Protein AF-0000000085118073 (afdb_homodimer)

InterPro domains:
  IPR001962 Asparagine synthase [PF00733] (231-590)
  IPR001962 Asparagine synthase [cd01991] (245-529)
  IPR006426 Asparagine synthase, glutamine-hydrolyzing [PIRSF001589] (1-590)
  IPR006426 Asparagine synthase, glutamine-hydrolyzing [TIGR01536] (14-529)
  IPR014729 Rossmann-like alpha/beta/alpha sandwich fold [G3DSA:3.40.50.620] (214-594)
  IPR017932 Glutamine amidotransferase type 2 domain [PF13537] (41-155)
  IPR017932 Glutamine amidotransferase type 2 domain [PS51278] (2-202)
  IPR029055 Nucleophile aminohydrolases, N-terminal [G3DSA:3.60.20.10] (6-213)
  IPR029055 Nucleophile aminohydrolases, N-terminal [SSF56235] (1-206)
  IPR033738 Asparagine synthase, N-terminal domain [cd00712] (2-214)
  IPR051786 Asparagine Synthetase/Amidase [PTHR43284] (1-593)

Foldseek 3Di:
DKKKKKKPADFPCLVVLLVVLCLLAVLDKDWDDDPGMIIIMHHNDWWQNDPQQDPQHDDPQKGKHKDKDFLCLVVCCVVVVFDDPGRGSRVSVVRVCVVPNLQCLVVTWIFIWMWMQRRVQRKIKIAGAALRLFWWKWAADPLMIMIISAPSSVCSRDPDFADFDQLQLLCCLFFQGGADQDDRGPRMTTDAHQKMWMDRSVPDSDIDMDHNDDFDQAADAEDLVVLLVVLLVLLLVLLVSQCPTPFAEAAEFQLALQSLLSRLSNCVVVVDAGEYEYEAEPPPCLLGRVVSSVQSCVQSVHNYHYHYDYLVQLVVCPVVLLVLLVGRGLDSLLSRLLVRLLVCVVVVAQEYEYRALLCLLLVFDPVLVVVVVLVVVLVPDDPVRLVVCQVCLVVQDDQDLVSLLVNCSSVVHDNDQAPRGQHGPVRSPQWFPDRDDDDGDDADPDSSLRHSVNHSRRVRSPRVSSSNSSSNSSSNHHYHYSSVRVVSSSSSSNHDRCSSVDDDGSVSSLVSSVVRGPPVNSPDDDSPSDDPCLVSCCVVQPCVLVVLLVVQCVVVVTTDPVSLVVLVVLVVVVPSSSSSSSSSSNSVSCVVSPD/DKKKKKKPADFPCLVVLLVVLCLLAVLDKDWDDDPGMIIIMHHNDKWQNDPQQDDQHDDPQKGKHKDKDFLCLVVCCVVVVFDDPGRGSRVSVVRVCVVPNLQCLVVTWIFIWMWMQRRVQRKIKIAGAAQRLFWWKWAADPLMIMIISAPSSVCSRDPDFADFDQLQLLCCLFFQGGADQDDRGPRMTTDAHQKMWMDRSVPDSDIDMDHDDDFDQAADAADLVVLLVVLLVLLLVLLVSQCPTPFAEAAEFQLALQSLLSRLSNCVVVVDAGEYEYEAEPPPCLLGRVVSSVQSCVQSVHNYDYHYDYLVQLVVCPVVLLVLLVGRGLDSLLSRLLVRLLVCVVVVAAEYEYRALLCLLLVADPVLVVVVVLVVVLVPDDPVRLVVCQVCLVVQDDQDLVSLLVNCSSVVHDNDQEPRGQHGPVRSPQWFPDRDDDDGDDADPDSSLRHSVNHSRRVRSPRVSSSNSSSNSSSNHHYHYSCVRVVSSSSSSNHDRCSSVDDDGSVSSLVSSVVRGDPCNSPDDDSPSDDPCLVSCCVVQPCVLVVLLVVQCVVPVTTDPVSLVVLVVLVVVVPSSSSSSSSSSNSVVCVVSPD

Secondary structure (DSSP, 8-state):
--EEEEESS--TTHHHHHHTTGGG-BTEEEEEEETTEEEEEEE---S--SGGG-SSEEETTEEEEEEEEETTHHHHHHHTT---SSS-HHHHHHHHHHHHTTTTGGG--EEEEEEEEETTTTEEEEEE-TT--S--EEEEETTEEEEES-HHHHHHHSSSPPPB-HHHHHHHHHHSS--TTB-SBTTEEEPPTTEEEEE-TTT-SS-EEEE---------B--HHHHHHHHHHHHHHHHHHHT--SS-EEEE--SSHHHHHHHHHHHHHH-S--EEEEEEESS-GGG--HHHHHHHHHHHT-EEEEEEE-HHHHHHTHHHHHHHHSS----TTHHHHHHHHHHHHHTT--EEE--TTHHHHHT-SHHHHHHHHHHHHHHH--HHHHHHHHHHHHHH--SSHHHHHHHHHHTT--S---TT--S-HHHHHHHBSSPPP-PPPPPPSSHHHHHHHHIIIIIIIIIIHHHHHHHHHHTT-EEE-GGG-HHHHHHHHHB-HHHHHTTSTTHHHHHHHTTTS-HHHHTSPP--S---HHHHHHHHHTTHHHHHHHHHHHHH--B-HHHHHHHHHHHHTTSSHHHHHHHHHHHHHHHHHH-/--EEEEESS--TTHHHHHHTTGGG-BTEEEEEEETTEEEEEEE---S--SGGG-SSEEETTEEEEEEEEETTHHHHHHHTT---SSS-HHHHHHHHHHHHTTTTGGG--EEEEEEEEETTTTEEEEEE-TT--S--EEEEETTEEEEES-HHHHHHHSSSPPPB-HHHHHHHHHHSS--TTB-SBTTEEEPPTTEEEEE-TTT-SS-EEEE---------B--HHHHHHHHHHHHHHHHHHHT--SS-EEEE--SSHHHHHHHHHHHHHH-S--EEEEEEESS-GGG--HHHHHHHHHHHT-EEEEEEE-HHHHHHTHHHHHHHHSS----TTHHHHHHHHHHHHHTT--EEE--TTHHHHHT-SHHHHHHHHHHHHHHH--HHHHHHHHHHHHHH--SSHHHHHHHHHHTT--S---TT--S-HHHHHHHBSSPPP-PPPPPPSSHHHHHHHHIIIIIIIIIIHHHHHHHHHHTT-EEE-GGG-HHHHHHHHHB-HHHHHTTSTTHHHHHHHTTTS-HHHHTSPP--S---HHHHHHHHHTTHHHHHHHHHHHHH--B-HHHHHHHHHHHHTTSSHHHHHHHHHHHHHHHHHH-

Radius of gyration: 42.06 Å; Cα contacts (8 Å, |Δi|>4): 2246; chains: 2; bounding box: 59×130×90 Å

Structure (mmCIF, N/CA/C/O backbone):
data_AF-0000000085118073-model_v1
#
loop_
_entity.id
_entity.type
_entity.pdbx_description
1 polymer 'asparagine synthase (glutamine-hydrolyzing)'
#
loop_
_atom_site.group_PDB
_atom_site.id
_atom_site.type_symbol
_atom_site.label_atom_id
_atom_site.label_alt_id
_atom_site.label_comp_id
_atom_site.label_asym_id
_atom_site.label_entity_id
_atom_site.label_seq_id
_atom_site.pdbx_PDB_ins_code
_atom_site.Cartn_x
_atom_site.Cartn_y
_atom_site.Cartn_z
_atom_site.occupancy
_atom_site.B_iso_or_equiv
_atom_site.auth_seq_id
_atom_site.auth_comp_id
_atom_site.auth_asym_id
_atom_site.auth_atom_id
_atom_site.pdbx_PDB_model_num
ATOM 1 N N . MET A 1 1 ? -1.442 -43.406 -24.469 1 72.75 1 MET A N 1
ATOM 2 C CA . MET A 1 1 ? -0.843 -43.656 -23.156 1 72.75 1 MET A CA 1
ATOM 3 C C . MET A 1 1 ? -1.816 -44.406 -22.25 1 72.75 1 MET A C 1
ATOM 5 O O . MET A 1 1 ? -3.008 -44.5 -22.547 1 72.75 1 MET A O 1
ATOM 9 N N . CYS A 1 2 ? -1.467 -45.062 -21.219 1 89.06 2 CYS A N 1
ATOM 10 C CA . CYS A 1 2 ? -1.937 -46.25 -20.469 1 89.06 2 CYS A CA 1
ATOM 11 C C . CYS A 1 2 ? -2.334 -45.844 -19.047 1 89.06 2 CYS A C 1
ATOM 13 O O . CYS A 1 2 ? -2.227 -44.688 -18.656 1 89.06 2 CYS A O 1
ATOM 15 N N . GLY A 1 3 ? -3.102 -46.656 -18.469 1 96.44 3 GLY A N 1
ATOM 16 C CA . GLY A 1 3 ? -3.4 -46.594 -17.047 1 96.44 3 GLY A CA 1
ATOM 17 C C . GLY A 1 3 ? -2.863 -47.781 -16.266 1 96.44 3 GLY A C 1
ATOM 18 O O . GLY A 1 3 ? -2.852 -48.906 -16.781 1 96.44 3 GLY A O 1
ATOM 19 N N . ILE A 1 4 ? -2.393 -47.5 -15.094 1 98.44 4 ILE A N 1
ATOM 20 C CA . ILE A 1 4 ? -1.861 -48.594 -14.289 1 98.44 4 ILE A CA 1
ATOM 21 C C . ILE A 1 4 ? -2.578 -48.656 -12.945 1 98.44 4 ILE A C 1
ATOM 23 O O . ILE A 1 4 ? -3.01 -47.625 -12.43 1 98.44 4 ILE A O 1
ATOM 27 N N . LEU A 1 5 ? -2.744 -49.781 -12.414 1 98.62 5 LEU A N 1
ATOM 28 C CA . LEU A 1 5 ? -3.354 -50.031 -11.117 1 98.62 5 LEU A CA 1
ATOM 29 C C . LEU A 1 5 ? -2.729 -51.25 -10.461 1 98.62 5 LEU A C 1
ATOM 31 O O . LEU A 1 5 ? -2.447 -52.25 -11.141 1 98.62 5 LEU A O 1
ATOM 35 N N . GLY A 1 6 ? -2.473 -51.156 -9.133 1 98.75 6 GLY A N 1
ATOM 36 C CA . GLY A 1 6 ? -1.942 -52.312 -8.43 1 98.75 6 GLY A CA 1
ATOM 37 C C . GLY A 1 6 ? -2.227 -52.281 -6.938 1 98.75 6 GLY A C 1
ATOM 38 O O . GLY A 1 6 ? -2.389 -51.219 -6.352 1 98.75 6 GLY A O 1
ATOM 39 N N . THR A 1 7 ? -2.357 -53.5 -6.332 1 98.31 7 THR A N 1
ATOM 40 C CA . THR A 1 7 ? -2.537 -53.688 -4.898 1 98.31 7 THR A CA 1
ATOM 41 C C . THR A 1 7 ? -1.714 -54.875 -4.395 1 98.31 7 THR A C 1
ATOM 43 O O . THR A 1 7 ? -1.473 -55.812 -5.141 1 98.31 7 THR A O 1
ATOM 46 N N . ASN A 1 8 ? -1.32 -54.844 -3.15 1 97.31 8 ASN A N 1
ATOM 47 C CA . ASN A 1 8 ? -0.632 -55.969 -2.545 1 97.31 8 ASN A CA 1
ATOM 48 C C . ASN A 1 8 ? -1.587 -56.844 -1.721 1 97.31 8 ASN A C 1
ATOM 50 O O . ASN A 1 8 ? -1.155 -57.562 -0.832 1 97.31 8 ASN A O 1
ATOM 54 N N . PHE A 1 9 ? -2.873 -56.656 -2.004 1 96.88 9 PHE A N 1
ATOM 55 C CA . PHE A 1 9 ? -3.943 -57.438 -1.396 1 96.88 9 PHE A CA 1
ATOM 56 C C . PHE A 1 9 ? -5.09 -57.625 -2.379 1 96.88 9 PHE A C 1
ATOM 58 O O . PHE A 1 9 ? -5.168 -56.969 -3.4 1 96.88 9 PHE A O 1
ATOM 65 N N . LEU A 1 10 ? -5.918 -58.625 -2.066 1 97.25 10 LEU A N 1
ATOM 66 C CA . LEU A 1 10 ? -7.07 -58.875 -2.93 1 97.25 10 LEU A CA 1
ATOM 67 C C . LEU A 1 10 ? -8.219 -57.938 -2.59 1 97.25 10 LEU A C 1
ATOM 69 O O . LEU A 1 10 ? -8.5 -57.688 -1.414 1 97.25 10 LEU A O 1
ATOM 73 N N . ASN A 1 11 ? -8.711 -57.375 -3.607 1 97.12 11 ASN A N 1
ATOM 74 C CA . ASN A 1 11 ? -9.867 -56.469 -3.473 1 97.12 11 ASN A CA 1
ATOM 75 C C . ASN A 1 11 ? -10.945 -56.812 -4.512 1 97.12 11 ASN A C 1
ATOM 77 O O . ASN A 1 11 ? -10.656 -56.875 -5.707 1 97.12 11 ASN A O 1
ATOM 81 N N . GLU A 1 12 ? -12.133 -56.906 -4.102 1 96.25 12 GLU A N 1
ATOM 82 C CA . GLU A 1 12 ? -13.227 -57.281 -4.984 1 96.25 12 GLU A CA 1
ATOM 83 C C . GLU A 1 12 ? -13.57 -56.188 -5.973 1 96.25 12 GLU A C 1
ATOM 85 O O . GLU A 1 12 ? -14.125 -56.438 -7.043 1 96.25 12 GLU A O 1
ATOM 90 N N . ARG A 1 13 ? -13.164 -54.969 -5.648 1 95.19 13 ARG A N 1
ATOM 91 C CA . ARG A 1 13 ? -13.523 -53.812 -6.488 1 95.19 13 ARG A CA 1
ATOM 92 C C . ARG A 1 13 ? -12.414 -53.5 -7.484 1 95.19 13 ARG A C 1
ATOM 94 O O . ARG A 1 13 ? -12.453 -52.469 -8.156 1 95.19 13 ARG A O 1
ATOM 101 N N . PHE A 1 14 ? -11.422 -54.406 -7.57 1 98.12 14 PHE A N 1
ATOM 102 C CA . PHE A 1 14 ? -10.234 -54.125 -8.375 1 98.12 14 PHE A CA 1
ATOM 103 C C . PHE A 1 14 ? -10.609 -53.906 -9.836 1 98.12 14 PHE A C 1
ATOM 105 O O . PHE A 1 14 ? -10.188 -52.906 -10.445 1 98.12 14 PHE A O 1
ATOM 112 N N . ASP A 1 15 ? -11.461 -54.75 -10.375 1 97.31 15 ASP A N 1
ATOM 113 C CA . ASP A 1 15 ? -11.82 -54.688 -11.789 1 97.31 15 ASP A CA 1
ATOM 114 C C . ASP A 1 15 ? -12.609 -53.406 -12.078 1 97.31 15 ASP A C 1
ATOM 116 O O . ASP A 1 15 ? -12.414 -52.781 -13.117 1 97.31 15 ASP A O 1
ATOM 120 N N . LYS A 1 16 ? -13.453 -53.094 -11.195 1 97.25 16 LYS A N 1
ATOM 121 C CA . LYS A 1 16 ? -14.211 -51.875 -11.352 1 97.25 16 LYS A CA 1
ATOM 122 C C . LYS A 1 16 ? -13.289 -50.656 -11.297 1 97.25 16 LYS A C 1
ATOM 124 O O . LYS A 1 16 ? -13.508 -49.656 -12.016 1 97.25 16 LYS A O 1
ATOM 129 N N . SER A 1 17 ? -12.352 -50.719 -10.43 1 97.88 17 SER A N 1
ATOM 130 C CA . SER A 1 17 ? -11.375 -49.625 -10.32 1 97.88 17 SER A CA 1
ATOM 131 C C . SER A 1 17 ? -10.539 -49.5 -11.586 1 97.88 17 SER A C 1
ATOM 133 O O . SER A 1 17 ? -10.18 -48.406 -11.992 1 97.88 17 SER A O 1
ATOM 135 N N . LEU A 1 18 ? -10.195 -50.594 -12.164 1 97.56 18 LEU A N 1
ATOM 136 C CA . LEU A 1 18 ? -9.445 -50.594 -13.414 1 97.56 18 LEU A CA 1
ATOM 137 C C . LEU A 1 18 ? -10.266 -50 -14.547 1 97.56 18 LEU A C 1
ATOM 139 O O . LEU A 1 18 ? -9.727 -49.312 -15.414 1 97.56 18 LEU A O 1
ATOM 143 N N . GLU A 1 19 ? -11.578 -50.219 -14.531 1 96.38 19 GLU A N 1
ATOM 144 C CA . GLU A 1 19 ? -12.484 -49.688 -15.547 1 96.38 19 GLU A CA 1
ATOM 145 C C . GLU A 1 19 ? -12.484 -48.156 -15.539 1 96.38 19 GLU A C 1
ATOM 147 O O . GLU A 1 19 ? -12.695 -47.531 -16.578 1 96.38 19 GLU A O 1
ATOM 152 N N . LEU A 1 20 ? -12.25 -47.594 -14.414 1 95.69 20 LEU A N 1
ATOM 153 C CA . LEU A 1 20 ? -12.211 -46.125 -14.289 1 95.69 20 LEU A CA 1
ATOM 154 C C . LEU A 1 20 ? -11.047 -45.562 -15.078 1 95.69 20 LEU A C 1
ATOM 156 O O . LEU A 1 20 ? -11.023 -44.344 -15.352 1 95.69 20 LEU A O 1
ATOM 160 N N . LEU A 1 21 ? -10.078 -46.406 -15.469 1 96.44 21 LEU A N 1
ATOM 161 C CA . LEU A 1 21 ? -8.906 -45.969 -16.219 1 96.44 21 LEU A CA 1
ATOM 162 C C . LEU A 1 21 ? -9.078 -46.25 -17.703 1 96.44 21 LEU A C 1
ATOM 164 O O . LEU A 1 21 ? -8.172 -45.969 -18.5 1 96.44 21 LEU A O 1
ATOM 168 N N . HIS A 1 22 ? -10.219 -46.656 -18.109 1 94.25 22 HIS A N 1
ATOM 169 C CA . HIS A 1 22 ? -10.438 -47.094 -19.484 1 94.25 22 HIS A CA 1
ATOM 170 C C . HIS A 1 22 ? -10.148 -46 -20.484 1 94.25 22 HIS A C 1
ATOM 172 O O . HIS A 1 22 ? -9.617 -46.25 -21.562 1 94.25 22 HIS A O 1
ATOM 178 N N . HIS A 1 23 ? -10.484 -44.812 -20.156 1 91.56 23 HIS A N 1
ATOM 179 C CA . HIS A 1 23 ? -10.297 -43.656 -21.047 1 91.56 23 HIS A CA 1
ATOM 180 C C . HIS A 1 23 ? -8.812 -43.438 -21.344 1 91.56 23 HIS A C 1
ATOM 182 O O . HIS A 1 23 ? -8.469 -42.906 -22.391 1 91.56 23 HIS A O 1
ATOM 188 N N . ARG A 1 24 ? -7.918 -43.906 -20.469 1 93.06 24 ARG A N 1
ATOM 189 C CA . ARG A 1 24 ? -6.484 -43.719 -20.656 1 93.06 24 ARG A CA 1
ATOM 190 C C . ARG A 1 24 ? -5.934 -44.719 -21.672 1 93.06 24 ARG A C 1
ATOM 192 O O . ARG A 1 24 ? -4.863 -44.5 -22.25 1 93.06 24 ARG A O 1
ATOM 199 N N . GLY A 1 25 ? -6.613 -45.812 -21.844 1 93.12 25 GLY A N 1
ATOM 200 C CA . GLY A 1 25 ? -6.203 -46.844 -22.797 1 93.12 25 GLY A CA 1
ATOM 201 C C . GLY A 1 25 ? -7.344 -47.719 -23.25 1 93.12 25 GLY A C 1
ATOM 202 O O . GLY A 1 25 ? -7.504 -48.844 -22.75 1 93.12 25 GLY A O 1
ATOM 203 N N . PRO A 1 26 ? -7.984 -47.281 -24.25 1 91.06 26 PRO A N 1
ATOM 204 C CA . PRO A 1 26 ? -9.203 -48 -24.641 1 91.06 26 PRO A CA 1
ATOM 205 C C . PRO A 1 26 ? -8.922 -49.188 -25.516 1 91.06 26 PRO A C 1
ATOM 207 O O . PRO A 1 26 ? -9.82 -50.031 -25.766 1 91.06 26 PRO A O 1
ATOM 210 N N . ASP A 1 27 ? -7.727 -49.438 -25.891 1 90.94 27 ASP A N 1
ATOM 211 C CA . ASP A 1 27 ? -7.422 -50.438 -26.906 1 90.94 27 ASP A CA 1
ATOM 212 C C . ASP A 1 27 ? -7.34 -51.812 -26.297 1 90.94 27 ASP A C 1
ATOM 214 O O . ASP A 1 27 ? -7.57 -52.844 -26.969 1 90.94 27 ASP A O 1
ATOM 218 N N . PHE A 1 28 ? -6.852 -51.875 -25.047 1 92.81 28 PHE A N 1
ATOM 219 C CA . PHE A 1 28 ? -6.742 -53.156 -24.359 1 92.81 28 PHE A CA 1
ATOM 220 C C . PHE A 1 28 ? -6.762 -52.969 -22.859 1 92.81 28 PHE A C 1
ATOM 222 O O . PHE A 1 28 ? -6.215 -52 -22.344 1 92.81 28 PHE A O 1
ATOM 229 N N . GLN A 1 29 ? -7.418 -53.875 -22.188 1 95.06 29 GLN A N 1
ATOM 230 C CA . GLN A 1 29 ? -7.488 -53.875 -20.734 1 95.06 29 GLN A CA 1
ATOM 231 C C . GLN A 1 29 ? -7.324 -55.281 -20.172 1 95.06 29 GLN A C 1
ATOM 233 O O . GLN A 1 29 ? -7.926 -56.219 -20.672 1 95.06 29 GLN A O 1
ATOM 238 N N . ASN A 1 30 ? -6.445 -55.406 -19.172 1 95.94 30 ASN A N 1
ATOM 239 C CA . ASN A 1 30 ? -6.25 -56.688 -18.547 1 95.94 30 ASN A CA 1
ATOM 240 C C . ASN A 1 30 ? -5.738 -56.562 -17.109 1 95.94 30 ASN A C 1
ATOM 242 O O . ASN A 1 30 ? -5.262 -55.5 -16.719 1 95.94 30 ASN A O 1
ATOM 246 N N . SER A 1 31 ? -6.004 -57.594 -16.312 1 97.06 31 SER A N 1
ATOM 247 C CA . SER A 1 31 ? -5.492 -57.688 -14.945 1 97.06 31 SER A CA 1
ATOM 248 C C . SER A 1 31 ? -4.91 -59.062 -14.656 1 97.06 31 SER A C 1
ATOM 250 O O . SER A 1 31 ? -5.32 -60.062 -15.25 1 97.06 31 SER A O 1
ATOM 252 N N . ILE A 1 32 ? -3.941 -59.094 -13.82 1 97.31 32 ILE A N 1
ATOM 253 C CA . ILE A 1 32 ? -3.285 -60.344 -13.406 1 97.31 32 ILE A CA 1
ATOM 254 C C . ILE A 1 32 ? -3.279 -60.438 -11.883 1 97.31 32 ILE A C 1
ATOM 256 O O . ILE A 1 32 ? -3.07 -59.438 -11.188 1 97.31 32 ILE A O 1
ATOM 260 N N . LYS A 1 33 ? -3.586 -61.625 -11.406 1 96.81 33 LYS A N 1
ATOM 261 C CA . LYS A 1 33 ? -3.479 -61.938 -9.984 1 96.81 33 LYS A CA 1
ATOM 262 C C . LYS A 1 33 ? -2.254 -62.812 -9.703 1 96.81 33 LYS A C 1
ATOM 264 O O . LYS A 1 33 ? -2.043 -63.812 -10.367 1 96.81 33 LYS A O 1
ATOM 269 N N . ILE A 1 34 ? -1.427 -62.375 -8.836 1 96.5 34 ILE A N 1
ATOM 270 C CA . ILE A 1 34 ? -0.28 -63.125 -8.352 1 96.5 34 ILE A CA 1
ATOM 271 C C . ILE A 1 34 ? -0.385 -63.312 -6.84 1 96.5 34 ILE A C 1
ATOM 273 O O . ILE A 1 34 ? 0.034 -62.469 -6.07 1 96.5 34 ILE A O 1
ATOM 277 N N . GLY A 1 35 ? -0.827 -64.562 -6.5 1 95.12 35 GLY A N 1
ATOM 278 C CA . GLY A 1 35 ? -1.141 -64.688 -5.09 1 95.12 35 GLY A CA 1
ATOM 279 C C . GLY A 1 35 ? -2.223 -63.75 -4.609 1 95.12 35 GLY A C 1
ATOM 280 O O . GLY A 1 35 ? -3.33 -63.75 -5.152 1 95.12 35 GLY A O 1
ATOM 281 N N . ASN A 1 36 ? -1.827 -62.938 -3.695 1 95.5 36 ASN A N 1
ATOM 282 C CA . ASN A 1 36 ? -2.785 -61.969 -3.154 1 95.5 36 ASN A CA 1
ATOM 283 C C . ASN A 1 36 ? -2.576 -60.594 -3.738 1 95.5 36 ASN A C 1
ATOM 285 O O . ASN A 1 36 ? -3.078 -59.594 -3.197 1 95.5 36 ASN A O 1
ATOM 289 N N . LYS A 1 37 ? -1.846 -60.531 -4.762 1 97.31 37 LYS A N 1
ATOM 290 C CA . LYS A 1 37 ? -1.551 -59.25 -5.395 1 97.31 37 LYS A CA 1
ATOM 291 C C . LYS A 1 37 ? -2.301 -59.094 -6.715 1 97.31 37 LYS A C 1
ATOM 293 O O . LYS A 1 37 ? -2.564 -60.094 -7.398 1 97.31 37 LYS A O 1
ATOM 298 N N . GLN A 1 38 ? -2.664 -57.906 -6.98 1 98.38 38 GLN A N 1
ATOM 299 C CA . GLN A 1 38 ? -3.373 -57.656 -8.227 1 98.38 38 GLN A CA 1
ATOM 300 C C . GLN A 1 38 ? -2.715 -56.5 -9 1 98.38 38 GLN A C 1
ATOM 302 O O . GLN A 1 38 ? -2.26 -55.531 -8.406 1 98.38 38 GLN A O 1
ATOM 307 N N . PHE A 1 39 ? -2.566 -56.719 -10.297 1 98.56 39 PHE A N 1
ATOM 308 C CA . PHE A 1 39 ? -2.01 -55.719 -11.195 1 98.56 39 PHE A CA 1
ATOM 309 C C . PHE A 1 39 ? -2.902 -55.531 -12.414 1 98.56 39 PHE A C 1
ATOM 311 O O . PHE A 1 39 ? -3.387 -56.5 -12.992 1 98.56 39 PHE A O 1
ATOM 318 N N . GLY A 1 40 ? -3.193 -54.281 -12.758 1 98.25 40 GLY A N 1
ATOM 319 C CA . GLY A 1 40 ? -4.031 -53.938 -13.906 1 98.25 40 GLY A CA 1
ATOM 320 C C . GLY A 1 40 ? -3.418 -52.906 -14.812 1 98.25 40 GLY A C 1
ATOM 321 O O . GLY A 1 40 ? -2.607 -52.094 -14.375 1 98.25 40 GLY A O 1
ATOM 322 N N . HIS A 1 41 ? -3.807 -52.969 -16.094 1 97.56 41 HIS A N 1
ATOM 323 C CA . HIS A 1 41 ? -3.287 -52.062 -17.109 1 97.56 41 HIS A CA 1
ATOM 324 C C . HIS A 1 41 ? -4.332 -51.781 -18.188 1 97.56 41 HIS A C 1
ATOM 326 O O . HIS A 1 41 ? -5.086 -52.688 -18.562 1 97.56 41 HIS A O 1
ATOM 332 N N . THR A 1 42 ? -4.469 -50.562 -18.578 1 95.88 42 THR A N 1
ATOM 333 C CA . THR A 1 42 ? -5.227 -50.156 -19.766 1 95.88 42 THR A CA 1
ATOM 334 C C . THR A 1 42 ? -4.301 -49.594 -20.828 1 95.88 42 THR A C 1
ATOM 336 O O . THR A 1 42 ? -3.482 -48.719 -20.547 1 95.88 42 THR A O 1
ATOM 339 N N . ARG A 1 43 ? -4.434 -50.031 -22.031 1 93.06 43 ARG A N 1
ATOM 340 C CA . ARG A 1 43 ? -3.422 -49.719 -23.047 1 93.06 43 ARG A CA 1
ATOM 341 C C . ARG A 1 43 ? -3.982 -48.844 -24.141 1 93.06 43 ARG A C 1
ATOM 343 O O . ARG A 1 43 ? -5.051 -49.094 -24.688 1 93.06 43 ARG A O 1
ATOM 350 N N . LEU A 1 44 ? -3.35 -47.781 -24.406 1 88.75 44 LEU A N 1
ATOM 351 C CA . LEU A 1 44 ? -3.451 -47.062 -25.656 1 88.75 44 LEU A CA 1
ATOM 352 C C . LEU A 1 44 ? -2.334 -47.438 -26.625 1 88.75 44 LEU A C 1
ATOM 354 O O . LEU A 1 44 ? -1.179 -47.062 -26.438 1 88.75 44 LEU A O 1
ATOM 358 N N . ALA A 1 45 ? -2.629 -48.062 -27.609 1 84.5 45 ALA A N 1
ATOM 359 C CA . ALA A 1 45 ? -1.623 -48.688 -28.469 1 84.5 45 ALA A CA 1
ATOM 360 C C . ALA A 1 45 ? -1.021 -47.656 -29.438 1 84.5 45 ALA A C 1
ATOM 362 O O . ALA A 1 45 ? -1.722 -47.125 -30.297 1 84.5 45 ALA A O 1
ATOM 363 N N . ILE A 1 46 ? 0.213 -47.469 -29.219 1 81.75 46 ILE A N 1
ATOM 364 C CA . ILE A 1 46 ? 0.925 -46.531 -30.078 1 81.75 46 ILE A CA 1
ATOM 365 C C . ILE A 1 46 ? 2.16 -47.219 -30.672 1 81.75 46 ILE A C 1
ATOM 367 O O . ILE A 1 46 ? 2.402 -47.156 -31.875 1 81.75 46 ILE A O 1
ATOM 371 N N . ILE A 1 47 ? 2.943 -47.844 -29.812 1 79.94 47 ILE A N 1
ATOM 372 C CA . ILE A 1 47 ? 4.113 -48.594 -30.219 1 79.94 47 ILE A CA 1
ATOM 373 C C . ILE A 1 47 ? 3.799 -50.094 -30.156 1 79.94 47 ILE A C 1
ATOM 375 O O . ILE A 1 47 ? 3.248 -50.562 -29.156 1 79.94 47 ILE A O 1
ATOM 379 N N . ASP A 1 48 ? 4.234 -50.875 -31.141 1 80.06 48 ASP A N 1
ATOM 380 C CA . ASP A 1 48 ? 3.973 -52.312 -31.234 1 80.06 48 ASP A CA 1
ATOM 381 C C . ASP A 1 48 ? 2.486 -52.594 -31.062 1 80.06 48 ASP A C 1
ATOM 383 O O . ASP A 1 48 ? 2.039 -52.906 -29.953 1 80.06 48 ASP A O 1
ATOM 387 N N . LEU A 1 49 ? 1.791 -52.75 -32.031 1 82.25 49 LEU A N 1
ATOM 388 C CA . LEU A 1 49 ? 0.337 -52.875 -32 1 82.25 49 LEU A CA 1
ATOM 389 C C . LEU A 1 49 ? -0.094 -54.312 -31.781 1 82.25 49 LEU A C 1
ATOM 391 O O . LEU A 1 49 ? -1.283 -54.594 -31.609 1 82.25 49 LEU A O 1
ATOM 395 N N . ASP A 1 50 ? 0.97 -55.125 -31.578 1 83.69 50 ASP A N 1
ATOM 396 C CA . ASP A 1 50 ? 0.688 -56.562 -31.422 1 83.69 50 ASP A CA 1
ATOM 397 C C . ASP A 1 50 ? 0.304 -56.875 -29.969 1 83.69 50 ASP A C 1
ATOM 399 O O . ASP A 1 50 ? 0.655 -56.156 -29.047 1 83.69 50 ASP A O 1
ATOM 403 N N . GLU A 1 51 ? -0.26 -58 -29.781 1 84.5 51 GLU A N 1
ATOM 404 C CA . GLU A 1 51 ? -0.774 -58.438 -28.484 1 84.5 51 GLU A CA 1
ATOM 405 C C . GLU A 1 51 ? 0.363 -58.75 -27.516 1 84.5 51 GLU A C 1
ATOM 407 O O . GLU A 1 51 ? 0.184 -58.688 -26.297 1 84.5 51 GLU A O 1
ATOM 412 N N . GLU A 1 52 ? 1.427 -59.062 -28.078 1 83 52 GLU A N 1
ATOM 413 C CA . GLU A 1 52 ? 2.557 -59.438 -27.234 1 83 52 GLU A CA 1
ATOM 414 C C . GLU A 1 52 ? 3.037 -58.25 -26.391 1 83 52 GLU A C 1
ATOM 416 O O . GLU A 1 52 ? 3.734 -58.438 -25.391 1 83 52 GLU A O 1
ATOM 421 N N . ALA A 1 53 ? 2.586 -57.125 -26.844 1 84.5 53 ALA A N 1
ATOM 422 C CA . ALA A 1 53 ? 3.006 -55.938 -26.125 1 84.5 53 ALA A CA 1
ATOM 423 C C . ALA A 1 53 ? 1.975 -55.531 -25.078 1 84.5 53 ALA A C 1
ATOM 425 O O . ALA A 1 53 ? 2.156 -54.531 -24.375 1 84.5 53 ALA A O 1
ATOM 426 N N . ASN A 1 54 ? 0.956 -56.312 -24.953 1 88.75 54 ASN A N 1
ATOM 427 C CA . ASN A 1 54 ? -0.072 -56.031 -23.953 1 88.75 54 ASN A CA 1
ATOM 428 C C . ASN A 1 54 ? 0.469 -56.188 -22.547 1 88.75 54 ASN A C 1
ATOM 430 O O . ASN A 1 54 ? 1.453 -56.906 -22.312 1 88.75 54 ASN A O 1
ATOM 434 N N . GLN A 1 55 ? -0.091 -55.406 -21.703 1 92.69 55 GLN A N 1
ATOM 435 C CA . GLN A 1 55 ? 0.3 -55.406 -20.297 1 92.69 55 GLN A CA 1
ATOM 436 C C . GLN A 1 55 ? -0.873 -55.812 -19.406 1 92.69 55 GLN A C 1
ATOM 438 O O . GLN A 1 55 ? -2.033 -55.688 -19.797 1 92.69 55 GLN A O 1
ATOM 443 N N . PRO A 1 56 ? -0.689 -56.312 -18.156 1 96.69 56 PRO A N 1
ATOM 444 C CA . PRO A 1 56 ? 0.605 -56.5 -17.5 1 96.69 56 PRO A CA 1
ATOM 445 C C . PRO A 1 56 ? 1.519 -57.469 -18.234 1 96.69 56 PRO A C 1
ATOM 447 O O . PRO A 1 56 ? 1.059 -58.5 -18.719 1 96.69 56 PRO A O 1
ATOM 450 N N . MET A 1 57 ? 2.691 -57.031 -18.344 1 96.06 57 MET A N 1
ATOM 451 C CA . MET A 1 57 ? 3.68 -57.844 -19.047 1 96.06 57 MET A CA 1
ATOM 452 C C . MET A 1 57 ? 4.496 -58.688 -18.047 1 96.06 57 MET A C 1
ATOM 454 O O . MET A 1 57 ? 4.941 -58.156 -17.031 1 96.06 57 MET A O 1
ATOM 458 N N . VAL A 1 58 ? 4.652 -59.969 -18.375 1 96.06 58 VAL A N 1
ATOM 459 C CA . VAL A 1 58 ? 5.41 -60.844 -17.484 1 96.06 58 VAL A CA 1
ATOM 460 C C . VAL A 1 58 ? 6.512 -61.531 -18.281 1 96.06 58 VAL A C 1
ATOM 462 O O . VAL A 1 58 ? 6.238 -62.25 -19.25 1 96.06 58 VAL A O 1
ATOM 465 N N . PHE A 1 59 ? 7.676 -61.281 -17.891 1 95.38 59 PHE A N 1
ATOM 466 C CA . PHE A 1 59 ? 8.844 -62 -18.406 1 95.38 59 PHE A CA 1
ATOM 467 C C . PHE A 1 59 ? 9.773 -62.406 -17.266 1 95.38 59 PHE A C 1
ATOM 469 O O . PHE A 1 59 ? 10.156 -61.562 -16.453 1 95.38 59 PHE A O 1
ATOM 476 N N . ASP A 1 60 ? 10.195 -63.75 -17.156 1 95.56 60 ASP A N 1
ATOM 477 C CA . ASP A 1 60 ? 11.219 -64.25 -16.234 1 95.56 60 ASP A CA 1
ATOM 478 C C . ASP A 1 60 ? 10.859 -63.875 -14.789 1 95.56 60 ASP A C 1
ATOM 480 O O . ASP A 1 60 ? 11.688 -63.312 -14.062 1 95.56 60 ASP A O 1
ATOM 484 N N . ASP A 1 61 ? 9.648 -63.969 -14.43 1 96.25 61 ASP A N 1
ATOM 485 C CA . ASP A 1 61 ? 9.125 -63.781 -13.086 1 96.25 61 ASP A CA 1
ATOM 486 C C . ASP A 1 61 ? 9.148 -62.281 -12.711 1 96.25 61 ASP A C 1
ATOM 488 O O . ASP A 1 61 ? 9.242 -61.938 -11.531 1 96.25 61 ASP A O 1
ATOM 492 N N . ILE A 1 62 ? 9.211 -61.438 -13.703 1 97.81 62 ILE A N 1
ATOM 493 C CA . ILE A 1 62 ? 9.094 -60 -13.516 1 97.81 62 ILE A CA 1
ATOM 494 C C . ILE A 1 62 ? 7.809 -59.5 -14.164 1 97.81 62 ILE A C 1
ATOM 496 O O . ILE A 1 62 ? 7.57 -59.75 -15.352 1 97.81 62 ILE A O 1
ATOM 500 N N . LEU A 1 63 ? 7.031 -58.812 -13.383 1 98.19 63 LEU A N 1
ATOM 501 C CA . LEU A 1 63 ? 5.805 -58.219 -13.898 1 98.19 63 LEU A CA 1
ATOM 502 C C . LEU A 1 63 ? 5.961 -56.688 -14.047 1 98.19 63 LEU A C 1
ATOM 504 O O . LEU A 1 63 ? 6.535 -56.031 -13.18 1 98.19 63 LEU A O 1
ATOM 508 N N . LEU A 1 64 ? 5.473 -56.188 -15.195 1 98.25 64 LEU A N 1
ATOM 509 C CA . LEU A 1 64 ? 5.531 -54.75 -15.453 1 98.25 64 LEU A CA 1
ATOM 510 C C . LEU A 1 64 ? 4.152 -54.188 -15.797 1 98.25 64 LEU A C 1
ATOM 512 O O . LEU A 1 64 ? 3.438 -54.75 -16.609 1 98.25 64 LEU A O 1
ATOM 516 N N . VAL A 1 65 ? 3.797 -53.156 -15.102 1 98.19 65 VAL A N 1
ATOM 517 C CA . VAL A 1 65 ? 2.768 -52.25 -15.586 1 98.19 65 VAL A CA 1
ATOM 518 C C . VAL A 1 65 ? 3.371 -50.875 -15.82 1 98.19 65 VAL A C 1
ATOM 520 O O . VAL A 1 65 ? 4.039 -50.312 -14.938 1 98.19 65 VAL A O 1
ATOM 523 N N . PHE A 1 66 ? 3.178 -50.406 -17.031 1 97 66 PHE A N 1
ATOM 524 C CA . PHE A 1 66 ? 3.918 -49.25 -17.5 1 97 66 PHE A CA 1
ATOM 525 C C . PHE A 1 66 ? 2.998 -48.281 -18.234 1 97 66 PHE A C 1
ATOM 527 O O . PHE A 1 66 ? 2.283 -48.688 -19.156 1 97 66 PHE A O 1
ATOM 534 N N . ASN A 1 67 ? 2.873 -47 -17.734 1 96.56 67 ASN A N 1
ATOM 535 C CA . ASN A 1 67 ? 2.23 -45.906 -18.422 1 96.56 67 ASN A CA 1
ATOM 536 C C . ASN A 1 67 ? 3.258 -44.906 -18.953 1 96.56 67 ASN A C 1
ATOM 538 O O . ASN A 1 67 ? 3.836 -44.125 -18.172 1 96.56 67 ASN A O 1
ATOM 542 N N . GLY A 1 68 ? 3.5 -44.938 -20.219 1 95.31 68 GLY A N 1
ATOM 543 C CA . GLY A 1 68 ? 4.484 -44 -20.766 1 95.31 68 GLY A CA 1
ATOM 544 C C . GLY A 1 68 ? 5.062 -44.5 -22.094 1 95.31 68 GLY A C 1
ATOM 545 O O . GLY A 1 68 ? 4.473 -45.344 -22.766 1 95.31 68 GLY A O 1
ATOM 546 N N . GLU A 1 69 ? 6.141 -43.875 -22.484 1 95.62 69 GLU A N 1
ATOM 547 C CA . GLU A 1 69 ? 6.891 -44.156 -23.703 1 95.62 69 GLU A CA 1
ATOM 548 C C . GLU A 1 69 ? 8.375 -43.875 -23.516 1 95.62 69 GLU A C 1
ATOM 550 O O . GLU A 1 69 ? 8.758 -42.812 -23.016 1 95.62 69 GLU A O 1
ATOM 555 N N . ILE A 1 70 ? 9.086 -44.906 -23.812 1 96.94 70 ILE A N 1
ATOM 556 C CA . ILE A 1 70 ? 10.539 -44.719 -23.844 1 96.94 70 ILE A CA 1
ATOM 557 C C . ILE A 1 70 ? 10.992 -44.438 -25.266 1 96.94 70 ILE A C 1
ATOM 559 O O . ILE A 1 70 ? 11.133 -45.375 -26.078 1 96.94 70 ILE A O 1
ATOM 563 N N . TYR A 1 71 ? 11.359 -43.25 -25.469 1 96.44 71 TYR A N 1
ATOM 564 C CA . TYR A 1 71 ? 11.602 -42.781 -26.828 1 96.44 71 TYR A CA 1
ATOM 565 C C . TYR A 1 71 ? 12.891 -43.375 -27.391 1 96.44 71 TYR A C 1
ATOM 567 O O . TYR A 1 71 ? 13.008 -43.625 -28.594 1 96.44 71 TYR A O 1
ATOM 575 N N . ASN A 1 72 ? 13.859 -43.656 -26.531 1 96.19 72 ASN A N 1
ATOM 576 C CA . ASN A 1 72 ? 15.156 -44.125 -27 1 96.19 72 ASN A CA 1
ATOM 577 C C . ASN A 1 72 ? 15.289 -45.656 -26.812 1 96.19 72 ASN A C 1
ATOM 579 O O . ASN A 1 72 ? 16.391 -46.156 -26.625 1 96.19 72 ASN A O 1
ATOM 583 N N . TYR A 1 73 ? 14.203 -46.375 -26.781 1 95.56 73 TYR A N 1
ATOM 584 C CA . TYR A 1 73 ? 14.227 -47.812 -26.453 1 95.56 73 TYR A CA 1
ATOM 585 C C . TYR A 1 73 ? 15.047 -48.562 -27.484 1 95.56 73 TYR A C 1
ATOM 587 O O . TYR A 1 73 ? 15.773 -49.5 -27.125 1 95.56 73 TYR A O 1
ATOM 595 N N . LYS A 1 74 ? 14.984 -48.156 -28.812 1 95.38 74 LYS A N 1
ATOM 596 C CA . LYS A 1 74 ? 15.758 -48.844 -29.844 1 95.38 74 LYS A CA 1
ATOM 597 C C . LYS A 1 74 ? 17.25 -48.688 -29.609 1 95.38 74 LYS A C 1
ATOM 599 O O . LYS A 1 74 ? 18.016 -49.656 -29.75 1 95.38 74 LYS A O 1
ATOM 604 N N . GLU A 1 75 ? 17.531 -47.531 -29.344 1 96.06 75 GLU A N 1
ATOM 605 C CA . GLU A 1 75 ? 18.938 -47.25 -29.016 1 96.06 75 GLU A CA 1
ATOM 606 C C . GLU A 1 75 ? 19.391 -48.062 -27.797 1 96.06 75 GLU A C 1
ATOM 608 O O . GLU A 1 75 ? 20.5 -48.594 -27.797 1 96.06 75 GLU A O 1
ATOM 613 N N . LEU A 1 76 ? 18.609 -48.125 -26.766 1 97.25 76 LEU A N 1
ATOM 614 C CA . LEU A 1 76 ? 18.938 -48.844 -25.531 1 97.25 76 LEU A CA 1
ATOM 615 C C . LEU A 1 76 ? 19.125 -50.312 -25.797 1 97.25 76 LEU A C 1
ATOM 617 O O . LEU A 1 76 ? 20.016 -50.938 -25.203 1 97.25 76 LEU A O 1
ATOM 621 N N . ILE A 1 77 ? 18.312 -50.875 -26.672 1 97.12 77 ILE A N 1
ATOM 622 C CA . ILE A 1 77 ? 18.422 -52.312 -27 1 97.12 77 ILE A CA 1
ATOM 623 C C . ILE A 1 77 ? 19.812 -52.594 -27.578 1 97.12 77 ILE A C 1
ATOM 625 O O . ILE A 1 77 ? 20.453 -53.562 -27.219 1 97.12 77 ILE A O 1
ATOM 629 N N . HIS A 1 78 ? 20.25 -51.688 -28.422 1 97.19 78 HIS A N 1
ATOM 630 C CA . HIS A 1 78 ? 21.516 -51.844 -29.109 1 97.19 78 HIS A CA 1
ATOM 631 C C . HIS A 1 78 ? 22.688 -51.594 -28.172 1 97.19 78 HIS A C 1
ATOM 633 O O . HIS A 1 78 ? 23.562 -52.438 -28 1 97.19 78 HIS A O 1
ATOM 639 N N . VAL A 1 79 ? 22.703 -50.469 -27.5 1 97.19 79 VAL A N 1
ATOM 640 C CA . VAL A 1 79 ? 23.859 -50 -26.734 1 97.19 79 VAL A CA 1
ATOM 641 C C . VAL A 1 79 ? 24.016 -50.844 -25.484 1 97.19 79 VAL A C 1
ATOM 643 O O . VAL A 1 79 ? 25.141 -51.094 -25.016 1 97.19 79 VAL A O 1
ATOM 646 N N . GLU A 1 80 ? 22.906 -51.312 -24.969 1 96.94 80 GLU A N 1
ATOM 647 C CA . GLU A 1 80 ? 22.969 -52.094 -23.734 1 96.94 80 GLU A CA 1
ATOM 648 C C . GLU A 1 80 ? 22.938 -53.594 -24.047 1 96.94 80 GLU A C 1
ATOM 650 O O . GLU A 1 80 ? 22.969 -54.438 -23.125 1 96.94 80 GLU A O 1
ATOM 655 N N . HIS A 1 81 ? 22.875 -54.031 -25.25 1 97.12 81 HIS A N 1
ATOM 656 C CA . HIS A 1 81 ? 22.891 -55.406 -25.703 1 97.12 81 HIS A CA 1
ATOM 657 C C . HIS A 1 81 ? 21.766 -56.219 -25.047 1 97.12 81 HIS A C 1
ATOM 659 O O . HIS A 1 81 ? 22.016 -57.281 -24.484 1 97.12 81 HIS A O 1
ATOM 665 N N . LEU A 1 82 ? 20.625 -55.688 -25.172 1 97.06 82 LEU A N 1
ATOM 666 C CA . LEU A 1 82 ? 19.469 -56.344 -24.578 1 97.06 82 LEU A CA 1
ATOM 667 C C . LEU A 1 82 ? 18.891 -57.406 -25.531 1 97.06 82 LEU A C 1
ATOM 669 O O . LEU A 1 82 ? 18.859 -57.188 -26.75 1 97.06 82 LEU A O 1
ATOM 673 N N . GLU A 1 83 ? 18.469 -58.5 -25.031 1 95.69 83 GLU A N 1
ATOM 674 C CA . GLU A 1 83 ? 17.75 -59.5 -25.797 1 95.69 83 GLU A CA 1
ATOM 675 C C . GLU A 1 83 ? 16.25 -59.438 -25.547 1 95.69 83 GLU A C 1
ATOM 677 O O . GLU A 1 83 ? 15.742 -59.938 -24.562 1 95.69 83 GLU A O 1
ATOM 682 N N . CYS A 1 84 ? 15.578 -58.812 -26.5 1 94.44 84 CYS A N 1
ATOM 683 C CA . CYS A 1 84 ? 14.141 -58.625 -26.375 1 94.44 84 CYS A CA 1
ATOM 684 C C . CYS A 1 84 ? 13.375 -59.562 -27.297 1 94.44 84 CYS A C 1
ATOM 686 O O . CYS A 1 84 ? 13.812 -59.844 -28.422 1 94.44 84 CYS A O 1
ATOM 688 N N . LYS A 1 85 ? 12.297 -60.031 -26.844 1 93.19 85 LYS A N 1
ATOM 689 C CA . LYS A 1 85 ? 11.43 -60.906 -27.609 1 93.19 85 LYS A CA 1
ATOM 690 C C . LYS A 1 85 ? 10.375 -60.125 -28.391 1 93.19 85 LYS A C 1
ATOM 692 O O . LYS A 1 85 ? 9.859 -60.594 -29.406 1 93.19 85 LYS A O 1
ATOM 697 N N . THR A 1 86 ? 10.078 -58.969 -27.891 1 91.38 86 THR A N 1
ATOM 698 C CA . THR A 1 86 ? 9.078 -58.094 -28.516 1 91.38 86 THR A CA 1
ATOM 699 C C . THR A 1 86 ? 9.727 -56.844 -29.094 1 91.38 86 THR A C 1
ATOM 701 O O . THR A 1 86 ? 10.938 -56.656 -28.984 1 91.38 86 THR A O 1
ATOM 704 N N . LYS A 1 87 ? 8.93 -56.062 -29.703 1 90.19 87 LYS A N 1
ATOM 705 C CA . LYS A 1 87 ? 9.406 -54.781 -30.25 1 90.19 87 LYS A CA 1
ATOM 706 C C . LYS A 1 87 ? 8.906 -53.625 -29.406 1 90.19 87 LYS A C 1
ATOM 708 O O . LYS A 1 87 ? 8.938 -52.469 -29.844 1 90.19 87 LYS A O 1
ATOM 713 N N . SER A 1 88 ? 8.461 -54 -28.234 1 90.56 88 SER A N 1
ATOM 714 C CA . SER A 1 88 ? 7.848 -53 -27.359 1 90.56 88 SER A CA 1
ATOM 715 C C . SER A 1 88 ? 8.883 -52.344 -26.453 1 90.56 88 SER A C 1
ATOM 717 O O . SER A 1 88 ? 9.828 -53 -26.016 1 90.56 88 SER A O 1
ATOM 719 N N . ASP A 1 89 ? 8.68 -51.094 -26.188 1 92.62 89 ASP A N 1
ATOM 720 C CA . ASP A 1 89 ? 9.539 -50.406 -25.219 1 92.62 89 ASP A CA 1
ATOM 721 C C . ASP A 1 89 ? 9.305 -50.906 -23.812 1 92.62 89 ASP A C 1
ATOM 723 O O . ASP A 1 89 ? 10.172 -50.781 -22.938 1 92.62 89 ASP A O 1
ATOM 727 N N . SER A 1 90 ? 8.195 -51.562 -23.531 1 94.75 90 SER A N 1
ATOM 728 C CA . SER A 1 90 ? 7.867 -52.094 -22.219 1 94.75 90 SER A CA 1
ATOM 729 C C . SER A 1 90 ? 8.859 -53.188 -21.797 1 94.75 90 SER A C 1
ATOM 731 O O . SER A 1 90 ? 9.336 -53.188 -20.672 1 94.75 90 SER A O 1
ATOM 733 N N . GLU A 1 91 ? 9.148 -54.062 -22.781 1 96.31 91 GLU A N 1
ATOM 734 C CA . GLU A 1 91 ? 10.07 -55.156 -22.453 1 96.31 91 GLU A CA 1
ATOM 735 C C . GLU A 1 91 ? 11.461 -54.625 -22.109 1 96.31 91 GLU A C 1
ATOM 737 O O . GLU A 1 91 ? 12.172 -55.219 -21.297 1 96.31 91 GLU A O 1
ATOM 742 N N . VAL A 1 92 ? 11.805 -53.531 -22.688 1 97.38 92 VAL A N 1
ATOM 743 C CA . VAL A 1 92 ? 13.102 -52.906 -22.469 1 97.38 92 VAL A CA 1
ATOM 744 C C . VAL A 1 92 ? 13.25 -52.562 -20.984 1 97.38 92 VAL A C 1
ATOM 746 O O . VAL A 1 92 ? 14.336 -52.719 -20.406 1 97.38 92 VAL A O 1
ATOM 749 N N . LEU A 1 93 ? 12.18 -52.094 -20.328 1 97.88 93 LEU A N 1
ATOM 750 C CA . LEU A 1 93 ? 12.203 -51.75 -18.906 1 97.88 93 LEU A CA 1
ATOM 751 C C . LEU A 1 93 ? 12.508 -53 -18.062 1 97.88 93 LEU A C 1
ATOM 753 O O . LEU A 1 93 ? 13.289 -52.938 -17.109 1 97.88 93 LEU A O 1
ATOM 757 N N . ILE A 1 94 ? 11.898 -54.094 -18.438 1 98 94 ILE A N 1
ATOM 758 C CA . ILE A 1 94 ? 12.117 -55.344 -17.719 1 98 94 ILE A CA 1
ATOM 759 C C . ILE A 1 94 ? 13.578 -55.781 -17.859 1 98 94 ILE A C 1
ATOM 761 O O . ILE A 1 94 ? 14.227 -56.125 -16.875 1 98 94 ILE A O 1
ATOM 765 N N . ARG A 1 95 ? 14.078 -55.75 -19.109 1 98.31 95 ARG A N 1
ATOM 766 C CA . ARG A 1 95 ? 15.445 -56.156 -19.375 1 98.31 95 ARG A CA 1
ATOM 767 C C . ARG A 1 95 ? 16.453 -55.25 -18.672 1 98.31 95 ARG A C 1
ATOM 769 O O . ARG A 1 95 ? 17.453 -55.75 -18.156 1 98.31 95 ARG A O 1
ATOM 776 N N . LEU A 1 96 ? 16.203 -54.031 -18.672 1 98.44 96 LEU A N 1
ATOM 777 C CA . LEU A 1 96 ? 17.094 -53.094 -17.984 1 98.44 96 LEU A CA 1
ATOM 778 C C . LEU A 1 96 ? 17.094 -53.344 -16.484 1 98.44 96 LEU A C 1
ATOM 780 O O . LEU A 1 96 ? 18.125 -53.25 -15.828 1 98.44 96 LEU A O 1
ATOM 784 N N . TYR A 1 97 ? 15.93 -53.562 -15.859 1 98.06 97 TYR A N 1
ATOM 785 C CA . TYR A 1 97 ? 15.844 -53.906 -14.445 1 98.06 97 TYR A CA 1
ATOM 786 C C . TYR A 1 97 ? 16.641 -55.156 -14.133 1 98.06 97 TYR A C 1
ATOM 788 O O . TYR A 1 97 ? 17.344 -55.219 -13.117 1 98.06 97 TYR A O 1
ATOM 796 N N . GLN A 1 98 ? 16.547 -56.125 -15.008 1 97.62 98 GLN A N 1
ATOM 797 C CA . GLN A 1 98 ? 17.281 -57.375 -14.805 1 97.62 98 GLN A CA 1
ATOM 798 C C . GLN A 1 98 ? 18.781 -57.156 -14.852 1 97.62 98 GLN A C 1
ATOM 800 O O . GLN A 1 98 ? 19.531 -57.781 -14.109 1 97.62 98 GLN A O 1
ATOM 805 N N . LYS A 1 99 ? 19.141 -56.25 -15.688 1 97.44 99 LYS A N 1
ATOM 806 C CA . LYS A 1 99 ? 20.562 -56 -15.906 1 97.44 99 LYS A CA 1
ATOM 807 C C . LYS A 1 99 ? 21.141 -55.094 -14.844 1 97.44 99 LYS A C 1
ATOM 809 O O . LYS A 1 99 ? 22.266 -55.281 -14.367 1 97.44 99 LYS A O 1
ATOM 814 N N . TYR A 1 100 ? 20.375 -54.062 -14.359 1 97.56 100 TYR A N 1
ATOM 815 C CA . TYR A 1 100 ? 20.984 -53 -13.57 1 97.56 100 TYR A CA 1
ATOM 816 C C . TYR A 1 100 ? 20.281 -52.844 -12.227 1 97.56 100 TYR A C 1
ATOM 818 O O . TYR A 1 100 ? 20.703 -52.062 -11.375 1 97.56 100 TYR A O 1
ATOM 826 N N . GLY A 1 101 ? 19.25 -53.594 -11.992 1 96.56 101 GLY A N 1
ATOM 827 C CA . GLY A 1 101 ? 18.438 -53.344 -10.812 1 96.56 101 GLY A CA 1
ATOM 828 C C . GLY A 1 101 ? 17.672 -52.031 -10.883 1 96.56 101 GLY A C 1
ATOM 829 O O . GLY A 1 101 ? 16.906 -51.781 -11.828 1 96.56 101 GLY A O 1
ATOM 830 N N . PHE A 1 102 ? 18.016 -51.188 -9.867 1 96.38 102 PHE A N 1
ATOM 831 C CA . PHE A 1 102 ? 17.281 -49.906 -9.797 1 96.38 102 PHE A CA 1
ATOM 832 C C . PHE A 1 102 ? 18.016 -48.812 -10.539 1 96.38 102 PHE A C 1
ATOM 834 O O . PHE A 1 102 ? 17.484 -47.719 -10.75 1 96.38 102 PHE A O 1
ATOM 841 N N . ASP A 1 103 ? 19.234 -49.062 -11.055 1 96.5 103 ASP A N 1
ATOM 842 C CA . ASP A 1 103 ? 20.141 -48 -11.539 1 96.5 103 ASP A CA 1
ATOM 843 C C . ASP A 1 103 ? 20.078 -47.906 -13.062 1 96.5 103 ASP A C 1
ATOM 845 O O . ASP A 1 103 ? 21.094 -48.031 -13.742 1 96.5 103 ASP A O 1
ATOM 849 N N . PHE A 1 104 ? 18.875 -47.656 -13.641 1 97.81 104 PHE A N 1
ATOM 850 C CA . PHE A 1 104 ? 18.797 -47.531 -15.094 1 97.81 104 PHE A CA 1
ATOM 851 C C . PHE A 1 104 ? 17.922 -46.344 -15.492 1 97.81 104 PHE A C 1
ATOM 853 O O . PHE A 1 104 ? 17.812 -46.031 -16.688 1 97.81 104 PHE A O 1
ATOM 860 N N . LEU A 1 105 ? 17.312 -45.719 -14.531 1 98.19 105 LEU A N 1
ATOM 861 C CA . LEU A 1 105 ? 16.328 -44.688 -14.828 1 98.19 105 LEU A CA 1
ATOM 862 C C . LEU A 1 105 ? 16.984 -43.5 -15.539 1 98.19 105 LEU A C 1
ATOM 864 O O . LEU A 1 105 ? 16.344 -42.844 -16.359 1 98.19 105 LEU A O 1
ATOM 868 N N . ASP A 1 106 ? 18.203 -43.188 -15.258 1 95.62 106 ASP A N 1
ATOM 869 C CA . ASP A 1 106 ? 18.922 -42.062 -15.852 1 95.62 106 ASP A CA 1
ATOM 870 C C . ASP A 1 106 ? 19.172 -42.312 -17.344 1 95.62 106 ASP A C 1
ATOM 872 O O . ASP A 1 106 ? 19.484 -41.344 -18.078 1 95.62 106 ASP A O 1
ATOM 876 N N . LYS A 1 107 ? 19.016 -43.562 -17.781 1 96.5 107 LYS A N 1
ATOM 877 C CA . LYS A 1 107 ? 19.266 -43.875 -19.188 1 96.5 107 LYS A CA 1
ATOM 878 C C . LYS A 1 107 ? 18.016 -43.656 -20.031 1 96.5 107 LYS A C 1
ATOM 880 O O . LYS A 1 107 ? 18.109 -43.594 -21.266 1 96.5 107 LYS A O 1
ATOM 885 N N . LEU A 1 108 ? 16.906 -43.531 -19.422 1 97.88 108 LEU A N 1
ATOM 886 C CA . LEU A 1 108 ? 15.641 -43.5 -20.141 1 97.88 108 LEU A CA 1
ATOM 887 C C . LEU A 1 108 ? 15.359 -42.062 -20.641 1 97.88 108 LEU A C 1
ATOM 889 O O . LEU A 1 108 ? 15.461 -41.094 -19.875 1 97.88 108 LEU A O 1
ATOM 893 N N . ASN A 1 109 ? 15.148 -41.875 -21.922 1 97.38 109 ASN A N 1
ATOM 894 C CA . ASN A 1 109 ? 14.539 -40.688 -22.484 1 97.38 109 ASN A CA 1
ATOM 895 C C . ASN A 1 109 ? 13.07 -40.906 -22.828 1 97.38 109 ASN A C 1
ATOM 897 O O . ASN A 1 109 ? 12.75 -41.656 -23.75 1 97.38 109 ASN A O 1
ATOM 901 N N . GLY A 1 110 ? 12.242 -40.375 -22.016 1 96.19 110 GLY A N 1
ATOM 902 C CA . GLY A 1 110 ? 10.828 -40.625 -22.234 1 96.19 110 GLY A CA 1
ATOM 903 C C . GLY A 1 110 ? 9.953 -40.094 -21.125 1 96.19 110 GLY A C 1
ATOM 904 O O . GLY A 1 110 ? 10.414 -39.344 -20.266 1 96.19 110 GLY A O 1
ATOM 905 N N . MET A 1 111 ? 8.742 -40.312 -21.172 1 97.12 111 MET A N 1
ATOM 906 C CA . MET A 1 111 ? 7.75 -40.094 -20.125 1 97.12 111 MET A CA 1
ATOM 907 C C . MET A 1 111 ? 7.25 -41.438 -19.562 1 97.12 111 MET A C 1
ATOM 909 O O . MET A 1 111 ? 7.047 -42.375 -20.312 1 97.12 111 MET A O 1
ATOM 913 N N . PHE A 1 112 ? 7.184 -41.469 -18.156 1 97.56 112 PHE A N 1
ATOM 914 C CA . PHE A 1 112 ? 6.828 -42.781 -17.672 1 97.56 112 PHE A CA 1
ATOM 915 C C . PHE A 1 112 ? 6.379 -42.75 -16.219 1 97.56 112 PHE A C 1
ATOM 917 O O . PHE A 1 112 ? 6.816 -41.875 -15.461 1 97.56 112 PHE A O 1
ATOM 924 N N . SER A 1 113 ? 5.555 -43.562 -15.828 1 98.19 113 SER A N 1
ATOM 925 C CA . SER A 1 113 ? 5.223 -44.094 -14.516 1 98.19 113 SER A CA 1
ATOM 926 C C . SER A 1 113 ? 5.016 -45.594 -14.57 1 98.19 113 SER A C 1
ATOM 928 O O . SER A 1 113 ? 4.293 -46.094 -15.438 1 98.19 113 SER A O 1
ATOM 930 N N . PHE A 1 114 ? 5.746 -46.344 -13.703 1 98.5 114 PHE A N 1
ATOM 931 C CA . PHE A 1 114 ? 5.59 -47.781 -13.812 1 98.5 114 PHE A CA 1
ATOM 932 C C . PHE A 1 114 ? 5.781 -48.438 -12.453 1 98.5 114 PHE A C 1
ATOM 934 O O . PHE A 1 114 ? 6.211 -47.812 -11.492 1 98.5 114 PHE A O 1
ATOM 941 N N . CYS A 1 115 ? 5.387 -49.656 -12.414 1 98.75 115 CYS A N 1
ATOM 942 C CA . CYS A 1 115 ? 5.691 -50.562 -11.312 1 98.75 115 CYS A CA 1
ATOM 943 C C . CYS A 1 115 ? 6.227 -51.875 -11.828 1 98.75 115 CYS A C 1
ATOM 945 O O . CYS A 1 115 ? 5.59 -52.531 -12.656 1 98.75 115 CYS A O 1
ATOM 947 N N . ILE A 1 116 ? 7.371 -52.219 -11.477 1 98.75 116 ILE A N 1
ATOM 948 C CA . ILE A 1 116 ? 7.945 -53.562 -11.672 1 98.75 116 ILE A CA 1
ATOM 949 C C . ILE A 1 116 ? 7.785 -54.375 -10.391 1 98.75 116 ILE A C 1
ATOM 951 O O . ILE A 1 116 ? 8.172 -53.938 -9.312 1 98.75 116 ILE A O 1
ATOM 955 N N . TYR A 1 117 ? 7.184 -55.469 -10.508 1 98.5 117 TYR A N 1
ATOM 956 C CA . TYR A 1 117 ? 7.074 -56.406 -9.391 1 98.5 117 TYR A CA 1
ATOM 957 C C . TYR A 1 117 ? 7.961 -57.625 -9.617 1 98.5 117 TYR A C 1
ATOM 959 O O . TYR A 1 117 ? 7.727 -58.406 -10.531 1 98.5 117 TYR A O 1
ATOM 967 N N . ASP A 1 118 ? 8.977 -57.75 -8.812 1 98.12 118 ASP A N 1
ATOM 968 C CA . ASP A 1 118 ? 9.867 -58.906 -8.82 1 98.12 118 ASP A CA 1
ATOM 969 C C . ASP A 1 118 ? 9.312 -60.062 -7.957 1 98.12 118 ASP A C 1
ATOM 971 O O . ASP A 1 118 ? 9.445 -60.031 -6.734 1 98.12 118 ASP A O 1
ATOM 975 N N . MET A 1 119 ? 8.805 -61.094 -8.656 1 96.75 119 MET A N 1
ATOM 976 C CA . MET A 1 119 ? 8.07 -62.156 -7.98 1 96.75 119 MET A CA 1
ATOM 977 C C . MET A 1 119 ? 8.992 -62.969 -7.078 1 96.75 119 MET A C 1
ATOM 979 O O . MET A 1 119 ? 8.586 -63.406 -6.004 1 96.75 119 MET A O 1
ATOM 983 N N . LYS A 1 120 ? 10.172 -63.125 -7.461 1 95.5 120 LYS A N 1
ATOM 984 C CA . LYS A 1 120 ? 11.133 -63.906 -6.684 1 95.5 120 LYS A CA 1
ATOM 985 C C . LYS A 1 120 ? 11.516 -63.188 -5.398 1 95.5 120 LYS A C 1
ATOM 987 O O . LYS A 1 120 ? 11.672 -63.812 -4.348 1 95.5 120 LYS A O 1
ATOM 992 N N . LYS A 1 121 ? 11.578 -61.938 -5.449 1 95.5 121 LYS A N 1
ATOM 993 C CA . LYS A 1 121 ? 12.023 -61.125 -4.309 1 95.5 121 LYS A CA 1
ATOM 994 C C . LYS A 1 121 ? 10.844 -60.531 -3.543 1 95.5 121 LYS A C 1
ATOM 996 O O . LYS A 1 121 ? 11.016 -60 -2.445 1 95.5 121 LYS A O 1
ATOM 1001 N N . ASP A 1 122 ? 9.688 -60.594 -4.062 1 96.12 122 ASP A N 1
ATOM 1002 C CA . ASP A 1 122 ? 8.516 -59.906 -3.545 1 96.12 122 ASP A CA 1
ATOM 1003 C C . ASP A 1 122 ? 8.805 -58.406 -3.357 1 96.12 122 ASP A C 1
ATOM 1005 O O . ASP A 1 122 ? 8.633 -57.875 -2.262 1 96.12 122 ASP A O 1
ATOM 1009 N N . LEU A 1 123 ? 9.203 -57.844 -4.402 1 97.12 123 LEU A N 1
ATOM 1010 C CA . LEU A 1 123 ? 9.688 -56.469 -4.395 1 97.12 123 LEU A CA 1
ATOM 1011 C C . LEU A 1 123 ? 8.953 -55.625 -5.43 1 97.12 123 LEU A C 1
ATOM 1013 O O . LEU A 1 123 ? 8.789 -56.062 -6.574 1 97.12 123 LEU A O 1
ATOM 1017 N N . TYR A 1 124 ? 8.445 -54.5 -4.938 1 98.19 124 TYR A N 1
ATOM 1018 C CA . TYR A 1 124 ? 7.859 -53.5 -5.82 1 98.19 124 TYR A CA 1
ATOM 1019 C C . TYR A 1 124 ? 8.852 -52.375 -6.117 1 98.19 124 TYR A C 1
ATOM 1021 O O . TYR A 1 124 ? 9.367 -51.75 -5.199 1 98.19 124 TYR A O 1
ATOM 1029 N N . PHE A 1 125 ? 9.117 -52.188 -7.414 1 98.5 125 PHE A N 1
ATOM 1030 C CA . PHE A 1 125 ? 9.93 -51.062 -7.879 1 98.5 125 PHE A CA 1
ATOM 1031 C C . PHE A 1 125 ? 9.102 -50.125 -8.766 1 98.5 125 PHE A C 1
ATOM 1033 O O . PHE A 1 125 ? 8.766 -50.469 -9.891 1 98.5 125 PHE A O 1
ATOM 1040 N N . CYS A 1 126 ? 8.742 -48.906 -8.242 1 98.69 126 CYS A N 1
ATOM 1041 C CA . CYS A 1 126 ? 7.945 -47.938 -8.961 1 98.69 126 CYS A CA 1
ATOM 1042 C C . CYS A 1 126 ? 8.773 -46.688 -9.281 1 98.69 126 CYS A C 1
ATOM 1044 O O . CYS A 1 126 ? 9.688 -46.344 -8.539 1 98.69 126 CYS A O 1
ATOM 1046 N N . ALA A 1 127 ? 8.453 -46.031 -10.398 1 98.69 127 ALA A N 1
ATOM 1047 C CA . ALA A 1 127 ? 9.211 -44.844 -10.766 1 98.69 127 ALA A CA 1
ATOM 1048 C C . ALA A 1 127 ? 8.352 -43.875 -11.578 1 98.69 127 ALA A C 1
ATOM 1050 O O . ALA A 1 127 ? 7.391 -44.281 -12.234 1 98.69 127 ALA A O 1
ATOM 1051 N N . ARG A 1 128 ? 8.672 -42.594 -11.453 1 98.38 128 ARG A N 1
ATOM 1052 C CA . ARG A 1 128 ? 8.062 -41.531 -12.227 1 98.38 128 ARG A CA 1
ATOM 1053 C C . ARG A 1 128 ? 9.109 -40.719 -12.992 1 98.38 128 ARG A C 1
ATOM 1055 O O . ARG A 1 128 ? 10.234 -40.562 -12.508 1 98.38 128 ARG A O 1
ATOM 1062 N N . ASP A 1 129 ? 8.781 -40.281 -14.125 1 97.88 129 ASP A N 1
ATOM 1063 C CA . ASP A 1 129 ? 9.719 -39.656 -15.047 1 97.88 129 ASP A CA 1
ATOM 1064 C C . ASP A 1 129 ? 10.227 -38.344 -14.477 1 97.88 129 ASP A C 1
ATOM 1066 O O . ASP A 1 129 ? 9.797 -37.906 -13.406 1 97.88 129 ASP A O 1
ATOM 1070 N N . ARG A 1 130 ? 11.125 -37.688 -15.148 1 97.5 130 ARG A N 1
ATOM 1071 C CA . ARG A 1 130 ? 11.945 -36.594 -14.664 1 97.5 130 ARG A CA 1
ATOM 1072 C C . ARG A 1 130 ? 11.094 -35.375 -14.359 1 97.5 130 ARG A C 1
ATOM 1074 O O . ARG A 1 130 ? 11.391 -34.594 -13.438 1 97.5 130 ARG A O 1
ATOM 1081 N N . TYR A 1 131 ? 10.039 -35.219 -15.156 1 96.81 131 TYR A N 1
ATOM 1082 C CA . TYR A 1 131 ? 9.305 -33.938 -15.039 1 96.81 131 TYR A CA 1
ATOM 1083 C C . TYR A 1 131 ? 7.867 -34.188 -14.586 1 96.81 131 TYR A C 1
ATOM 1085 O O . TYR A 1 131 ? 7.066 -33.25 -14.516 1 96.81 131 TYR A O 1
ATOM 1093 N N . GLY A 1 132 ? 7.562 -35.469 -14.32 1 96.31 132 GLY A N 1
ATOM 1094 C CA . GLY A 1 132 ? 6.242 -35.812 -13.82 1 96.31 132 GLY A CA 1
ATOM 1095 C C . GLY A 1 132 ? 5.172 -35.781 -14.891 1 96.31 132 GLY A C 1
ATOM 1096 O O . GLY A 1 132 ? 4.047 -35.344 -14.641 1 96.31 132 GLY A O 1
ATOM 1097 N N . LYS A 1 133 ? 5.504 -36.125 -16.078 1 97.5 133 LYS A N 1
ATOM 1098 C CA . LYS A 1 133 ? 4.566 -36.094 -17.203 1 97.5 133 LYS A CA 1
ATOM 1099 C C . LYS A 1 133 ? 3.436 -37.094 -16.984 1 97.5 133 LYS A C 1
ATOM 1101 O O . LYS A 1 133 ? 2.301 -36.875 -17.406 1 97.5 133 LYS A O 1
ATOM 1106 N N . LYS A 1 134 ? 3.787 -38.219 -16.422 1 97.81 134 LYS A N 1
ATOM 1107 C CA . LYS A 1 134 ? 2.777 -39.25 -16.172 1 97.81 134 LYS A CA 1
ATOM 1108 C C . LYS A 1 134 ? 2.48 -39.344 -14.672 1 97.81 134 LYS A C 1
ATOM 1110 O O . LYS A 1 134 ? 3.396 -39.344 -13.852 1 97.81 134 LYS A O 1
ATOM 1115 N N . PRO A 1 135 ? 1.23 -39.5 -14.305 1 97.31 135 PRO A N 1
ATOM 1116 C CA . PRO A 1 135 ? 0.866 -39.531 -12.883 1 97.31 135 PRO A CA 1
ATOM 1117 C C . PRO A 1 135 ? 1.159 -40.875 -12.211 1 97.31 135 PRO A C 1
ATOM 1119 O O . PRO A 1 135 ? 1.146 -41.906 -12.867 1 97.31 135 PRO A O 1
ATOM 1122 N N . PHE A 1 136 ? 1.446 -40.875 -10.992 1 98.31 136 PHE A N 1
ATOM 1123 C CA . PHE A 1 136 ? 1.585 -42 -10.094 1 98.31 136 PHE A CA 1
ATOM 1124 C C . PHE A 1 136 ? 1.087 -41.656 -8.695 1 98.31 136 PHE A C 1
ATOM 1126 O O . PHE A 1 136 ? 1.82 -41.062 -7.898 1 98.31 136 PHE A O 1
ATOM 1133 N N . PHE A 1 137 ? -0.108 -42.062 -8.375 1 98.5 137 PHE A N 1
ATOM 1134 C CA . PHE A 1 137 ? -0.682 -41.906 -7.047 1 98.5 137 PHE A CA 1
ATOM 1135 C C . PHE A 1 137 ? -0.537 -43.188 -6.234 1 98.5 137 PHE A C 1
ATOM 1137 O O . PHE A 1 137 ? -0.502 -44.281 -6.793 1 98.5 137 PHE A O 1
ATOM 1144 N N . TYR A 1 138 ? -0.496 -43 -4.922 1 98.5 138 TYR A N 1
ATOM 1145 C CA . TYR A 1 138 ? -0.43 -44.219 -4.133 1 98.5 138 TYR A CA 1
ATOM 1146 C C . TYR A 1 138 ? -1.009 -44 -2.74 1 98.5 138 TYR A C 1
ATOM 1148 O O . TYR A 1 138 ? -1.14 -42.875 -2.287 1 98.5 138 TYR A O 1
ATOM 1156 N N . TYR A 1 139 ? -1.447 -45 -2.152 1 98.19 139 TYR A N 1
ATOM 1157 C CA . TYR A 1 139 ? -1.925 -45.125 -0.781 1 98.19 139 TYR A CA 1
ATOM 1158 C C . TYR A 1 139 ? -1.137 -46.188 -0.027 1 98.19 139 TYR A C 1
ATOM 1160 O O . TYR A 1 139 ? -0.878 -47.281 -0.558 1 98.19 139 TYR A O 1
ATOM 1168 N N . PHE A 1 140 ? -0.659 -45.875 1.182 1 97.12 140 PHE A N 1
ATOM 1169 C CA . PHE A 1 140 ? 0.1 -46.812 1.992 1 97.12 140 PHE A CA 1
ATOM 1170 C C . PHE A 1 140 ? -0.245 -46.656 3.469 1 97.12 140 PHE A C 1
ATOM 1172 O O . PHE A 1 140 ? 0.164 -45.688 4.109 1 97.12 140 PHE A O 1
ATOM 1179 N N . LYS A 1 141 ? -0.903 -47.469 3.908 1 94 141 LYS A N 1
ATOM 1180 C CA . LYS A 1 141 ? -1.309 -47.5 5.309 1 94 141 LYS A CA 1
ATOM 1181 C C . LYS A 1 141 ? -1.567 -48.938 5.781 1 94 141 LYS A C 1
ATOM 1183 O O . LYS A 1 141 ? -2.201 -49.719 5.074 1 94 141 LYS A O 1
ATOM 1188 N N . ASP A 1 142 ? -1.123 -49.375 6.98 1 91.06 142 ASP A N 1
ATOM 1189 C CA . ASP A 1 142 ? -1.329 -50.688 7.586 1 91.06 142 ASP A CA 1
ATOM 1190 C C . ASP A 1 142 ? -0.892 -51.812 6.641 1 91.06 142 ASP A C 1
ATOM 1192 O O . ASP A 1 142 ? -1.633 -52.781 6.418 1 91.06 142 ASP A O 1
ATOM 1196 N N . ASN A 1 143 ? 0.161 -51.656 5.926 1 91.06 143 ASN A N 1
ATOM 1197 C CA . ASN A 1 143 ? 0.813 -52.594 5.02 1 91.06 143 ASN A CA 1
ATOM 1198 C C . ASN A 1 143 ? -0.007 -52.812 3.75 1 91.06 143 ASN A C 1
ATOM 1200 O O . ASN A 1 143 ? 0.258 -53.719 2.984 1 91.06 143 ASN A O 1
ATOM 1204 N N . LYS A 1 144 ? -1.005 -52 3.564 1 95.12 144 LYS A N 1
ATOM 1205 C CA . LYS A 1 144 ? -1.757 -52 2.312 1 95.12 144 LYS A CA 1
ATOM 1206 C C . LYS A 1 144 ? -1.19 -50.969 1.341 1 95.12 144 LYS A C 1
ATOM 1208 O O . LYS A 1 144 ? -1.137 -49.781 1.654 1 95.12 144 LYS A O 1
ATOM 1213 N N . PHE A 1 145 ? -0.781 -51.531 0.239 1 97.56 145 PHE A N 1
ATOM 1214 C CA . PHE A 1 145 ? -0.18 -50.688 -0.792 1 97.56 145 PHE A CA 1
ATOM 1215 C C . PHE A 1 145 ? -1.033 -50.688 -2.055 1 97.56 145 PHE A C 1
ATOM 1217 O O . PHE A 1 145 ? -1.344 -51.75 -2.602 1 97.56 145 PHE A O 1
ATOM 1224 N N . ILE A 1 146 ? -1.535 -49.531 -2.465 1 98.56 146 ILE A N 1
ATOM 1225 C CA . ILE A 1 146 ? -2.266 -49.344 -3.709 1 98.56 146 ILE A CA 1
ATOM 1226 C C . ILE A 1 146 ? -1.55 -48.281 -4.555 1 98.56 146 ILE A C 1
ATOM 1228 O O . ILE A 1 146 ? -1.088 -47.25 -4.027 1 98.56 146 ILE A O 1
ATOM 1232 N N . PHE A 1 147 ? -1.366 -48.469 -5.824 1 98.62 147 PHE A N 1
ATOM 1233 C CA . PHE A 1 147 ? -0.896 -47.438 -6.727 1 98.62 147 PHE A CA 1
ATOM 1234 C C . PHE A 1 147 ? -1.768 -47.344 -7.977 1 98.62 147 PHE A C 1
ATOM 1236 O O . PHE A 1 147 ? -2.393 -48.344 -8.359 1 98.62 147 PHE A O 1
ATOM 1243 N N . SER A 1 148 ? -1.841 -46.188 -8.531 1 98.75 148 SER A N 1
ATOM 1244 C CA . SER A 1 148 ? -2.668 -46 -9.719 1 98.75 148 SER A CA 1
ATOM 1245 C C . SER A 1 148 ? -2.299 -44.719 -10.461 1 98.75 148 SER A C 1
ATOM 1247 O O . SER A 1 148 ? -1.653 -43.844 -9.898 1 98.75 148 SER A O 1
ATOM 1249 N N . SER A 1 149 ? -2.672 -44.656 -11.719 1 98.12 149 SER A N 1
ATOM 1250 C CA . SER A 1 149 ? -2.576 -43.438 -12.516 1 98.12 149 SER A CA 1
ATOM 1251 C C . SER A 1 149 ? -3.684 -42.438 -12.148 1 98.12 149 SER A C 1
ATOM 1253 O O . SER A 1 149 ? -3.645 -41.281 -12.555 1 98.12 149 SER A O 1
ATOM 1255 N N . SER A 1 150 ? -4.625 -42.875 -11.305 1 97.38 150 SER A N 1
ATOM 1256 C CA . SER A 1 150 ? -5.801 -42.062 -10.992 1 97.38 150 SER A CA 1
ATOM 1257 C C . SER A 1 150 ? -6.137 -42.125 -9.508 1 97.38 150 SER A C 1
ATOM 1259 O O . SER A 1 150 ? -6.09 -43.188 -8.898 1 97.38 150 SER A O 1
ATOM 1261 N N . VAL A 1 151 ? -6.441 -40.969 -8.984 1 97.31 151 VAL A N 1
ATOM 1262 C CA . VAL A 1 151 ? -6.855 -40.906 -7.59 1 97.31 151 VAL A CA 1
ATOM 1263 C C . VAL A 1 151 ? -8.211 -41.594 -7.418 1 97.31 151 VAL A C 1
ATOM 1265 O O . VAL A 1 151 ? -8.453 -42.25 -6.406 1 97.31 151 VAL A O 1
ATOM 1268 N N . LYS A 1 152 ? -9.062 -41.469 -8.406 1 96.62 152 LYS A N 1
ATOM 1269 C CA . LYS A 1 152 ? -10.406 -42.031 -8.359 1 96.62 152 LYS A CA 1
ATOM 1270 C C . LYS A 1 152 ? -10.344 -43.562 -8.242 1 96.62 152 LYS A C 1
ATOM 1272 O O . LYS A 1 152 ? -11.156 -44.156 -7.539 1 96.62 152 LYS A O 1
ATOM 1277 N N . SER A 1 153 ? -9.398 -44.125 -8.891 1 97.81 153 SER A N 1
ATOM 1278 C CA . SER A 1 153 ? -9.234 -45.562 -8.828 1 97.81 153 SER A CA 1
ATOM 1279 C C . SER A 1 153 ? -8.836 -46.031 -7.426 1 97.81 153 SER A C 1
ATOM 1281 O O . SER A 1 153 ? -9.281 -47.062 -6.961 1 97.81 153 SER A O 1
ATOM 1283 N N . ILE A 1 154 ? -8.023 -45.281 -6.812 1 98.44 154 ILE A N 1
ATOM 1284 C CA . ILE A 1 154 ? -7.598 -45.594 -5.453 1 98.44 154 ILE A CA 1
ATOM 1285 C C . ILE A 1 154 ? -8.773 -45.406 -4.492 1 98.44 154 ILE A C 1
ATOM 1287 O O . ILE A 1 154 ? -9.016 -46.25 -3.639 1 98.44 154 ILE A O 1
ATOM 1291 N N . LEU A 1 155 ? -9.477 -44.312 -4.652 1 97.88 155 LEU A N 1
ATOM 1292 C CA . LEU A 1 155 ? -10.625 -44.031 -3.797 1 97.88 155 LEU A CA 1
ATOM 1293 C C . LEU A 1 155 ? -11.641 -45.188 -3.85 1 97.88 155 LEU A C 1
ATOM 1295 O O . LEU A 1 155 ? -12.219 -45.531 -2.826 1 97.88 155 LEU A O 1
ATOM 1299 N N . ASN A 1 156 ? -11.836 -45.719 -5.043 1 97.75 156 ASN A N 1
ATOM 1300 C CA . ASN A 1 156 ? -12.805 -46.812 -5.23 1 97.75 156 ASN A CA 1
ATOM 1301 C C . ASN A 1 156 ? -12.375 -48.062 -4.504 1 97.75 156 ASN A C 1
ATOM 1303 O O . ASN A 1 156 ? -13.203 -48.938 -4.199 1 97.75 156 ASN A O 1
ATOM 1307 N N . LEU A 1 157 ? -11.117 -48.219 -4.16 1 98.06 157 LEU A N 1
ATOM 1308 C CA . LEU A 1 157 ? -10.586 -49.438 -3.518 1 98.06 157 LEU A CA 1
ATOM 1309 C C . LEU A 1 157 ? -10.602 -49.281 -2 1 98.06 157 LEU A C 1
ATOM 1311 O O . LEU A 1 157 ? -10.445 -50.25 -1.275 1 98.06 157 LEU A O 1
ATOM 1315 N N . LEU A 1 158 ? -10.805 -48.062 -1.579 1 97.19 158 LEU A N 1
ATOM 1316 C CA . LEU A 1 158 ? -10.805 -47.812 -0.142 1 97.19 158 LEU A CA 1
ATOM 1317 C C . LEU A 1 158 ? -12.195 -48 0.448 1 97.19 158 LEU A C 1
ATOM 1319 O O . LEU A 1 158 ? -13.195 -47.812 -0.241 1 97.19 158 LEU A O 1
ATOM 1323 N N . ASP A 1 159 ? -12.273 -48.344 1.716 1 93.81 159 ASP A N 1
ATOM 1324 C CA . ASP A 1 159 ? -13.539 -48.594 2.406 1 93.81 159 ASP A CA 1
ATOM 1325 C C . ASP A 1 159 ? -14.086 -47.312 3.012 1 93.81 159 ASP A C 1
ATOM 1327 O O . ASP A 1 159 ? -15.141 -47.312 3.654 1 93.81 159 ASP A O 1
ATOM 1331 N N . TYR A 1 160 ? -13.344 -46.219 2.801 1 93.94 160 TYR A N 1
ATOM 1332 C CA . TYR A 1 160 ? -13.75 -44.938 3.32 1 93.94 160 TYR A CA 1
ATOM 1333 C C . TYR A 1 160 ? -13.305 -43.812 2.393 1 93.94 160 TYR A C 1
ATOM 1335 O O . TYR A 1 160 ? -12.484 -44.031 1.496 1 93.94 160 TYR A O 1
ATOM 1343 N N . LYS A 1 161 ? -13.852 -42.625 2.588 1 93.25 161 LYS A N 1
ATOM 1344 C CA . LYS A 1 161 ? -13.398 -41.438 1.886 1 93.25 161 LYS A CA 1
ATOM 1345 C C . LYS A 1 161 ? -12.453 -40.625 2.756 1 93.25 161 LYS A C 1
ATOM 1347 O O . LYS A 1 161 ? -12.852 -40.125 3.816 1 93.25 161 LYS A O 1
ATOM 1352 N N . PRO A 1 162 ? -11.242 -40.438 2.377 1 97.69 162 PRO A N 1
ATOM 1353 C CA . PRO A 1 162 ? -10.305 -39.656 3.189 1 97.69 162 PRO A CA 1
ATOM 1354 C C . PRO A 1 162 ? -10.742 -38.219 3.359 1 97.69 162 PRO A C 1
ATOM 1356 O O . PRO A 1 162 ? -11.414 -37.656 2.482 1 97.69 162 PRO A O 1
ATOM 1359 N N . ASN A 1 163 ? -10.305 -37.625 4.461 1 97.38 163 ASN A N 1
ATOM 1360 C CA . ASN A 1 163 ? -10.602 -36.219 4.723 1 97.38 163 ASN A CA 1
ATOM 1361 C C . ASN A 1 163 ? -9.852 -35.281 3.766 1 97.38 163 ASN A C 1
ATOM 1363 O O . ASN A 1 163 ? -8.891 -35.719 3.121 1 97.38 163 ASN A O 1
ATOM 1367 N N . LEU A 1 164 ? -10.32 -34.062 3.703 1 97.88 164 LEU A N 1
ATOM 1368 C CA . LEU A 1 164 ? -9.664 -33.031 2.908 1 97.88 164 LEU A CA 1
ATOM 1369 C C . LEU A 1 164 ? -8.258 -32.75 3.439 1 97.88 164 LEU A C 1
ATOM 1371 O O . LEU A 1 164 ? -8.07 -32.562 4.645 1 97.88 164 LEU A O 1
ATOM 1375 N N . ASN A 1 165 ? -7.289 -32.75 2.629 1 98.38 165 ASN A N 1
ATOM 1376 C CA . ASN A 1 165 ? -5.938 -32.281 2.945 1 98.38 165 ASN A CA 1
ATOM 1377 C C . ASN A 1 165 ? -5.809 -30.781 2.848 1 98.38 165 ASN A C 1
ATOM 1379 O O . ASN A 1 165 ? -5.633 -30.234 1.756 1 98.38 165 ASN A O 1
ATOM 1383 N N . LYS A 1 166 ? -5.758 -30.094 3.975 1 98.06 166 LYS A N 1
ATOM 1384 C CA . LYS A 1 166 ? -5.777 -28.641 4.023 1 98.06 166 LYS A CA 1
ATOM 1385 C C . LYS A 1 166 ? -4.465 -28.062 3.502 1 98.06 166 LYS A C 1
ATOM 1387 O O . LYS A 1 166 ? -4.445 -26.938 2.98 1 98.06 166 LYS A O 1
ATOM 1392 N N . VAL A 1 167 ? -3.393 -28.781 3.627 1 98.19 167 VAL A N 1
ATOM 1393 C CA . VAL A 1 167 ? -2.107 -28.328 3.105 1 98.19 167 VAL A CA 1
ATOM 1394 C C . VAL A 1 167 ? -2.154 -28.297 1.58 1 98.19 167 VAL A C 1
ATOM 1396 O O . VAL A 1 167 ? -1.683 -27.328 0.964 1 98.19 167 VAL A O 1
ATOM 1399 N N . ALA A 1 168 ? -2.758 -29.344 0.991 1 98.38 168 ALA A N 1
ATOM 1400 C CA . ALA A 1 168 ? -2.934 -29.375 -0.459 1 98.38 168 ALA A CA 1
ATOM 1401 C C . ALA A 1 168 ? -3.807 -28.219 -0.928 1 98.38 168 ALA A C 1
ATOM 1403 O O . ALA A 1 168 ? -3.529 -27.594 -1.958 1 98.38 168 ALA A O 1
ATOM 1404 N N . LEU A 1 169 ? -4.809 -27.953 -0.156 1 98.56 169 LEU A N 1
ATOM 1405 C CA . LEU A 1 169 ? -5.691 -26.844 -0.477 1 98.56 169 LEU A CA 1
ATOM 1406 C C . LEU A 1 169 ? -4.926 -25.516 -0.456 1 98.56 169 LEU A C 1
ATOM 1408 O O . LEU A 1 169 ? -5.098 -24.688 -1.343 1 98.56 169 LEU A O 1
ATOM 1412 N N . SER A 1 170 ? -4.113 -25.359 0.56 1 98.44 170 SER A N 1
ATOM 1413 C CA . SER A 1 170 ? -3.312 -24.141 0.693 1 98.44 170 SER A CA 1
ATOM 1414 C C . SER A 1 170 ? -2.359 -23.984 -0.487 1 98.44 170 SER A C 1
ATOM 1416 O O . SER A 1 170 ? -2.211 -22.875 -1.021 1 98.44 170 SER A O 1
ATOM 1418 N N . LYS A 1 171 ? -1.738 -25.031 -0.892 1 98.06 171 LYS A N 1
ATOM 1419 C CA . LYS A 1 171 ? -0.848 -25.031 -2.049 1 98.06 171 LYS A CA 1
ATOM 1420 C C . LYS A 1 171 ? -1.605 -24.672 -3.326 1 98.06 171 LYS A C 1
ATOM 1422 O O . LYS A 1 171 ? -1.153 -23.828 -4.109 1 98.06 171 LYS A O 1
ATOM 1427 N N . TYR A 1 172 ? -2.744 -25.234 -3.408 1 98 172 TYR A N 1
ATOM 1428 C CA . TYR A 1 172 ? -3.602 -25.016 -4.566 1 98 172 TYR A CA 1
ATOM 1429 C C . TYR A 1 172 ? -4 -23.547 -4.672 1 98 172 TYR A C 1
ATOM 1431 O O . TYR A 1 172 ? -3.963 -22.953 -5.758 1 98 172 TYR A O 1
ATOM 1439 N N . MET A 1 173 ? -4.371 -23.016 -3.574 1 98.31 173 MET A N 1
ATOM 1440 C CA . MET A 1 173 ? -4.797 -21.625 -3.596 1 98.31 173 MET A CA 1
ATOM 1441 C C . MET A 1 173 ? -3.648 -20.719 -4.008 1 98.31 173 MET A C 1
ATOM 1443 O O . MET A 1 173 ? -3.852 -19.75 -4.742 1 98.31 173 MET A O 1
ATOM 1447 N N . GLN A 1 174 ? -2.494 -21.094 -3.635 1 97.31 174 GLN A N 1
ATOM 1448 C CA . GLN A 1 174 ? -1.345 -20.234 -3.922 1 97.31 174 GLN A CA 1
ATOM 1449 C C . GLN A 1 174 ? -0.787 -20.516 -5.316 1 97.31 174 GLN A C 1
ATOM 1451 O O . GLN A 1 174 ? -0.28 -19.609 -5.98 1 97.31 174 GLN A O 1
ATOM 1456 N N . TYR A 1 175 ? -0.828 -21.812 -5.883 1 95.88 175 TYR A N 1
ATOM 1457 C CA . TYR A 1 175 ? -0.067 -22.172 -7.078 1 95.88 175 TYR A CA 1
ATOM 1458 C C . TYR A 1 175 ? -0.929 -22.938 -8.07 1 95.88 175 TYR A C 1
ATOM 1460 O O . TYR A 1 175 ? -0.427 -23.781 -8.812 1 95.88 175 TYR A O 1
ATOM 1468 N N . PHE A 1 176 ? -2.117 -22.859 -8.148 1 95.06 176 PHE A N 1
ATOM 1469 C CA . PHE A 1 176 ? -3.027 -23.469 -9.117 1 95.06 176 PHE A CA 1
ATOM 1470 C C . PHE A 1 176 ? -3.355 -24.906 -8.734 1 95.06 176 PHE A C 1
ATOM 1472 O O . PHE A 1 176 ? -4.441 -25.391 -9.039 1 95.06 176 PHE A O 1
ATOM 1479 N N . VAL A 1 177 ? -2.359 -25.594 -8.211 1 97.12 177 VAL A N 1
ATOM 1480 C CA . VAL A 1 177 ? -2.48 -27.016 -7.867 1 97.12 177 VAL A CA 1
ATOM 1481 C C . VAL A 1 177 ? -1.684 -27.312 -6.598 1 97.12 177 VAL A C 1
ATOM 1483 O O . VAL A 1 177 ? -0.901 -26.469 -6.141 1 97.12 177 VAL A O 1
ATOM 1486 N N . SER A 1 178 ? -1.987 -28.453 -6.039 1 96.81 178 SER A N 1
ATOM 1487 C CA . SER A 1 178 ? -1.07 -28.969 -5.023 1 96.81 178 SER A CA 1
ATOM 1488 C C . SER A 1 178 ? 0.218 -29.484 -5.648 1 96.81 178 SER A C 1
ATOM 1490 O O . SER A 1 178 ? 0.278 -29.719 -6.859 1 96.81 178 SER A O 1
ATOM 1492 N N . PHE A 1 179 ? 1.243 -29.578 -4.879 1 95.75 179 PHE A N 1
ATOM 1493 C CA . PHE A 1 179 ? 2.51 -30.078 -5.398 1 95.75 179 PHE A CA 1
ATOM 1494 C C . PHE A 1 179 ? 3.232 -30.922 -4.352 1 95.75 179 PHE A C 1
ATOM 1496 O O . PHE A 1 179 ? 2.764 -31.047 -3.219 1 95.75 179 PHE A O 1
ATOM 1503 N N . GLY A 1 180 ? 4.293 -31.5 -4.785 1 94.94 180 GLY A N 1
ATOM 1504 C CA . GLY A 1 180 ? 4.938 -32.469 -3.916 1 94.94 180 GLY A CA 1
ATOM 1505 C C . GLY A 1 180 ? 4.16 -33.75 -3.787 1 94.94 180 GLY A C 1
ATOM 1506 O O . GLY A 1 180 ? 3.617 -34.281 -4.773 1 94.94 180 GLY A O 1
ATOM 1507 N N . GLU A 1 181 ? 4.102 -34.281 -2.631 1 96.19 181 GLU A N 1
ATOM 1508 C CA . GLU A 1 181 ? 3.457 -35.594 -2.439 1 96.19 181 GLU A CA 1
ATOM 1509 C C . GLU A 1 181 ? 1.981 -35.406 -2.086 1 96.19 181 GLU A C 1
ATOM 1511 O O . GLU A 1 181 ? 1.224 -36.375 -2.094 1 96.19 181 GLU A O 1
ATOM 1516 N N . ASP A 1 182 ? 1.543 -34.188 -1.953 1 96.81 182 ASP A N 1
ATOM 1517 C CA . ASP A 1 182 ? 0.216 -33.969 -1.394 1 96.81 182 ASP A CA 1
ATOM 1518 C C . ASP A 1 182 ? -0.859 -34.031 -2.473 1 96.81 182 ASP A C 1
ATOM 1520 O O . ASP A 1 182 ? -0.766 -33.375 -3.506 1 96.81 182 ASP A O 1
ATOM 1524 N N . SER A 1 183 ? -1.856 -34.875 -2.266 1 97.88 183 SER A N 1
ATOM 1525 C CA . SER A 1 183 ? -3.127 -34.781 -2.979 1 97.88 183 SER A CA 1
ATOM 1526 C C . SER A 1 183 ? -4.211 -34.156 -2.115 1 97.88 183 SER A C 1
ATOM 1528 O O . SER A 1 183 ? -3.975 -33.844 -0.947 1 97.88 183 SER A O 1
ATOM 1530 N N . PHE A 1 184 ? -5.348 -33.938 -2.662 1 98.25 184 PHE A N 1
ATOM 1531 C CA . PHE A 1 184 ? -6.422 -33.281 -1.933 1 98.25 184 PHE A CA 1
ATOM 1532 C C . PHE A 1 184 ? -7.039 -34.219 -0.905 1 98.25 184 PHE A C 1
ATOM 1534 O O . PHE A 1 184 ? -7.805 -33.812 -0.042 1 98.25 184 PHE A O 1
ATOM 1541 N N . TYR A 1 185 ? -6.719 -35.531 -0.992 1 98.19 185 TYR A N 1
ATOM 1542 C CA . TYR A 1 185 ? -7.207 -36.562 -0.066 1 98.19 185 TYR A CA 1
ATOM 1543 C C . TYR A 1 185 ? -6.121 -36.969 0.921 1 98.19 185 TYR A C 1
ATOM 1545 O O . TYR A 1 185 ? -5.031 -37.375 0.519 1 98.19 185 TYR A O 1
ATOM 1553 N N . GLN A 1 186 ? -6.52 -36.906 2.117 1 96.38 186 GLN A N 1
ATOM 1554 C CA . GLN A 1 186 ? -5.578 -37.344 3.133 1 96.38 186 GLN A CA 1
ATOM 1555 C C . GLN A 1 186 ? -5.184 -38.812 2.895 1 96.38 186 GLN A C 1
ATOM 1557 O O . GLN A 1 186 ? -6.012 -39.625 2.477 1 96.38 186 GLN A O 1
ATOM 1562 N N . ASP A 1 187 ? -3.945 -39.156 2.986 1 94.69 187 ASP A N 1
ATOM 1563 C CA . ASP A 1 187 ? -3.398 -40.5 2.975 1 94.69 187 ASP A CA 1
ATOM 1564 C C . ASP A 1 187 ? -3.131 -40.969 1.546 1 94.69 187 ASP A C 1
ATOM 1566 O O . ASP A 1 187 ? -2.594 -42.062 1.336 1 94.69 187 ASP A O 1
ATOM 1570 N N . ILE A 1 188 ? -3.639 -40.25 0.552 1 98.06 188 ILE A N 1
ATOM 1571 C CA . ILE A 1 188 ? -3.275 -40.562 -0.831 1 98.06 188 ILE A CA 1
ATOM 1572 C C . ILE A 1 188 ? -2.17 -39.594 -1.286 1 98.06 188 ILE A C 1
ATOM 1574 O O . ILE A 1 188 ? -2.311 -38.375 -1.181 1 98.06 188 ILE A O 1
ATOM 1578 N N . PHE A 1 189 ? -1.126 -40.125 -1.84 1 98.31 189 PHE A N 1
ATOM 1579 C CA . PHE A 1 189 ? 0.062 -39.344 -2.148 1 98.31 189 PHE A CA 1
ATOM 1580 C C . PHE A 1 189 ? 0.405 -39.438 -3.629 1 98.31 189 PHE A C 1
ATOM 1582 O O . PHE A 1 189 ? -0.08 -40.312 -4.328 1 98.31 189 PHE A O 1
ATOM 1589 N N . LYS A 1 190 ? 1.171 -38.469 -4.066 1 97.94 190 LYS A N 1
ATOM 1590 C CA . LYS A 1 190 ? 1.783 -38.5 -5.395 1 97.94 190 LYS A CA 1
ATOM 1591 C C . LYS A 1 190 ? 3.271 -38.812 -5.309 1 97.94 190 LYS A C 1
ATOM 1593 O O . LYS A 1 190 ? 3.975 -38.312 -4.434 1 97.94 190 LYS A O 1
ATOM 1598 N N . LEU A 1 191 ? 3.674 -39.719 -6.152 1 98.19 191 LEU A N 1
ATOM 1599 C CA . LEU A 1 191 ? 5.117 -39.875 -6.293 1 98.19 191 LEU A CA 1
ATOM 1600 C C . LEU A 1 191 ? 5.715 -38.656 -7.023 1 98.19 191 LEU A C 1
ATOM 1602 O O . LEU A 1 191 ? 5.273 -38.312 -8.117 1 98.19 191 LEU A O 1
ATOM 1606 N N . GLU A 1 192 ? 6.668 -38 -6.453 1 97.38 192 GLU A N 1
ATOM 1607 C CA . GLU A 1 192 ? 7.238 -36.781 -7.051 1 97.38 192 GLU A CA 1
ATOM 1608 C C . GLU A 1 192 ? 7.969 -37.094 -8.352 1 97.38 192 GLU A C 1
ATOM 1610 O O . GLU A 1 192 ? 8.406 -38.25 -8.562 1 97.38 192 GLU A O 1
ATOM 1615 N N . ALA A 1 193 ? 8.094 -36.156 -9.164 1 97.25 193 ALA A N 1
ATOM 1616 C CA . ALA A 1 193 ? 8.891 -36.312 -10.383 1 97.25 193 ALA A CA 1
ATOM 1617 C C . ALA A 1 193 ? 10.32 -36.719 -10.055 1 97.25 193 ALA A C 1
ATOM 1619 O O . ALA A 1 193 ? 10.836 -36.406 -8.977 1 97.25 193 ALA A O 1
ATOM 1620 N N . SER A 1 194 ? 10.898 -37.5 -10.93 1 97.44 194 SER A N 1
ATOM 1621 C CA . SER A 1 194 ? 12.289 -37.906 -10.852 1 97.44 194 SER A CA 1
ATOM 1622 C C . SER A 1 194 ? 12.531 -38.781 -9.625 1 97.44 194 SER A C 1
ATOM 1624 O O . SER A 1 194 ? 13.617 -38.75 -9.039 1 97.44 194 SER A O 1
ATOM 1626 N N . THR A 1 195 ? 11.547 -39.469 -9.172 1 98 195 THR A N 1
ATOM 1627 C CA . THR A 1 195 ? 11.648 -40.25 -7.945 1 98 195 THR A CA 1
ATOM 1628 C C . THR A 1 195 ? 11.25 -41.688 -8.195 1 98 195 THR A C 1
ATOM 1630 O O . THR A 1 195 ? 10.375 -41.969 -9.023 1 98 195 THR A O 1
ATOM 1633 N N . TYR A 1 196 ? 11.898 -42.625 -7.594 1 98.31 196 TYR A N 1
ATOM 1634 C CA . TYR A 1 196 ? 11.43 -44 -7.57 1 98.31 196 TYR A CA 1
ATOM 1635 C C . TYR A 1 196 ? 11.133 -44.438 -6.145 1 98.31 196 TYR A C 1
ATOM 1637 O O . TYR A 1 196 ? 11.562 -43.812 -5.18 1 98.31 196 TYR A O 1
ATOM 1645 N N . LEU A 1 197 ? 10.281 -45.406 -6.055 1 98.19 197 LEU A N 1
ATOM 1646 C CA . LEU A 1 197 ? 9.781 -45.969 -4.805 1 98.19 197 LEU A CA 1
ATOM 1647 C C . LEU A 1 197 ? 10.016 -47.469 -4.754 1 98.19 197 LEU A C 1
ATOM 1649 O O . LEU A 1 197 ? 9.773 -48.156 -5.738 1 98.19 197 LEU A O 1
ATOM 1653 N N . ILE A 1 198 ? 10.625 -47.969 -3.59 1 97.88 198 ILE A N 1
ATOM 1654 C CA . ILE A 1 198 ? 10.844 -49.406 -3.357 1 97.88 198 ILE A CA 1
ATOM 1655 C C . ILE A 1 198 ? 10.016 -49.844 -2.156 1 97.88 198 ILE A C 1
ATOM 1657 O O . ILE A 1 198 ? 10.047 -49.219 -1.098 1 97.88 198 ILE A O 1
ATOM 1661 N N . TYR A 1 199 ? 9.289 -50.875 -2.375 1 97.38 199 TYR A N 1
ATOM 1662 C CA . TYR A 1 199 ? 8.531 -51.469 -1.289 1 97.38 199 TYR A CA 1
ATOM 1663 C C . TYR A 1 199 ? 8.797 -52.969 -1.22 1 97.38 199 TYR A C 1
ATOM 1665 O O . TYR A 1 199 ? 8.57 -53.688 -2.195 1 97.38 199 TYR A O 1
ATOM 1673 N N . GLU A 1 200 ? 9.336 -53.406 -0.127 1 95.44 200 GLU A N 1
ATOM 1674 C CA . GLU A 1 200 ? 9.586 -54.812 0.173 1 95.44 200 GLU A CA 1
ATOM 1675 C C . GLU A 1 200 ? 8.828 -55.25 1.423 1 95.44 200 GLU A C 1
ATOM 1677 O O . GLU A 1 200 ? 9.375 -55.219 2.525 1 95.44 200 GLU A O 1
ATOM 1682 N N . PRO A 1 201 ? 7.695 -55.812 1.222 1 91.62 201 PRO A N 1
ATOM 1683 C CA . PRO A 1 201 ? 6.824 -56.125 2.361 1 91.62 201 PRO A CA 1
ATOM 1684 C C . PRO A 1 201 ? 7.484 -57.031 3.387 1 91.62 201 PRO A C 1
ATOM 1686 O O . PRO A 1 201 ? 7.18 -56.969 4.578 1 91.62 201 PRO A O 1
ATOM 1689 N N . ASN A 1 202 ? 8.328 -57.844 3.039 1 88.56 202 ASN A N 1
ATOM 1690 C CA . ASN A 1 202 ? 8.93 -58.812 3.939 1 88.56 202 ASN A CA 1
ATOM 1691 C C . ASN A 1 202 ? 10.164 -58.25 4.641 1 88.56 202 ASN A C 1
ATOM 1693 O O . ASN A 1 202 ? 10.656 -58.844 5.605 1 88.56 202 ASN A O 1
ATOM 1697 N N . LYS A 1 203 ? 10.648 -57.188 4.176 1 86.75 203 LYS A N 1
ATOM 1698 C CA . LYS A 1 203 ? 11.867 -56.625 4.75 1 86.75 203 LYS A CA 1
ATOM 1699 C C . LYS A 1 203 ? 11.578 -55.375 5.566 1 86.75 203 LYS A C 1
ATOM 1701 O O . LYS A 1 203 ? 12.18 -55.156 6.617 1 86.75 203 LYS A O 1
ATOM 1706 N N . SER A 1 204 ? 10.797 -54.5 4.945 1 75.56 204 SER A N 1
ATOM 1707 C CA . SER A 1 204 ? 10.516 -53.25 5.605 1 75.56 204 SER A CA 1
ATOM 1708 C C . SER A 1 204 ? 9.047 -52.875 5.484 1 75.56 204 SER A C 1
ATOM 1710 O O . SER A 1 204 ? 8.406 -53.156 4.473 1 75.56 204 SER A O 1
ATOM 1712 N N . ARG A 1 205 ? 8.664 -52.219 6.582 1 79.06 205 ARG A N 1
ATOM 1713 C CA . ARG A 1 205 ? 7.277 -51.781 6.598 1 79.06 205 ARG A CA 1
ATOM 1714 C C . ARG A 1 205 ? 7.16 -50.344 6.047 1 79.06 205 ARG A C 1
ATOM 1716 O O . ARG A 1 205 ? 6.062 -49.812 5.953 1 79.06 205 ARG A O 1
ATOM 1723 N N . GLU A 1 206 ? 8.32 -50.031 5.566 1 90 206 GLU A N 1
ATOM 1724 C CA . GLU A 1 206 ? 8.305 -48.656 5.113 1 90 206 GLU A CA 1
ATOM 1725 C C . GLU A 1 206 ? 8.625 -48.531 3.625 1 90 206 GLU A C 1
ATOM 1727 O O . GLU A 1 206 ? 9.328 -49.406 3.078 1 90 206 GLU A O 1
ATOM 1732 N N . LEU A 1 207 ? 8.047 -47.531 2.984 1 94.69 207 LEU A N 1
ATOM 1733 C CA . LEU A 1 207 ? 8.383 -47.219 1.603 1 94.69 207 LEU A CA 1
ATOM 1734 C C . LEU A 1 207 ? 9.695 -46.438 1.528 1 94.69 207 LEU A C 1
ATOM 1736 O O . LEU A 1 207 ? 9.914 -45.5 2.297 1 94.69 207 LEU A O 1
ATOM 1740 N N . GLN A 1 208 ? 10.562 -46.844 0.71 1 96.38 208 GLN A N 1
ATOM 1741 C CA . GLN A 1 208 ? 11.797 -46.125 0.462 1 96.38 208 GLN A CA 1
ATOM 1742 C C . GLN A 1 208 ? 11.695 -45.312 -0.82 1 96.38 208 GLN A C 1
ATOM 1744 O O . GLN A 1 208 ? 11.367 -45.844 -1.883 1 96.38 208 GLN A O 1
ATOM 1749 N N . LYS A 1 209 ? 11.953 -44 -0.736 1 97.44 209 LYS A N 1
ATOM 1750 C CA . LYS A 1 209 ? 11.898 -43.125 -1.888 1 97.44 209 LYS A CA 1
ATOM 1751 C C . LYS A 1 209 ? 13.242 -42.438 -2.125 1 97.44 209 LYS A C 1
ATOM 1753 O O . LYS A 1 209 ? 13.938 -42.062 -1.174 1 97.44 209 LYS A O 1
ATOM 1758 N N . LYS A 1 210 ? 13.57 -42.344 -3.398 1 97.31 210 LYS A N 1
ATOM 1759 C CA . LYS A 1 210 ? 14.836 -41.688 -3.748 1 97.31 210 LYS A CA 1
ATOM 1760 C C . LYS A 1 210 ? 14.719 -40.938 -5.074 1 97.31 210 LYS A C 1
ATOM 1762 O O . LYS A 1 210 ? 14.086 -41.438 -6.016 1 97.31 210 LYS A O 1
ATOM 1767 N N . LYS A 1 211 ? 15.336 -39.781 -5.133 1 97 211 LYS A N 1
ATOM 1768 C CA . LYS A 1 211 ? 15.438 -39.031 -6.387 1 97 211 LYS A CA 1
ATOM 1769 C C . LYS A 1 211 ? 16.578 -39.562 -7.246 1 97 211 LYS A C 1
ATOM 1771 O O . LYS A 1 211 ? 17.672 -39.844 -6.738 1 97 211 LYS A O 1
ATOM 1776 N N . TYR A 1 212 ? 16.328 -39.688 -8.547 1 97.38 212 TYR A N 1
ATOM 1777 C CA . TYR A 1 212 ? 17.359 -40.25 -9.406 1 97.38 212 TYR A CA 1
ATOM 1778 C C . TYR A 1 212 ? 17.906 -39.188 -10.367 1 97.38 212 TYR A C 1
ATOM 1780 O O . TYR A 1 212 ? 18.859 -39.438 -11.094 1 97.38 212 TYR A O 1
ATOM 1788 N N . TYR A 1 213 ? 17.312 -38.031 -10.352 1 95.69 213 TYR A N 1
ATOM 1789 C CA . TYR A 1 213 ? 17.672 -36.969 -11.281 1 95.69 213 TYR A CA 1
ATOM 1790 C C . TYR A 1 213 ? 17.641 -35.594 -10.586 1 95.69 213 TYR A C 1
ATOM 1792 O O . TYR A 1 213 ? 16.734 -35.344 -9.781 1 95.69 213 TYR A O 1
ATOM 1800 N N . LYS A 1 214 ? 18.672 -34.812 -10.758 1 93.81 214 LYS A N 1
ATOM 1801 C CA . LYS A 1 214 ? 18.766 -33.406 -10.289 1 93.81 214 LYS A CA 1
ATOM 1802 C C . LYS A 1 214 ? 19.328 -32.5 -11.375 1 93.81 214 LYS A C 1
ATOM 1804 O O . LYS A 1 214 ? 20.25 -32.906 -12.102 1 93.81 214 LYS A O 1
ATOM 1809 N N . ILE A 1 215 ? 18.797 -31.359 -11.477 1 93.69 215 ILE A N 1
ATOM 1810 C CA . ILE A 1 215 ? 19.281 -30.391 -12.445 1 93.69 215 ILE A CA 1
ATOM 1811 C C . ILE A 1 215 ? 20.562 -29.75 -11.938 1 93.69 215 ILE A C 1
ATOM 1813 O O . ILE A 1 215 ? 20.625 -29.25 -10.812 1 93.69 215 ILE A O 1
ATOM 1817 N N . ASN A 1 216 ? 21.578 -29.797 -12.75 1 93.75 216 ASN A N 1
ATOM 1818 C CA . ASN A 1 216 ? 22.859 -29.156 -12.461 1 93.75 216 ASN A CA 1
ATOM 1819 C C . ASN A 1 216 ? 22.922 -27.75 -13.07 1 93.75 216 ASN A C 1
ATOM 1821 O O . ASN A 1 216 ? 22.625 -27.562 -14.25 1 93.75 216 ASN A O 1
ATOM 1825 N N . THR A 1 217 ? 23.391 -26.734 -12.289 1 94.25 217 THR A N 1
ATOM 1826 C CA . THR A 1 217 ? 23.359 -25.359 -12.758 1 94.25 217 THR A CA 1
ATOM 1827 C C . THR A 1 217 ? 24.766 -24.859 -13.062 1 94.25 217 THR A C 1
ATOM 1829 O O . THR A 1 217 ? 24.984 -23.656 -13.195 1 94.25 217 THR A O 1
ATOM 1832 N N . TYR A 1 218 ? 25.766 -25.734 -13.125 1 94.81 218 TYR A N 1
ATOM 1833 C CA . TYR A 1 218 ? 27.125 -25.344 -13.477 1 94.81 218 TYR A CA 1
ATOM 1834 C C . TYR A 1 218 ? 27.172 -24.766 -14.883 1 94.81 218 TYR A C 1
ATOM 1836 O O . TYR A 1 218 ? 26.656 -25.359 -15.828 1 94.81 218 TYR A O 1
ATOM 1844 N N . LYS A 1 219 ? 27.891 -23.656 -15.031 1 96.88 219 LYS A N 1
ATOM 1845 C CA . LYS A 1 219 ? 27.938 -22.938 -16.297 1 96.88 219 LYS A CA 1
ATOM 1846 C C . LYS A 1 219 ? 29.125 -23.406 -17.141 1 96.88 219 LYS A C 1
ATOM 1848 O O . LYS A 1 219 ? 30.25 -22.906 -17 1 96.88 219 LYS A O 1
ATOM 1853 N N . ALA A 1 220 ? 28.812 -24.266 -18.094 1 96.38 220 ALA A N 1
ATOM 1854 C CA . ALA A 1 220 ? 29.875 -24.828 -18.938 1 96.38 220 ALA A CA 1
ATOM 1855 C C . ALA A 1 220 ? 29.938 -24.109 -20.281 1 96.38 220 ALA A C 1
ATOM 1857 O O . ALA A 1 220 ? 30.984 -24.094 -20.922 1 96.38 220 ALA A O 1
ATOM 1858 N N . ILE A 1 221 ? 28.844 -23.531 -20.75 1 97.69 221 ILE A N 1
ATOM 1859 C CA . ILE A 1 221 ? 28.75 -22.922 -22.078 1 97.69 221 ILE A CA 1
ATOM 1860 C C . ILE A 1 221 ? 28.828 -21.406 -21.953 1 97.69 221 ILE A C 1
ATOM 1862 O O . ILE A 1 221 ? 27.922 -20.766 -21.406 1 97.69 221 ILE A O 1
ATOM 1866 N N . LYS A 1 222 ? 29.859 -20.781 -22.531 1 96.88 222 LYS A N 1
ATOM 1867 C CA . LYS A 1 222 ? 30.109 -19.359 -22.359 1 96.88 222 LYS A CA 1
ATOM 1868 C C . LYS A 1 222 ? 30.109 -18.641 -23.703 1 96.88 222 LYS A C 1
ATOM 1870 O O . LYS A 1 222 ? 30.312 -17.422 -23.766 1 96.88 222 LYS A O 1
ATOM 1875 N N . ASP A 1 223 ? 29.844 -19.453 -24.781 1 97.75 223 ASP A N 1
ATOM 1876 C CA . ASP A 1 223 ? 29.844 -18.891 -26.125 1 97.75 223 ASP A CA 1
ATOM 1877 C C . ASP A 1 223 ? 28.453 -19 -26.766 1 97.75 223 ASP A C 1
ATOM 1879 O O . ASP A 1 223 ? 27.891 -20.078 -26.859 1 97.75 223 ASP A O 1
ATOM 1883 N N . GLU A 1 224 ? 27.969 -17.859 -27.219 1 98.06 224 GLU A N 1
ATOM 1884 C CA . GLU A 1 224 ? 26.625 -17.797 -27.781 1 98.06 224 GLU A CA 1
ATOM 1885 C C . GLU A 1 224 ? 26.5 -18.625 -29.047 1 98.06 224 GLU A C 1
ATOM 1887 O O . GLU A 1 224 ? 25.5 -19.312 -29.25 1 98.06 224 GLU A O 1
ATOM 1892 N N . LYS A 1 225 ? 27.469 -18.531 -29.922 1 98.06 225 LYS A N 1
ATOM 1893 C CA . LYS A 1 225 ? 27.422 -19.281 -31.172 1 98.06 225 LYS A CA 1
ATOM 1894 C C . LYS A 1 225 ? 27.375 -20.781 -30.922 1 98.06 225 LYS A C 1
ATOM 1896 O O . LYS A 1 225 ? 26.641 -21.5 -31.578 1 98.06 225 LYS A O 1
ATOM 1901 N N . GLN A 1 226 ? 28.188 -21.203 -30.047 1 98.38 226 GLN A N 1
ATOM 1902 C CA . GLN A 1 226 ? 28.172 -22.609 -29.656 1 98.38 226 GLN A CA 1
ATOM 1903 C C . GLN A 1 226 ? 26.797 -23.016 -29.109 1 98.38 226 GLN A C 1
ATOM 1905 O O . GLN A 1 226 ? 26.281 -24.062 -29.453 1 98.38 226 GLN A O 1
ATOM 1910 N N . ALA A 1 227 ? 26.312 -22.203 -28.266 1 98.56 227 ALA A N 1
ATOM 1911 C CA . ALA A 1 227 ? 25 -22.469 -27.672 1 98.56 227 ALA A CA 1
ATOM 1912 C C . ALA A 1 227 ? 23.922 -22.625 -28.75 1 98.56 227 ALA A C 1
ATOM 1914 O O . ALA A 1 227 ? 23.125 -23.562 -28.703 1 98.56 227 ALA A O 1
ATOM 1915 N N . LEU A 1 228 ? 23.922 -21.703 -29.703 1 98.62 228 LEU A N 1
ATOM 1916 C CA . LEU A 1 228 ? 22.922 -21.719 -30.766 1 98.62 228 LEU A CA 1
ATOM 1917 C C . LEU A 1 228 ? 23 -23.016 -31.562 1 98.62 228 LEU A C 1
ATOM 1919 O O . LEU A 1 228 ? 21.984 -23.656 -31.844 1 98.62 228 LEU A O 1
ATOM 1923 N N . ASN A 1 229 ? 24.141 -23.422 -31.891 1 98.5 229 ASN A N 1
ATOM 1924 C CA . ASN A 1 229 ? 24.328 -24.641 -32.656 1 98.5 229 ASN A CA 1
ATOM 1925 C C . ASN A 1 229 ? 23.922 -25.891 -31.875 1 98.5 229 ASN A C 1
ATOM 1927 O O . ASN A 1 229 ? 23.219 -26.75 -32.406 1 98.5 229 ASN A O 1
ATOM 1931 N N . ASP A 1 230 ? 24.391 -25.953 -30.688 1 98.69 230 ASP A N 1
ATOM 1932 C CA . ASP A 1 230 ? 24.094 -27.109 -29.844 1 98.69 230 ASP A CA 1
ATOM 1933 C C . ASP A 1 230 ? 22.594 -27.234 -29.594 1 98.69 230 ASP A C 1
ATOM 1935 O O . ASP A 1 230 ? 22.031 -28.328 -29.672 1 98.69 230 ASP A O 1
ATOM 1939 N N . ILE A 1 231 ? 21.969 -26.125 -29.297 1 98.81 231 ILE A N 1
ATOM 1940 C CA . ILE A 1 231 ? 20.547 -26.109 -29.016 1 98.81 231 ILE A CA 1
ATOM 1941 C C . ILE A 1 231 ? 19.781 -26.578 -30.25 1 98.81 231 ILE A C 1
ATOM 1943 O O . ILE A 1 231 ? 18.844 -27.375 -30.141 1 98.81 231 ILE A O 1
ATOM 1947 N N . GLU A 1 232 ? 20.109 -26.047 -31.375 1 98.62 232 GLU A N 1
ATOM 1948 C CA . GLU A 1 232 ? 19.453 -26.438 -32.625 1 98.62 232 GLU A CA 1
ATOM 1949 C C . GLU A 1 232 ? 19.578 -27.953 -32.844 1 98.62 232 GLU A C 1
ATOM 1951 O O . GLU A 1 232 ? 18.594 -28.609 -33.188 1 98.62 232 GLU A O 1
ATOM 1956 N N . GLU A 1 233 ? 20.703 -28.5 -32.656 1 98.69 233 GLU A N 1
ATOM 1957 C CA . GLU A 1 233 ? 20.938 -29.922 -32.812 1 98.69 233 GLU A CA 1
ATOM 1958 C C . GLU A 1 233 ? 20.109 -30.734 -31.812 1 98.69 233 GLU A C 1
ATOM 1960 O O . GLU A 1 233 ? 19.5 -31.75 -32.188 1 98.69 233 GLU A O 1
ATOM 1965 N N . LEU A 1 234 ? 20.125 -30.297 -30.609 1 98.62 234 LEU A N 1
ATOM 1966 C CA . LEU A 1 234 ? 19.391 -30.984 -29.562 1 98.62 234 LEU A CA 1
ATOM 1967 C C . LEU A 1 234 ? 17.891 -30.953 -29.859 1 98.62 234 LEU A C 1
ATOM 1969 O O . LEU A 1 234 ? 17.172 -31.922 -29.578 1 98.62 234 LEU A O 1
ATOM 1973 N N . LEU A 1 235 ? 17.391 -29.859 -30.406 1 98.62 235 LEU A N 1
ATOM 1974 C CA . LEU A 1 235 ? 15.977 -29.734 -30.766 1 98.62 235 LEU A CA 1
ATOM 1975 C C . LEU A 1 235 ? 15.609 -30.719 -31.859 1 98.62 235 LEU A C 1
ATOM 1977 O O . LEU A 1 235 ? 14.57 -31.391 -31.781 1 98.62 235 LEU A O 1
ATOM 1981 N N . PHE A 1 236 ? 16.438 -30.797 -32.844 1 98.44 236 PHE A N 1
ATOM 1982 C CA . PHE A 1 236 ? 16.203 -31.734 -33.938 1 98.44 236 PHE A CA 1
ATOM 1983 C C . PHE A 1 236 ? 16.141 -33.156 -33.406 1 98.44 236 PHE A C 1
ATOM 1985 O O . PHE A 1 236 ? 15.211 -33.906 -33.719 1 98.44 236 PHE A O 1
ATOM 1992 N N . LYS A 1 237 ? 17.078 -33.5 -32.562 1 97.81 237 LYS A N 1
ATOM 1993 C CA . LYS A 1 237 ? 17.125 -34.844 -32 1 97.81 237 LYS A CA 1
ATOM 1994 C C . LYS A 1 237 ? 15.898 -35.125 -31.141 1 97.81 237 LYS A C 1
ATOM 1996 O O . LYS A 1 237 ? 15.367 -36.219 -31.172 1 97.81 237 LYS A O 1
ATOM 2001 N N . SER A 1 238 ? 15.57 -34.156 -30.375 1 98.19 238 SER A N 1
ATOM 2002 C CA . SER A 1 238 ? 14.414 -34.281 -29.516 1 98.19 238 SER A CA 1
ATOM 2003 C C . SER A 1 238 ? 13.141 -34.562 -30.312 1 98.19 238 SER A C 1
ATOM 2005 O O . SER A 1 238 ? 12.352 -35.438 -29.969 1 98.19 238 SER A O 1
ATOM 2007 N N . VAL A 1 239 ? 12.914 -33.781 -31.391 1 98.19 239 VAL A N 1
ATOM 2008 C CA . VAL A 1 239 ? 11.742 -33.969 -32.25 1 98.19 239 VAL A CA 1
ATOM 2009 C C . VAL A 1 239 ? 11.797 -35.344 -32.906 1 98.19 239 VAL A C 1
ATOM 2011 O O . VAL A 1 239 ? 10.797 -36.062 -32.938 1 98.19 239 VAL A O 1
ATOM 2014 N N . GLU A 1 240 ? 12.914 -35.75 -33.312 1 97 240 GLU A N 1
ATOM 2015 C CA . GLU A 1 240 ? 13.094 -37.062 -33.969 1 97 240 GLU A CA 1
ATOM 2016 C C . GLU A 1 240 ? 12.711 -38.188 -33.062 1 97 240 GLU A C 1
ATOM 2018 O O . GLU A 1 240 ? 11.984 -39.125 -33.438 1 97 240 GLU A O 1
ATOM 2023 N N . TYR A 1 241 ? 13.227 -38.156 -31.859 1 96.12 241 TYR A N 1
ATOM 2024 C CA . TYR A 1 241 ? 12.914 -39.188 -30.859 1 96.12 241 TYR A CA 1
ATOM 2025 C C . TYR A 1 241 ? 11.406 -39.312 -30.672 1 96.12 241 TYR A C 1
ATOM 2027 O O . TYR A 1 241 ? 10.883 -40.406 -30.531 1 96.12 241 TYR A O 1
ATOM 2035 N N . ARG A 1 242 ? 10.68 -38.281 -30.75 1 96.62 242 ARG A N 1
ATOM 2036 C CA . ARG A 1 242 ? 9.273 -38.25 -30.375 1 96.62 242 ARG A CA 1
ATOM 2037 C C . ARG A 1 242 ? 8.375 -38.531 -31.578 1 96.62 242 ARG A C 1
ATOM 2039 O O . ARG A 1 242 ? 7.152 -38.562 -31.438 1 96.62 242 ARG A O 1
ATOM 2046 N N . LEU A 1 243 ? 8.992 -38.656 -32.719 1 94.94 243 LEU A N 1
ATOM 2047 C CA . LEU A 1 243 ? 8.25 -39.031 -33.906 1 94.94 243 LEU A CA 1
ATOM 2048 C C . LEU A 1 243 ? 8.211 -40.562 -34.062 1 94.94 243 LEU A C 1
ATOM 2050 O O . LEU A 1 243 ? 7.484 -41.094 -34.906 1 94.94 243 LEU A O 1
ATOM 2054 N N . ASN A 1 244 ? 8.977 -41.25 -33.188 1 88 244 ASN A N 1
ATOM 2055 C CA . ASN A 1 244 ? 8.906 -42.719 -33.188 1 88 244 ASN A CA 1
ATOM 2056 C C . ASN A 1 244 ? 7.512 -43.219 -32.844 1 88 244 ASN A C 1
ATOM 2058 O O . ASN A 1 244 ? 7.055 -43.031 -31.719 1 88 244 ASN A O 1
ATOM 2062 N N . SER A 1 245 ? 6.812 -43.75 -33.781 1 87.44 245 SER A N 1
ATOM 2063 C CA . SER A 1 245 ? 5.43 -44.188 -33.594 1 87.44 245 SER A CA 1
ATOM 2064 C C . SER A 1 245 ? 4.957 -45.062 -34.75 1 87.44 245 SER A C 1
ATOM 2066 O O . SER A 1 245 ? 5.43 -44.906 -35.875 1 87.44 245 SER A O 1
ATOM 2068 N N . ASP A 1 246 ? 4.07 -45.938 -34.438 1 86 246 ASP A N 1
ATOM 2069 C CA . ASP A 1 246 ? 3.445 -46.75 -35.469 1 86 246 ASP A CA 1
ATOM 2070 C C . ASP A 1 246 ? 2.119 -46.125 -35.906 1 86 246 ASP A C 1
ATOM 2072 O O . ASP A 1 246 ? 1.427 -46.719 -36.75 1 86 246 ASP A O 1
ATOM 2076 N N . VAL A 1 247 ? 1.771 -45.031 -35.344 1 88.38 247 VAL A N 1
ATOM 2077 C CA . VAL A 1 247 ? 0.57 -44.312 -35.719 1 88.38 247 VAL A CA 1
ATOM 2078 C C . VAL A 1 247 ? 0.939 -42.875 -36.125 1 88.38 247 VAL A C 1
ATOM 2080 O O . VAL A 1 247 ? 2.066 -42.438 -35.906 1 88.38 247 VAL A O 1
ATOM 2083 N N . GLU A 1 248 ? 0.023 -42.219 -36.719 1 91.81 248 GLU A N 1
ATOM 2084 C CA . GLU A 1 248 ? 0.264 -40.844 -37.188 1 91.81 248 GLU A CA 1
ATOM 2085 C C . GLU A 1 248 ? 0.452 -39.906 -36 1 91.81 248 GLU A C 1
ATOM 2087 O O . GLU A 1 248 ? -0.266 -40 -35 1 91.81 248 GLU A O 1
ATOM 2092 N N . VAL A 1 249 ? 1.425 -39.062 -36.094 1 96.06 249 VAL A N 1
ATOM 2093 C CA . VAL A 1 249 ? 1.692 -38.031 -35.094 1 96.06 249 VAL A CA 1
ATOM 2094 C C . VAL A 1 249 ? 1.325 -36.656 -35.656 1 96.06 249 VAL A C 1
ATOM 2096 O O . VAL A 1 249 ? 1.765 -36.281 -36.75 1 96.06 249 VAL A O 1
ATOM 2099 N N . ALA A 1 250 ? 0.46 -35.938 -35.031 1 98 250 ALA A N 1
ATOM 2100 C CA . ALA A 1 250 ? 0.119 -34.594 -35.438 1 98 250 ALA A CA 1
ATOM 2101 C C . ALA A 1 250 ? 0.85 -33.562 -34.562 1 98 250 ALA A C 1
ATOM 2103 O O . ALA A 1 250 ? 1.729 -33.938 -33.781 1 98 250 ALA A O 1
ATOM 2104 N N . SER A 1 251 ? 0.563 -32.281 -34.781 1 98 251 SER A N 1
ATOM 2105 C CA . SER A 1 251 ? 1.213 -31.234 -34 1 98 251 SER A CA 1
ATOM 2106 C C . SER A 1 251 ? 0.215 -30.156 -33.594 1 98 251 SER A C 1
ATOM 2108 O O . SER A 1 251 ? -0.665 -29.781 -34.375 1 98 251 SER A O 1
ATOM 2110 N N . LEU A 1 252 ? 0.309 -29.75 -32.312 1 97.44 252 LEU A N 1
ATOM 2111 C CA . LEU A 1 252 ? -0.431 -28.562 -31.891 1 97.44 252 LEU A CA 1
ATOM 2112 C C . LEU A 1 252 ? 0.209 -27.297 -32.438 1 97.44 252 LEU A C 1
ATOM 2114 O O . LEU A 1 252 ? 1.437 -27.172 -32.469 1 97.44 252 LEU A O 1
ATOM 2118 N N . LEU A 1 253 ? -0.687 -26.375 -32.844 1 96.06 253 LEU A N 1
ATOM 2119 C CA . LEU A 1 253 ? -0.195 -25.141 -33.438 1 96.06 253 LEU A CA 1
ATOM 2120 C C . LEU A 1 253 ? -0.952 -23.938 -32.906 1 96.06 253 LEU A C 1
ATOM 2122 O O . LEU A 1 253 ? -2.145 -23.766 -33.156 1 96.06 253 LEU A O 1
ATOM 2126 N N . SER A 1 254 ? -0.484 -22.969 -32 1 87.5 254 SER A N 1
ATOM 2127 C CA . SER A 1 254 ? -1.152 -21.859 -31.359 1 87.5 254 SER A CA 1
ATOM 2128 C C . SER A 1 254 ? -0.825 -20.531 -32.062 1 87.5 254 SER A C 1
ATOM 2130 O O . SER A 1 254 ? -1.486 -19.531 -31.828 1 87.5 254 SER A O 1
ATOM 2132 N N . GLY A 1 255 ? 0.166 -20.391 -32.875 1 84.62 255 GLY A N 1
ATOM 2133 C CA . GLY A 1 255 ? 0.662 -19.156 -33.469 1 84.62 255 GLY A CA 1
ATOM 2134 C C . GLY A 1 255 ? 1.863 -18.578 -32.75 1 84.62 255 GLY A C 1
ATOM 2135 O O . GLY A 1 255 ? 2.414 -17.547 -33.156 1 84.62 255 GLY A O 1
ATOM 2136 N N . GLY A 1 256 ? 2.219 -19.141 -31.688 1 92.31 256 GLY A N 1
ATOM 2137 C CA . GLY A 1 256 ? 3.428 -18.734 -30.984 1 92.31 256 GLY A CA 1
ATOM 2138 C C . GLY A 1 256 ? 4.684 -19.375 -31.547 1 92.31 256 GLY A C 1
ATOM 2139 O O . GLY A 1 256 ? 4.609 -20.234 -32.406 1 92.31 256 GLY A O 1
ATOM 2140 N N . ILE A 1 257 ? 5.746 -18.969 -31.031 1 95.5 257 ILE A N 1
ATOM 2141 C CA . ILE A 1 257 ? 7.035 -19.375 -31.578 1 95.5 257 ILE A CA 1
ATOM 2142 C C . ILE A 1 257 ? 7.293 -20.844 -31.25 1 95.5 257 ILE A C 1
ATOM 2144 O O . ILE A 1 257 ? 7.867 -21.578 -32.062 1 95.5 257 ILE A O 1
ATOM 2148 N N . ASP A 1 258 ? 6.852 -21.328 -30.125 1 96.69 258 ASP A N 1
ATOM 2149 C CA . ASP A 1 258 ? 7.199 -22.656 -29.656 1 96.69 258 ASP A CA 1
ATOM 2150 C C . ASP A 1 258 ? 6.559 -23.734 -30.531 1 96.69 258 ASP A C 1
ATOM 2152 O O . ASP A 1 258 ? 7.258 -24.562 -31.109 1 96.69 258 ASP A O 1
ATOM 2156 N N . SER A 1 259 ? 5.223 -23.688 -30.578 1 96.12 259 SER A N 1
ATOM 2157 C CA . SER A 1 259 ? 4.508 -24.688 -31.375 1 96.12 259 SER A CA 1
ATOM 2158 C C . SER A 1 259 ? 4.848 -24.547 -32.875 1 96.12 259 SER A C 1
ATOM 2160 O O . SER A 1 259 ? 4.93 -25.547 -33.562 1 96.12 259 SER A O 1
ATOM 2162 N N . SER A 1 260 ? 5.062 -23.344 -33.312 1 97.12 260 SER A N 1
ATOM 2163 C CA . SER A 1 260 ? 5.422 -23.109 -34.719 1 97.12 260 SER A CA 1
ATOM 2164 C C . SER A 1 260 ? 6.773 -23.734 -35.031 1 97.12 260 SER A C 1
ATOM 2166 O O . SER A 1 260 ? 6.934 -24.359 -36.094 1 97.12 260 SER A O 1
ATOM 2168 N N . LEU A 1 261 ? 7.715 -23.516 -34.188 1 98.12 261 LEU A N 1
ATOM 2169 C CA . LEU A 1 261 ? 9.047 -24.062 -34.406 1 98.12 261 LEU A CA 1
ATOM 2170 C C . LEU A 1 261 ? 9.016 -25.594 -34.438 1 98.12 261 LEU A C 1
ATOM 2172 O O . LEU A 1 261 ? 9.609 -26.234 -35.312 1 98.12 261 LEU A O 1
ATOM 2176 N N . ILE A 1 262 ? 8.359 -26.203 -33.469 1 98.31 262 ILE A N 1
ATOM 2177 C CA . ILE A 1 262 ? 8.258 -27.656 -33.375 1 98.31 262 ILE A CA 1
ATOM 2178 C C . ILE A 1 262 ? 7.613 -28.203 -34.656 1 98.31 262 ILE A C 1
ATOM 2180 O O . ILE A 1 262 ? 8.086 -29.188 -35.219 1 98.31 262 ILE A O 1
ATOM 2184 N N . SER A 1 263 ? 6.539 -27.594 -35.125 1 98.25 263 SER A N 1
ATOM 2185 C CA . SER A 1 263 ? 5.844 -28.031 -36.312 1 98.25 263 SER A CA 1
ATOM 2186 C C . SER A 1 263 ? 6.734 -27.891 -37.562 1 98.25 263 SER A C 1
ATOM 2188 O O . SER A 1 263 ? 6.73 -28.766 -38.438 1 98.25 263 SER A O 1
ATOM 2190 N N . ALA A 1 264 ? 7.449 -26.812 -37.594 1 98.19 264 ALA A N 1
ATOM 2191 C CA . ALA A 1 264 ? 8.352 -26.594 -38.719 1 98.19 264 ALA A CA 1
ATOM 2192 C C . ALA A 1 264 ? 9.453 -27.656 -38.75 1 98.19 264 ALA A C 1
ATOM 2194 O O . ALA A 1 264 ? 9.781 -28.188 -39.812 1 98.19 264 ALA A O 1
ATOM 2195 N N . LEU A 1 265 ? 10.07 -27.891 -37.625 1 98.44 265 LEU A N 1
ATOM 2196 C CA . LEU A 1 265 ? 11.117 -28.906 -37.531 1 98.44 265 LEU A CA 1
ATOM 2197 C C . LEU A 1 265 ? 10.57 -30.281 -37.906 1 98.44 265 LEU A C 1
ATOM 2199 O O . LEU A 1 265 ? 11.219 -31.031 -38.625 1 98.44 265 LEU A O 1
ATOM 2203 N N . TYR A 1 266 ? 9.359 -30.594 -37.344 1 98.06 266 TYR A N 1
ATOM 2204 C CA . TYR A 1 266 ? 8.688 -31.859 -37.656 1 98.06 266 TYR A CA 1
ATOM 2205 C C . TYR A 1 266 ? 8.508 -32 -39.156 1 98.06 266 TYR A C 1
ATOM 2207 O O . TYR A 1 266 ? 8.828 -33.062 -39.719 1 98.06 266 TYR A O 1
ATOM 2215 N N . THR A 1 267 ? 8.016 -31 -39.781 1 97.69 267 THR A N 1
ATOM 2216 C CA . THR A 1 267 ? 7.793 -31 -41.219 1 97.69 267 THR A CA 1
ATOM 2217 C C . THR A 1 267 ? 9.102 -31.25 -41.969 1 97.69 267 THR A C 1
ATOM 2219 O O . THR A 1 267 ? 9.148 -32.031 -42.938 1 97.69 267 THR A O 1
ATOM 2222 N N . LYS A 1 268 ? 10.102 -30.625 -41.531 1 96.88 268 LYS A N 1
ATOM 2223 C CA . LYS A 1 268 ? 11.406 -30.766 -42.188 1 96.88 268 LYS A CA 1
ATOM 2224 C C . LYS A 1 268 ? 11.961 -32.188 -42 1 96.88 268 LYS A C 1
ATOM 2226 O O . LYS A 1 268 ? 12.523 -32.75 -42.938 1 96.88 268 LYS A O 1
ATOM 2231 N N . ILE A 1 269 ? 11.859 -32.75 -40.875 1 96.88 269 ILE A N 1
ATOM 2232 C CA . ILE A 1 269 ? 12.398 -34.062 -40.531 1 96.88 269 ILE A CA 1
ATOM 2233 C C . ILE A 1 269 ? 11.633 -35.125 -41.312 1 96.88 269 ILE A C 1
ATOM 2235 O O . ILE A 1 269 ? 12.234 -36.031 -41.875 1 96.88 269 ILE A O 1
ATOM 2239 N N . SER A 1 270 ? 10.328 -35.031 -41.312 1 95 270 SER A N 1
ATOM 2240 C CA . SER A 1 270 ? 9.484 -36.062 -41.906 1 95 270 SER A CA 1
ATOM 2241 C C . SER A 1 270 ? 9.469 -35.938 -43.438 1 95 270 SER A C 1
ATOM 2243 O O . SER A 1 270 ? 9.281 -36.938 -44.125 1 95 270 SER A O 1
ATOM 2245 N N . GLY A 1 271 ? 9.523 -34.75 -43.938 1 93.19 271 GLY A N 1
ATOM 2246 C CA . GLY A 1 271 ? 9.414 -34.5 -45.375 1 93.19 271 GLY A CA 1
ATOM 2247 C C . GLY A 1 271 ? 7.984 -34.625 -45.875 1 93.19 271 GLY A C 1
ATOM 2248 O O . GLY A 1 271 ? 7.746 -34.531 -47.094 1 93.19 271 GLY A O 1
ATOM 2249 N N . ASN A 1 272 ? 7.078 -34.781 -45.031 1 93 272 ASN A N 1
ATOM 2250 C CA . ASN A 1 272 ? 5.68 -34.969 -45.406 1 93 272 ASN A CA 1
ATOM 2251 C C . ASN A 1 272 ? 4.801 -33.844 -44.875 1 93 272 ASN A C 1
ATOM 2253 O O . ASN A 1 272 ? 5.227 -33.062 -44.031 1 93 272 ASN A O 1
ATOM 2257 N N . LYS A 1 273 ? 3.643 -33.812 -45.469 1 95.38 273 LYS A N 1
ATOM 2258 C CA . LYS A 1 273 ? 2.621 -32.938 -44.938 1 95.38 273 LYS A CA 1
ATOM 2259 C C . LYS A 1 273 ? 2.076 -33.438 -43.625 1 95.38 273 LYS A C 1
ATOM 2261 O O . LYS A 1 273 ? 1.662 -34.594 -43.531 1 95.38 273 LYS A O 1
ATOM 2266 N N . ILE A 1 274 ? 2.102 -32.562 -42.625 1 96.94 274 ILE A N 1
ATOM 2267 C CA . ILE A 1 274 ? 1.685 -33.031 -41.312 1 96.94 274 ILE A CA 1
ATOM 2268 C C . ILE A 1 274 ? 0.333 -32.406 -40.969 1 96.94 274 ILE A C 1
ATOM 2270 O O . ILE A 1 274 ? -0.061 -31.391 -41.531 1 96.94 274 ILE A O 1
ATOM 2274 N N . ASN A 1 275 ? -0.43 -33 -40.062 1 98 275 ASN A N 1
ATOM 2275 C CA . ASN A 1 275 ? -1.659 -32.438 -39.531 1 98 275 ASN A CA 1
ATOM 2276 C C . ASN A 1 275 ? -1.375 -31.531 -38.344 1 98 275 ASN A C 1
ATOM 2278 O O . ASN A 1 275 ? -0.602 -31.891 -37.438 1 98 275 ASN A O 1
ATOM 2282 N N . THR A 1 276 ? -1.9 -30.312 -38.375 1 98.19 276 THR A N 1
ATOM 2283 C CA . THR A 1 276 ? -1.765 -29.375 -37.281 1 98.19 276 THR A CA 1
ATOM 2284 C C . THR A 1 276 ? -3.135 -28.953 -36.75 1 98.19 276 THR A C 1
ATOM 2286 O O . THR A 1 276 ? -4.105 -28.906 -37.5 1 98.19 276 THR A O 1
ATOM 2289 N N . PHE A 1 277 ? -3.234 -28.719 -35.469 1 98.06 277 PHE A N 1
ATOM 2290 C CA . PHE A 1 277 ? -4.496 -28.375 -34.812 1 98.06 277 PHE A CA 1
ATOM 2291 C C . PHE A 1 277 ? -4.328 -27.125 -33.969 1 98.06 277 PHE A C 1
ATOM 2293 O O . PHE A 1 277 ? -3.303 -26.969 -33.281 1 98.06 277 PHE A O 1
ATOM 2300 N N . SER A 1 278 ? -5.277 -26.203 -34.031 1 96.19 278 SER A N 1
ATOM 2301 C CA . SER A 1 278 ? -5.309 -25 -33.219 1 96.19 278 SER A CA 1
ATOM 2302 C C . SER A 1 278 ? -6.703 -24.734 -32.656 1 96.19 278 SER A C 1
ATOM 2304 O O . SER A 1 278 ? -7.691 -25.25 -33.188 1 96.19 278 SER A O 1
ATOM 2306 N N . ILE A 1 279 ? -6.727 -24 -31.594 1 95.56 279 ILE A N 1
ATOM 2307 C CA . ILE A 1 279 ? -8.023 -23.672 -31 1 95.56 279 ILE A CA 1
ATOM 2308 C C . ILE A 1 279 ? -8.156 -22.141 -30.875 1 95.56 279 ILE A C 1
ATOM 2310 O O . ILE A 1 279 ? -7.168 -21.453 -30.625 1 95.56 279 ILE A O 1
ATOM 2314 N N . GLY A 1 280 ? -9.344 -21.594 -31.156 1 94.81 280 GLY A N 1
ATOM 2315 C CA . GLY A 1 280 ? -9.688 -20.188 -31.016 1 94.81 280 GLY A CA 1
ATOM 2316 C C . GLY A 1 280 ? -11.125 -19.969 -30.594 1 94.81 280 GLY A C 1
ATOM 2317 O O . GLY A 1 280 ? -11.805 -20.906 -30.172 1 94.81 280 GLY A O 1
ATOM 2318 N N . TYR A 1 281 ? -11.5 -18.703 -30.578 1 94.44 281 TYR A N 1
ATOM 2319 C CA . TYR A 1 281 ? -12.797 -18.344 -30.031 1 94.44 281 TYR A CA 1
ATOM 2320 C C . TYR A 1 281 ? -13.586 -17.469 -31 1 94.44 281 TYR A C 1
ATOM 2322 O O . TYR A 1 281 ? -13.008 -16.656 -31.719 1 94.44 281 TYR A O 1
ATOM 2330 N N . ASP A 1 282 ? -14.852 -17.609 -31 1 93.62 282 ASP A N 1
ATOM 2331 C CA . ASP A 1 282 ? -15.68 -16.859 -31.938 1 93.62 282 ASP A CA 1
ATOM 2332 C C . ASP A 1 282 ? -15.961 -15.453 -31.438 1 93.62 282 ASP A C 1
ATOM 2334 O O . ASP A 1 282 ? -16.375 -14.578 -32.219 1 93.62 282 ASP A O 1
ATOM 2338 N N . GLU A 1 283 ? -15.789 -15.312 -30.156 1 92.5 283 GLU A N 1
ATOM 2339 C CA . GLU A 1 283 ? -15.883 -13.992 -29.531 1 92.5 283 GLU A CA 1
ATOM 2340 C C . GLU A 1 283 ? -14.609 -13.648 -28.766 1 92.5 283 GLU A C 1
ATOM 2342 O O . GLU A 1 283 ? -13.727 -14.492 -28.609 1 92.5 283 GLU A O 1
ATOM 2347 N N . TYR A 1 284 ? -14.5 -12.227 -28.391 1 90 284 TYR A N 1
ATOM 2348 C CA . TYR A 1 284 ? -13.336 -11.75 -27.656 1 90 284 TYR A CA 1
ATOM 2349 C C . TYR A 1 284 ? -12.047 -12.07 -28.406 1 90 284 TYR A C 1
ATOM 2351 O O . TYR A 1 284 ? -11.156 -12.719 -27.859 1 90 284 TYR A O 1
ATOM 2359 N N . LYS A 1 285 ? -11.891 -11.586 -29.516 1 88.56 285 LYS A N 1
ATOM 2360 C CA . LYS A 1 285 ? -10.867 -11.945 -30.484 1 88.56 285 LYS A CA 1
ATOM 2361 C C . LYS A 1 285 ? -9.469 -11.609 -29.969 1 88.56 285 LYS A C 1
ATOM 2363 O O . LYS A 1 285 ? -8.469 -12.109 -30.5 1 88.56 285 LYS A O 1
ATOM 2368 N N . ASN A 1 286 ? -9.43 -10.852 -28.953 1 86.94 286 ASN A N 1
ATOM 2369 C CA . ASN A 1 286 ? -8.133 -10.57 -28.328 1 86.94 286 ASN A CA 1
ATOM 2370 C C . ASN A 1 286 ? -7.512 -11.82 -27.734 1 86.94 286 ASN A C 1
ATOM 2372 O O . ASN A 1 286 ? -6.297 -11.883 -27.531 1 86.94 286 ASN A O 1
ATOM 2376 N N . TYR A 1 287 ? -8.344 -12.812 -27.516 1 87.12 287 TYR A N 1
ATOM 2377 C CA . TYR A 1 287 ? -7.859 -14.07 -26.969 1 87.12 287 TYR A CA 1
ATOM 2378 C C . TYR A 1 287 ? -7.555 -15.07 -28.078 1 87.12 287 TYR A C 1
ATOM 2380 O O . TYR A 1 287 ? -6.949 -16.109 -27.828 1 87.12 287 TYR A O 1
ATOM 2388 N N . CYS A 1 288 ? -7.898 -14.797 -29.297 1 88.31 288 CYS A N 1
ATOM 2389 C CA . CYS A 1 288 ? -7.855 -15.758 -30.391 1 88.31 288 CYS A CA 1
ATOM 2390 C C . CYS A 1 288 ? -6.547 -15.648 -31.156 1 88.31 288 CYS A C 1
ATOM 2392 O O . CYS A 1 288 ? -6.164 -14.555 -31.594 1 88.31 288 CYS A O 1
ATOM 2394 N N . GLU A 1 289 ? -5.906 -16.906 -31.328 1 88.75 289 GLU A N 1
ATOM 2395 C CA . GLU A 1 289 ? -4.621 -16.906 -32.031 1 88.75 289 GLU A CA 1
ATOM 2396 C C . GLU A 1 289 ? -4.711 -17.641 -33.344 1 88.75 289 GLU A C 1
ATOM 2398 O O . GLU A 1 289 ? -3.688 -17.984 -33.938 1 88.75 289 GLU A O 1
ATOM 2403 N N . LEU A 1 290 ? -5.828 -17.828 -33.875 1 93.38 290 LEU A N 1
ATOM 2404 C CA . LEU A 1 290 ? -6.039 -18.641 -35.094 1 93.38 290 LEU A CA 1
ATOM 2405 C C . LEU A 1 290 ? -5.395 -17.984 -36.312 1 93.38 290 LEU A C 1
ATOM 2407 O O . LEU A 1 290 ? -4.867 -18.688 -37.188 1 93.38 290 LEU A O 1
ATOM 2411 N N . ASP A 1 291 ? -5.422 -16.672 -36.312 1 92.75 291 ASP A N 1
ATOM 2412 C CA . ASP A 1 291 ? -4.84 -15.961 -37.438 1 92.75 291 ASP A CA 1
ATOM 2413 C C . ASP A 1 291 ? -3.336 -16.203 -37.531 1 92.75 291 ASP A C 1
ATOM 2415 O O . ASP A 1 291 ? -2.805 -16.422 -38.625 1 92.75 291 ASP A O 1
ATOM 2419 N N . TYR A 1 292 ? -2.729 -16.172 -36.5 1 93.12 292 TYR A N 1
ATOM 2420 C CA . TYR A 1 292 ? -1.289 -16.406 -36.469 1 93.12 292 TYR A CA 1
ATOM 2421 C C . TYR A 1 292 ? -0.969 -17.875 -36.75 1 93.12 292 TYR A C 1
ATOM 2423 O O . TYR A 1 292 ? 0.01 -18.172 -37.438 1 93.12 292 TYR A O 1
ATOM 2431 N N . ALA A 1 293 ? -1.743 -18.797 -36.219 1 95.38 293 ALA A N 1
ATOM 2432 C CA . ALA A 1 293 ? -1.563 -20.219 -36.5 1 95.38 293 ALA A CA 1
ATOM 2433 C C . ALA A 1 293 ? -1.652 -20.5 -38 1 95.38 293 ALA A C 1
ATOM 2435 O O . ALA A 1 293 ? -0.898 -21.312 -38.531 1 95.38 293 ALA A O 1
ATOM 2436 N N . GLN A 1 294 ? -2.516 -19.781 -38.625 1 96.44 294 GLN A N 1
ATOM 2437 C CA . GLN A 1 294 ? -2.717 -19.953 -40.062 1 96.44 294 GLN A CA 1
ATOM 2438 C C . GLN A 1 294 ? -1.479 -19.516 -40.844 1 96.44 294 GLN A C 1
ATOM 2440 O O . GLN A 1 294 ? -1.142 -20.125 -41.844 1 96.44 294 GLN A O 1
ATOM 2445 N N . ILE A 1 295 ? -0.878 -18.5 -40.406 1 96.62 295 ILE A N 1
ATOM 2446 C CA . ILE A 1 295 ? 0.336 -18.016 -41.062 1 96.62 295 ILE A CA 1
ATOM 2447 C C . ILE A 1 295 ? 1.391 -19.125 -41.062 1 96.62 295 ILE A C 1
ATOM 2449 O O . ILE A 1 295 ? 1.992 -19.422 -42.094 1 96.62 295 ILE A O 1
ATOM 2453 N N . THR A 1 296 ? 1.583 -19.734 -39.969 1 96.81 296 THR A N 1
ATOM 2454 C CA . THR A 1 296 ? 2.564 -20.812 -39.844 1 96.81 296 THR A CA 1
ATOM 2455 C C . THR A 1 296 ? 2.123 -22.031 -40.656 1 96.81 296 THR A C 1
ATOM 2457 O O . THR A 1 296 ? 2.938 -22.672 -41.312 1 96.81 296 THR A O 1
ATOM 2460 N N . ALA A 1 297 ? 0.87 -22.391 -40.531 1 97.88 297 ALA A N 1
ATOM 2461 C CA . ALA A 1 297 ? 0.335 -23.531 -41.25 1 97.88 297 ALA A CA 1
ATOM 2462 C C . ALA A 1 297 ? 0.589 -23.422 -42.75 1 97.88 297 ALA A C 1
ATOM 2464 O O . ALA A 1 297 ? 0.992 -24.391 -43.406 1 97.88 297 ALA A O 1
ATOM 2465 N N . LYS A 1 298 ? 0.343 -22.25 -43.281 1 97.5 298 LYS A N 1
ATOM 2466 C CA . LYS A 1 298 ? 0.585 -21.984 -44.688 1 97.5 298 LYS A CA 1
ATOM 2467 C C . LYS A 1 298 ? 2.072 -22.078 -45.031 1 97.5 298 LYS A C 1
ATOM 2469 O O . LYS A 1 298 ? 2.447 -22.625 -46.062 1 97.5 298 LYS A O 1
ATOM 2474 N N . HIS A 1 299 ? 2.84 -21.547 -44.156 1 97.19 299 HIS A N 1
ATOM 2475 C CA . HIS A 1 299 ? 4.285 -21.516 -44.375 1 97.19 299 HIS A CA 1
ATOM 2476 C C . HIS A 1 299 ? 4.848 -22.938 -44.469 1 97.19 299 HIS A C 1
ATOM 2478 O O . HIS A 1 299 ? 5.715 -23.203 -45.281 1 97.19 299 HIS A O 1
ATOM 2484 N N . ILE A 1 300 ? 4.375 -23.859 -43.656 1 97.31 300 ILE A N 1
ATOM 2485 C CA . ILE A 1 300 ? 4.941 -25.219 -43.625 1 97.31 300 ILE A CA 1
ATOM 2486 C C . ILE A 1 300 ? 4.066 -26.156 -44.469 1 97.31 300 ILE A C 1
ATOM 2488 O O . ILE A 1 300 ? 4.32 -27.359 -44.5 1 97.31 300 ILE A O 1
ATOM 2492 N N . ASN A 1 301 ? 3.064 -25.641 -45 1 97.19 301 ASN A N 1
ATOM 2493 C CA . ASN A 1 301 ? 2.137 -26.391 -45.844 1 97.19 301 ASN A CA 1
ATOM 2494 C C . ASN A 1 301 ? 1.525 -27.578 -45.094 1 97.19 301 ASN A C 1
ATOM 2496 O O . ASN A 1 301 ? 1.577 -28.703 -45.594 1 97.19 301 ASN A O 1
ATOM 2500 N N . SER A 1 302 ? 0.94 -27.297 -43.969 1 97.19 302 SER A N 1
ATOM 2501 C CA . SER A 1 302 ? 0.318 -28.359 -43.188 1 97.19 302 SER A CA 1
ATOM 2502 C C . SER A 1 302 ? -1.164 -28.5 -43.531 1 97.19 302 SER A C 1
ATOM 2504 O O . SER A 1 302 ? -1.754 -27.609 -44.125 1 97.19 302 SER A O 1
ATOM 2506 N N . ASN A 1 303 ? -1.717 -29.703 -43.25 1 97.81 303 ASN A N 1
ATOM 2507 C CA . ASN A 1 303 ? -3.164 -29.859 -43.156 1 97.81 303 ASN A CA 1
ATOM 2508 C C . ASN A 1 303 ? -3.697 -29.328 -41.844 1 97.81 303 ASN A C 1
ATOM 2510 O O . ASN A 1 303 ? -3.832 -30.062 -40.875 1 97.81 303 ASN A O 1
ATOM 2514 N N . HIS A 1 304 ? -4.086 -28.047 -41.938 1 97.69 304 HIS A N 1
ATOM 2515 C CA . HIS A 1 304 ? -4.402 -27.344 -40.688 1 97.69 304 HIS A CA 1
ATOM 2516 C C . HIS A 1 304 ? -5.875 -27.484 -40.312 1 97.69 304 HIS A C 1
ATOM 2518 O O . HIS A 1 304 ? -6.746 -27.391 -41.188 1 97.69 304 HIS A O 1
ATOM 2524 N N . HIS A 1 305 ? -6.148 -27.797 -39.094 1 97.94 305 HIS A N 1
ATOM 2525 C CA . HIS A 1 305 ? -7.496 -27.969 -38.562 1 97.94 305 HIS A CA 1
ATOM 2526 C C . HIS A 1 305 ? -7.781 -27 -37.438 1 97.94 305 HIS A C 1
ATOM 2528 O O . HIS A 1 305 ? -7.629 -27.344 -36.25 1 97.94 305 HIS A O 1
ATOM 2534 N N . PRO A 1 306 ? -8.266 -25.781 -37.75 1 96.62 306 PRO A N 1
ATOM 2535 C CA . PRO A 1 306 ? -8.648 -24.844 -36.688 1 96.62 306 PRO A CA 1
ATOM 2536 C C . PRO A 1 306 ? -9.945 -25.219 -36 1 96.62 306 PRO A C 1
ATOM 2538 O O . PRO A 1 306 ? -10.922 -25.594 -36.656 1 96.62 306 PRO A O 1
ATOM 2541 N N . VAL A 1 307 ? -9.938 -25.219 -34.688 1 96.06 307 VAL A N 1
ATOM 2542 C CA . VAL A 1 307 ? -11.125 -25.469 -33.875 1 96.06 307 VAL A CA 1
ATOM 2543 C C . VAL A 1 307 ? -11.602 -24.156 -33.25 1 96.06 307 VAL A C 1
ATOM 2545 O O . VAL A 1 307 ? -10.891 -23.562 -32.438 1 96.06 307 VAL A O 1
ATOM 2548 N N . GLU A 1 308 ? -12.719 -23.672 -33.594 1 95.94 308 GLU A N 1
ATOM 2549 C CA . GLU A 1 308 ? -13.289 -22.453 -33.031 1 95.94 308 GLU A CA 1
ATOM 2550 C C . GLU A 1 308 ? -14.43 -22.781 -32.062 1 95.94 308 GLU A C 1
ATOM 2552 O O . GLU A 1 308 ? -15.383 -23.469 -32.438 1 95.94 308 GLU A O 1
ATOM 2557 N N . ILE A 1 309 ? -14.32 -22.297 -30.875 1 95.81 309 ILE A N 1
ATOM 2558 C CA . ILE A 1 309 ? -15.359 -22.641 -29.906 1 95.81 309 ILE A CA 1
ATOM 2559 C C . ILE A 1 309 ? -16.062 -21.375 -29.422 1 95.81 309 ILE A C 1
ATOM 2561 O O . ILE A 1 309 ? -15.516 -20.281 -29.516 1 95.81 309 ILE A O 1
ATOM 2565 N N . ASN A 1 310 ? -17.312 -21.531 -28.906 1 96.38 310 ASN A N 1
ATOM 2566 C CA . ASN A 1 310 ? -18.109 -20.453 -28.328 1 96.38 310 ASN A CA 1
ATOM 2567 C C . ASN A 1 310 ? -18.406 -20.703 -26.844 1 96.38 310 ASN A C 1
ATOM 2569 O O . ASN A 1 310 ? -17.922 -21.672 -26.266 1 96.38 310 ASN A O 1
ATOM 2573 N N . GLN A 1 311 ? -19.125 -19.766 -26.281 1 96.31 311 GLN A N 1
ATOM 2574 C CA . GLN A 1 311 ? -19.438 -19.859 -24.859 1 96.31 311 GLN A CA 1
ATOM 2575 C C . GLN A 1 311 ? -20.188 -21.141 -24.531 1 96.31 311 GLN A C 1
ATOM 2577 O O . GLN A 1 311 ? -19.906 -21.781 -23.516 1 96.31 311 GLN A O 1
ATOM 2582 N N . LYS A 1 312 ? -21.125 -21.5 -25.344 1 97.19 312 LYS A N 1
ATOM 2583 C CA . LYS A 1 312 ? -21.953 -22.688 -25.109 1 97.19 312 LYS A CA 1
ATOM 2584 C C . LYS A 1 312 ? -21.094 -23.953 -25.047 1 97.19 312 LYS A C 1
ATOM 2586 O O . LYS A 1 312 ? -21.281 -24.781 -24.156 1 97.19 312 LYS A O 1
ATOM 2591 N N . GLU A 1 313 ? -20.203 -24.109 -25.969 1 96.88 313 GLU A N 1
ATOM 2592 C CA . GLU A 1 313 ? -19.297 -25.266 -25.984 1 96.88 313 GLU A CA 1
ATOM 2593 C C . GLU A 1 313 ? -18.406 -25.281 -24.75 1 96.88 313 GLU A C 1
ATOM 2595 O O . GLU A 1 313 ? -18.188 -26.328 -24.141 1 96.88 313 GLU A O 1
ATOM 2600 N N . TYR A 1 314 ? -17.969 -24.109 -24.453 1 97.06 314 TYR A N 1
ATOM 2601 C CA . TYR A 1 314 ? -17.125 -23.969 -23.281 1 97.06 314 TYR A CA 1
ATOM 2602 C C . TYR A 1 314 ? -17.859 -24.438 -22.031 1 97.06 314 TYR A C 1
ATOM 2604 O O . TYR A 1 314 ? -17.344 -25.25 -21.266 1 97.06 314 TYR A O 1
ATOM 2612 N N . ILE A 1 315 ? -19.078 -23.953 -21.844 1 97.5 315 ILE A N 1
ATOM 2613 C CA . ILE A 1 315 ? -19.875 -24.234 -20.641 1 97.5 315 ILE A CA 1
ATOM 2614 C C . ILE A 1 315 ? -20.281 -25.703 -20.625 1 97.5 315 ILE A C 1
ATOM 2616 O O . ILE A 1 315 ? -20.266 -26.344 -19.578 1 97.5 315 ILE A O 1
ATOM 2620 N N . ASN A 1 316 ? -20.547 -26.25 -21.781 1 97.5 316 ASN A N 1
ATOM 2621 C CA . ASN A 1 316 ? -20.984 -27.641 -21.875 1 97.5 316 ASN A CA 1
ATOM 2622 C C . ASN A 1 316 ? -19.875 -28.609 -21.453 1 97.5 316 ASN A C 1
ATOM 2624 O O . ASN A 1 316 ? -20.156 -29.719 -21.016 1 97.5 316 ASN A O 1
ATOM 2628 N N . HIS A 1 317 ? -18.672 -28.188 -21.578 1 97.88 317 HIS A N 1
ATOM 2629 C CA . HIS A 1 317 ? -17.562 -29.062 -21.266 1 97.88 317 HIS A CA 1
ATOM 2630 C C . HIS A 1 317 ? -16.953 -28.734 -19.906 1 97.88 317 HIS A C 1
ATOM 2632 O O . HIS A 1 317 ? -16.016 -29.391 -19.469 1 97.88 317 HIS A O 1
ATOM 2638 N N . PHE A 1 318 ? -17.5 -27.75 -19.234 1 97.5 318 PHE A N 1
ATOM 2639 C CA . PHE A 1 318 ? -16.906 -27.219 -18.016 1 97.5 318 PHE A CA 1
ATOM 2640 C C . PHE A 1 318 ? -16.891 -28.266 -16.906 1 97.5 318 PHE A C 1
ATOM 2642 O O . PHE A 1 318 ? -15.82 -28.641 -16.406 1 97.5 318 PHE A O 1
ATOM 2649 N N . GLU A 1 319 ? -17.984 -28.828 -16.578 1 96.06 319 GLU A N 1
ATOM 2650 C CA . GLU A 1 319 ? -18.094 -29.797 -15.492 1 96.06 319 GLU A CA 1
ATOM 2651 C C . GLU A 1 319 ? -17.328 -31.078 -15.828 1 96.06 319 GLU A C 1
ATOM 2653 O O . GLU A 1 319 ? -16.672 -31.656 -14.961 1 96.06 319 GLU A O 1
ATOM 2658 N N . GLN A 1 320 ? -17.484 -31.516 -17.031 1 97 320 GLN A N 1
ATOM 2659 C CA . GLN A 1 320 ? -16.781 -32.719 -17.469 1 97 320 GLN A CA 1
ATOM 2660 C C . GLN A 1 320 ? -15.266 -32.562 -17.312 1 97 320 GLN A C 1
ATOM 2662 O O . GLN A 1 320 ? -14.57 -33.469 -16.922 1 97 320 GLN A O 1
ATOM 2667 N N . THR A 1 321 ? -14.812 -31.406 -17.734 1 98.12 321 THR A N 1
ATOM 2668 C CA . THR A 1 321 ? -13.383 -31.109 -17.625 1 98.12 321 THR A CA 1
ATOM 2669 C C . THR A 1 321 ? -12.93 -31.156 -16.172 1 98.12 321 THR A C 1
ATOM 2671 O O . THR A 1 321 ? -11.867 -31.703 -15.867 1 98.12 321 THR A O 1
ATOM 2674 N N . LEU A 1 322 ? -13.719 -30.609 -15.297 1 97.31 322 LEU A N 1
ATOM 2675 C CA . LEU A 1 322 ? -13.383 -30.625 -13.883 1 97.31 322 LEU A CA 1
ATOM 2676 C C . LEU A 1 322 ? -13.32 -32.062 -13.359 1 97.31 322 LEU A C 1
ATOM 2678 O O . LEU A 1 322 ? -12.461 -32.406 -12.539 1 97.31 322 LEU A O 1
ATOM 2682 N N . ASP A 1 323 ? -14.156 -32.875 -13.867 1 96.12 323 ASP A N 1
ATOM 2683 C CA . ASP A 1 323 ? -14.18 -34.281 -13.469 1 96.12 323 ASP A CA 1
ATOM 2684 C C . ASP A 1 323 ? -12.922 -35.031 -13.953 1 96.12 323 ASP A C 1
ATOM 2686 O O . ASP A 1 323 ? -12.383 -35.875 -13.242 1 96.12 323 ASP A O 1
ATOM 2690 N N . MET A 1 324 ? -12.531 -34.656 -15.133 1 96.75 324 MET A N 1
ATOM 2691 C CA . MET A 1 324 ? -11.344 -35.281 -15.727 1 96.75 324 MET A CA 1
ATOM 2692 C C . MET A 1 324 ? -10.094 -34.938 -14.914 1 96.75 324 MET A C 1
ATOM 2694 O O . MET A 1 324 ? -9.172 -35.75 -14.852 1 96.75 324 MET A O 1
ATOM 2698 N N . LEU A 1 325 ? -10.102 -33.875 -14.266 1 97.56 325 LEU A N 1
ATOM 2699 C CA . LEU A 1 325 ? -8.938 -33.406 -13.516 1 97.56 325 LEU A CA 1
ATOM 2700 C C . LEU A 1 325 ? -8.852 -34.094 -12.164 1 97.56 325 LEU A C 1
ATOM 2702 O O . LEU A 1 325 ? -7.789 -34.094 -11.531 1 97.56 325 LEU A O 1
ATOM 2706 N N . GLU A 1 326 ? -9.898 -34.625 -11.664 1 95.94 326 GLU A N 1
ATOM 2707 C CA . GLU A 1 326 ? -10.039 -35.469 -10.484 1 95.94 326 GLU A CA 1
ATOM 2708 C C . GLU A 1 326 ? -9.828 -34.688 -9.203 1 95.94 326 GLU A C 1
ATOM 2710 O O . GLU A 1 326 ? -10.258 -35.094 -8.125 1 95.94 326 GLU A O 1
ATOM 2715 N N . GLU A 1 327 ? -9 -33.625 -9.195 1 97.5 327 GLU A N 1
ATOM 2716 C CA . GLU A 1 327 ? -8.758 -32.656 -8.109 1 97.5 327 GLU A CA 1
ATOM 2717 C C . GLU A 1 327 ? -8.891 -31.234 -8.602 1 97.5 327 GLU A C 1
ATOM 2719 O O . GLU A 1 327 ? -8.82 -30.969 -9.805 1 97.5 327 GLU A O 1
ATOM 2724 N N . PRO A 1 328 ? -9.102 -30.281 -7.641 1 97.94 328 PRO A N 1
ATOM 2725 C CA . PRO A 1 328 ? -9.148 -28.875 -8.078 1 97.94 328 PRO A CA 1
ATOM 2726 C C . PRO A 1 328 ? -7.887 -28.453 -8.828 1 97.94 328 PRO A C 1
ATOM 2728 O O . PRO A 1 328 ? -6.773 -28.75 -8.391 1 97.94 328 PRO A O 1
ATOM 2731 N N . HIS A 1 329 ? -8.055 -27.875 -9.906 1 98 329 HIS A N 1
ATOM 2732 C CA . HIS A 1 329 ? -7.004 -27.391 -10.789 1 98 329 HIS A CA 1
ATOM 2733 C C . HIS A 1 329 ? -7.309 -25.969 -11.273 1 98 329 HIS A C 1
ATOM 2735 O O . HIS A 1 329 ? -8.328 -25.75 -11.93 1 98 329 HIS A O 1
ATOM 2741 N N . GLY A 1 330 ? -6.441 -25.078 -11.055 1 96.75 330 GLY A N 1
ATOM 2742 C CA . GLY A 1 330 ? -6.754 -23.656 -11.242 1 96.75 330 GLY A CA 1
ATOM 2743 C C . GLY A 1 330 ? -6.465 -23.172 -12.641 1 96.75 330 GLY A C 1
ATOM 2744 O O . GLY A 1 330 ? -6.688 -22 -12.953 1 96.75 330 GLY A O 1
ATOM 2745 N N . ASP A 1 331 ? -5.969 -23.984 -13.531 1 96.56 331 ASP A N 1
ATOM 2746 C CA . ASP A 1 331 ? -5.629 -23.562 -14.883 1 96.56 331 ASP A CA 1
ATOM 2747 C C . ASP A 1 331 ? -6.859 -23.547 -15.789 1 96.56 331 ASP A C 1
ATOM 2749 O O . ASP A 1 331 ? -7.359 -24.609 -16.172 1 96.56 331 ASP A O 1
ATOM 2753 N N . THR A 1 332 ? -7.285 -22.406 -16.203 1 95.44 332 THR A N 1
ATOM 2754 C CA . THR A 1 332 ? -8.508 -22.219 -16.984 1 95.44 332 THR A CA 1
ATOM 2755 C C . THR A 1 332 ? -8.344 -22.766 -18.391 1 95.44 332 THR A C 1
ATOM 2757 O O . THR A 1 332 ? -9.328 -22.984 -19.094 1 95.44 332 THR A O 1
ATOM 2760 N N . ALA A 1 333 ? -7.105 -23.031 -18.797 1 95.62 333 ALA A N 1
ATOM 2761 C CA . ALA A 1 333 ? -6.836 -23.531 -20.156 1 95.62 333 ALA A CA 1
ATOM 2762 C C . ALA A 1 333 ? -7.273 -24.984 -20.281 1 95.62 333 ALA A C 1
ATOM 2764 O O . ALA A 1 333 ? -7.344 -25.516 -21.406 1 95.62 333 ALA A O 1
ATOM 2765 N N . ALA A 1 334 ? -7.656 -25.609 -19.188 1 97.56 334 ALA A N 1
ATOM 2766 C CA . ALA A 1 334 ? -8.047 -27.016 -19.188 1 97.56 334 ALA A CA 1
ATOM 2767 C C . ALA A 1 334 ? -9.281 -27.234 -20.062 1 97.56 334 ALA A C 1
ATOM 2769 O O . ALA A 1 334 ? -9.391 -28.266 -20.75 1 97.56 334 ALA A O 1
ATOM 2770 N N . ILE A 1 335 ? -10.203 -26.25 -20.078 1 97.81 335 ILE A N 1
ATOM 2771 C CA . ILE A 1 335 ? -11.469 -26.438 -20.766 1 97.81 335 ILE A CA 1
ATOM 2772 C C . ILE A 1 335 ? -11.258 -26.359 -22.266 1 97.81 335 ILE A C 1
ATOM 2774 O O . ILE A 1 335 ? -11.641 -27.281 -23 1 97.81 335 ILE A O 1
ATOM 2778 N N . PRO A 1 336 ? -10.625 -25.328 -22.734 1 97.19 336 PRO A N 1
ATOM 2779 C CA . PRO A 1 336 ? -10.352 -25.344 -24.172 1 97.19 336 PRO A CA 1
ATOM 2780 C C . PRO A 1 336 ? -9.469 -26.516 -24.609 1 97.19 336 PRO A C 1
ATOM 2782 O O . PRO A 1 336 ? -9.633 -27.047 -25.703 1 97.19 336 PRO A O 1
ATOM 2785 N N . LEU A 1 337 ? -8.547 -26.922 -23.797 1 97.5 337 LEU A N 1
ATOM 2786 C CA . LEU A 1 337 ? -7.703 -28.062 -24.109 1 97.5 337 LEU A CA 1
ATOM 2787 C C . LEU A 1 337 ? -8.547 -29.328 -24.266 1 97.5 337 LEU A C 1
ATOM 2789 O O . LEU A 1 337 ? -8.281 -30.156 -25.141 1 97.5 337 LEU A O 1
ATOM 2793 N N . ASN A 1 338 ? -9.508 -29.516 -23.375 1 98.38 338 ASN A N 1
ATOM 2794 C CA . ASN A 1 338 ? -10.406 -30.656 -23.453 1 98.38 338 ASN A CA 1
ATOM 2795 C C . ASN A 1 338 ? -11.141 -30.703 -24.797 1 98.38 338 ASN A C 1
ATOM 2797 O O . ASN A 1 338 ? -11.164 -31.734 -25.453 1 98.38 338 ASN A O 1
ATOM 2801 N N . ILE A 1 339 ? -11.641 -29.609 -25.188 1 98.06 339 ILE A N 1
ATOM 2802 C CA . ILE A 1 339 ? -12.391 -29.531 -26.422 1 98.06 339 ILE A CA 1
ATOM 2803 C C . ILE A 1 339 ? -11.461 -29.812 -27.609 1 98.06 339 ILE A C 1
ATOM 2805 O O . ILE A 1 339 ? -11.82 -30.562 -28.516 1 98.06 339 ILE A O 1
ATOM 2809 N N . LEU A 1 340 ? -10.305 -29.25 -27.562 1 97.69 340 LEU A N 1
ATOM 2810 C CA . LEU A 1 340 ? -9.328 -29.422 -28.641 1 97.69 340 LEU A CA 1
ATOM 2811 C C . LEU A 1 340 ? -8.906 -30.875 -28.766 1 97.69 340 LEU A C 1
ATOM 2813 O O . LEU A 1 340 ? -8.898 -31.438 -29.875 1 97.69 340 LEU A O 1
ATOM 2817 N N . THR A 1 341 ? -8.516 -31.5 -27.672 1 97.88 341 THR A N 1
ATOM 2818 C CA . THR A 1 341 ? -8.016 -32.875 -27.719 1 97.88 341 THR A CA 1
ATOM 2819 C C . THR A 1 341 ? -9.117 -33.844 -28.141 1 97.88 341 THR A C 1
ATOM 2821 O O . THR A 1 341 ? -8.852 -34.844 -28.797 1 97.88 341 THR A O 1
ATOM 2824 N N . LYS A 1 342 ? -10.312 -33.531 -27.703 1 97.88 342 LYS A N 1
ATOM 2825 C CA . LYS A 1 342 ? -11.453 -34.344 -28.141 1 97.88 342 LYS A CA 1
ATOM 2826 C C . LYS A 1 342 ? -11.594 -34.281 -29.672 1 97.88 342 LYS A C 1
ATOM 2828 O O . LYS A 1 342 ? -11.82 -35.312 -30.297 1 97.88 342 LYS A O 1
ATOM 2833 N N . GLN A 1 343 ? -11.469 -33.125 -30.188 1 97.62 343 GLN A N 1
ATOM 2834 C CA . GLN A 1 343 ? -11.586 -32.969 -31.625 1 97.62 343 GLN A CA 1
ATOM 2835 C C . GLN A 1 343 ? -10.453 -33.656 -32.375 1 97.62 343 GLN A C 1
ATOM 2837 O O . GLN A 1 343 ? -10.656 -34.25 -33.438 1 97.62 343 GLN A O 1
ATOM 2842 N N . ILE A 1 344 ? -9.273 -33.625 -31.875 1 97.94 344 ILE A N 1
ATOM 2843 C CA . ILE A 1 344 ? -8.109 -34.281 -32.469 1 97.94 344 ILE A CA 1
ATOM 2844 C C . ILE A 1 344 ? -8.336 -35.781 -32.5 1 97.94 344 ILE A C 1
ATOM 2846 O O . ILE A 1 344 ? -8.078 -36.438 -33.5 1 97.94 344 ILE A O 1
ATOM 2850 N N . HIS A 1 345 ? -8.797 -36.281 -31.375 1 96.75 345 HIS A N 1
ATOM 2851 C CA . HIS A 1 345 ? -9.094 -37.719 -31.312 1 96.75 345 HIS A CA 1
ATOM 2852 C C . HIS A 1 345 ? -10.141 -38.094 -32.344 1 96.75 345 HIS A C 1
ATOM 2854 O O . HIS A 1 345 ? -10.008 -39.125 -33 1 96.75 345 HIS A O 1
ATOM 2860 N N . LYS A 1 346 ? -11.164 -37.312 -32.469 1 96.81 346 LYS A N 1
ATOM 2861 C CA . LYS A 1 346 ? -12.234 -37.562 -33.438 1 96.81 346 LYS A CA 1
ATOM 2862 C C . LYS A 1 346 ? -11.703 -37.594 -34.875 1 96.81 346 LYS A C 1
ATOM 2864 O O . LYS A 1 346 ? -12.266 -38.281 -35.719 1 96.81 346 LYS A O 1
ATOM 2869 N N . ALA A 1 347 ? -10.609 -36.938 -35.062 1 96.81 347 ALA A N 1
ATOM 2870 C CA . ALA A 1 347 ? -10 -36.875 -36.375 1 96.81 347 ALA A CA 1
ATOM 2871 C C . ALA A 1 347 ? -9.125 -38.094 -36.625 1 96.81 347 ALA A C 1
ATOM 2873 O O . ALA A 1 347 ? -8.492 -38.188 -37.688 1 96.81 347 ALA A O 1
ATOM 2874 N N . GLY A 1 348 ? -9 -38.938 -35.719 1 94.81 348 GLY A N 1
ATOM 2875 C CA . GLY A 1 348 ? -8.289 -40.188 -35.906 1 94.81 348 GLY A CA 1
ATOM 2876 C C . GLY A 1 348 ? -6.836 -40.125 -35.469 1 94.81 348 GLY A C 1
ATOM 2877 O O . GLY A 1 348 ? -6.051 -41 -35.781 1 94.81 348 GLY A O 1
ATOM 2878 N N . ILE A 1 349 ? -6.488 -39.094 -34.812 1 95.94 349 ILE A N 1
ATOM 2879 C CA . ILE A 1 349 ? -5.113 -38.906 -34.375 1 95.94 349 ILE A CA 1
ATOM 2880 C C . ILE A 1 349 ? -4.965 -39.375 -32.906 1 95.94 349 ILE A C 1
ATOM 2882 O O . ILE A 1 349 ? -5.816 -39.094 -32.062 1 95.94 349 ILE A O 1
ATOM 2886 N N . LYS A 1 350 ? -3.85 -40.062 -32.562 1 94.69 350 LYS A N 1
ATOM 2887 C CA . LYS A 1 350 ? -3.658 -40.625 -31.219 1 94.69 350 LYS A CA 1
ATOM 2888 C C . LYS A 1 350 ? -2.482 -39.938 -30.516 1 94.69 350 LYS A C 1
ATOM 2890 O O . LYS A 1 350 ? -2.33 -40.062 -29.297 1 94.69 350 LYS A O 1
ATOM 2895 N N . THR A 1 351 ? -1.691 -39.25 -31.312 1 96.12 351 THR A N 1
ATOM 2896 C CA . THR A 1 351 ? -0.504 -38.656 -30.734 1 96.12 351 THR A CA 1
ATOM 2897 C C . THR A 1 351 ? -0.24 -37.281 -31.344 1 96.12 351 THR A C 1
ATOM 2899 O O . THR A 1 351 ? -0.42 -37.094 -32.562 1 96.12 351 THR A O 1
ATOM 2902 N N . VAL A 1 352 ? 0.166 -36.312 -30.484 1 97.62 352 VAL A N 1
ATOM 2903 C CA . VAL A 1 352 ? 0.465 -35 -31 1 97.62 352 VAL A CA 1
ATOM 2904 C C . VAL A 1 352 ? 1.708 -34.438 -30.297 1 97.62 352 VAL A C 1
ATOM 2906 O O . VAL A 1 352 ? 2.012 -34.812 -29.172 1 97.62 352 VAL A O 1
ATOM 2909 N N . LEU A 1 353 ? 2.406 -33.562 -31 1 98 353 LEU A N 1
ATOM 2910 C CA . LEU A 1 353 ? 3.512 -32.812 -30.391 1 98 353 LEU A CA 1
ATOM 2911 C C . LEU A 1 353 ? 3.037 -31.484 -29.859 1 98 353 LEU A C 1
ATOM 2913 O O . LEU A 1 353 ? 2.158 -30.844 -30.438 1 98 353 LEU A O 1
ATOM 2917 N N . SER A 1 354 ? 3.584 -31.078 -28.75 1 97.12 354 SER A N 1
ATOM 2918 C CA . SER A 1 354 ? 3.258 -29.797 -28.141 1 97.12 354 SER A CA 1
ATOM 2919 C C . SER A 1 354 ? 4.512 -28.969 -27.875 1 97.12 354 SER A C 1
ATOM 2921 O O . SER A 1 354 ? 5.621 -29.516 -27.844 1 97.12 354 SER A O 1
ATOM 2923 N N . GLY A 1 355 ? 4.34 -27.672 -27.734 1 95.81 355 GLY A N 1
ATOM 2924 C CA . GLY A 1 355 ? 5.449 -26.766 -27.484 1 95.81 355 GLY A CA 1
ATOM 2925 C C . GLY A 1 355 ? 5.684 -26.516 -26 1 95.81 355 GLY A C 1
ATOM 2926 O O . GLY A 1 355 ? 6.438 -25.609 -25.641 1 95.81 355 GLY A O 1
ATOM 2927 N N . GLU A 1 356 ? 5.109 -27.312 -25.094 1 94.88 356 GLU A N 1
ATOM 2928 C CA . GLU A 1 356 ? 5.262 -27.125 -23.656 1 94.88 356 GLU A CA 1
ATOM 2929 C C . GLU A 1 356 ? 6.719 -27.266 -23.219 1 94.88 356 GLU A C 1
ATOM 2931 O O . GLU A 1 356 ? 7.445 -28.109 -23.75 1 94.88 356 GLU A O 1
ATOM 2936 N N . GLY A 1 357 ? 7.117 -26.453 -22.297 1 96.94 357 GLY A N 1
ATOM 2937 C CA . GLY A 1 357 ? 8.461 -26.547 -21.75 1 96.94 357 GLY A CA 1
ATOM 2938 C C . GLY A 1 357 ? 9.383 -25.453 -22.25 1 96.94 357 GLY A C 1
ATOM 2939 O O . GLY A 1 357 ? 10.391 -25.141 -21.609 1 96.94 357 GLY A O 1
ATOM 2940 N N . SER A 1 358 ? 9.031 -24.766 -23.312 1 97.19 358 SER A N 1
ATOM 2941 C CA . SER A 1 358 ? 9.867 -23.766 -23.969 1 97.19 358 SER A CA 1
ATOM 2942 C C . SER A 1 358 ? 10.016 -22.516 -23.125 1 97.19 358 SER A C 1
ATOM 2944 O O . SER A 1 358 ? 11.117 -21.984 -22.953 1 97.19 358 SER A O 1
ATOM 2946 N N . ASP A 1 359 ? 8.922 -22.031 -22.562 1 96.56 359 ASP A N 1
ATOM 2947 C CA . ASP A 1 359 ? 8.922 -20.781 -21.812 1 96.56 359 ASP A CA 1
ATOM 2948 C C . ASP A 1 359 ? 9.844 -20.875 -20.594 1 96.56 359 ASP A C 1
ATOM 2950 O O . ASP A 1 359 ? 10.57 -19.922 -20.297 1 96.56 359 ASP A O 1
ATOM 2954 N N . GLU A 1 360 ? 9.852 -21.969 -19.891 1 97.5 360 GLU A N 1
ATOM 2955 C CA . GLU A 1 360 ? 10.602 -22.141 -18.656 1 97.5 360 GLU A CA 1
ATOM 2956 C C . GLU A 1 360 ? 12.102 -22.219 -18.922 1 97.5 360 GLU A C 1
ATOM 2958 O O . GLU A 1 360 ? 12.906 -21.688 -18.156 1 97.5 360 GLU A O 1
ATOM 2963 N N . ILE A 1 361 ? 12.5 -22.828 -20.031 1 97.38 361 ILE A N 1
ATOM 2964 C CA . ILE A 1 361 ? 13.93 -23.062 -20.219 1 97.38 361 ILE A CA 1
ATOM 2965 C C . ILE A 1 361 ? 14.531 -21.969 -21.078 1 97.38 361 ILE A C 1
ATOM 2967 O O . ILE A 1 361 ? 15.742 -21.766 -21.078 1 97.38 361 ILE A O 1
ATOM 2971 N N . PHE A 1 362 ? 13.695 -21.188 -21.828 1 97.81 362 PHE A N 1
ATOM 2972 C CA . PHE A 1 362 ? 14.203 -20.125 -22.688 1 97.81 362 PHE A CA 1
ATOM 2973 C C . PHE A 1 362 ? 13.75 -18.766 -22.188 1 97.81 362 PHE A C 1
ATOM 2975 O O . PHE A 1 362 ? 13.883 -17.766 -22.891 1 97.81 362 PHE A O 1
ATOM 2982 N N . LEU A 1 363 ? 13.211 -18.688 -21 1 96.94 363 LEU A N 1
ATOM 2983 C CA . LEU A 1 363 ? 12.773 -17.438 -20.375 1 96.94 363 LEU A CA 1
ATOM 2984 C C . LEU A 1 363 ? 11.719 -16.75 -21.234 1 96.94 363 LEU A C 1
ATOM 2986 O O . LEU A 1 363 ? 11.883 -15.586 -21.609 1 96.94 363 LEU A O 1
ATOM 2990 N N . GLY A 1 364 ? 10.625 -17.453 -21.359 1 95.31 364 GLY A N 1
ATOM 2991 C CA . GLY A 1 364 ? 9.609 -16.984 -22.297 1 95.31 364 GLY A CA 1
ATOM 2992 C C . GLY A 1 364 ? 8.547 -16.125 -21.641 1 95.31 364 GLY A C 1
ATOM 2993 O O . GLY A 1 364 ? 7.828 -15.391 -22.328 1 95.31 364 GLY A O 1
ATOM 2994 N N . TYR A 1 365 ? 8.398 -16.141 -20.328 1 93.19 365 TYR A N 1
ATOM 2995 C CA . TYR A 1 365 ? 7.371 -15.359 -19.641 1 93.19 365 TYR A CA 1
ATOM 2996 C C . TYR A 1 365 ? 7.824 -13.922 -19.438 1 93.19 365 TYR A C 1
ATOM 2998 O O . TYR A 1 365 ? 8.961 -13.672 -19.031 1 93.19 365 TYR A O 1
ATOM 3006 N N . ASP A 1 366 ? 6.918 -12.984 -19.672 1 88.81 366 ASP A N 1
ATOM 3007 C CA . ASP A 1 366 ? 7.211 -11.562 -19.5 1 88.81 366 ASP A CA 1
ATOM 3008 C C . ASP A 1 366 ? 7.621 -11.242 -18.062 1 88.81 366 ASP A C 1
ATOM 3010 O O . ASP A 1 366 ? 8.422 -10.336 -17.828 1 88.81 366 ASP A O 1
ATOM 3014 N N . ASN A 1 367 ? 7.156 -11.938 -17.219 1 92.06 367 ASN A N 1
ATOM 3015 C CA . ASN A 1 367 ? 7.406 -11.719 -15.789 1 92.06 367 ASN A CA 1
ATOM 3016 C C . ASN A 1 367 ? 8.883 -11.898 -15.445 1 92.06 367 ASN A C 1
ATOM 3018 O O . ASN A 1 367 ? 9.367 -11.336 -14.469 1 92.06 367 ASN A O 1
ATOM 3022 N N . TYR A 1 368 ? 9.562 -12.68 -16.25 1 96.19 368 TYR A N 1
ATOM 3023 C CA . TYR A 1 368 ? 10.961 -12.938 -15.938 1 96.19 368 TYR A CA 1
ATOM 3024 C C . TYR A 1 368 ? 11.781 -11.656 -16 1 96.19 368 TYR A C 1
ATOM 3026 O O . TYR A 1 368 ? 12.578 -11.375 -15.102 1 96.19 368 TYR A O 1
ATOM 3034 N N . ALA A 1 369 ? 11.562 -10.93 -17.078 1 94.94 369 ALA A N 1
ATOM 3035 C CA . ALA A 1 369 ? 12.273 -9.656 -17.203 1 94.94 369 ALA A CA 1
ATOM 3036 C C . ALA A 1 369 ? 11.922 -8.719 -16.047 1 94.94 369 ALA A C 1
ATOM 3038 O O . ALA A 1 369 ? 12.789 -8 -15.539 1 94.94 369 ALA A O 1
ATOM 3039 N N . LYS A 1 370 ? 10.695 -8.703 -15.703 1 95.5 370 LYS A N 1
ATOM 3040 C CA . LYS A 1 370 ? 10.227 -7.891 -14.586 1 95.5 370 LYS A CA 1
ATOM 3041 C C . LYS A 1 370 ? 10.945 -8.266 -13.297 1 95.5 370 LYS A C 1
ATOM 3043 O O . LYS A 1 370 ? 11.414 -7.387 -12.562 1 95.5 370 LYS A O 1
ATOM 3048 N N . PHE A 1 371 ? 11.086 -9.523 -13.016 1 97.75 371 PHE A N 1
ATOM 3049 C CA . PHE A 1 371 ? 11.68 -9.969 -11.758 1 97.75 371 PHE A CA 1
ATOM 3050 C C . PHE A 1 371 ? 13.18 -9.734 -11.75 1 97.75 371 PHE A C 1
ATOM 3052 O O . PHE A 1 371 ? 13.781 -9.523 -10.695 1 97.75 371 PHE A O 1
ATOM 3059 N N . LEU A 1 372 ? 13.789 -9.812 -12.93 1 97.62 372 LEU A N 1
ATOM 3060 C CA . LEU A 1 372 ? 15.211 -9.484 -12.984 1 97.62 372 LEU A CA 1
ATOM 3061 C C . LEU A 1 372 ? 15.461 -8.055 -12.516 1 97.62 372 LEU A C 1
ATOM 3063 O O . LEU A 1 372 ? 16.469 -7.77 -11.875 1 97.62 372 LEU A O 1
ATOM 3067 N N . LYS A 1 373 ? 14.516 -7.172 -12.828 1 97.62 373 LYS A N 1
ATOM 3068 C CA . LYS A 1 373 ? 14.625 -5.797 -12.344 1 97.62 373 LYS A CA 1
ATOM 3069 C C . LYS A 1 373 ? 14.484 -5.738 -10.82 1 97.62 373 LYS A C 1
ATOM 3071 O O . LYS A 1 373 ? 15.18 -4.961 -10.164 1 97.62 373 LYS A O 1
ATOM 3076 N N . TYR A 1 374 ? 13.594 -6.496 -10.297 1 98.38 374 TYR A N 1
ATOM 3077 C CA . TYR A 1 374 ? 13.445 -6.562 -8.852 1 98.38 374 TYR A CA 1
ATOM 3078 C C . TYR A 1 374 ? 14.719 -7.066 -8.188 1 98.38 374 TYR A C 1
ATOM 3080 O O . TYR A 1 374 ? 15.133 -6.547 -7.148 1 98.38 374 TYR A O 1
ATOM 3088 N N . TYR A 1 375 ? 15.297 -8.102 -8.773 1 98.12 375 TYR A N 1
ATOM 3089 C CA . TYR A 1 375 ? 16.531 -8.641 -8.234 1 98.12 375 TYR A CA 1
ATOM 3090 C C . TYR A 1 375 ? 17.656 -7.605 -8.281 1 98.12 375 TYR A C 1
ATOM 3092 O O . TYR A 1 375 ? 18.453 -7.492 -7.348 1 98.12 375 TYR A O 1
ATOM 3100 N N . ASP A 1 376 ? 17.734 -6.879 -9.383 1 97.81 376 ASP A N 1
ATOM 3101 C CA . ASP A 1 376 ? 18.734 -5.816 -9.508 1 97.81 376 ASP A CA 1
ATOM 3102 C C . ASP A 1 376 ? 18.531 -4.754 -8.43 1 97.81 376 ASP A C 1
ATOM 3104 O O . ASP A 1 376 ? 19.5 -4.27 -7.84 1 97.81 376 ASP A O 1
ATOM 3108 N N . PHE A 1 377 ? 17.344 -4.402 -8.188 1 98.5 377 PHE A N 1
ATOM 3109 C CA . PHE A 1 377 ? 17.016 -3.438 -7.145 1 98.5 377 PHE A CA 1
ATOM 3110 C C . PHE A 1 377 ? 17.453 -3.951 -5.777 1 98.5 377 PHE A C 1
ATOM 3112 O O . PHE A 1 377 ? 18.078 -3.229 -5.008 1 98.5 377 PHE A O 1
ATOM 3119 N N . GLU A 1 378 ? 17.047 -5.148 -5.5 1 97.94 378 GLU A N 1
ATOM 3120 C CA . GLU A 1 378 ? 17.438 -5.77 -4.234 1 97.94 378 GLU A CA 1
ATOM 3121 C C . GLU A 1 378 ? 18.938 -5.707 -4.023 1 97.94 378 GLU A C 1
ATOM 3123 O O . GLU A 1 378 ? 19.406 -5.328 -2.947 1 97.94 378 GLU A O 1
ATOM 3128 N N . LYS A 1 379 ? 19.672 -6.047 -5.023 1 97.38 379 LYS A N 1
ATOM 3129 C CA . LYS A 1 379 ? 21.125 -6.094 -4.941 1 97.38 379 LYS A CA 1
ATOM 3130 C C . LYS A 1 379 ? 21.719 -4.691 -4.766 1 97.38 379 LYS A C 1
ATOM 3132 O O . LYS A 1 379 ? 22.766 -4.527 -4.145 1 97.38 379 LYS A O 1
ATOM 3137 N N . SER A 1 380 ? 21.047 -3.73 -5.324 1 98.25 380 SER A N 1
ATOM 3138 C CA . SER A 1 380 ? 21.562 -2.363 -5.336 1 98.25 380 SER A CA 1
ATOM 3139 C C . SER A 1 380 ? 21.359 -1.68 -3.99 1 98.25 380 SER A C 1
ATOM 3141 O O . SER A 1 380 ? 21.953 -0.638 -3.715 1 98.25 380 SER A O 1
ATOM 3143 N N . LEU A 1 381 ? 20.5 -2.16 -3.145 1 98.06 381 LEU A N 1
ATOM 3144 C CA . LEU A 1 381 ? 20.156 -1.516 -1.885 1 98.06 381 LEU A CA 1
ATOM 3145 C C . LEU A 1 381 ? 21.297 -1.608 -0.885 1 98.06 381 LEU A C 1
ATOM 3147 O O . LEU A 1 381 ? 21.859 -2.684 -0.686 1 98.06 381 LEU A O 1
ATOM 3151 N N . SER A 1 382 ? 21.672 -0.465 -0.244 1 98.19 382 SER A N 1
ATOM 3152 C CA . SER A 1 382 ? 22.562 -0.498 0.91 1 98.19 382 SER A CA 1
ATOM 3153 C C . SER A 1 382 ? 21.844 -1.032 2.146 1 98.19 382 SER A C 1
ATOM 3155 O O . SER A 1 382 ? 20.625 -1.148 2.16 1 98.19 382 SER A O 1
ATOM 3157 N N . ASN A 1 383 ? 22.562 -1.392 3.113 1 97.62 383 ASN A N 1
ATOM 3158 C CA . ASN A 1 383 ? 21.984 -1.851 4.371 1 97.62 383 ASN A CA 1
ATOM 3159 C C . ASN A 1 383 ? 21.094 -0.786 5 1 97.62 383 ASN A C 1
ATOM 3161 O O . ASN A 1 383 ? 20.031 -1.1 5.535 1 97.62 383 ASN A O 1
ATOM 3165 N N . GLU A 1 384 ? 21.484 0.492 4.949 1 97.69 384 GLU A N 1
ATOM 3166 C CA . GLU A 1 384 ? 20.734 1.599 5.527 1 97.69 384 GLU A CA 1
ATOM 3167 C C . GLU A 1 384 ? 19.406 1.802 4.801 1 97.69 384 GLU A C 1
ATOM 3169 O O . GLU A 1 384 ? 18.375 2.049 5.43 1 97.69 384 GLU A O 1
ATOM 3174 N N . GLN A 1 385 ? 19.5 1.696 3.504 1 98.25 385 GLN A N 1
ATOM 3175 C CA . GLN A 1 385 ? 18.281 1.836 2.709 1 98.25 385 GLN A CA 1
ATOM 3176 C C . GLN A 1 385 ? 17.297 0.719 3.02 1 98.25 385 GLN A C 1
ATOM 3178 O O . GLN A 1 385 ? 16.094 0.969 3.16 1 98.25 385 GLN A O 1
ATOM 3183 N N . ASN A 1 386 ? 17.812 -0.5 3.105 1 98.19 386 ASN A N 1
ATOM 3184 C CA . ASN A 1 386 ? 16.953 -1.629 3.426 1 98.19 386 ASN A CA 1
ATOM 3185 C C . ASN A 1 386 ? 16.328 -1.486 4.816 1 98.19 386 ASN A C 1
ATOM 3187 O O . ASN A 1 386 ? 15.172 -1.841 5.023 1 98.19 386 ASN A O 1
ATOM 3191 N N . LEU A 1 387 ? 17.141 -1.095 5.758 1 97.94 387 LEU A N 1
ATOM 3192 C CA . LEU A 1 387 ? 16.641 -0.895 7.113 1 97.94 387 LEU A CA 1
ATOM 3193 C C . LEU A 1 387 ? 15.523 0.142 7.133 1 97.94 387 LEU A C 1
ATOM 3195 O O . LEU A 1 387 ? 14.516 -0.036 7.824 1 97.94 387 LEU A O 1
ATOM 3199 N N . PHE A 1 388 ? 15.719 1.229 6.414 1 98.19 388 PHE A N 1
ATOM 3200 C CA . PHE A 1 388 ? 14.68 2.254 6.328 1 98.19 388 PHE A CA 1
ATOM 3201 C C . PHE A 1 388 ? 13.406 1.681 5.727 1 98.19 388 PHE A C 1
ATOM 3203 O O . PHE A 1 388 ? 12.312 1.881 6.27 1 98.19 388 PHE A O 1
ATOM 3210 N N . LEU A 1 389 ? 13.531 0.998 4.598 1 98.25 389 LEU A N 1
ATOM 3211 C CA . LEU A 1 389 ? 12.367 0.404 3.945 1 98.25 389 LEU A CA 1
ATOM 3212 C C . LEU A 1 389 ? 11.68 -0.6 4.867 1 98.25 389 LEU A C 1
ATOM 3214 O O . LEU A 1 389 ? 10.453 -0.723 4.855 1 98.25 389 LEU A O 1
ATOM 3218 N N . ASN A 1 390 ? 12.508 -1.374 5.562 1 98.06 390 ASN A N 1
ATOM 3219 C CA . ASN A 1 390 ? 11.953 -2.338 6.508 1 98.06 390 ASN A CA 1
ATOM 3220 C C . ASN A 1 390 ? 11.094 -1.654 7.566 1 98.06 390 ASN A C 1
ATOM 3222 O O . ASN A 1 390 ? 10.109 -2.227 8.031 1 98.06 390 ASN A O 1
ATOM 3226 N N . ASP A 1 391 ? 11.43 -0.458 7.945 1 97.12 391 ASP A N 1
ATOM 3227 C CA . ASP A 1 391 ? 10.688 0.298 8.953 1 97.12 391 ASP A CA 1
ATOM 3228 C C . ASP A 1 391 ? 9.305 0.684 8.438 1 97.12 391 ASP A C 1
ATOM 3230 O O . ASP A 1 391 ? 8.367 0.832 9.227 1 97.12 391 ASP A O 1
ATOM 3234 N N . ILE A 1 392 ? 9.188 0.854 7.125 1 97.38 392 ILE A N 1
ATOM 3235 C CA . ILE A 1 392 ? 7.922 1.405 6.645 1 97.38 392 ILE A CA 1
ATOM 3236 C C . ILE A 1 392 ? 7.18 0.355 5.82 1 97.38 392 ILE A C 1
ATOM 3238 O O . ILE A 1 392 ? 6.047 0.582 5.391 1 97.38 392 ILE A O 1
ATOM 3242 N N . ILE A 1 393 ? 7.73 -0.801 5.578 1 97.31 393 ILE A N 1
ATOM 3243 C CA . ILE A 1 393 ? 7.215 -1.786 4.633 1 97.31 393 ILE A CA 1
ATOM 3244 C C . ILE A 1 393 ? 5.82 -2.236 5.062 1 97.31 393 ILE A C 1
ATOM 3246 O O . ILE A 1 393 ? 4.957 -2.494 4.223 1 97.31 393 ILE A O 1
ATOM 3250 N N . GLY A 1 394 ? 5.629 -2.438 6.363 1 95.69 394 GLY A N 1
ATOM 3251 C CA . GLY A 1 394 ? 4.309 -2.811 6.848 1 95.69 394 GLY A CA 1
ATOM 3252 C C . GLY A 1 394 ? 3.221 -1.854 6.406 1 95.69 394 GLY A C 1
ATOM 3253 O O . GLY A 1 394 ? 2.115 -2.279 6.062 1 95.69 394 GLY A O 1
ATOM 3254 N N . ALA A 1 395 ? 3.508 -0.596 6.359 1 95.5 395 ALA A N 1
ATOM 3255 C CA . ALA A 1 395 ? 2.537 0.436 6.004 1 95.5 395 ALA A CA 1
ATOM 3256 C C . ALA A 1 395 ? 2.32 0.49 4.492 1 95.5 395 ALA A C 1
ATOM 3258 O O . ALA A 1 395 ? 1.334 1.061 4.023 1 95.5 395 ALA A O 1
ATOM 3259 N N . LEU A 1 396 ? 3.25 -0.041 3.756 1 96.12 396 LEU A N 1
ATOM 3260 C CA . LEU A 1 396 ? 3.154 -0.017 2.301 1 96.12 396 LEU A CA 1
ATOM 326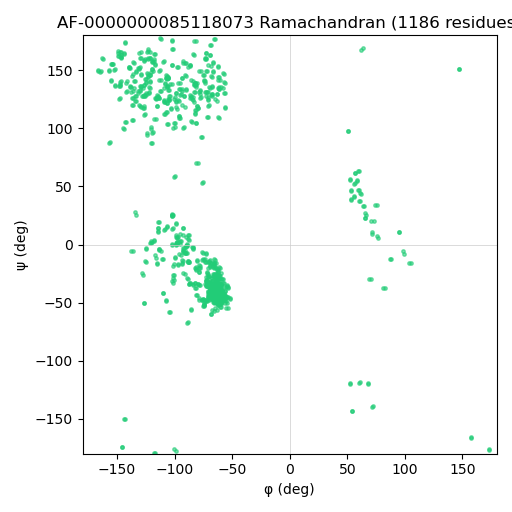1 C C . LEU A 1 396 ? 2.387 -1.23 1.786 1 96.12 396 LEU A C 1
ATOM 3263 O O . LEU A 1 396 ? 1.996 -1.272 0.617 1 96.12 396 LEU A O 1
ATOM 3267 N N . GLN A 1 397 ? 2.223 -2.209 2.643 1 94.44 397 GLN A N 1
ATOM 3268 C CA . GLN A 1 397 ? 1.619 -3.475 2.24 1 94.44 397 GLN A CA 1
ATOM 3269 C C . GLN A 1 397 ? 0.145 -3.295 1.893 1 94.44 397 GLN A C 1
ATOM 3271 O O . GLN A 1 397 ? -0.592 -2.621 2.615 1 94.44 397 GLN A O 1
ATOM 3276 N N . ASN A 1 398 ? -0.246 -3.793 0.738 1 92.06 398 ASN A N 1
ATOM 3277 C CA . ASN A 1 398 ? -1.637 -3.854 0.302 1 92.06 398 ASN A CA 1
ATOM 3278 C C . ASN A 1 398 ? -1.923 -5.129 -0.483 1 92.06 398 ASN A C 1
ATOM 3280 O O . ASN A 1 398 ? -1.366 -6.188 -0.181 1 92.06 398 ASN A O 1
ATOM 3284 N N . ASN A 1 399 ? -2.863 -5.117 -1.437 1 88.88 399 ASN A N 1
ATOM 3285 C CA . ASN A 1 399 ? -3.277 -6.348 -2.104 1 88.88 399 ASN A CA 1
ATOM 3286 C C . ASN A 1 399 ? -2.568 -6.527 -3.441 1 88.88 399 ASN A C 1
ATOM 3288 O O . ASN A 1 399 ? -2.807 -7.508 -4.148 1 88.88 399 ASN A O 1
ATOM 3292 N N . THR A 1 400 ? -1.66 -5.656 -3.707 1 93.62 400 THR A N 1
ATOM 3293 C CA . THR A 1 400 ? -0.998 -5.742 -5.004 1 93.62 400 THR A CA 1
ATOM 3294 C C . THR A 1 400 ? 0.188 -6.703 -4.945 1 93.62 400 THR A C 1
ATOM 3296 O O . THR A 1 400 ? 0.757 -6.926 -3.873 1 93.62 400 THR A O 1
ATOM 3299 N N . LYS A 1 401 ? 0.557 -7.27 -6.023 1 95.38 401 LYS A N 1
ATOM 3300 C CA . LYS A 1 401 ? 1.729 -8.133 -6.113 1 95.38 401 LYS A CA 1
ATOM 3301 C C . LYS A 1 401 ? 3.016 -7.344 -5.891 1 95.38 401 LYS A C 1
ATOM 3303 O O . LYS A 1 401 ? 3.979 -7.867 -5.324 1 95.38 401 LYS A O 1
ATOM 3308 N N . GLU A 1 402 ? 3.027 -6.09 -6.352 1 96.94 402 GLU A N 1
ATOM 3309 C CA . GLU A 1 402 ? 4.207 -5.242 -6.203 1 96.94 402 GLU A CA 1
ATOM 3310 C C . GLU A 1 402 ? 4.547 -5.02 -4.734 1 96.94 402 GLU A C 1
ATOM 3312 O O . GLU A 1 402 ? 5.719 -5.027 -4.352 1 96.94 402 GLU A O 1
ATOM 3317 N N . SER A 1 403 ? 3.482 -4.781 -3.928 1 97.06 403 SER A N 1
ATOM 3318 C CA . SER A 1 403 ? 3.73 -4.59 -2.502 1 97.06 403 SER A CA 1
ATOM 3319 C C . SER A 1 403 ? 4.309 -5.852 -1.866 1 97.06 403 SER A C 1
ATOM 3321 O O . SER A 1 403 ? 5.16 -5.77 -0.979 1 97.06 403 SER A O 1
ATOM 3323 N N . GLU A 1 404 ? 3.848 -6.996 -2.322 1 97.56 404 GLU A N 1
ATOM 3324 C CA . GLU A 1 404 ? 4.387 -8.266 -1.846 1 97.56 404 GLU A CA 1
ATOM 3325 C C . GLU A 1 404 ? 5.844 -8.445 -2.266 1 97.56 404 GLU A C 1
ATOM 3327 O O . GLU A 1 404 ? 6.68 -8.867 -1.464 1 97.56 404 GLU A O 1
ATOM 3332 N N . TYR A 1 405 ? 6.137 -8.164 -3.494 1 98.25 405 TYR A N 1
ATOM 3333 C CA . TYR A 1 405 ? 7.492 -8.336 -4.004 1 98.25 405 TYR A CA 1
ATOM 3334 C C . TYR A 1 405 ? 8.469 -7.43 -3.27 1 98.25 405 TYR A C 1
ATOM 3336 O O . TYR A 1 405 ? 9.578 -7.852 -2.926 1 98.25 405 TYR A O 1
ATOM 3344 N N . LEU A 1 406 ? 8.039 -6.176 -3.059 1 98.31 406 LEU A N 1
ATOM 3345 C CA . LEU A 1 406 ? 8.914 -5.277 -2.311 1 98.31 406 LEU A CA 1
ATOM 3346 C C . LEU A 1 406 ? 9.125 -5.785 -0.89 1 98.31 406 LEU A C 1
ATOM 3348 O O . LEU A 1 406 ? 10.234 -5.699 -0.357 1 98.31 406 LEU A O 1
ATOM 3352 N N . ARG A 1 407 ? 8.086 -6.211 -0.254 1 98 407 ARG A N 1
ATOM 3353 C CA . ARG A 1 407 ? 8.195 -6.766 1.091 1 98 407 ARG A CA 1
ATOM 3354 C C . ARG A 1 407 ? 9.195 -7.918 1.126 1 98 407 ARG A C 1
ATOM 3356 O O . ARG A 1 407 ? 10.023 -8 2.037 1 98 407 ARG A O 1
ATOM 3363 N N . ARG A 1 408 ? 9.102 -8.82 0.124 1 97.88 408 ARG A N 1
ATOM 3364 C CA . ARG A 1 408 ? 10 -9.961 0.067 1 97.88 408 ARG A CA 1
ATOM 3365 C C . ARG A 1 408 ? 11.453 -9.508 -0.051 1 97.88 408 ARG A C 1
ATOM 3367 O O . ARG A 1 408 ? 12.352 -10.117 0.537 1 97.88 408 ARG A O 1
ATOM 3374 N N . ILE A 1 409 ? 11.656 -8.477 -0.839 1 98 409 ILE A N 1
ATOM 3375 C CA . ILE A 1 409 ? 13 -7.91 -0.981 1 98 409 ILE A CA 1
ATOM 3376 C C . ILE A 1 409 ? 13.508 -7.441 0.38 1 98 409 ILE A C 1
ATOM 3378 O O . ILE A 1 409 ? 14.602 -7.812 0.803 1 98 409 ILE A O 1
ATOM 3382 N N . VAL A 1 410 ? 12.648 -6.66 1.008 1 97.75 410 VAL A N 1
ATOM 3383 C CA . VAL A 1 410 ? 13.031 -5.996 2.25 1 97.75 410 VAL A CA 1
ATOM 3384 C C . VAL A 1 410 ? 13.234 -7.035 3.35 1 97.75 410 VAL A C 1
ATOM 3386 O O . VAL A 1 410 ? 14.148 -6.906 4.168 1 97.75 410 VAL A O 1
ATOM 3389 N N . LYS A 1 411 ? 12.453 -8.055 3.357 1 97.25 411 LYS A N 1
ATOM 3390 C CA . LYS A 1 411 ? 12.492 -9.07 4.398 1 97.25 411 LYS A CA 1
ATOM 3391 C C . LYS A 1 411 ? 13.461 -10.195 4.031 1 97.25 411 LYS A C 1
ATOM 3393 O O . LYS A 1 411 ? 13.609 -11.156 4.785 1 97.25 411 LYS A O 1
ATOM 3398 N N . LYS A 1 412 ? 14.086 -10.133 2.895 1 95.75 412 LYS A N 1
ATOM 3399 C CA . LYS A 1 412 ? 15.055 -11.109 2.426 1 95.75 412 LYS A CA 1
ATOM 3400 C C . LYS A 1 412 ? 14.43 -12.492 2.291 1 95.75 412 LYS A C 1
ATOM 3402 O O . LYS A 1 412 ? 14.977 -13.484 2.779 1 95.75 412 LYS A O 1
ATOM 3407 N N . GLN A 1 413 ? 13.25 -12.492 1.715 1 95.88 413 GLN A N 1
ATOM 3408 C CA . GLN A 1 413 ? 12.547 -13.727 1.374 1 95.88 413 GLN A CA 1
ATOM 3409 C C . GLN A 1 413 ? 12.672 -14.039 -0.114 1 95.88 413 GLN A C 1
ATOM 3411 O O . GLN A 1 413 ? 13.172 -13.211 -0.886 1 95.88 413 GLN A O 1
ATOM 3416 N N . ASN A 1 414 ? 12.273 -15.289 -0.5 1 96.06 414 ASN A N 1
ATOM 3417 C CA . ASN A 1 414 ? 12.281 -15.641 -1.917 1 96.06 414 ASN A CA 1
ATOM 3418 C C . ASN A 1 414 ? 11.43 -14.672 -2.738 1 96.06 414 ASN A C 1
ATOM 3420 O O . ASN A 1 414 ? 10.227 -14.57 -2.525 1 96.06 414 ASN A O 1
ATOM 3424 N N . LEU A 1 415 ? 12.141 -14.031 -3.598 1 97.19 415 LEU A N 1
ATOM 3425 C CA . LEU A 1 415 ? 11.461 -13.008 -4.383 1 97.19 415 LEU A CA 1
ATOM 3426 C C . LEU A 1 415 ? 10.516 -13.641 -5.402 1 97.19 415 LEU A C 1
ATOM 3428 O O . LEU A 1 415 ? 9.344 -13.258 -5.484 1 97.19 415 LEU A O 1
ATOM 3432 N N . TYR A 1 416 ? 11.023 -14.602 -6.125 1 97.38 416 TYR A N 1
ATOM 3433 C CA . TYR A 1 416 ? 10.25 -15.289 -7.152 1 97.38 416 TYR A CA 1
ATOM 3434 C C . TYR A 1 416 ? 9.867 -16.703 -6.699 1 97.38 416 TYR A C 1
ATOM 3436 O O . TYR A 1 416 ? 10.742 -17.531 -6.422 1 97.38 416 TYR A O 1
ATOM 3444 N N . ASN A 1 417 ? 8.555 -17 -6.656 1 95.56 417 ASN A N 1
ATOM 3445 C CA . ASN A 1 417 ? 8.109 -18.297 -6.172 1 95.56 417 ASN A CA 1
ATOM 3446 C C . ASN A 1 417 ? 7.535 -19.156 -7.297 1 95.56 417 ASN A C 1
ATOM 3448 O O . ASN A 1 417 ? 7.238 -20.328 -7.098 1 95.56 417 ASN A O 1
ATOM 3452 N N . SER A 1 418 ? 7.281 -18.578 -8.414 1 95.5 418 SER A N 1
ATOM 3453 C CA . SER A 1 418 ? 6.773 -19.297 -9.578 1 95.5 418 SER A CA 1
ATOM 3454 C C . SER A 1 418 ? 5.844 -18.422 -10.406 1 95.5 418 SER A C 1
ATOM 3456 O O . SER A 1 418 ? 5.16 -17.547 -9.867 1 95.5 418 SER A O 1
ATOM 3458 N N . PHE A 1 419 ? 5.832 -18.703 -11.578 1 93.75 419 PHE A N 1
ATOM 3459 C CA . PHE A 1 419 ? 4.891 -18.047 -12.469 1 93.75 419 PHE A CA 1
ATOM 3460 C C . PHE A 1 419 ? 3.453 -18.328 -12.047 1 93.75 419 PHE A C 1
ATOM 3462 O O . PHE A 1 419 ? 2.574 -17.484 -12.219 1 93.75 419 PHE A O 1
ATOM 3469 N N . GLY A 1 420 ? 3.293 -19.422 -11.422 1 93.62 420 GLY A N 1
ATOM 3470 C CA . GLY A 1 420 ? 1.956 -19.891 -11.078 1 93.62 420 GLY A CA 1
ATOM 3471 C C . GLY A 1 420 ? 1.465 -19.359 -9.75 1 93.62 420 GLY A C 1
ATOM 3472 O O . GLY A 1 420 ? 0.448 -19.812 -9.227 1 93.62 420 GLY A O 1
ATOM 3473 N N . GLU A 1 421 ? 2.17 -18.469 -9.164 1 95.94 421 GLU A N 1
ATOM 3474 C CA . GLU A 1 421 ? 1.727 -17.938 -7.875 1 95.94 421 GLU A CA 1
ATOM 3475 C C . GLU A 1 421 ? 0.503 -17.047 -8.039 1 95.94 421 GLU A C 1
ATOM 3477 O O . GLU A 1 421 ? 0.614 -15.914 -8.523 1 95.94 421 GLU A O 1
ATOM 3482 N N . ILE A 1 422 ? -0.626 -17.516 -7.57 1 96.69 422 ILE A N 1
ATOM 3483 C CA . ILE A 1 422 ? -1.881 -16.781 -7.672 1 96.69 422 ILE A CA 1
ATOM 3484 C C . ILE A 1 422 ? -2.047 -15.875 -6.457 1 96.69 422 ILE A C 1
ATOM 3486 O O . ILE A 1 422 ? -1.921 -14.648 -6.566 1 96.69 422 ILE A O 1
ATOM 3490 N N . TYR A 1 423 ? -2.227 -16.531 -5.309 1 97.44 423 TYR A N 1
ATOM 3491 C CA . TYR A 1 423 ? -2.27 -15.789 -4.055 1 97.44 423 TYR A CA 1
ATOM 3492 C C . TYR A 1 423 ? -0.866 -15.562 -3.506 1 97.44 423 TYR A C 1
ATOM 3494 O O . TYR A 1 423 ? -0.079 -16.5 -3.391 1 97.44 423 TYR A O 1
ATOM 3502 N N . THR A 1 424 ? -0.536 -14.359 -3.217 1 96.12 424 THR A N 1
ATOM 3503 C CA . THR A 1 424 ? 0.695 -14.102 -2.479 1 96.12 424 THR A CA 1
ATOM 3504 C C . THR A 1 424 ? 0.582 -14.609 -1.043 1 96.12 424 THR A C 1
ATOM 3506 O O . THR A 1 424 ? -0.484 -15.062 -0.623 1 96.12 424 THR A O 1
ATOM 3509 N N . ASP A 1 425 ? 1.696 -14.586 -0.332 1 94.94 425 ASP A N 1
ATOM 3510 C CA . ASP A 1 425 ? 1.688 -15.016 1.062 1 94.94 425 ASP A CA 1
ATOM 3511 C C . ASP A 1 425 ? 0.692 -14.203 1.884 1 94.94 425 ASP A C 1
ATOM 3513 O O . ASP A 1 425 ? -0.072 -14.766 2.674 1 94.94 425 ASP A O 1
ATOM 3517 N N . ILE A 1 426 ? 0.686 -12.93 1.657 1 94 426 ILE A N 1
ATOM 3518 C CA . ILE A 1 426 ? -0.178 -12.047 2.432 1 94 426 ILE A CA 1
ATOM 3519 C C . ILE A 1 426 ? -1.637 -12.289 2.049 1 94 426 ILE A C 1
ATOM 3521 O O . ILE A 1 426 ? -2.518 -12.297 2.912 1 94 426 ILE A O 1
ATOM 3525 N N . GLN A 1 427 ? -1.917 -12.43 0.833 1 96.5 427 GLN A N 1
ATOM 3526 C CA . GLN A 1 427 ? -3.271 -12.703 0.367 1 96.5 427 GLN A CA 1
ATOM 3527 C C . GLN A 1 427 ? -3.781 -14.039 0.912 1 96.5 427 GLN A C 1
ATOM 3529 O O . GLN A 1 427 ? -4.949 -14.148 1.289 1 96.5 427 GLN A O 1
ATOM 3534 N N . ARG A 1 428 ? -2.922 -15.047 0.906 1 96.94 428 ARG A N 1
ATOM 3535 C CA . ARG A 1 428 ? -3.281 -16.359 1.452 1 96.94 428 ARG A CA 1
ATOM 3536 C C . ARG A 1 428 ? -3.623 -16.25 2.936 1 96.94 428 ARG A C 1
ATOM 3538 O O . ARG A 1 428 ? -4.586 -16.859 3.4 1 96.94 428 ARG A O 1
ATOM 3545 N N . LYS A 1 429 ? -2.812 -15.516 3.664 1 95.94 429 LYS A N 1
ATOM 3546 C CA . LYS A 1 429 ? -3.064 -15.297 5.086 1 95.94 429 LYS A CA 1
ATOM 3547 C C . LYS A 1 429 ? -4.395 -14.578 5.305 1 95.94 429 LYS A C 1
ATOM 3549 O O . LYS A 1 429 ? -5.082 -14.828 6.297 1 95.94 429 LYS A O 1
ATOM 3554 N N . ARG A 1 430 ? -4.719 -13.656 4.434 1 95.5 430 ARG A N 1
ATOM 3555 C CA . ARG A 1 430 ? -5.98 -12.93 4.523 1 95.5 430 ARG A CA 1
ATOM 3556 C C . ARG A 1 430 ? -7.16 -13.828 4.172 1 95.5 430 ARG A C 1
ATOM 3558 O O . ARG A 1 430 ? -8.258 -13.648 4.695 1 95.5 430 ARG A O 1
ATOM 3565 N N . LEU A 1 431 ? -6.934 -14.75 3.295 1 97.88 431 LEU A N 1
ATOM 3566 C CA . LEU A 1 431 ? -8 -15.617 2.805 1 97.88 431 LEU A CA 1
ATOM 3567 C C . LEU A 1 431 ? -8.383 -16.656 3.857 1 97.88 431 LEU A C 1
ATOM 3569 O O . LEU A 1 431 ? -9.562 -16.797 4.184 1 97.88 431 LEU A O 1
ATOM 3573 N N . PHE A 1 432 ? -7.398 -17.359 4.398 1 98.5 432 PHE A N 1
ATOM 3574 C CA . PHE A 1 432 ? -7.656 -18.469 5.312 1 98.5 432 PHE A CA 1
ATOM 3575 C C . PHE A 1 432 ? -7.895 -17.953 6.727 1 98.5 432 PHE A C 1
ATOM 3577 O O . PHE A 1 432 ? -7.227 -17.016 7.18 1 98.5 432 PHE A O 1
ATOM 3584 N N . LYS A 1 433 ? -8.812 -18.469 7.426 1 97.44 433 LYS A N 1
ATOM 3585 C CA . LYS A 1 433 ? -8.969 -18.172 8.852 1 97.44 433 LYS A CA 1
ATOM 3586 C C . LYS A 1 433 ? -7.762 -18.672 9.641 1 97.44 433 LYS A C 1
ATOM 3588 O O . LYS A 1 433 ? -7.234 -17.953 10.5 1 97.44 433 LYS A O 1
ATOM 3593 N N . LYS A 1 434 ? -7.359 -19.906 9.383 1 97 434 LYS A N 1
ATOM 3594 C CA . LYS A 1 434 ? -6.117 -20.516 9.844 1 97 434 LYS A CA 1
ATOM 3595 C C . LYS A 1 434 ? -5.312 -21.078 8.672 1 97 434 LYS A C 1
ATOM 3597 O O . LYS A 1 434 ? -5.668 -22.125 8.117 1 97 434 LYS A O 1
ATOM 3602 N N . VAL A 1 435 ? -4.195 -20.516 8.359 1 96.12 435 VAL A N 1
ATOM 3603 C CA . VAL A 1 435 ? -3.461 -20.828 7.137 1 96.12 435 VAL A CA 1
ATOM 3604 C C . VAL A 1 435 ? -2.672 -22.125 7.332 1 96.12 435 VAL A C 1
ATOM 3606 O O . VAL A 1 435 ? -1.778 -22.188 8.18 1 96.12 435 VAL A O 1
ATOM 3609 N N . PRO A 1 436 ? -2.98 -23.125 6.57 1 96.75 436 PRO A N 1
ATOM 3610 C CA . PRO A 1 436 ? -2.072 -24.266 6.566 1 96.75 436 PRO A CA 1
ATOM 3611 C C . PRO A 1 436 ? -0.72 -23.953 5.934 1 96.75 436 PRO A C 1
ATOM 3613 O O . PRO A 1 436 ? -0.663 -23.453 4.805 1 96.75 436 PRO A O 1
ATOM 3616 N N . THR A 1 437 ? 0.319 -24.234 6.582 1 94.69 437 THR A N 1
ATOM 3617 C CA . THR A 1 437 ? 1.643 -23.828 6.121 1 94.69 437 THR A CA 1
ATOM 3618 C C . THR A 1 437 ? 2.379 -25.016 5.492 1 94.69 437 THR A C 1
ATOM 3620 O O . THR A 1 437 ? 2.053 -26.172 5.77 1 94.69 437 THR A O 1
ATOM 3623 N N . PHE A 1 438 ? 3.244 -24.75 4.652 1 94.81 438 PHE A N 1
ATOM 3624 C CA . PHE A 1 438 ? 4.141 -25.719 4.023 1 94.81 438 PHE A CA 1
ATOM 3625 C C . PHE A 1 438 ? 5.5 -25.078 3.74 1 94.81 438 PHE A C 1
ATOM 3627 O O . PHE A 1 438 ? 5.633 -23.859 3.732 1 94.81 438 PHE A O 1
ATOM 3634 N N . LYS A 1 439 ? 6.492 -25.859 3.551 1 91.19 439 LYS A N 1
ATOM 3635 C CA . LYS A 1 439 ? 7.848 -25.375 3.33 1 91.19 439 LYS A CA 1
ATOM 3636 C C . LYS A 1 439 ? 8.055 -24.969 1.875 1 91.19 439 LYS A C 1
ATOM 3638 O O . LYS A 1 439 ? 7.645 -25.688 0.959 1 91.19 439 LYS A O 1
ATOM 3643 N N . SER A 1 440 ? 8.68 -23.859 1.699 1 87.94 440 SER A N 1
ATOM 3644 C CA . SER A 1 440 ? 9.023 -23.391 0.36 1 87.94 440 SER A CA 1
ATOM 3645 C C . SER A 1 440 ? 10.398 -23.891 -0.069 1 87.94 440 SER A C 1
ATOM 3647 O O . SER A 1 440 ? 11.234 -24.219 0.774 1 87.94 440 SER A O 1
ATOM 3649 N N . GLU A 1 441 ? 10.578 -23.938 -1.384 1 89.75 441 GLU A N 1
ATOM 3650 C CA . GLU A 1 441 ? 11.875 -24.328 -1.938 1 89.75 441 GLU A CA 1
ATOM 3651 C C . GLU A 1 441 ? 12.93 -23.266 -1.655 1 89.75 441 GLU A C 1
ATOM 3653 O O . GLU A 1 441 ? 12.625 -22.062 -1.609 1 89.75 441 GLU A O 1
ATOM 3658 N N . THR A 1 442 ? 14.141 -23.703 -1.424 1 92.81 442 THR A N 1
ATOM 3659 C CA . THR A 1 442 ? 15.242 -22.766 -1.264 1 92.81 442 THR A CA 1
ATOM 3660 C C . THR A 1 442 ? 15.703 -22.234 -2.617 1 92.81 442 THR A C 1
ATOM 3662 O O . THR A 1 442 ? 16.016 -23.016 -3.521 1 92.81 442 THR A O 1
ATOM 3665 N N . ALA A 1 443 ? 15.859 -21.016 -2.697 1 94.06 443 ALA A N 1
ATOM 3666 C CA . ALA A 1 443 ? 16.188 -20.391 -3.973 1 94.06 443 ALA A CA 1
ATOM 3667 C C . ALA A 1 443 ? 17.641 -20.625 -4.355 1 94.06 443 ALA A C 1
ATOM 3669 O O . ALA A 1 443 ? 18.516 -20.688 -3.488 1 94.06 443 ALA A O 1
ATOM 3670 N N . LYS A 1 444 ? 17.828 -20.75 -5.613 1 93.69 444 LYS A N 1
ATOM 3671 C CA . LYS A 1 444 ? 19.188 -20.75 -6.148 1 93.69 444 LYS A CA 1
ATOM 3672 C C . LYS A 1 444 ? 19.812 -19.359 -6.105 1 93.69 444 LYS A C 1
ATOM 3674 O O . LYS A 1 444 ? 19.094 -18.359 -6.078 1 93.69 444 LYS A O 1
ATOM 3679 N N . GLN A 1 445 ? 21.109 -19.328 -6.18 1 93.31 445 GLN A N 1
ATOM 3680 C CA . GLN A 1 445 ? 21.812 -18.062 -6.082 1 93.31 445 GLN A CA 1
ATOM 3681 C C . GLN A 1 445 ? 21.578 -17.203 -7.324 1 93.31 445 GLN A C 1
ATOM 3683 O O . GLN A 1 445 ? 21.375 -15.992 -7.219 1 93.31 445 GLN A O 1
ATOM 3688 N N . ASP A 1 446 ? 21.672 -17.875 -8.508 1 96.69 446 ASP A N 1
ATOM 3689 C CA . ASP A 1 446 ? 21.422 -17.172 -9.766 1 96.69 446 ASP A CA 1
ATOM 3690 C C . ASP A 1 446 ? 19.938 -17.047 -10.039 1 96.69 446 ASP A C 1
ATOM 3692 O O . ASP A 1 446 ? 19.234 -18.047 -10.219 1 96.69 446 ASP A O 1
ATOM 3696 N N . PRO A 1 447 ? 19.453 -15.789 -10.125 1 97.5 447 PRO A N 1
ATOM 3697 C CA . PRO A 1 447 ? 18.016 -15.586 -10.32 1 97.5 447 PRO A CA 1
ATOM 3698 C C . PRO A 1 447 ? 17.5 -16.219 -11.609 1 97.5 447 PRO A C 1
ATOM 3700 O O . PRO A 1 447 ? 16.359 -16.688 -11.656 1 97.5 447 PRO A O 1
ATOM 3703 N N . VAL A 1 448 ? 18.297 -16.234 -12.648 1 97.88 448 VAL A N 1
ATOM 3704 C CA . VAL A 1 448 ? 17.891 -16.812 -13.93 1 97.88 448 VAL A CA 1
ATOM 3705 C C . VAL A 1 448 ? 17.688 -18.312 -13.781 1 97.88 448 VAL A C 1
ATOM 3707 O O . VAL A 1 448 ? 16.672 -18.844 -14.219 1 97.88 448 VAL A O 1
ATOM 3710 N N . ASP A 1 449 ? 18.594 -18.969 -13.133 1 97.62 449 ASP A N 1
ATOM 3711 C CA . ASP A 1 449 ? 18.469 -20.406 -12.867 1 97.62 449 ASP A CA 1
ATOM 3712 C C . ASP A 1 449 ? 17.281 -20.688 -11.961 1 97.62 449 ASP A C 1
ATOM 3714 O O . ASP A 1 449 ? 16.547 -21.672 -12.172 1 97.62 449 ASP A O 1
ATOM 3718 N N . TRP A 1 450 ? 17.172 -19.812 -11.008 1 97.69 450 TRP A N 1
ATOM 3719 C CA . TRP A 1 450 ? 16.109 -20.047 -10.031 1 97.69 450 TRP A CA 1
ATOM 3720 C C . TRP A 1 450 ? 14.734 -19.969 -10.688 1 97.69 450 TRP A C 1
ATOM 3722 O O . TRP A 1 450 ? 13.898 -20.859 -10.508 1 97.69 450 TRP A O 1
ATOM 3732 N N . MET A 1 451 ? 14.516 -18.953 -11.406 1 98.12 451 MET A N 1
ATOM 3733 C CA . MET A 1 451 ? 13.211 -18.766 -12.031 1 98.12 451 MET A CA 1
ATOM 3734 C C . MET A 1 451 ? 12.883 -19.938 -12.953 1 98.12 451 MET A C 1
ATOM 3736 O O . MET A 1 451 ? 11.781 -20.5 -12.891 1 98.12 451 MET A O 1
ATOM 3740 N N . SER A 1 452 ? 13.82 -20.375 -13.742 1 97.88 452 SER A N 1
ATOM 3741 C CA . SER A 1 452 ? 13.617 -21.516 -14.625 1 97.88 452 SER A CA 1
ATOM 3742 C C . SER A 1 452 ? 13.383 -22.797 -13.828 1 97.88 452 SER A C 1
ATOM 3744 O O . SER A 1 452 ? 12.461 -23.547 -14.125 1 97.88 452 SER A O 1
ATOM 3746 N N . TYR A 1 453 ? 14.172 -22.969 -12.844 1 97.44 453 TYR A N 1
ATOM 3747 C CA . TYR A 1 453 ? 14.125 -24.188 -12.039 1 97.44 453 TYR A CA 1
ATOM 3748 C C . TYR A 1 453 ? 12.781 -24.328 -11.344 1 97.44 453 TYR A C 1
ATOM 3750 O O . TYR A 1 453 ? 12.141 -25.391 -11.43 1 97.44 453 TYR A O 1
ATOM 3758 N N . ILE A 1 454 ? 12.391 -23.297 -10.656 1 97.06 454 ILE A N 1
ATOM 3759 C CA . ILE A 1 454 ? 11.195 -23.406 -9.836 1 97.06 454 ILE A CA 1
ATOM 3760 C C . ILE A 1 454 ? 9.961 -23.516 -10.727 1 97.06 454 ILE A C 1
ATOM 3762 O O . ILE A 1 454 ? 8.984 -24.188 -10.375 1 97.06 454 ILE A O 1
ATOM 3766 N N . ASP A 1 455 ? 9.992 -22.906 -11.852 1 97.69 455 ASP A N 1
ATOM 3767 C CA . ASP A 1 455 ? 8.867 -23.016 -12.773 1 97.69 455 ASP A CA 1
ATOM 3768 C C . ASP A 1 455 ? 8.828 -24.406 -13.414 1 97.69 455 ASP A C 1
ATOM 3770 O O . ASP A 1 455 ? 7.746 -24.938 -13.664 1 97.69 455 ASP A O 1
ATOM 3774 N N . LEU A 1 456 ? 9.922 -25 -13.688 1 96.81 456 LEU A N 1
ATOM 3775 C CA . LEU A 1 456 ? 9.945 -26.391 -14.172 1 96.81 456 LEU A CA 1
ATOM 3776 C C . LEU A 1 456 ? 9.367 -27.328 -13.133 1 96.81 456 LEU A C 1
ATOM 3778 O O . LEU A 1 456 ? 8.664 -28.297 -13.477 1 96.81 456 LEU A O 1
ATOM 3782 N N . LYS A 1 457 ? 9.641 -27 -11.969 1 95.56 457 LYS A N 1
ATOM 3783 C CA . LYS A 1 457 ? 9.258 -27.906 -10.891 1 95.56 457 LYS A CA 1
ATOM 3784 C C . LYS A 1 457 ? 7.789 -27.75 -10.523 1 95.56 457 LYS A C 1
ATOM 3786 O O . LYS A 1 457 ? 7.078 -28.734 -10.32 1 95.56 457 LYS A O 1
ATOM 3791 N N . ILE A 1 458 ? 7.363 -26.484 -10.445 1 95.56 458 ILE A N 1
ATOM 3792 C CA . ILE A 1 458 ? 6.039 -26.25 -9.875 1 95.56 458 ILE A CA 1
ATOM 3793 C C . ILE A 1 458 ? 5.055 -25.906 -10.992 1 95.56 458 ILE A C 1
ATOM 3795 O O . ILE A 1 458 ? 4.086 -26.625 -11.227 1 95.56 458 ILE A O 1
ATOM 3799 N N . TRP A 1 459 ? 5.34 -24.844 -11.758 1 96.25 459 TRP A N 1
ATOM 3800 C CA . TRP A 1 459 ? 4.41 -24.375 -12.773 1 96.25 459 TRP A CA 1
ATOM 3801 C C . TRP A 1 459 ? 4.258 -25.406 -13.891 1 96.25 459 TRP A C 1
ATOM 3803 O O . TRP A 1 459 ? 3.162 -25.906 -14.141 1 96.25 459 TRP A O 1
ATOM 3813 N N . LEU A 1 460 ? 5.324 -25.75 -14.477 1 96.69 460 LEU A N 1
ATOM 3814 C CA . LEU A 1 460 ? 5.281 -26.703 -15.57 1 96.69 460 LEU A CA 1
ATOM 3815 C C . LEU A 1 460 ? 5.055 -28.125 -15.055 1 96.69 460 LEU A C 1
ATOM 3817 O O . LEU A 1 460 ? 4.164 -28.828 -15.531 1 96.69 460 LEU A O 1
ATOM 3821 N N . GLY A 1 461 ? 5.766 -28.547 -14.062 1 95.19 461 GLY A N 1
ATOM 3822 C CA . GLY A 1 461 ? 5.785 -29.922 -13.594 1 95.19 461 GLY A CA 1
ATOM 3823 C C . GLY A 1 461 ? 4.488 -30.344 -12.922 1 95.19 461 GLY A C 1
ATOM 3824 O O . GLY A 1 461 ? 4.074 -31.5 -13.031 1 95.19 461 GLY A O 1
ATOM 3825 N N . GLU A 1 462 ? 3.873 -29.391 -12.266 1 95.94 462 GLU A N 1
ATOM 3826 C CA . GLU A 1 462 ? 2.695 -29.766 -11.484 1 95.94 462 GLU A CA 1
ATOM 3827 C C . GLU A 1 462 ? 1.422 -29.203 -12.117 1 95.94 462 GLU A C 1
ATOM 3829 O O . GLU A 1 462 ? 0.432 -29.922 -12.273 1 95.94 462 GLU A O 1
ATOM 3834 N N . SER A 1 463 ? 1.477 -27.984 -12.57 1 96.44 463 SER A N 1
ATOM 3835 C CA . SER A 1 463 ? 0.261 -27.375 -13.094 1 96.44 463 SER A CA 1
ATOM 3836 C C . SER A 1 463 ? 0.057 -27.734 -14.562 1 96.44 463 SER A C 1
ATOM 3838 O O . SER A 1 463 ? -0.929 -28.375 -14.922 1 96.44 463 SER A O 1
ATOM 3840 N N . LEU A 1 464 ? 0.996 -27.453 -15.383 1 97 464 LEU A N 1
ATOM 3841 C CA . LEU A 1 464 ? 0.815 -27.609 -16.828 1 97 464 LEU A CA 1
ATOM 3842 C C . LEU A 1 464 ? 0.801 -29.078 -17.219 1 97 464 LEU A C 1
ATOM 3844 O O . LEU A 1 464 ? -0.128 -29.531 -17.891 1 97 464 LEU A O 1
ATOM 3848 N N . LEU A 1 465 ? 1.748 -29.828 -16.734 1 97.56 465 LEU A N 1
ATOM 3849 C CA . LEU A 1 465 ? 1.881 -31.203 -17.203 1 97.56 465 LEU A CA 1
ATOM 3850 C C . LEU A 1 465 ? 0.77 -32.094 -16.641 1 97.56 465 LEU A C 1
ATOM 3852 O O . LEU A 1 465 ? 0.313 -33.031 -17.297 1 97.56 465 LEU A O 1
ATOM 3856 N N . SER A 1 466 ? 0.324 -31.828 -15.422 1 96.94 466 SER A N 1
ATOM 3857 C CA . SER A 1 466 ? -0.8 -32.594 -14.898 1 96.94 466 SER A CA 1
ATOM 3858 C C . SER A 1 466 ? -2.078 -32.312 -15.68 1 96.94 466 SER A C 1
ATOM 3860 O O . SER A 1 466 ? -2.838 -33.25 -15.992 1 96.94 466 SER A O 1
ATOM 3862 N N . LYS A 1 467 ? -2.268 -31.047 -16.016 1 97.06 467 LYS A N 1
ATOM 3863 C CA . LYS A 1 467 ? -3.41 -30.672 -16.844 1 97.06 467 LYS A CA 1
ATOM 3864 C C . LYS A 1 467 ? -3.35 -31.359 -18.203 1 97.06 467 LYS A C 1
ATOM 3866 O O . LYS A 1 467 ? -4.34 -31.953 -18.656 1 97.06 467 LYS A O 1
ATOM 3871 N N . VAL A 1 468 ? -2.203 -31.312 -18.812 1 97.44 468 VAL A N 1
ATOM 3872 C CA . VAL A 1 468 ? -2.029 -31.875 -20.141 1 97.44 468 VAL A CA 1
ATOM 3873 C C . VAL A 1 468 ? -2.309 -33.375 -20.109 1 97.44 468 VAL A C 1
ATOM 3875 O O . VAL A 1 468 ? -3.049 -33.906 -20.938 1 97.44 468 VAL A O 1
ATOM 3878 N N . ASP A 1 469 ? -1.756 -34.062 -19.141 1 97.31 469 ASP A N 1
ATOM 3879 C CA . ASP A 1 469 ? -1.93 -35.5 -19.062 1 97.31 469 ASP A CA 1
ATOM 3880 C C . ASP A 1 469 ? -3.383 -35.875 -18.781 1 97.31 469 ASP A C 1
ATOM 3882 O O . ASP A 1 469 ? -3.973 -36.688 -19.484 1 97.31 469 ASP A O 1
ATOM 3886 N N . ARG A 1 470 ? -3.996 -35.281 -17.781 1 97.12 470 ARG A N 1
ATOM 3887 C CA . ARG A 1 470 ? -5.348 -35.625 -17.375 1 97.12 470 ARG A CA 1
ATOM 3888 C C . ARG A 1 470 ? -6.352 -35.344 -18.484 1 97.12 470 ARG A C 1
ATOM 3890 O O . ARG A 1 470 ? -7.223 -36.188 -18.766 1 97.12 470 ARG A O 1
ATOM 3897 N N . ILE A 1 471 ? -6.18 -34.219 -19.094 1 97.69 471 ILE A N 1
ATOM 3898 C CA . ILE A 1 471 ? -7.164 -33.812 -20.094 1 97.69 471 ILE A CA 1
ATOM 3899 C C . ILE A 1 471 ? -6.965 -34.594 -21.375 1 97.69 471 ILE A C 1
ATOM 3901 O O . ILE A 1 471 ? -7.922 -35.125 -21.938 1 97.69 471 ILE A O 1
ATOM 3905 N N . SER A 1 472 ? -5.715 -34.688 -21.875 1 97.5 472 SER A N 1
ATOM 3906 C CA . SER A 1 472 ? -5.469 -35.375 -23.141 1 97.5 472 SER A CA 1
ATOM 3907 C C . SER A 1 472 ? -5.773 -36.875 -23.031 1 97.5 472 SER A C 1
ATOM 3909 O O . SER A 1 472 ? -6.406 -37.438 -23.906 1 97.5 472 SER A O 1
ATOM 3911 N N . MET A 1 473 ? -5.371 -37.469 -21.906 1 96.38 473 MET A N 1
ATOM 3912 C CA . MET A 1 473 ? -5.609 -38.906 -21.719 1 96.38 473 MET A CA 1
ATOM 3913 C C . MET A 1 473 ? -7.09 -39.188 -21.469 1 96.38 473 MET A C 1
ATOM 3915 O O . MET A 1 473 ? -7.57 -40.281 -21.75 1 96.38 473 MET A O 1
ATOM 3919 N N . GLY A 1 474 ? -7.805 -38.156 -20.969 1 96.19 474 GLY A N 1
ATOM 3920 C CA . GLY A 1 474 ? -9.25 -38.281 -20.891 1 96.19 474 GLY A CA 1
ATOM 3921 C C . GLY A 1 474 ? -9.914 -38.406 -22.234 1 96.19 474 GLY A C 1
ATOM 3922 O O . GLY A 1 474 ? -11.039 -38.906 -22.344 1 96.19 474 GLY A O 1
ATOM 3923 N N . ASN A 1 475 ? -9.227 -38 -23.234 1 96.69 475 ASN A N 1
ATOM 3924 C CA . ASN A 1 475 ? -9.711 -38.094 -24.609 1 96.69 475 ASN A CA 1
ATOM 3925 C C . ASN A 1 475 ? -8.867 -39.062 -25.438 1 96.69 475 ASN A C 1
ATOM 3927 O O . ASN A 1 475 ? -8.875 -39 -26.672 1 96.69 475 ASN A O 1
ATOM 3931 N N . SER A 1 476 ? -8.055 -39.875 -24.766 1 95.06 476 SER A N 1
ATOM 3932 C CA . SER A 1 476 ? -7.242 -40.906 -25.359 1 95.06 476 SER A CA 1
ATOM 3933 C C . SER A 1 476 ? -6.27 -40.344 -26.391 1 95.06 476 SER A C 1
ATOM 3935 O O . SER A 1 476 ? -6.184 -40.844 -27.516 1 95.06 476 SER A O 1
ATOM 3937 N N . LEU A 1 477 ? -5.641 -39.344 -26.016 1 96.31 477 LEU A N 1
ATOM 3938 C CA . LEU A 1 477 ? -4.652 -38.688 -26.844 1 96.31 477 LEU A CA 1
ATOM 3939 C C . LEU A 1 477 ? -3.332 -38.5 -26.094 1 96.31 477 LEU A C 1
ATOM 3941 O O . LEU A 1 477 ? -3.311 -38 -24.984 1 96.31 477 LEU A O 1
ATOM 3945 N N . GLU A 1 478 ? -2.242 -38.938 -26.688 1 96.19 478 GLU A N 1
ATOM 3946 C CA . GLU A 1 478 ? -0.915 -38.781 -26.094 1 96.19 478 GLU A CA 1
ATOM 3947 C C . GLU A 1 478 ? -0.261 -37.469 -26.578 1 96.19 478 GLU A C 1
ATOM 3949 O O . GLU A 1 478 ? -0.197 -37.219 -27.797 1 96.19 478 GLU A O 1
ATOM 3954 N N . VAL A 1 479 ? 0.18 -36.688 -25.656 1 97.12 479 VAL A N 1
ATOM 3955 C CA . VAL A 1 479 ? 0.864 -35.469 -26 1 97.12 479 VAL A CA 1
ATOM 3956 C C . VAL A 1 479 ? 2.352 -35.594 -25.672 1 97.12 479 VAL A C 1
ATOM 3958 O O . VAL A 1 479 ? 2.723 -35.938 -24.547 1 97.12 479 VAL A O 1
ATOM 3961 N N . ARG A 1 480 ? 3.178 -35.375 -26.625 1 97.62 480 ARG A N 1
ATOM 3962 C CA . ARG A 1 480 ? 4.629 -35.406 -26.469 1 97.62 480 ARG A CA 1
ATOM 3963 C C . ARG A 1 480 ? 5.23 -34.031 -26.5 1 97.62 480 ARG A C 1
ATOM 3965 O O . ARG A 1 480 ? 4.777 -33.156 -27.25 1 97.62 480 ARG A O 1
ATOM 3972 N N . THR A 1 481 ? 6.246 -33.75 -25.703 1 97.88 481 THR A N 1
ATOM 3973 C CA . THR A 1 481 ? 6.781 -32.406 -25.5 1 97.88 481 THR A CA 1
ATOM 3974 C C . THR A 1 481 ? 8.273 -32.375 -25.812 1 97.88 481 THR A C 1
ATOM 3976 O O . THR A 1 481 ? 9.109 -32.531 -24.922 1 97.88 481 THR A O 1
ATOM 3979 N N . PRO A 1 482 ? 8.617 -32 -26.984 1 98.31 482 PRO A N 1
ATOM 3980 C CA . PRO A 1 482 ? 10.016 -32.031 -27.422 1 98.31 482 PRO A CA 1
ATOM 3981 C C . PRO A 1 482 ? 10.906 -31.109 -26.578 1 98.31 482 PRO A C 1
ATOM 3983 O O . PRO A 1 482 ? 12.07 -31.438 -26.312 1 98.31 482 PRO A O 1
ATOM 3986 N N . PHE A 1 483 ? 10.43 -30.031 -26.109 1 98.5 483 PHE A N 1
ATOM 3987 C CA . PHE A 1 483 ? 11.25 -29.078 -25.375 1 98.5 483 PHE A CA 1
ATOM 3988 C C . PHE A 1 483 ? 11.656 -29.656 -24.016 1 98.5 483 PHE A C 1
ATOM 3990 O O . PHE A 1 483 ? 12.547 -29.109 -23.359 1 98.5 483 PHE A O 1
ATOM 3997 N N . LEU A 1 484 ? 11.023 -30.719 -23.609 1 98.19 484 LEU A N 1
ATOM 3998 C CA . LEU A 1 484 ? 11.328 -31.312 -22.312 1 98.19 484 LEU A CA 1
ATOM 3999 C C . LEU A 1 484 ? 12.211 -32.562 -22.453 1 98.19 484 LEU A C 1
ATOM 4001 O O . LEU A 1 484 ? 12.086 -33.5 -21.688 1 98.19 484 LEU A O 1
ATOM 4005 N N . ASP A 1 485 ? 12.922 -32.562 -23.5 1 98.19 485 ASP A N 1
ATOM 4006 C CA . ASP A 1 485 ? 14.039 -33.5 -23.547 1 98.19 485 ASP A CA 1
ATOM 4007 C C . ASP A 1 485 ? 15.086 -33.156 -22.484 1 98.19 485 ASP A C 1
ATOM 4009 O O . ASP A 1 485 ? 15.586 -32.031 -22.453 1 98.19 485 ASP A O 1
ATOM 4013 N N . PHE A 1 486 ? 15.414 -34.156 -21.625 1 97.5 486 PHE A N 1
ATOM 4014 C CA . PHE A 1 486 ? 16.25 -33.844 -20.484 1 97.5 486 PHE A CA 1
ATOM 4015 C C . PHE A 1 486 ? 17.641 -33.375 -20.922 1 97.5 486 PHE A C 1
ATOM 4017 O O . PHE A 1 486 ? 18.281 -32.594 -20.219 1 97.5 486 PHE A O 1
ATOM 4024 N N . ASN A 1 487 ? 18.094 -33.812 -22.125 1 97.69 487 ASN A N 1
ATOM 4025 C CA . ASN A 1 487 ? 19.359 -33.312 -22.641 1 97.69 487 ASN A CA 1
ATOM 4026 C C . ASN A 1 487 ? 19.297 -31.812 -22.953 1 97.69 487 ASN A C 1
ATOM 4028 O O . ASN A 1 487 ? 20.25 -31.078 -22.703 1 97.69 487 ASN A O 1
ATOM 4032 N N . LEU A 1 488 ? 18.219 -31.406 -23.531 1 98.38 488 LEU A N 1
ATOM 4033 C CA . LEU A 1 488 ? 18.031 -30 -23.844 1 98.38 488 LEU A CA 1
ATOM 4034 C C . LEU A 1 488 ? 17.906 -29.156 -22.578 1 98.38 488 LEU A C 1
ATOM 4036 O O . LEU A 1 488 ? 18.516 -28.094 -22.469 1 98.38 488 LEU A O 1
ATOM 4040 N N . VAL A 1 489 ? 17.172 -29.641 -21.578 1 98.31 489 VAL A N 1
ATOM 4041 C CA . VAL A 1 489 ? 16.969 -28.922 -20.328 1 98.31 489 VAL A CA 1
ATOM 4042 C C . VAL A 1 489 ? 18.297 -28.781 -19.594 1 98.31 489 VAL A C 1
ATOM 4044 O O . VAL A 1 489 ? 18.656 -27.688 -19.172 1 98.31 489 VAL A O 1
ATOM 4047 N N . ASN A 1 490 ? 19.031 -29.906 -19.484 1 98.06 490 ASN A N 1
ATOM 4048 C CA . ASN A 1 490 ? 20.328 -29.859 -18.844 1 98.06 490 ASN A CA 1
ATOM 4049 C C . ASN A 1 490 ? 21.266 -28.891 -19.547 1 98.06 490 ASN A C 1
ATOM 4051 O O . ASN A 1 490 ? 22 -28.156 -18.891 1 98.06 490 ASN A O 1
ATOM 4055 N N . TYR A 1 491 ? 21.25 -28.922 -20.844 1 98.25 491 TYR A N 1
ATOM 4056 C CA . TYR A 1 491 ? 22.109 -28.016 -21.609 1 98.25 491 TYR A CA 1
ATOM 4057 C C . TYR A 1 491 ? 21.781 -26.562 -21.312 1 98.25 491 TYR A C 1
ATOM 4059 O O . TYR A 1 491 ? 22.672 -25.75 -21.094 1 98.25 491 TYR A O 1
ATOM 4067 N N . MET A 1 492 ? 20.578 -26.203 -21.312 1 98.38 492 MET A N 1
ATOM 4068 C CA . MET A 1 492 ? 20.141 -24.828 -21.109 1 98.38 492 MET A CA 1
ATOM 4069 C C . MET A 1 492 ? 20.594 -24.312 -19.734 1 98.38 492 MET A C 1
ATOM 4071 O O . MET A 1 492 ? 20.922 -23.141 -19.594 1 98.38 492 MET A O 1
ATOM 4075 N N . PHE A 1 493 ? 20.578 -25.203 -18.719 1 98.12 493 PHE A N 1
ATOM 4076 C CA . PHE A 1 493 ? 21.016 -24.812 -17.391 1 98.12 493 PHE A CA 1
ATOM 4077 C C . PHE A 1 493 ? 22.531 -24.656 -17.344 1 98.12 493 PHE A C 1
ATOM 4079 O O . PHE A 1 493 ? 23.078 -24.062 -16.391 1 98.12 493 PHE A O 1
ATOM 4086 N N . SER A 1 494 ? 23.219 -25.188 -18.375 1 98 494 SER A N 1
ATOM 4087 C CA . SER A 1 494 ? 24.672 -25.078 -18.422 1 98 494 SER A CA 1
ATOM 4088 C C . SER A 1 494 ? 25.109 -23.828 -19.172 1 98 494 SER A C 1
ATOM 4090 O O . SER A 1 494 ? 26.281 -23.469 -19.141 1 98 494 SER A O 1
ATOM 4092 N N . VAL A 1 495 ? 24.188 -23.109 -19.797 1 98.31 495 VAL A N 1
ATOM 4093 C CA . VAL A 1 495 ? 24.484 -21.906 -20.547 1 98.31 495 VAL A CA 1
ATOM 4094 C C . VAL A 1 495 ? 24.594 -20.719 -19.609 1 98.31 495 VAL A C 1
ATOM 4096 O O . VAL A 1 495 ? 23.812 -20.578 -18.656 1 98.31 495 VAL A O 1
ATOM 4099 N N . GLU A 1 496 ? 25.531 -19.891 -19.859 1 98 496 GLU A N 1
ATOM 4100 C CA . GLU A 1 496 ? 25.703 -18.672 -19.062 1 98 496 GLU A CA 1
ATOM 4101 C C . GLU A 1 496 ? 24.438 -17.828 -19.062 1 98 496 GLU A C 1
ATOM 4103 O O . GLU A 1 496 ? 23.797 -17.641 -20.109 1 98 496 GLU A O 1
ATOM 4108 N N . SER A 1 497 ? 24.109 -17.266 -17.891 1 97.44 497 SER A N 1
ATOM 4109 C CA . SER A 1 497 ? 22.828 -16.594 -17.688 1 97.44 497 SER A CA 1
ATOM 4110 C C . SER A 1 497 ? 22.688 -15.391 -18.625 1 97.44 497 SER A C 1
ATOM 4112 O O . SER A 1 497 ? 21.609 -15.148 -19.172 1 97.44 497 SER A O 1
ATOM 4114 N N . HIS A 1 498 ? 23.734 -14.594 -18.781 1 96.5 498 HIS A N 1
ATOM 4115 C CA . HIS A 1 498 ? 23.625 -13.391 -19.594 1 96.5 498 HIS A CA 1
ATOM 4116 C C . HIS A 1 498 ? 23.359 -13.742 -21.047 1 96.5 498 HIS A C 1
ATOM 4118 O O . HIS A 1 498 ? 22.688 -12.984 -21.766 1 96.5 498 HIS A O 1
ATOM 4124 N N . ILE A 1 499 ? 23.844 -14.898 -21.516 1 97.5 499 ILE A N 1
ATOM 4125 C CA . ILE A 1 499 ? 23.594 -15.367 -22.875 1 97.5 499 ILE A CA 1
ATOM 4126 C C . ILE A 1 499 ? 22.125 -15.797 -23.016 1 97.5 499 ILE A C 1
ATOM 4128 O O . ILE A 1 499 ? 21.5 -15.555 -24.047 1 97.5 499 ILE A O 1
ATOM 4132 N N . LYS A 1 500 ? 21.547 -16.375 -22 1 97.25 500 LYS A N 1
ATOM 4133 C CA . LYS A 1 500 ? 20.156 -16.828 -22 1 97.25 500 LYS A CA 1
ATOM 4134 C C . LYS A 1 500 ? 19.188 -15.648 -22.016 1 97.25 500 LYS A C 1
ATOM 4136 O O . LYS A 1 500 ? 18.188 -15.672 -22.734 1 97.25 500 LYS A O 1
ATOM 4141 N N . VAL A 1 501 ? 19.469 -14.695 -21.156 1 97.25 501 VAL A N 1
ATOM 4142 C CA . VAL A 1 501 ? 18.562 -13.562 -20.969 1 97.25 501 VAL A CA 1
ATOM 4143 C C . VAL A 1 501 ? 18.516 -12.734 -22.25 1 97.25 501 VAL A C 1
ATOM 4145 O O . VAL A 1 501 ? 17.438 -12.375 -22.734 1 97.25 501 VAL A O 1
ATOM 4148 N N . GLY A 1 502 ? 19.703 -12.445 -22.781 1 95.75 502 GLY A N 1
ATOM 4149 C CA . GLY A 1 502 ? 19.766 -11.617 -23.984 1 95.75 502 GLY A CA 1
ATOM 4150 C C . GLY A 1 502 ? 19.031 -10.297 -23.844 1 95.75 502 GLY A C 1
ATOM 4151 O O . GLY A 1 502 ? 19.094 -9.664 -22.781 1 95.75 502 GLY A O 1
ATOM 4152 N N . ASP A 1 503 ? 18.375 -9.836 -24.938 1 94.31 503 ASP A N 1
ATOM 4153 C CA . ASP A 1 503 ? 17.734 -8.523 -24.922 1 94.31 503 ASP A CA 1
ATOM 4154 C C . ASP A 1 503 ? 16.234 -8.641 -25.172 1 94.31 503 ASP A C 1
ATOM 4156 O O . ASP A 1 503 ? 15.547 -7.625 -25.328 1 94.31 503 ASP A O 1
ATOM 4160 N N . THR A 1 504 ? 15.789 -9.883 -25.312 1 93.75 504 THR A N 1
ATOM 4161 C CA . THR A 1 504 ? 14.367 -10.156 -25.5 1 93.75 504 THR A CA 1
ATOM 4162 C C . THR A 1 504 ? 13.992 -11.508 -24.891 1 93.75 504 THR A C 1
ATOM 4164 O O . THR A 1 504 ? 14.867 -12.312 -24.578 1 93.75 504 THR A O 1
ATOM 4167 N N . ASN A 1 505 ? 12.742 -11.656 -24.703 1 93.75 505 ASN A N 1
ATOM 4168 C CA . ASN A 1 505 ? 12.328 -12.984 -24.25 1 93.75 505 ASN A CA 1
ATOM 4169 C C . ASN A 1 505 ? 12.664 -14.055 -25.281 1 93.75 505 ASN A C 1
ATOM 4171 O O . ASN A 1 505 ? 12.641 -13.797 -26.484 1 93.75 505 ASN A O 1
ATOM 4175 N N . LYS A 1 506 ? 13.023 -15.188 -24.797 1 96.62 506 LYS A N 1
ATOM 4176 C CA . LYS A 1 506 ? 13.383 -16.344 -25.625 1 96.62 506 LYS A CA 1
ATOM 4177 C C . LYS A 1 506 ? 14.461 -15.977 -26.641 1 96.62 506 LYS A C 1
ATOM 4179 O O . LYS A 1 506 ? 14.367 -16.344 -27.812 1 96.62 506 LYS A O 1
ATOM 4184 N N . TYR A 1 507 ? 15.43 -15.312 -26.188 1 97.06 507 TYR A N 1
ATOM 4185 C CA . TYR A 1 507 ? 16.469 -14.727 -27.016 1 97.06 507 TYR A CA 1
ATOM 4186 C C . TYR A 1 507 ? 17.109 -15.773 -27.922 1 97.06 507 TYR A C 1
ATOM 4188 O O . TYR A 1 507 ? 17.109 -15.633 -29.141 1 97.06 507 TYR A O 1
ATOM 4196 N N . LEU A 1 508 ? 17.625 -16.875 -27.422 1 98.19 508 LEU A N 1
ATOM 4197 C CA . LEU A 1 508 ? 18.312 -17.922 -28.172 1 98.19 508 LEU A CA 1
ATOM 4198 C C . LEU A 1 508 ? 17.344 -18.656 -29.078 1 98.19 508 LEU A C 1
ATOM 4200 O O . LEU A 1 508 ? 17.688 -18.984 -30.234 1 98.19 508 LEU A O 1
ATOM 4204 N N . LEU A 1 509 ? 16.141 -18.922 -28.594 1 98.12 509 LEU A N 1
ATOM 4205 C CA . LEU A 1 509 ? 15.156 -19.656 -29.375 1 98.12 509 LEU A CA 1
ATOM 4206 C C . LEU A 1 509 ? 14.711 -18.859 -30.594 1 98.12 509 LEU A C 1
ATOM 4208 O O . LEU A 1 509 ? 14.508 -19.422 -31.672 1 98.12 509 LEU A O 1
ATOM 4212 N N . LYS A 1 510 ? 14.508 -17.578 -30.359 1 97.75 510 LYS A N 1
ATOM 4213 C CA . LYS A 1 510 ? 14.102 -16.703 -31.469 1 97.75 510 LYS A CA 1
ATOM 4214 C C . LYS A 1 510 ? 15.156 -16.688 -32.562 1 97.75 510 LYS A C 1
ATOM 4216 O O . LYS A 1 510 ? 14.828 -16.703 -33.75 1 97.75 510 LYS A O 1
ATOM 4221 N N . LYS A 1 511 ? 16.359 -16.625 -32.188 1 97.88 511 LYS A N 1
ATOM 4222 C CA . LYS A 1 511 ? 17.453 -16.641 -33.156 1 97.88 511 LYS A CA 1
ATOM 4223 C C . LYS A 1 511 ? 17.453 -17.938 -33.969 1 97.88 511 LYS A C 1
ATOM 4225 O O . LYS A 1 511 ? 17.656 -17.922 -35.188 1 97.88 511 LYS A O 1
ATOM 4230 N N . ILE A 1 512 ? 17.219 -19.031 -33.375 1 98.38 512 ILE A N 1
ATOM 4231 C CA . ILE A 1 512 ? 17.172 -20.328 -34.031 1 98.38 512 ILE A CA 1
ATOM 4232 C C . ILE A 1 512 ? 15.922 -20.406 -34.906 1 98.38 512 ILE A C 1
ATOM 4234 O O . ILE A 1 512 ? 16 -20.812 -36.062 1 98.38 512 ILE A O 1
ATOM 4238 N N . ALA A 1 513 ? 14.781 -20.031 -34.375 1 98 513 ALA A N 1
ATOM 4239 C CA . ALA A 1 513 ? 13.484 -20.156 -35.031 1 98 513 ALA A CA 1
ATOM 4240 C C . ALA A 1 513 ? 13.43 -19.312 -36.312 1 98 513 ALA A C 1
ATOM 4242 O O . ALA A 1 513 ? 12.688 -19.625 -37.25 1 98 513 ALA A O 1
ATOM 4243 N N . SER A 1 514 ? 14.188 -18.281 -36.312 1 97.44 514 SER A N 1
ATOM 4244 C CA . SER A 1 514 ? 14.18 -17.359 -37.469 1 97.44 514 SER A CA 1
ATOM 4245 C C . SER A 1 514 ? 14.594 -18.078 -38.75 1 97.44 514 SER A C 1
ATOM 4247 O O . SER A 1 514 ? 14.258 -17.641 -39.844 1 97.44 514 SER A O 1
ATOM 4249 N N . LYS A 1 515 ? 15.242 -19.172 -38.594 1 97.38 515 LYS A N 1
ATOM 4250 C CA . LYS A 1 515 ? 15.672 -19.953 -39.75 1 97.38 515 LYS A CA 1
ATOM 4251 C C . LYS A 1 515 ? 14.523 -20.797 -40.281 1 97.38 515 LYS A C 1
ATOM 4253 O O . LYS A 1 515 ? 14.586 -21.266 -41.438 1 97.38 515 LYS A O 1
ATOM 4258 N N . TYR A 1 516 ? 13.445 -20.953 -39.562 1 97.56 516 TYR A N 1
ATOM 4259 C CA . TYR A 1 516 ? 12.492 -22 -39.906 1 97.56 516 TYR A CA 1
ATOM 4260 C C . TYR A 1 516 ? 11.086 -21.422 -40.031 1 97.56 516 TYR A C 1
ATOM 4262 O O . TYR A 1 516 ? 10.219 -22.031 -40.656 1 97.56 516 TYR A O 1
ATOM 4270 N N . ILE A 1 517 ? 10.773 -20.359 -39.375 1 96.62 517 ILE A N 1
ATOM 4271 C CA . ILE A 1 517 ? 9.406 -19.828 -39.375 1 96.62 517 ILE A CA 1
ATOM 4272 C C . ILE A 1 517 ? 9.43 -18.344 -39.719 1 96.62 517 ILE A C 1
ATOM 4274 O O . ILE A 1 517 ? 10.469 -17.688 -39.562 1 96.62 517 ILE A O 1
ATOM 4278 N N . PRO A 1 518 ? 8.297 -17.703 -40.062 1 96.5 518 PRO A N 1
ATOM 4279 C CA . PRO A 1 518 ? 8.234 -16.312 -40.531 1 96.5 518 PRO A CA 1
ATOM 4280 C C . PRO A 1 518 ? 8.523 -15.32 -39.406 1 96.5 518 PRO A C 1
ATOM 4282 O O . PRO A 1 518 ? 8.164 -15.562 -38.25 1 96.5 518 PRO A O 1
ATOM 4285 N N . GLU A 1 519 ? 9 -14.172 -39.812 1 95.81 519 GLU A N 1
ATOM 4286 C CA . GLU A 1 519 ? 9.359 -13.102 -38.875 1 95.81 519 GLU A CA 1
ATOM 4287 C C . GLU A 1 519 ? 8.141 -12.586 -38.125 1 95.81 519 GLU A C 1
ATOM 4289 O O . GLU A 1 519 ? 8.242 -12.195 -36.969 1 95.81 519 GLU A O 1
ATOM 4294 N N . THR A 1 520 ? 7.066 -12.641 -38.781 1 94.81 520 THR A N 1
ATOM 4295 C CA . THR A 1 520 ? 5.824 -12.172 -38.188 1 94.81 520 THR A CA 1
ATOM 4296 C C . THR A 1 520 ? 5.496 -12.977 -36.938 1 94.81 520 THR A C 1
ATOM 4298 O O . THR A 1 520 ? 4.914 -12.445 -36 1 94.81 520 THR A O 1
ATOM 4301 N N . ILE A 1 521 ? 5.848 -14.211 -36.969 1 94.75 521 ILE A N 1
ATOM 4302 C CA . ILE A 1 521 ? 5.59 -15.094 -35.844 1 94.75 521 ILE A CA 1
ATOM 4303 C C . ILE A 1 521 ? 6.645 -14.875 -34.75 1 94.75 521 ILE A C 1
ATOM 4305 O O . ILE A 1 521 ? 6.328 -14.859 -33.562 1 94.75 521 ILE A O 1
ATOM 4309 N N . ILE A 1 522 ? 7.809 -14.586 -35.125 1 94.5 522 ILE A N 1
ATOM 4310 C CA . ILE A 1 522 ? 8.938 -14.414 -34.219 1 94.5 522 ILE A CA 1
ATOM 4311 C C . ILE A 1 522 ? 8.742 -13.141 -33.375 1 94.5 522 ILE A C 1
ATOM 4313 O O . ILE A 1 522 ? 9.016 -13.133 -32.188 1 94.5 522 ILE A O 1
ATOM 4317 N N . ASN A 1 523 ? 8.227 -12.117 -33.938 1 90.31 523 ASN A N 1
ATOM 4318 C CA . ASN A 1 523 ? 8.18 -10.797 -33.312 1 90.31 523 ASN A CA 1
ATOM 4319 C C . ASN A 1 523 ? 6.832 -10.539 -32.656 1 90.31 523 ASN A C 1
ATOM 4321 O O . ASN A 1 523 ? 6.625 -9.484 -32.062 1 90.31 523 ASN A O 1
ATOM 4325 N N . ARG A 1 524 ? 6.035 -11.461 -32.719 1 86.19 524 ARG A N 1
ATOM 4326 C CA . ARG A 1 524 ? 4.715 -11.25 -32.125 1 86.19 524 ARG A CA 1
ATOM 4327 C C . ARG A 1 524 ? 4.793 -11.242 -30.609 1 86.19 524 ARG A C 1
ATOM 4329 O O . ARG A 1 524 ? 5.656 -11.898 -30.016 1 86.19 524 ARG A O 1
ATOM 4336 N N . THR A 1 525 ? 3.887 -10.469 -30 1 79.12 525 THR A N 1
ATOM 4337 C CA . THR A 1 525 ? 3.795 -10.461 -28.531 1 79.12 525 THR A CA 1
ATOM 4338 C C . THR A 1 525 ? 3.127 -11.734 -28.031 1 79.12 525 THR A C 1
ATOM 4340 O O . THR A 1 525 ? 2.141 -12.195 -28.594 1 79.12 525 THR A O 1
ATOM 4343 N N . LYS A 1 526 ? 3.688 -12.156 -26.953 1 76.56 526 LYS A N 1
ATOM 4344 C CA . LYS A 1 526 ? 3.152 -13.391 -26.375 1 76.56 526 LYS A CA 1
ATOM 4345 C C . LYS A 1 526 ? 1.755 -13.164 -25.797 1 76.56 526 LYS A C 1
ATOM 4347 O O . LYS A 1 526 ? 1.512 -12.172 -25.109 1 76.56 526 LYS A O 1
ATOM 4352 N N . LYS A 1 527 ? 0.712 -14 -26 1 69.31 527 LYS A N 1
ATOM 4353 C CA . LYS A 1 527 ? -0.65 -13.883 -25.484 1 69.31 527 LYS A CA 1
ATOM 4354 C C . LYS A 1 527 ? -0.991 -15.047 -24.562 1 69.31 527 LYS A C 1
ATOM 4356 O O . LYS A 1 527 ? -1.901 -14.945 -23.734 1 69.31 527 LYS A O 1
ATOM 4361 N N . GLY A 1 528 ? -0.294 -15.969 -24.453 1 71.06 528 GLY A N 1
ATOM 4362 C CA . GLY A 1 528 ? -0.568 -17.141 -23.625 1 71.06 528 GLY A CA 1
ATOM 4363 C C . GLY A 1 528 ? -1.815 -17.891 -24.047 1 71.06 528 GLY A C 1
ATOM 4364 O O . GLY A 1 528 ? -2.6 -17.391 -24.859 1 71.06 528 GLY A O 1
ATOM 4365 N N . PHE A 1 529 ? -2.033 -19.125 -23.531 1 77.31 529 PHE A N 1
ATOM 4366 C CA . PHE A 1 529 ? -3.213 -19.938 -23.781 1 77.31 529 PHE A CA 1
ATOM 4367 C C . PHE A 1 529 ? -4.387 -19.484 -22.922 1 77.31 529 PHE A C 1
ATOM 4369 O O . PHE A 1 529 ? -4.844 -20.219 -22.062 1 77.31 529 PHE A O 1
ATOM 4376 N N . ASN A 1 530 ? -4.945 -18.281 -23.25 1 84.31 530 ASN A N 1
ATOM 4377 C CA . ASN A 1 530 ? -6.008 -17.656 -22.453 1 84.31 530 ASN A CA 1
ATOM 4378 C C . ASN A 1 530 ? -7.355 -17.734 -23.172 1 84.31 530 ASN A C 1
ATOM 4380 O O . ASN A 1 530 ? -7.406 -17.781 -24.406 1 84.31 530 ASN A O 1
ATOM 4384 N N . SER A 1 531 ? -8.344 -17.922 -22.469 1 90.69 531 SER A N 1
ATOM 4385 C CA . SER A 1 531 ? -9.727 -17.906 -22.938 1 90.69 531 SER A CA 1
ATOM 4386 C C . SER A 1 531 ? -10.555 -16.859 -22.219 1 90.69 531 SER A C 1
ATOM 4388 O O . SER A 1 531 ? -10.141 -16.344 -21.172 1 90.69 531 SER A O 1
ATOM 4390 N N . PRO A 1 532 ? -11.672 -16.484 -22.812 1 93.06 532 PRO A N 1
ATOM 4391 C CA . PRO A 1 532 ? -12.555 -15.586 -22.078 1 93.06 532 PRO A CA 1
ATOM 4392 C C . PRO A 1 532 ? -13.344 -16.297 -20.969 1 93.06 532 PRO A C 1
ATOM 4394 O O . PRO A 1 532 ? -14.555 -16.109 -20.859 1 93.06 532 PRO A O 1
ATOM 4397 N N . PHE A 1 533 ? -12.578 -16.969 -20.141 1 93.31 533 PHE A N 1
ATOM 4398 C CA . PHE A 1 533 ? -13.219 -17.812 -19.141 1 93.31 533 PHE A CA 1
ATOM 4399 C C . PHE A 1 533 ? -14.016 -16.969 -18.156 1 93.31 533 PHE A C 1
ATOM 4401 O O . PHE A 1 533 ? -15.117 -17.344 -17.75 1 93.31 533 PHE A O 1
ATOM 4408 N N . ASN A 1 534 ? -13.398 -15.797 -17.719 1 90.88 534 ASN A N 1
ATOM 4409 C CA . ASN A 1 534 ? -14.078 -14.945 -16.75 1 90.88 534 ASN A CA 1
ATOM 4410 C C . ASN A 1 534 ? -15.391 -14.398 -17.312 1 90.88 534 ASN A C 1
ATOM 4412 O O . ASN A 1 534 ? -16.422 -14.438 -16.641 1 90.88 534 ASN A O 1
ATOM 4416 N N . GLU A 1 535 ? -15.359 -13.938 -18.562 1 91.56 535 GLU A N 1
ATOM 4417 C CA . GLU A 1 535 ? -16.531 -13.391 -19.234 1 91.56 535 GLU A CA 1
ATOM 4418 C C . GLU A 1 535 ? -17.609 -14.461 -19.406 1 91.56 535 GLU A C 1
ATOM 4420 O O . GLU A 1 535 ? -18.781 -14.234 -19.094 1 91.56 535 GLU A O 1
ATOM 4425 N N . TRP A 1 536 ? -17.203 -15.594 -19.875 1 94.25 536 TRP A N 1
ATOM 4426 C CA . TRP A 1 536 ? -18.141 -16.672 -20.188 1 94.25 536 TRP A CA 1
ATOM 4427 C C . TRP A 1 536 ? -18.75 -17.234 -18.906 1 94.25 536 TRP A C 1
ATOM 4429 O O . TRP A 1 536 ? -19.953 -17.5 -18.844 1 94.25 536 TRP A O 1
ATOM 4439 N N . LEU A 1 537 ? -17.984 -17.438 -17.859 1 94.06 537 LEU A N 1
ATOM 4440 C CA . LEU A 1 537 ? -18.469 -18.016 -16.609 1 94.06 537 LEU A CA 1
ATOM 4441 C C . LEU A 1 537 ? -19.391 -17.047 -15.891 1 94.06 537 LEU A C 1
ATOM 4443 O O . LEU A 1 537 ? -20.406 -17.438 -15.32 1 94.06 537 LEU A O 1
ATOM 4447 N N . ASN A 1 538 ? -18.984 -15.789 -15.852 1 92.06 538 ASN A N 1
ATOM 4448 C CA . ASN A 1 538 ? -19.828 -14.789 -15.203 1 92.06 538 ASN A CA 1
ATOM 4449 C C . ASN A 1 538 ? -21.172 -14.641 -15.914 1 92.06 538 ASN A C 1
ATOM 4451 O O . ASN A 1 538 ? -22.188 -14.391 -15.281 1 92.06 538 ASN A O 1
ATOM 4455 N N . LYS A 1 539 ? -21.109 -14.656 -17.219 1 93.12 539 LYS A N 1
ATOM 4456 C CA . LYS A 1 539 ? -22.344 -14.57 -18 1 93.12 539 LYS A CA 1
ATOM 4457 C C . LYS A 1 539 ? -23.25 -15.766 -17.719 1 93.12 539 LYS A C 1
ATOM 4459 O O . LYS A 1 539 ? -24.469 -15.609 -17.641 1 93.12 539 LYS A O 1
ATOM 4464 N N . GLU A 1 540 ? -22.672 -16.938 -17.594 1 95.44 540 GLU A N 1
ATOM 4465 C CA . GLU A 1 540 ? -23.438 -18.156 -17.406 1 95.44 540 GLU A CA 1
ATOM 4466 C C . GLU A 1 540 ? -23.906 -18.312 -15.961 1 95.44 540 GLU A C 1
ATOM 4468 O O . GLU A 1 540 ? -25.078 -18.594 -15.711 1 95.44 540 GLU A O 1
ATOM 4473 N N . TYR A 1 541 ? -23.031 -18.094 -14.992 1 94.81 541 TYR A N 1
ATOM 4474 C CA . TYR A 1 541 ? -23.312 -18.469 -13.609 1 94.81 541 TYR A CA 1
ATOM 4475 C C . TYR A 1 541 ? -23.719 -17.266 -12.781 1 94.81 541 TYR A C 1
ATOM 4477 O O . TYR A 1 541 ? -24.438 -17.391 -11.789 1 94.81 541 TYR A O 1
ATOM 4485 N N . LYS A 1 542 ? -23.266 -16.047 -13.078 1 93.44 542 LYS A N 1
ATOM 4486 C CA . LYS A 1 542 ? -23.594 -14.805 -12.383 1 93.44 542 LYS A CA 1
ATOM 4487 C C . LYS A 1 542 ? -23.359 -14.945 -10.875 1 93.44 542 LYS A C 1
ATOM 4489 O O . LYS A 1 542 ? -22.281 -15.328 -10.438 1 93.44 542 LYS A O 1
ATOM 4494 N N . ASN A 1 543 ? -24.359 -14.789 -10.07 1 93.5 543 ASN A N 1
ATOM 4495 C CA . ASN A 1 543 ? -24.234 -14.805 -8.617 1 93.5 543 ASN A CA 1
ATOM 4496 C C . ASN A 1 543 ? -24.062 -16.219 -8.086 1 93.5 543 ASN A C 1
ATOM 4498 O O . ASN A 1 543 ? -23.672 -16.406 -6.93 1 93.5 543 ASN A O 1
ATOM 4502 N N . LYS A 1 544 ? -24.312 -17.156 -8.906 1 96 544 LYS A N 1
ATOM 4503 C CA . LYS A 1 544 ? -24.156 -18.547 -8.477 1 96 544 LYS A CA 1
ATOM 4504 C C . LYS A 1 544 ? -22.703 -18.859 -8.125 1 96 544 LYS A C 1
ATOM 4506 O O . LYS A 1 544 ? -22.438 -19.766 -7.328 1 96 544 LYS A O 1
ATOM 4511 N N . ILE A 1 545 ? -21.812 -18.125 -8.75 1 96.94 545 ILE A N 1
ATOM 4512 C CA . ILE A 1 545 ? -20.406 -18.328 -8.438 1 96.94 545 ILE A CA 1
ATOM 4513 C C . ILE A 1 545 ? -20.156 -18.047 -6.957 1 96.94 545 ILE A C 1
ATOM 4515 O O . ILE A 1 545 ? -19.609 -18.891 -6.246 1 96.94 545 ILE A O 1
ATOM 4519 N N . LEU A 1 546 ? -20.594 -16.844 -6.551 1 97.5 546 LEU A N 1
ATOM 4520 C CA . LEU A 1 546 ? -20.438 -16.469 -5.148 1 97.5 546 LEU A CA 1
ATOM 4521 C C . LEU A 1 546 ? -21.25 -17.375 -4.242 1 97.5 546 LEU A C 1
ATOM 4523 O O . LEU A 1 546 ? -20.812 -17.75 -3.156 1 97.5 546 LEU A O 1
ATOM 4527 N N . ASP A 1 547 ? -22.469 -17.781 -4.668 1 97.94 547 ASP A N 1
ATOM 4528 C CA . ASP A 1 547 ? -23.359 -18.609 -3.861 1 97.94 547 ASP A CA 1
ATOM 4529 C C . ASP A 1 547 ? -22.719 -19.938 -3.516 1 97.94 547 ASP A C 1
ATOM 4531 O O . ASP A 1 547 ? -22.766 -20.391 -2.367 1 97.94 547 ASP A O 1
ATOM 4535 N N . VAL A 1 548 ? -22.109 -20.594 -4.484 1 98.06 548 VAL A N 1
ATOM 4536 C CA . VAL A 1 548 ? -21.484 -21.891 -4.273 1 98.06 548 VAL A CA 1
ATOM 4537 C C . VAL A 1 548 ? -20.281 -21.75 -3.344 1 98.06 548 VAL A C 1
ATOM 4539 O O . VAL A 1 548 ? -20.078 -22.578 -2.457 1 98.06 548 VAL A O 1
ATOM 4542 N N . ILE A 1 549 ? -19.484 -20.656 -3.514 1 98.5 549 ILE A N 1
ATOM 4543 C CA . ILE A 1 549 ? -18.312 -20.422 -2.688 1 98.5 549 ILE A CA 1
ATOM 4544 C C . ILE A 1 549 ? -18.734 -20.219 -1.233 1 98.5 549 ILE A C 1
ATOM 4546 O O . ILE A 1 549 ? -18.156 -20.828 -0.325 1 98.5 549 ILE A O 1
ATOM 4550 N N . VAL A 1 550 ? -19.734 -19.438 -1.058 1 98.19 550 VAL A N 1
ATOM 4551 C CA . VAL A 1 550 ? -20.219 -19.109 0.281 1 98.19 550 VAL A CA 1
ATOM 4552 C C . VAL A 1 550 ? -20.844 -20.344 0.923 1 98.19 550 VAL A C 1
ATOM 4554 O O . VAL A 1 550 ? -20.656 -20.594 2.117 1 98.19 550 VAL A O 1
ATOM 4557 N N . GLU A 1 551 ? -21.594 -21.109 0.168 1 98.12 551 GLU A N 1
ATOM 4558 C CA . GLU A 1 551 ? -22.188 -22.344 0.672 1 98.12 551 GLU A CA 1
ATOM 4559 C C . GLU A 1 551 ? -21.125 -23.281 1.226 1 98.12 551 GLU A C 1
ATOM 4561 O O . GLU A 1 551 ? -21.25 -23.781 2.348 1 98.12 551 GLU A O 1
ATOM 4566 N N . VAL A 1 552 ? -20.125 -23.5 0.474 1 98.38 552 VAL A N 1
ATOM 4567 C CA . VAL A 1 552 ? -19.047 -24.406 0.875 1 98.38 552 VAL A CA 1
ATOM 4568 C C . VAL A 1 552 ? -18.281 -23.812 2.064 1 98.38 552 VAL A C 1
ATOM 4570 O O . VAL A 1 552 ? -17.922 -24.531 3 1 98.38 552 VAL A O 1
ATOM 4573 N N . ASN A 1 553 ? -18.031 -22.469 2.004 1 98.44 553 ASN A N 1
ATOM 4574 C CA . ASN A 1 553 ? -17.312 -21.844 3.105 1 98.44 553 ASN A CA 1
ATOM 4575 C C . ASN A 1 553 ? -18.109 -21.922 4.406 1 98.44 553 ASN A C 1
ATOM 4577 O O . ASN A 1 553 ? -17.531 -22.031 5.488 1 98.44 553 ASN A O 1
ATOM 4581 N N . ASN A 1 554 ? -19.422 -21.812 4.324 1 97.81 554 ASN A N 1
ATOM 4582 C CA . ASN A 1 554 ? -20.266 -21.938 5.504 1 97.81 554 ASN A CA 1
ATOM 4583 C C . ASN A 1 554 ? -20.156 -23.328 6.125 1 97.81 554 ASN A C 1
ATOM 4585 O O . ASN A 1 554 ? -20.281 -23.484 7.344 1 97.81 554 ASN A O 1
ATOM 4589 N N . GLN A 1 555 ? -19.938 -24.344 5.297 1 97.12 555 GLN A N 1
ATOM 4590 C CA . GLN A 1 555 ? -19.844 -25.734 5.762 1 97.12 555 GLN A CA 1
ATOM 4591 C C . GLN A 1 555 ? -18.438 -26.031 6.281 1 97.12 555 GLN A C 1
ATOM 4593 O O . GLN A 1 555 ? -18.281 -26.844 7.203 1 97.12 555 GLN A O 1
ATOM 4598 N N . THR A 1 556 ? -17.453 -25.453 5.727 1 97.25 556 THR A N 1
ATOM 4599 C CA . THR A 1 556 ? -16.078 -25.844 6.02 1 97.25 556 THR A CA 1
ATOM 4600 C C . THR A 1 556 ? -15.438 -24.859 6.996 1 97.25 556 THR A C 1
ATOM 4602 O O . THR A 1 556 ? -14.508 -25.219 7.727 1 97.25 556 THR A O 1
ATOM 4605 N N . ASN A 1 557 ? -15.828 -23.531 6.914 1 97.69 557 ASN A N 1
ATOM 4606 C CA . ASN A 1 557 ? -15.289 -22.453 7.734 1 97.69 557 ASN A CA 1
ATOM 4607 C C . ASN A 1 557 ? -13.789 -22.281 7.512 1 97.69 557 ASN A C 1
ATOM 4609 O O . ASN A 1 557 ? -13.047 -22 8.453 1 97.69 557 ASN A O 1
ATOM 4613 N N . LEU A 1 558 ? -13.359 -22.438 6.324 1 98.19 558 LEU A N 1
ATOM 4614 C CA . LEU A 1 558 ? -11.938 -22.422 5.996 1 98.19 558 LEU A CA 1
ATOM 4615 C C . LEU A 1 558 ? -11.461 -20.984 5.73 1 98.19 558 LEU A C 1
ATOM 4617 O O . LEU A 1 558 ? -10.305 -20.656 6.004 1 98.19 558 LEU A O 1
ATOM 4621 N N . PHE A 1 559 ? -12.336 -20.109 5.137 1 98.62 559 PHE A N 1
ATOM 4622 C CA . PHE A 1 559 ? -11.906 -18.828 4.586 1 98.62 559 PHE A CA 1
ATOM 4623 C C . PHE A 1 559 ? -12.609 -17.672 5.289 1 98.62 559 PHE A C 1
ATOM 4625 O O . PHE A 1 559 ? -13.703 -17.844 5.824 1 98.62 559 PHE A O 1
ATOM 4632 N N . ASN A 1 560 ? -11.938 -16.578 5.32 1 98 560 ASN A N 1
ATOM 4633 C CA . ASN A 1 560 ? -12.547 -15.352 5.816 1 98 560 ASN A CA 1
ATOM 4634 C C . ASN A 1 560 ? -13.602 -14.82 4.852 1 98 560 ASN A C 1
ATOM 4636 O O . ASN A 1 560 ? -13.281 -14.422 3.73 1 98 560 ASN A O 1
ATOM 4640 N N . HIS A 1 561 ? -14.812 -14.742 5.363 1 97.81 561 HIS A N 1
ATOM 4641 C CA . HIS A 1 561 ? -15.961 -14.383 4.543 1 97.81 561 HIS A CA 1
ATOM 4642 C C . HIS A 1 561 ? -15.781 -13.008 3.904 1 97.81 561 HIS A C 1
ATOM 4644 O O . HIS A 1 561 ? -16.078 -12.82 2.725 1 97.81 561 HIS A O 1
ATOM 4650 N N . GLU A 1 562 ? -15.273 -12.062 4.617 1 94.69 562 GLU A N 1
ATOM 4651 C CA . GLU A 1 562 ? -15.102 -10.695 4.125 1 94.69 562 GLU A CA 1
ATOM 4652 C C . GLU A 1 562 ? -14.109 -10.648 2.969 1 94.69 562 GLU A C 1
ATOM 4654 O O . GLU A 1 562 ? -14.273 -9.859 2.035 1 94.69 562 GLU A O 1
ATOM 4659 N N . TYR A 1 563 ? -13.102 -11.422 3.094 1 96.25 563 TYR A N 1
ATOM 4660 C CA . TYR A 1 563 ? -12.109 -11.406 2.029 1 96.25 563 TYR A CA 1
ATOM 4661 C C . TYR A 1 563 ? -12.656 -12.07 0.767 1 96.25 563 TYR A C 1
ATOM 4663 O O . TYR A 1 563 ? -12.312 -11.664 -0.348 1 96.25 563 TYR A O 1
ATOM 4671 N N . ILE A 1 564 ? -13.523 -13.117 0.892 1 98 564 ILE A N 1
ATOM 4672 C CA . ILE A 1 564 ? -14.211 -13.727 -0.247 1 98 564 ILE A CA 1
ATOM 4673 C C . ILE A 1 564 ? -15.016 -12.656 -0.989 1 98 564 ILE A C 1
ATOM 4675 O O . ILE A 1 564 ? -14.938 -12.555 -2.215 1 98 564 ILE A O 1
ATOM 4679 N N . LEU A 1 565 ? -15.711 -11.891 -0.209 1 96.44 565 LEU A N 1
ATOM 4680 C CA . LEU A 1 565 ? -16.516 -10.836 -0.812 1 96.44 565 LEU A CA 1
ATOM 4681 C C . LEU A 1 565 ? -15.648 -9.812 -1.522 1 96.44 565 LEU A C 1
ATOM 4683 O O . LEU A 1 565 ? -16 -9.32 -2.596 1 96.44 565 LEU A O 1
ATOM 4687 N N . HIS A 1 566 ? -14.562 -9.539 -0.866 1 94 566 HIS A N 1
ATOM 4688 C CA . HIS A 1 566 ? -13.617 -8.594 -1.45 1 94 566 HIS A CA 1
ATOM 4689 C C . HIS A 1 566 ? -13.117 -9.086 -2.805 1 94 566 HIS A C 1
ATOM 4691 O O . HIS A 1 566 ? -13.086 -8.32 -3.773 1 94 566 HIS A O 1
ATOM 4697 N N . ILE A 1 567 ? -12.734 -10.305 -2.92 1 96.12 567 ILE A N 1
ATOM 4698 C CA . ILE A 1 567 ? -12.234 -10.914 -4.152 1 96.12 567 ILE A CA 1
ATOM 4699 C C . ILE A 1 567 ? -13.328 -10.891 -5.215 1 96.12 567 ILE A C 1
ATOM 4701 O O . ILE A 1 567 ? -13.07 -10.555 -6.375 1 96.12 567 ILE A O 1
ATOM 4705 N N . TYR A 1 568 ? -14.523 -11.211 -4.797 1 95.88 568 TYR A N 1
ATOM 4706 C CA . TYR A 1 568 ? -15.656 -11.234 -5.715 1 95.88 568 TYR A CA 1
ATOM 4707 C C . TYR A 1 568 ? -15.898 -9.852 -6.316 1 95.88 568 TYR A C 1
ATOM 4709 O O . TYR A 1 568 ? -16.109 -9.727 -7.523 1 95.88 568 TYR A O 1
ATOM 4717 N N . GLU A 1 569 ? -15.836 -8.852 -5.516 1 92.06 569 GLU A N 1
ATOM 4718 C CA . GLU A 1 569 ? -16.062 -7.488 -5.984 1 92.06 569 GLU A CA 1
ATOM 4719 C C . GLU A 1 569 ? -14.969 -7.051 -6.957 1 92.06 569 GLU A C 1
ATOM 4721 O O . GLU A 1 569 ? -15.25 -6.352 -7.934 1 92.06 569 GLU A O 1
ATOM 4726 N N . LEU A 1 570 ? -13.75 -7.355 -6.613 1 91.31 570 LEU A N 1
ATOM 4727 C CA . LEU A 1 570 ? -12.633 -7.004 -7.484 1 91.31 570 LEU A CA 1
ATOM 4728 C C . LEU A 1 570 ? -12.758 -7.703 -8.836 1 91.31 570 LEU A C 1
ATOM 4730 O O . LEU A 1 570 ? -12.375 -7.141 -9.867 1 91.31 570 LEU A O 1
ATOM 4734 N N . SER A 1 571 ? -13.25 -8.906 -8.844 1 91.81 571 SER A N 1
ATOM 4735 C CA . SER A 1 571 ? -13.367 -9.68 -10.07 1 91.81 571 SER A CA 1
ATOM 4736 C C . SER A 1 571 ? -14.344 -9.031 -11.047 1 91.81 571 SER A C 1
ATOM 4738 O O . SER A 1 571 ? -14.219 -9.203 -12.258 1 91.81 571 SER A O 1
ATOM 4740 N N . LYS A 1 572 ? -15.297 -8.266 -10.555 1 88.81 572 LYS A N 1
ATOM 4741 C CA . LYS A 1 572 ? -16.266 -7.566 -11.398 1 88.81 572 LYS A CA 1
ATOM 4742 C C . LYS A 1 572 ? -15.578 -6.496 -12.25 1 88.81 572 LYS A C 1
ATOM 4744 O O . LYS A 1 572 ? -16.062 -6.148 -13.328 1 88.81 572 LYS A O 1
ATOM 4749 N N . SER A 1 573 ? -14.477 -6.027 -11.719 1 88.25 573 SER A N 1
ATOM 4750 C CA . SER A 1 573 ? -13.703 -5.043 -12.469 1 88.25 573 SER A CA 1
ATOM 4751 C C . SER A 1 573 ? -12.484 -5.68 -13.117 1 88.25 573 SER A C 1
ATOM 4753 O O . SER A 1 573 ? -11.445 -5.035 -13.266 1 88.25 573 SER A O 1
ATOM 4755 N N . ASN A 1 574 ? -12.562 -7.008 -13.367 1 87.75 574 ASN A N 1
ATOM 4756 C CA . ASN A 1 574 ? -11.562 -7.793 -14.086 1 87.75 574 ASN A CA 1
ATOM 4757 C C . ASN A 1 574 ? -10.242 -7.855 -13.32 1 87.75 574 ASN A C 1
ATOM 4759 O O . ASN A 1 574 ? -9.172 -7.914 -13.922 1 87.75 574 ASN A O 1
ATOM 4763 N N . LYS A 1 575 ? -10.383 -7.629 -12.023 1 90.81 575 LYS A N 1
ATOM 4764 C CA . LYS A 1 575 ? -9.25 -7.863 -11.125 1 90.81 575 LYS A CA 1
ATOM 4765 C C . LYS A 1 575 ? -9.461 -9.133 -10.305 1 90.81 575 LYS A C 1
ATOM 4767 O O . LYS A 1 575 ? -10.594 -9.516 -10.023 1 90.81 575 LYS A O 1
ATOM 4772 N N . PHE A 1 576 ? -8.406 -9.898 -10.016 1 94.94 576 PHE A N 1
ATOM 4773 C CA . PHE A 1 576 ? -8.438 -11.086 -9.172 1 94.94 576 PHE A CA 1
ATOM 4774 C C . PHE A 1 576 ? -9.305 -12.172 -9.797 1 94.94 576 PHE A C 1
ATOM 4776 O O . PHE A 1 576 ? -10.008 -12.898 -9.094 1 94.94 576 PHE A O 1
ATOM 4783 N N . LYS A 1 577 ? -9.352 -12.273 -11.094 1 95.5 577 LYS A N 1
ATOM 4784 C CA . LYS A 1 577 ? -10.164 -13.266 -11.805 1 95.5 577 LYS A CA 1
ATOM 4785 C C . LYS A 1 577 ? -9.688 -14.68 -11.5 1 95.5 577 LYS A C 1
ATOM 4787 O O . LYS A 1 577 ? -10.5 -15.57 -11.234 1 95.5 577 LYS A O 1
ATOM 4792 N N . GLN A 1 578 ? -8.352 -14.836 -11.516 1 96.31 578 GLN A N 1
ATOM 4793 C CA . GLN A 1 578 ? -7.777 -16.156 -11.25 1 96.31 578 GLN A CA 1
ATOM 4794 C C . GLN A 1 578 ? -8.008 -16.562 -9.797 1 96.31 578 GLN A C 1
ATOM 4796 O O . GLN A 1 578 ? -8.219 -17.75 -9.516 1 96.31 578 GLN A O 1
ATOM 4801 N N . HIS A 1 579 ? -7.953 -15.562 -8.852 1 97.75 579 HIS A N 1
ATOM 4802 C CA . HIS A 1 579 ? -8.219 -15.828 -7.441 1 97.75 579 HIS A CA 1
ATOM 4803 C C . HIS A 1 579 ? -9.633 -16.359 -7.242 1 97.75 579 HIS A C 1
ATOM 4805 O O . HIS A 1 579 ? -9.828 -17.375 -6.555 1 97.75 579 HIS A O 1
ATOM 4811 N N . LEU A 1 580 ? -10.57 -15.703 -7.887 1 97.5 580 LEU A N 1
ATOM 4812 C CA . LEU A 1 580 ? -11.969 -16.109 -7.77 1 97.5 580 LEU A CA 1
ATOM 4813 C C . LEU A 1 580 ? -12.188 -17.469 -8.406 1 97.5 580 LEU A C 1
ATOM 4815 O O . LEU A 1 580 ? -12.922 -18.312 -7.855 1 97.5 580 LEU A O 1
ATOM 4819 N N . TYR A 1 581 ? -11.586 -17.688 -9.523 1 97.69 581 TYR A N 1
ATOM 4820 C CA . TYR A 1 581 ? -11.719 -18.953 -10.227 1 97.69 581 TYR A CA 1
ATOM 4821 C C . TYR A 1 581 ? -11.258 -20.109 -9.352 1 97.69 581 TYR A C 1
ATOM 4823 O O . TYR A 1 581 ? -11.914 -21.156 -9.281 1 97.69 581 TYR A O 1
ATOM 4831 N N . SER A 1 582 ? -10.117 -19.969 -8.68 1 98.25 582 SER A N 1
ATOM 4832 C CA . SER A 1 582 ? -9.586 -21.016 -7.812 1 98.25 582 SER A CA 1
ATOM 4833 C C . SER A 1 582 ? -10.57 -21.359 -6.699 1 98.25 582 SER A C 1
ATOM 4835 O O . SER A 1 582 ? -10.781 -22.531 -6.391 1 98.25 582 SER A O 1
ATOM 4837 N N . LEU A 1 583 ? -11.172 -20.344 -6.133 1 98.5 583 LEU A N 1
ATOM 4838 C CA . LEU A 1 583 ? -12.156 -20.547 -5.082 1 98.5 583 LEU A CA 1
ATOM 4839 C C . LEU A 1 583 ? -13.383 -21.281 -5.625 1 98.5 583 LEU A C 1
ATOM 4841 O O . LEU A 1 583 ? -13.891 -22.203 -4.98 1 98.5 583 LEU A O 1
ATOM 4845 N N . PHE A 1 584 ? -13.805 -20.859 -6.766 1 98.31 584 PHE A N 1
ATOM 4846 C CA . PHE A 1 584 ? -15 -21.422 -7.391 1 98.31 584 PHE A CA 1
ATOM 4847 C C . PHE A 1 584 ? -14.812 -22.906 -7.691 1 98.31 584 PHE A C 1
ATOM 4849 O O . PHE A 1 584 ? -15.641 -23.734 -7.305 1 98.31 584 PHE A O 1
ATOM 4856 N N . VAL A 1 585 ? -13.719 -23.281 -8.289 1 98.38 585 VAL A N 1
ATOM 4857 C CA . VAL A 1 585 ? -13.43 -24.656 -8.695 1 98.38 585 VAL A CA 1
ATOM 4858 C C . VAL A 1 585 ? -13.297 -25.547 -7.461 1 98.38 585 VAL A C 1
ATOM 4860 O O . VAL A 1 585 ? -13.812 -26.656 -7.434 1 98.38 585 VAL A O 1
ATOM 4863 N N . PHE A 1 586 ? -12.586 -25 -6.445 1 98.56 586 PHE A N 1
ATOM 4864 C CA . PHE A 1 586 ? -12.5 -25.75 -5.199 1 98.56 586 PHE A CA 1
ATOM 4865 C C . PHE A 1 586 ? -13.891 -26.031 -4.633 1 98.56 586 PHE A C 1
ATOM 4867 O O . PHE A 1 586 ? -14.18 -27.156 -4.219 1 98.56 586 PHE A O 1
ATOM 4874 N N . SER A 1 587 ? -14.695 -25.031 -4.598 1 98.69 587 SER A N 1
ATOM 4875 C CA . SER A 1 587 ? -16.016 -25.156 -3.996 1 98.69 587 SER A CA 1
ATOM 4876 C C . SER A 1 587 ? -16.891 -26.141 -4.758 1 98.69 587 SER A C 1
ATOM 4878 O O . SER A 1 587 ? -17.609 -26.938 -4.148 1 98.69 587 SER A O 1
ATOM 4880 N N . LEU A 1 588 ? -16.844 -26.094 -6.082 1 98.19 588 LEU A N 1
ATOM 4881 C CA . LEU A 1 588 ? -17.578 -27.062 -6.891 1 98.19 588 LEU A CA 1
ATOM 4882 C C . LEU A 1 588 ? -17.125 -28.484 -6.582 1 98.19 588 LEU A C 1
ATOM 4884 O O . LEU A 1 588 ? -17.953 -29.391 -6.434 1 98.19 588 LEU A O 1
ATOM 4888 N N . TRP A 1 589 ? -15.836 -28.672 -6.5 1 98.31 589 TRP A N 1
ATOM 4889 C CA . TRP A 1 589 ? -15.266 -29.984 -6.219 1 98.31 589 TRP A CA 1
ATOM 4890 C C . TRP A 1 589 ? -15.672 -30.469 -4.832 1 98.31 589 TRP A C 1
ATOM 4892 O O . TRP A 1 589 ? -16.094 -31.609 -4.664 1 98.31 589 TRP A O 1
ATOM 4902 N N . TYR A 1 590 ? -15.508 -29.578 -3.865 1 98.44 590 TYR A N 1
ATOM 4903 C CA . TYR A 1 590 ? -15.828 -29.953 -2.49 1 98.44 590 TYR A CA 1
ATOM 4904 C C . TYR A 1 590 ? -17.297 -30.328 -2.35 1 98.44 590 TYR A C 1
ATOM 4906 O O . TYR A 1 590 ? -17.641 -31.281 -1.658 1 98.44 590 TYR A O 1
ATOM 4914 N N . LYS A 1 591 ? -18.125 -29.5 -2.932 1 97.44 591 LYS A N 1
ATOM 4915 C CA . LYS A 1 591 ? -19.562 -29.781 -2.889 1 97.44 591 LYS A CA 1
ATOM 4916 C C . LYS A 1 591 ? -19.875 -31.156 -3.469 1 97.44 591 LYS A C 1
ATOM 4918 O O . LYS A 1 591 ? -20.656 -31.906 -2.893 1 97.44 591 LYS A O 1
ATOM 4923 N N . LYS A 1 592 ? -19.297 -31.516 -4.555 1 96.5 592 LYS A N 1
ATOM 4924 C CA . LYS A 1 592 ? -19.531 -32.781 -5.234 1 96.5 592 LYS A CA 1
ATOM 4925 C C . LYS A 1 592 ? -19 -33.938 -4.418 1 96.5 592 LYS A C 1
ATOM 4927 O O . LYS A 1 592 ? -19.656 -35 -4.309 1 96.5 592 LYS A O 1
ATOM 4932 N N . GLU A 1 593 ? -17.859 -33.781 -3.812 1 96.19 593 GLU A N 1
ATOM 4933 C CA . GLU A 1 593 ? -17.141 -34.906 -3.186 1 96.19 593 GLU A CA 1
ATOM 4934 C C . GLU A 1 593 ? -17.578 -35.094 -1.734 1 96.19 593 GLU A C 1
ATOM 4936 O O . GLU A 1 593 ? -17.562 -36.188 -1.212 1 96.19 593 GLU A O 1
ATOM 4941 N N . TYR A 1 594 ? -17.984 -33.969 -1.112 1 96.38 594 TYR A N 1
ATOM 4942 C CA . TYR A 1 594 ? -18.141 -34.094 0.334 1 96.38 594 TYR A CA 1
ATOM 4943 C C . TYR A 1 594 ? -19.531 -33.656 0.764 1 96.38 594 TYR A C 1
ATOM 4945 O O . TYR A 1 594 ? -19.922 -33.844 1.922 1 96.38 594 TYR A O 1
ATOM 4953 N N . LEU A 1 595 ? -20.234 -33.031 -0.033 1 93.06 595 LEU A N 1
ATOM 4954 C CA . LEU A 1 595 ? -21.578 -32.594 0.349 1 93.06 595 LEU A CA 1
ATOM 4955 C C . LEU A 1 595 ? -22.641 -33.312 -0.468 1 93.06 595 LEU A C 1
ATOM 4957 O O . LEU A 1 595 ? -22.391 -33.688 -1.617 1 93.06 595 LEU A O 1
ATOM 4961 N N . MET B 1 1 ? -6.078 42.688 25.266 1 72.5 1 MET B N 1
ATOM 4962 C CA . MET B 1 1 ? -6.059 42.75 23.812 1 72.5 1 MET B CA 1
ATOM 4963 C C . MET B 1 1 ? -7.43 43.156 23.266 1 72.5 1 MET B C 1
ATOM 4965 O O . MET B 1 1 ? -8.438 43.031 23.969 1 72.5 1 MET B O 1
ATOM 4969 N N . CYS B 1 2 ? -7.59 43.75 22.125 1 88.75 2 CYS B N 1
ATOM 4970 C CA . CYS B 1 2 ? -8.539 44.719 21.594 1 88.75 2 CYS B CA 1
ATOM 4971 C C . CYS B 1 2 ? -9.18 44.219 20.312 1 88.75 2 CYS B C 1
ATOM 4973 O O . CYS B 1 2 ? -8.867 43.125 19.859 1 88.75 2 CYS B O 1
ATOM 4975 N N . GLY B 1 3 ? -10.25 44.75 20 1 96.38 3 GLY B N 1
ATOM 4976 C CA . GLY B 1 3 ? -10.883 44.562 18.703 1 96.38 3 GLY B CA 1
ATOM 4977 C C . GLY B 1 3 ? -10.898 45.812 17.859 1 96.38 3 GLY B C 1
ATOM 4978 O O . GLY B 1 3 ? -11.055 46.938 18.391 1 96.38 3 GLY B O 1
ATOM 4979 N N . ILE B 1 4 ? -10.688 45.656 16.594 1 98.44 4 ILE B N 1
ATOM 4980 C CA . ILE B 1 4 ? -10.688 46.844 15.719 1 98.44 4 ILE B CA 1
ATOM 4981 C C . ILE B 1 4 ? -11.719 46.656 14.609 1 98.44 4 ILE B C 1
ATOM 4983 O O . ILE B 1 4 ? -11.984 45.531 14.18 1 98.44 4 ILE B O 1
ATOM 4987 N N . LEU B 1 5 ? -12.297 47.656 14.18 1 98.62 5 LEU B N 1
ATOM 4988 C CA . LEU B 1 5 ? -13.273 47.719 13.102 1 98.62 5 LEU B CA 1
ATOM 4989 C C . LEU B 1 5 ? -13.18 49.031 12.352 1 98.62 5 LEU B C 1
ATOM 4991 O O . LEU B 1 5 ? -13 50.094 12.969 1 98.62 5 LEU B O 1
ATOM 4995 N N . GLY B 1 6 ? -13.266 48.969 10.992 1 98.75 6 GLY B N 1
ATOM 4996 C CA . GLY B 1 6 ? -13.25 50.188 10.219 1 98.75 6 GLY B CA 1
ATOM 4997 C C . GLY B 1 6 ? -13.891 50.062 8.852 1 98.75 6 GLY B C 1
ATOM 4998 O O . GLY B 1 6 ? -13.922 48.969 8.289 1 98.75 6 GLY B O 1
ATOM 4999 N N . THR B 1 7 ? -14.484 51.156 8.352 1 98.31 7 THR B N 1
ATOM 5000 C CA . THR B 1 7 ? -15.07 51.25 7.02 1 98.31 7 THR B CA 1
ATOM 5001 C C . THR B 1 7 ? -14.734 52.594 6.371 1 98.31 7 THR B C 1
ATOM 5003 O O . THR B 1 7 ? -14.562 53.594 7.062 1 98.31 7 THR B O 1
ATOM 5006 N N . ASN B 1 8 ? -14.68 52.625 5.055 1 97.38 8 ASN B N 1
ATOM 5007 C CA . ASN B 1 8 ? -14.492 53.875 4.34 1 97.38 8 ASN B CA 1
ATOM 5008 C C . ASN B 1 8 ? -15.812 54.438 3.822 1 97.38 8 ASN B C 1
ATOM 5010 O O . ASN B 1 8 ? -15.828 55.219 2.883 1 97.38 8 ASN B O 1
ATOM 5014 N N . PHE B 1 9 ? -16.891 53.938 4.41 1 96.88 9 PHE B N 1
ATOM 5015 C CA . PHE B 1 9 ? -18.25 54.406 4.129 1 96.88 9 PHE B CA 1
ATOM 5016 C C . PHE B 1 9 ? -19.109 54.312 5.383 1 96.88 9 PHE B C 1
ATOM 5018 O O . PHE B 1 9 ? -18.734 53.656 6.363 1 96.88 9 PHE B O 1
ATOM 5025 N N . LEU B 1 10 ? -20.234 55.031 5.352 1 97.25 10 LEU B N 1
ATOM 5026 C CA . LEU B 1 10 ? -21.141 55 6.492 1 97.25 10 LEU B CA 1
ATOM 5027 C C . LEU B 1 10 ? -22.047 53.781 6.418 1 97.25 10 LEU B C 1
ATOM 5029 O O . LEU B 1 10 ? -22.547 53.438 5.348 1 97.25 10 LEU B O 1
ATOM 5033 N N . ASN B 1 11 ? -22.094 53.125 7.504 1 97.19 11 ASN B N 1
ATOM 5034 C CA . ASN B 1 11 ? -22.969 51.969 7.633 1 97.19 11 ASN B CA 1
ATOM 5035 C C . ASN B 1 11 ? -23.781 52.031 8.922 1 97.19 11 ASN B C 1
ATOM 5037 O O . ASN B 1 11 ? -23.234 52.219 10.008 1 97.19 11 ASN B O 1
ATOM 5041 N N . GLU B 1 12 ? -25.031 51.844 8.844 1 96.5 12 GLU B N 1
ATOM 5042 C CA . GLU B 1 12 ? -25.953 51.969 9.984 1 96.5 12 GLU B CA 1
ATOM 5043 C C . GLU B 1 12 ? -25.719 50.844 10.992 1 96.5 12 GLU B C 1
ATOM 5045 O O . GLU B 1 12 ? -26.062 51 12.172 1 96.5 12 GLU B O 1
ATOM 5050 N N . ARG B 1 13 ? -25.094 49.781 10.617 1 97.62 13 ARG B N 1
ATOM 5051 C CA . ARG B 1 13 ? -24.906 48.625 11.484 1 97.62 13 ARG B CA 1
ATOM 5052 C C . ARG B 1 13 ? -23.531 48.656 12.133 1 97.62 13 ARG B C 1
ATOM 5054 O O . ARG B 1 13 ? -23.125 47.688 12.773 1 97.62 13 ARG B O 1
ATOM 5061 N N . PHE B 1 14 ? -22.844 49.719 11.93 1 98.06 14 PHE B N 1
ATOM 5062 C CA . PHE B 1 14 ? -21.453 49.781 12.391 1 98.06 14 PHE B CA 1
ATOM 5063 C C . PHE B 1 14 ? -21.375 49.5 13.883 1 98.06 14 PHE B C 1
ATOM 5065 O O . PHE B 1 14 ? -20.547 48.719 14.336 1 98.06 14 PHE B O 1
ATOM 5072 N N . ASP B 1 15 ? -22.266 50.125 14.648 1 97.38 15 ASP B N 1
ATOM 5073 C CA . ASP B 1 15 ? -22.203 50 16.094 1 97.38 15 ASP B CA 1
ATOM 5074 C C . ASP B 1 15 ? -22.547 48.562 16.531 1 97.38 15 ASP B C 1
ATOM 5076 O O . ASP B 1 15 ? -21.938 48.031 17.469 1 97.38 15 ASP B O 1
ATOM 5080 N N . LYS B 1 16 ? -23.469 48.031 15.891 1 97.38 16 LYS B N 1
ATOM 5081 C CA . LYS B 1 16 ? -23.812 46.656 16.188 1 97.38 16 LYS B CA 1
ATOM 5082 C C . LYS B 1 16 ? -22.656 45.719 15.852 1 97.38 16 LYS B C 1
ATOM 5084 O O . LYS B 1 16 ? -22.438 44.719 16.547 1 97.38 16 LYS B O 1
ATOM 5089 N N . SER B 1 17 ? -22 46 14.773 1 97.94 17 SER B N 1
ATOM 5090 C CA . SER B 1 17 ? -20.844 45.219 14.375 1 97.94 17 SER B CA 1
ATOM 5091 C C . SER B 1 17 ? -19.703 45.344 15.375 1 97.94 17 SER B C 1
ATOM 5093 O O . SER B 1 17 ? -18.984 44.406 15.633 1 97.94 17 SER B O 1
ATOM 5095 N N . LEU B 1 18 ? -19.516 46.531 15.883 1 97.56 18 LEU B N 1
ATOM 5096 C CA . LEU B 1 18 ? -18.5 46.75 16.891 1 97.56 18 LEU B CA 1
ATOM 5097 C C . LEU B 1 18 ? -18.812 46 18.188 1 97.56 18 LEU B C 1
ATOM 5099 O O . LEU B 1 18 ? -17.906 45.5 18.859 1 97.56 18 LEU B O 1
ATOM 5103 N N . GLU B 1 19 ? -20.094 45.875 18.5 1 96.44 19 GLU B N 1
ATOM 5104 C CA . GLU B 1 19 ? -20.531 45.156 19.703 1 96.44 19 GLU B CA 1
ATOM 5105 C C . GLU B 1 19 ? -20.141 43.688 19.641 1 96.44 19 GLU B C 1
ATOM 5107 O O . GLU B 1 19 ? -19.906 43.062 20.672 1 96.44 19 GLU B O 1
ATOM 5112 N N . LEU B 1 20 ? -20.062 43.156 18.469 1 95.75 20 LEU B N 1
ATOM 5113 C CA . LEU B 1 20 ? -19.688 41.75 18.281 1 95.75 20 LEU B CA 1
ATOM 5114 C C . LEU B 1 20 ? -18.25 41.531 18.734 1 95.75 20 LEU B C 1
ATOM 5116 O O . LEU B 1 20 ? -17.844 40.375 18.953 1 95.75 20 LEU B O 1
ATOM 5120 N N . LEU B 1 21 ? -17.453 42.625 18.906 1 96.44 21 LEU B N 1
ATOM 5121 C CA . LEU B 1 21 ? -16.062 42.531 19.297 1 96.44 21 LEU B CA 1
ATOM 5122 C C . LEU B 1 21 ? -15.898 42.781 20.797 1 96.44 21 LEU B C 1
ATOM 5124 O O . LEU B 1 21 ? -14.781 42.781 21.312 1 96.44 21 LEU B O 1
ATOM 5128 N N . HIS B 1 22 ? -16.984 42.906 21.484 1 94.31 22 HIS B N 1
ATOM 5129 C CA . HIS B 1 22 ? -16.953 43.312 22.891 1 94.31 22 HIS B CA 1
ATOM 5130 C C . HIS B 1 22 ? -16.125 42.344 23.734 1 94.31 22 HIS B C 1
ATOM 5132 O O . HIS B 1 22 ? -15.414 42.75 24.656 1 94.31 22 HIS B O 1
ATOM 5138 N N . HIS B 1 23 ? -16.219 41.094 23.469 1 91.62 23 HIS B N 1
ATOM 5139 C CA . HIS B 1 23 ? -15.508 40.094 24.234 1 91.62 23 HIS B CA 1
ATOM 5140 C C . HIS B 1 23 ? -13.992 40.281 24.125 1 91.62 23 HIS B C 1
ATOM 5142 O O . HIS B 1 23 ? -13.25 39.844 25.031 1 91.62 23 HIS B O 1
ATOM 5148 N N . ARG B 1 24 ? -13.508 40.938 23.062 1 93.06 24 ARG B N 1
ATOM 5149 C CA . ARG B 1 24 ? -12.07 41.125 22.875 1 93.06 24 ARG B CA 1
ATOM 5150 C C . ARG B 1 24 ? -11.555 42.25 23.75 1 93.06 24 ARG B C 1
ATOM 5152 O O . ARG B 1 24 ? -10.359 42.344 24.016 1 93.06 24 ARG B O 1
ATOM 5159 N N . GLY B 1 25 ? -12.422 43.156 24.141 1 93.12 25 GLY B N 1
ATOM 5160 C CA . GLY B 1 25 ? -12.062 44.281 25 1 93.12 25 GLY B CA 1
ATOM 5161 C C . GLY B 1 25 ? -13.242 44.844 25.766 1 93.12 25 GLY B C 1
ATOM 5162 O O . GLY B 1 25 ? -13.812 45.875 25.359 1 93.12 25 GLY B O 1
ATOM 5163 N N . PRO B 1 26 ? -13.461 44.281 26.875 1 90.94 26 PRO B N 1
ATOM 5164 C CA . PRO B 1 26 ? -14.68 44.656 27.594 1 90.94 26 PRO B CA 1
ATOM 5165 C C . PRO B 1 26 ? -14.508 45.906 28.422 1 90.94 26 PRO B C 1
ATOM 5167 O O . PRO B 1 26 ? -15.492 46.469 28.906 1 90.94 26 PRO B O 1
ATOM 5170 N N . ASP B 1 27 ? -13.352 46.469 28.484 1 91.06 27 ASP B N 1
ATOM 5171 C CA . ASP B 1 27 ? -13.062 47.531 29.422 1 91.06 27 ASP B CA 1
ATOM 5172 C C . ASP B 1 27 ? -13.516 48.875 28.859 1 91.06 27 ASP B C 1
ATOM 5174 O O . ASP B 1 27 ? -13.828 49.812 29.609 1 91.06 27 ASP B O 1
ATOM 5178 N N . PHE B 1 28 ? -13.398 49.031 27.531 1 92.69 28 PHE B N 1
ATOM 5179 C CA . PHE B 1 28 ? -13.812 50.281 26.891 1 92.69 28 PHE B CA 1
ATOM 5180 C C . PHE B 1 28 ? -14.172 50.031 25.422 1 92.69 28 PHE B C 1
ATOM 5182 O O . PHE B 1 28 ? -13.539 49.219 24.75 1 92.69 28 PHE B O 1
ATOM 5189 N N . GLN B 1 29 ? -15.188 50.688 24.984 1 95.06 29 GLN B N 1
ATOM 5190 C CA . GLN B 1 29 ? -15.625 50.656 23.594 1 95.06 29 GLN B CA 1
ATOM 5191 C C . GLN B 1 29 ? -15.977 52.031 23.062 1 95.06 29 GLN B C 1
ATOM 5193 O O . GLN B 1 29 ? -16.656 52.812 23.75 1 95.06 29 GLN B O 1
ATOM 5198 N N . ASN B 1 30 ? -15.453 52.344 21.891 1 96 30 ASN B N 1
ATOM 5199 C CA . ASN B 1 30 ? -15.766 53.625 21.281 1 96 30 ASN B CA 1
ATOM 5200 C C . ASN B 1 30 ? -15.617 53.594 19.766 1 96 30 ASN B C 1
ATOM 5202 O O . ASN B 1 30 ? -15 52.656 19.219 1 96 30 ASN B O 1
ATOM 5206 N N . SER B 1 31 ? -16.344 54.5 19.078 1 97.12 31 SER B N 1
ATOM 5207 C CA . SER B 1 31 ? -16.234 54.656 17.641 1 97.12 31 SER B CA 1
ATOM 5208 C C . SER B 1 31 ? -16.125 56.125 17.25 1 97.12 31 SER B C 1
ATOM 5210 O O . SER B 1 31 ? -16.609 57 17.984 1 97.12 31 SER B O 1
ATOM 5212 N N . ILE B 1 32 ? -15.453 56.406 16.203 1 97.44 32 ILE B N 1
ATOM 5213 C CA . ILE B 1 32 ? -15.273 57.75 15.68 1 97.44 32 ILE B CA 1
ATOM 5214 C C . ILE B 1 32 ? -15.688 57.781 14.211 1 97.44 32 ILE B C 1
ATOM 5216 O O . ILE B 1 32 ? -15.422 56.844 13.453 1 97.44 32 ILE B O 1
ATOM 5220 N N . LYS B 1 33 ? -16.406 58.844 13.883 1 96.81 33 LYS B N 1
ATOM 5221 C CA . LYS B 1 33 ? -16.75 59.125 12.5 1 96.81 33 LYS B CA 1
ATOM 5222 C C . LYS B 1 33 ? -15.914 60.281 11.938 1 96.81 33 LYS B C 1
ATOM 5224 O O . LYS B 1 33 ? -15.805 61.344 12.562 1 96.81 33 LYS B O 1
ATOM 5229 N N . ILE B 1 34 ? -15.266 60.062 10.867 1 96.56 34 ILE B N 1
ATOM 5230 C CA . ILE B 1 34 ? -14.516 61.062 10.133 1 96.56 34 ILE B CA 1
ATOM 5231 C C . ILE B 1 34 ? -15.055 61.188 8.711 1 96.56 34 ILE B C 1
ATOM 5233 O O . ILE B 1 34 ? -14.641 60.438 7.82 1 96.56 34 ILE B O 1
ATOM 5237 N N . GLY B 1 35 ? -15.883 62.219 8.547 1 95.12 35 GLY B N 1
ATOM 5238 C CA . GLY B 1 35 ? -16.578 62.25 7.27 1 95.12 35 GLY B CA 1
ATOM 5239 C C . GLY B 1 35 ? -17.469 61.031 7.047 1 95.12 35 GLY B C 1
ATOM 5240 O O . GLY B 1 35 ? -18.344 60.75 7.855 1 95.12 35 GLY B O 1
ATOM 5241 N N . ASN B 1 36 ? -17.125 60.312 6.031 1 95.5 36 ASN B N 1
ATOM 5242 C CA . ASN B 1 36 ? -17.906 59.125 5.719 1 95.5 36 ASN B CA 1
ATOM 5243 C C . ASN B 1 36 ? -17.203 57.875 6.176 1 95.5 36 ASN B C 1
ATOM 5245 O O . ASN B 1 36 ? -17.547 56.75 5.75 1 95.5 36 ASN B O 1
ATOM 5249 N N . LYS B 1 37 ? -16.203 58 6.973 1 97.38 37 LYS B N 1
ATOM 5250 C CA . LYS B 1 37 ? -15.438 56.875 7.461 1 97.38 37 LYS B CA 1
ATOM 5251 C C . LYS B 1 37 ? -15.758 56.594 8.922 1 97.38 37 LYS B C 1
ATOM 5253 O O . LYS B 1 37 ? -16.094 57.5 9.688 1 97.38 37 LYS B O 1
ATOM 5258 N N . GLN B 1 38 ? -15.742 55.375 9.219 1 98.44 38 GLN B N 1
ATOM 5259 C CA . GLN B 1 38 ? -16.016 54.969 10.594 1 98.44 38 GLN B CA 1
ATOM 5260 C C . GLN B 1 38 ? -14.906 54.062 11.125 1 98.44 38 GLN B C 1
ATOM 5262 O O . GLN B 1 38 ? -14.383 53.219 10.398 1 98.44 38 GLN B O 1
ATOM 5267 N N . PHE B 1 39 ? -14.477 54.344 12.344 1 98.62 39 PHE B N 1
ATOM 5268 C CA . PHE B 1 39 ? -13.469 53.562 13.031 1 98.62 39 PHE B CA 1
ATOM 5269 C C . PHE B 1 39 ? -13.938 53.188 14.438 1 98.62 39 PHE B C 1
ATOM 5271 O O . PHE B 1 39 ? -14.5 54.031 15.148 1 98.62 39 PHE B O 1
ATOM 5278 N N . GLY B 1 40 ? -13.781 51.906 14.805 1 98.31 40 GLY B N 1
ATOM 5279 C CA . GLY B 1 40 ? -14.188 51.406 16.109 1 98.31 40 GLY B CA 1
ATOM 5280 C C . GLY B 1 40 ? -13.109 50.594 16.797 1 98.31 40 GLY B C 1
ATOM 5281 O O . GLY B 1 40 ? -12.258 50 16.141 1 98.31 40 GLY B O 1
ATOM 5282 N N . HIS B 1 41 ? -13.164 50.625 18.125 1 97.62 41 HIS B N 1
ATOM 5283 C CA . HIS B 1 41 ? -12.18 49.906 18.953 1 97.62 41 HIS B CA 1
ATOM 5284 C C . HIS B 1 41 ? -12.805 49.406 20.234 1 97.62 41 HIS B C 1
ATOM 5286 O O . HIS B 1 41 ? -13.641 50.062 20.844 1 97.62 41 HIS B O 1
ATOM 5292 N N . THR B 1 42 ? -12.516 48.188 20.609 1 95.94 42 THR B N 1
ATOM 5293 C CA . THR B 1 42 ? -12.812 47.625 21.938 1 95.94 42 THR B CA 1
ATOM 5294 C C . THR B 1 42 ? -11.523 47.375 22.703 1 95.94 42 THR B C 1
ATOM 5296 O O . THR B 1 42 ? -10.609 46.719 22.172 1 95.94 42 THR B O 1
ATOM 5299 N N . ARG B 1 43 ? -11.445 47.781 23.906 1 93.06 43 ARG B N 1
ATOM 5300 C CA . ARG B 1 43 ? -10.164 47.781 24.625 1 93.06 43 ARG B CA 1
ATOM 5301 C C . ARG B 1 43 ? -10.172 46.812 25.781 1 93.06 43 ARG B C 1
ATOM 5303 O O . ARG B 1 43 ? -11.094 46.812 26.594 1 93.06 43 ARG B O 1
ATOM 5310 N N . LEU B 1 44 ? -9.234 45.969 25.844 1 89 44 LEU B N 1
ATOM 5311 C CA . LEU B 1 44 ? -8.812 45.281 27.047 1 89 44 LEU B CA 1
ATOM 5312 C C . LEU B 1 44 ? -7.625 45.969 27.703 1 89 44 LEU B C 1
ATOM 5314 O O . LEU B 1 44 ? -6.5 45.906 27.203 1 89 44 LEU B O 1
ATOM 5318 N N . ALA B 1 45 ? -7.793 46.531 28.766 1 84.31 45 ALA B N 1
ATOM 5319 C CA . ALA B 1 45 ? -6.793 47.406 29.344 1 84.31 45 ALA B CA 1
ATOM 5320 C C . ALA B 1 45 ? -5.719 46.625 30.094 1 84.31 45 ALA B C 1
ATOM 5322 O O . ALA B 1 45 ? -6.012 45.938 31.078 1 84.31 45 ALA B O 1
ATOM 5323 N N . ILE B 1 46 ? -4.578 46.75 29.547 1 81.62 46 ILE B N 1
ATOM 5324 C CA . ILE B 1 46 ? -3.449 46.062 30.172 1 81.62 46 ILE B CA 1
ATOM 5325 C C . ILE B 1 46 ? -2.324 47.062 30.438 1 81.62 46 ILE B C 1
ATOM 5327 O O . ILE B 1 46 ? -1.76 47.094 31.531 1 81.62 46 ILE B O 1
ATOM 5331 N N . ILE B 1 47 ? -1.977 47.812 29.422 1 79.94 47 ILE B N 1
ATOM 5332 C CA . ILE B 1 47 ? -0.981 48.875 29.547 1 79.94 47 ILE B CA 1
ATOM 5333 C C . ILE B 1 47 ? -1.678 50.219 29.625 1 79.94 47 ILE B C 1
ATOM 5335 O O . ILE B 1 47 ? -2.57 50.531 28.828 1 79.94 47 ILE B O 1
ATOM 5339 N N . ASP B 1 48 ? -1.213 51.125 30.516 1 80.12 48 ASP B N 1
ATOM 5340 C CA . ASP B 1 48 ? -1.805 52.438 30.734 1 80.12 48 ASP B CA 1
ATOM 5341 C C . ASP B 1 48 ? -3.312 52.344 30.953 1 80.12 48 ASP B C 1
ATOM 5343 O O . ASP B 1 48 ? -4.098 52.5 30.016 1 80.12 48 ASP B O 1
ATOM 5347 N N . LEU B 1 49 ? -3.752 52.344 32.062 1 82.31 49 LEU B N 1
ATOM 5348 C CA . LEU B 1 49 ? -5.141 52.062 32.406 1 82.31 49 LEU B CA 1
ATOM 5349 C C . LEU B 1 49 ? -5.977 53.344 32.375 1 82.31 49 LEU B C 1
ATOM 5351 O O . LEU B 1 49 ? -7.199 53.281 32.531 1 82.31 49 LEU B O 1
ATOM 5355 N N . ASP B 1 50 ? -5.258 54.406 31.938 1 83.62 50 ASP B N 1
ATOM 5356 C CA . ASP B 1 50 ? -5.93 55.719 31.906 1 83.62 50 ASP B CA 1
ATOM 5357 C C . ASP B 1 50 ? -6.746 55.875 30.625 1 83.62 50 ASP B C 1
ATOM 5359 O O . ASP B 1 50 ? -6.465 55.219 29.609 1 83.62 50 ASP B O 1
ATOM 5363 N N . GLU B 1 51 ? -7.609 56.781 30.625 1 84.12 51 GLU B N 1
ATOM 5364 C CA . GLU B 1 51 ? -8.539 57.031 29.531 1 84.12 51 GLU B CA 1
ATOM 5365 C C . GLU B 1 51 ? -7.812 57.594 28.312 1 84.12 51 GLU B C 1
ATOM 5367 O O . GLU B 1 51 ? -8.281 57.469 27.188 1 84.12 51 GLU B O 1
ATOM 5372 N N . GLU B 1 52 ? -6.77 58.219 28.594 1 82.62 52 GLU B N 1
ATOM 5373 C CA . GLU B 1 52 ? -6.035 58.844 27.5 1 82.62 52 GLU B CA 1
ATOM 5374 C C . GLU B 1 52 ? -5.492 57.781 26.516 1 82.62 52 GLU B C 1
ATOM 5376 O O . GLU B 1 52 ? -5.156 58.125 25.375 1 82.62 52 GLU B O 1
ATOM 5381 N N . ALA B 1 53 ? -5.504 56.594 27.016 1 84.19 53 ALA B N 1
ATOM 5382 C CA . ALA B 1 53 ? -4.984 55.531 26.172 1 84.19 53 ALA B CA 1
ATOM 5383 C C . ALA B 1 53 ? -6.109 54.844 25.422 1 84.19 53 ALA B C 1
ATOM 5385 O O . ALA B 1 53 ? -5.863 53.906 24.641 1 84.19 53 ALA B O 1
ATOM 5386 N N . ASN B 1 54 ? -7.293 55.312 25.578 1 88.62 54 ASN B N 1
ATOM 5387 C CA . ASN B 1 54 ? -8.438 54.75 24.875 1 88.62 54 ASN B CA 1
ATOM 5388 C C . ASN B 1 54 ? -8.336 55 23.375 1 88.62 54 ASN B C 1
ATOM 5390 O O . ASN B 1 54 ? -7.668 55.938 22.938 1 88.62 54 ASN B O 1
ATOM 5394 N N . GLN B 1 55 ? -8.867 54.094 22.672 1 92.62 55 GLN B N 1
ATOM 5395 C CA . GLN B 1 55 ? -8.875 54.156 21.203 1 92.62 55 GLN B CA 1
ATOM 5396 C C . GLN B 1 55 ? -10.297 54.188 20.656 1 92.62 55 GLN B C 1
ATOM 5398 O O . GLN B 1 55 ? -11.242 53.781 21.344 1 92.62 55 GLN B O 1
ATOM 5403 N N . PRO B 1 56 ? -10.586 54.688 19.438 1 96.75 56 PRO B N 1
ATOM 5404 C CA . PRO B 1 56 ? -9.602 55.188 18.469 1 96.75 56 PRO B CA 1
ATOM 5405 C C . PRO B 1 56 ? -8.812 56.375 18.984 1 96.75 56 PRO B C 1
ATOM 5407 O O . PRO B 1 56 ? -9.383 57.281 19.609 1 96.75 56 PRO B O 1
ATOM 5410 N N . MET B 1 57 ? -7.57 56.281 18.781 1 96.06 57 MET B N 1
ATOM 5411 C CA . MET B 1 57 ? -6.684 57.344 19.234 1 96.06 57 MET B CA 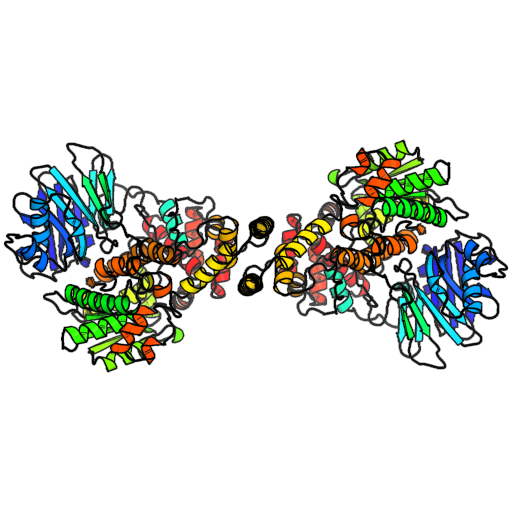1
ATOM 5412 C C . MET B 1 57 ? -6.391 58.312 18.109 1 96.06 57 MET B C 1
ATOM 5414 O O . MET B 1 57 ? -6.109 57.906 16.969 1 96.06 57 MET B O 1
ATOM 5418 N N . VAL B 1 58 ? -6.492 59.594 18.438 1 96.06 58 VAL B N 1
ATOM 5419 C CA . VAL B 1 58 ? -6.242 60.625 17.406 1 96.06 58 VAL B CA 1
ATOM 5420 C C . VAL B 1 58 ? -5.195 61.625 17.906 1 96.06 58 VAL B C 1
ATOM 5422 O O . VAL B 1 58 ? -5.379 62.25 18.953 1 96.06 58 VAL B O 1
ATOM 5425 N N . PHE B 1 59 ? -4.145 61.656 17.234 1 95.38 59 PHE B N 1
ATOM 5426 C CA . PHE B 1 59 ? -3.105 62.656 17.453 1 95.38 59 PHE B CA 1
ATOM 5427 C C . PHE B 1 59 ? -2.641 63.25 16.125 1 95.38 59 PHE B C 1
ATOM 5429 O O . PHE B 1 59 ? -2.285 62.531 15.203 1 95.38 59 PHE B O 1
ATOM 5436 N N . ASP B 1 60 ? -2.623 64.688 15.961 1 95.56 60 ASP B N 1
ATOM 5437 C CA . ASP B 1 60 ? -2.037 65.375 14.82 1 95.56 60 ASP B CA 1
ATOM 5438 C C . ASP B 1 60 ? -2.65 64.875 13.508 1 95.56 60 ASP B C 1
ATOM 5440 O O . ASP B 1 60 ? -1.929 64.562 12.57 1 95.56 60 ASP B O 1
ATOM 5444 N N . ASP B 1 61 ? -3.895 64.688 13.477 1 96.31 61 ASP B N 1
ATOM 5445 C CA . ASP B 1 61 ? -4.676 64.312 12.297 1 96.31 61 ASP B CA 1
ATOM 5446 C C . ASP B 1 61 ? -4.371 62.844 11.883 1 96.31 61 ASP B C 1
ATOM 5448 O O . ASP B 1 61 ? -4.496 62.5 10.703 1 96.31 61 ASP B O 1
ATOM 5452 N N . ILE B 1 62 ? -3.842 62.062 12.789 1 97.81 62 ILE B N 1
ATOM 5453 C CA . ILE B 1 62 ? -3.631 60.656 12.586 1 97.81 62 ILE B CA 1
ATOM 5454 C C . ILE B 1 62 ? -4.527 59.844 13.523 1 97.81 62 ILE B C 1
ATOM 5456 O O . ILE B 1 62 ? -4.512 60.062 14.742 1 97.81 62 ILE B O 1
ATOM 5460 N N . LEU B 1 63 ? -5.273 58.969 12.945 1 98.25 63 LEU B N 1
ATOM 5461 C CA . LEU B 1 63 ? -6.129 58.094 13.734 1 98.25 63 LEU B CA 1
ATOM 5462 C C . LEU B 1 63 ? -5.559 56.656 13.781 1 98.25 63 LEU B C 1
ATOM 5464 O O . LEU B 1 63 ? -5.078 56.156 12.766 1 98.25 63 LEU B O 1
ATOM 5468 N N . LEU B 1 64 ? -5.586 56.062 14.992 1 98.25 64 LEU B N 1
ATOM 5469 C CA . LEU B 1 64 ? -5.094 54.719 15.164 1 98.25 64 LEU B CA 1
ATOM 5470 C C . LEU B 1 64 ? -6.145 53.844 15.836 1 98.25 64 LEU B C 1
ATOM 5472 O O . LEU B 1 64 ? -6.75 54.219 16.828 1 98.25 64 LEU B O 1
ATOM 5476 N N . VAL B 1 65 ? -6.395 52.719 15.211 1 98.19 65 VAL B N 1
ATOM 5477 C CA . VAL B 1 65 ? -6.988 51.594 15.914 1 98.19 65 VAL B CA 1
ATOM 5478 C C . VAL B 1 65 ? -6.008 50.438 15.93 1 98.19 65 VAL B C 1
ATOM 5480 O O . VAL B 1 65 ? -5.469 50.031 14.883 1 98.19 65 VAL B O 1
ATOM 5483 N N . PHE B 1 66 ? -5.758 49.969 17.125 1 97.06 66 PHE B N 1
ATOM 5484 C CA . PHE B 1 66 ? -4.645 49.031 17.344 1 97.06 66 PHE B CA 1
ATOM 5485 C C . PHE B 1 66 ? -5.059 47.906 18.266 1 97.06 66 PHE B C 1
ATOM 5487 O O . PHE B 1 66 ? -5.598 48.125 19.344 1 97.06 66 PHE B O 1
ATOM 5494 N N . ASN B 1 67 ? -4.977 46.625 17.766 1 96.62 67 ASN B N 1
ATOM 5495 C CA . ASN B 1 67 ? -5.105 45.406 18.547 1 96.62 67 ASN B CA 1
ATOM 5496 C C . ASN B 1 67 ? -3.756 44.719 18.75 1 96.62 67 ASN B C 1
ATOM 5498 O O . ASN B 1 67 ? -3.215 44.125 17.828 1 96.62 67 ASN B O 1
ATOM 5502 N N . GLY B 1 68 ? -3.213 44.844 19.922 1 95.31 68 GLY B N 1
ATOM 5503 C CA . GLY B 1 68 ? -1.916 44.25 20.172 1 95.31 68 GLY B CA 1
ATOM 5504 C C . GLY B 1 68 ? -1.158 44.875 21.312 1 95.31 68 GLY B C 1
ATOM 5505 O O . GLY B 1 68 ? -1.751 45.594 22.141 1 95.31 68 GLY B O 1
ATOM 5506 N N . GLU B 1 69 ? 0.106 44.562 21.391 1 95.56 69 GLU B N 1
ATOM 5507 C CA . GLU B 1 69 ? 1.044 45.094 22.391 1 95.56 69 GLU B CA 1
ATOM 5508 C C . GLU B 1 69 ? 2.451 45.219 21.812 1 95.56 69 GLU B C 1
ATOM 5510 O O . GLU B 1 69 ? 2.949 44.281 21.172 1 95.56 69 GLU B O 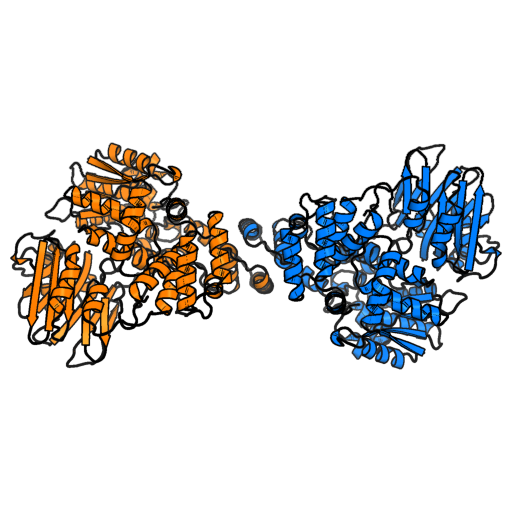1
ATOM 5515 N N . ILE B 1 70 ? 2.922 46.406 21.953 1 97 70 ILE B N 1
ATOM 5516 C CA . ILE B 1 70 ? 4.32 46.594 21.594 1 97 70 ILE B CA 1
ATOM 5517 C C . ILE B 1 70 ? 5.191 46.5 22.844 1 97 70 ILE B C 1
ATOM 5519 O O . ILE B 1 70 ? 5.285 47.438 23.625 1 97 70 ILE B O 1
ATOM 5523 N N . TYR B 1 71 ? 5.895 45.438 22.906 1 96.44 71 TYR B N 1
ATOM 5524 C CA . TYR B 1 71 ? 6.59 45.125 24.141 1 96.44 71 TYR B CA 1
ATOM 5525 C C . TYR B 1 71 ? 7.785 46.031 24.359 1 96.44 71 TYR B C 1
ATOM 5527 O O . TYR B 1 71 ? 8.156 46.312 25.5 1 96.44 71 TYR B O 1
ATOM 5535 N N . ASN B 1 72 ? 8.391 46.531 23.297 1 96.12 72 ASN B N 1
ATOM 5536 C CA . ASN B 1 72 ? 9.586 47.344 23.438 1 96.12 72 ASN B CA 1
ATOM 5537 C C . ASN B 1 72 ? 9.273 48.812 23.281 1 96.12 72 ASN B C 1
ATOM 5539 O O . ASN B 1 72 ? 10.117 49.594 22.828 1 96.12 72 ASN B O 1
ATOM 5543 N N . TYR B 1 73 ? 8.07 49.25 23.547 1 95.56 73 TYR B N 1
ATOM 5544 C CA . TYR B 1 73 ? 7.645 50.594 23.281 1 95.56 73 TYR B CA 1
ATOM 5545 C C . TYR B 1 73 ? 8.461 51.594 24.094 1 95.56 73 TYR B C 1
ATOM 5547 O O . TYR B 1 73 ? 8.812 52.688 23.594 1 95.56 73 TYR B O 1
ATOM 5555 N N . LYS B 1 74 ? 8.859 51.25 25.375 1 95.38 74 LYS B N 1
ATOM 5556 C CA . LYS B 1 74 ? 9.664 52.156 26.188 1 95.38 74 LYS B CA 1
ATOM 5557 C C . LYS B 1 74 ? 11.039 52.375 25.578 1 95.38 74 LYS B C 1
ATOM 5559 O O . LYS B 1 74 ? 11.539 53.5 25.547 1 95.38 74 LYS B O 1
ATOM 5564 N N . GLU B 1 75 ? 11.531 51.312 25.188 1 96.06 75 GLU B N 1
ATOM 5565 C CA . GLU B 1 75 ? 12.82 51.406 24.516 1 96.06 75 GLU B CA 1
ATOM 5566 C C . GLU B 1 75 ? 12.727 52.25 23.25 1 96.06 75 GLU B C 1
ATOM 5568 O O . GLU B 1 75 ? 13.617 53.062 22.969 1 96.06 75 GLU B O 1
ATOM 5573 N N . LEU B 1 76 ? 11.703 52.062 22.469 1 97.25 76 LEU B N 1
ATOM 5574 C CA . LEU B 1 76 ? 11.516 52.812 21.219 1 97.25 76 LEU B CA 1
ATOM 5575 C C . LEU B 1 76 ? 11.367 54.312 21.484 1 97.25 76 LEU B C 1
ATOM 5577 O O . LEU B 1 76 ? 11.875 55.125 20.703 1 97.25 76 LEU B O 1
ATOM 5581 N N . ILE B 1 77 ? 10.695 54.656 22.562 1 97.12 77 ILE B N 1
ATOM 5582 C CA . ILE B 1 77 ? 10.531 56.062 22.906 1 97.12 77 ILE B CA 1
ATOM 5583 C C . ILE B 1 77 ? 11.898 56.719 23.125 1 97.12 77 ILE B C 1
ATOM 5585 O O . ILE B 1 77 ? 12.148 57.812 22.641 1 97.12 77 ILE B O 1
ATOM 5589 N N . HIS B 1 78 ? 12.742 56 23.781 1 97.19 78 HIS B N 1
ATOM 5590 C CA . HIS B 1 78 ? 14.07 56.5 24.125 1 97.19 78 HIS B CA 1
ATOM 5591 C C . HIS B 1 78 ? 14.984 56.5 22.906 1 97.19 78 HIS B C 1
ATOM 5593 O O . HIS B 1 78 ? 15.539 57.562 22.562 1 97.19 78 HIS B O 1
ATOM 5599 N N . VAL B 1 79 ? 15.117 55.406 22.219 1 97.25 79 VAL B N 1
ATOM 5600 C CA . VAL B 1 79 ? 16.109 55.25 21.156 1 97.25 79 VAL B CA 1
ATOM 5601 C C . VAL B 1 79 ? 15.719 56.062 19.938 1 97.25 79 VAL B C 1
ATOM 5603 O O . VAL B 1 79 ? 16.578 56.594 19.219 1 97.25 79 VAL B O 1
ATOM 5606 N N . GLU B 1 80 ? 14.422 56.219 19.75 1 97 80 GLU B N 1
ATOM 5607 C CA . GLU B 1 80 ? 13.961 56.969 18.578 1 97 80 GLU B CA 1
ATOM 5608 C C . GLU B 1 80 ? 13.625 58.406 18.938 1 97 80 GLU B C 1
ATOM 5610 O O . GLU B 1 80 ? 13.219 59.188 18.078 1 97 80 GLU B O 1
ATOM 5615 N N . HIS B 1 81 ? 13.773 58.844 20.141 1 97.12 81 HIS B N 1
ATOM 5616 C CA . HIS B 1 81 ? 13.547 60.188 20.641 1 97.12 81 HIS B CA 1
ATOM 5617 C C . HIS B 1 81 ? 12.125 60.656 20.328 1 97.12 81 HIS B C 1
ATOM 5619 O O . HIS B 1 81 ? 11.93 61.719 19.75 1 97.12 81 HIS B O 1
ATOM 5625 N N . LEU B 1 82 ? 11.234 59.844 20.703 1 97.12 82 LEU B N 1
ATOM 5626 C CA . LEU B 1 82 ? 9.828 60.156 20.453 1 97.12 82 LEU B CA 1
ATOM 5627 C C . LEU B 1 82 ? 9.266 61.062 21.562 1 97.12 82 LEU B C 1
ATOM 5629 O O . LEU B 1 82 ? 9.602 60.875 22.734 1 97.12 82 LEU B O 1
ATOM 5633 N N . GLU B 1 83 ? 8.453 62 21.234 1 95.69 83 GLU B N 1
ATOM 5634 C CA . GLU B 1 83 ? 7.719 62.812 22.188 1 95.69 83 GLU B CA 1
ATOM 5635 C C . GLU B 1 83 ? 6.281 62.312 22.344 1 95.69 83 GLU B C 1
ATOM 5637 O O . GLU B 1 83 ? 5.418 62.656 21.531 1 95.69 83 GLU B O 1
ATOM 5642 N N . CYS B 1 84 ? 6.07 61.594 23.422 1 94.44 84 CYS B N 1
ATOM 5643 C CA . CYS B 1 84 ? 4.746 61.031 23.656 1 94.44 84 CYS B CA 1
ATOM 5644 C C . CYS B 1 84 ? 4.031 61.781 24.781 1 94.44 84 CYS B C 1
ATOM 5646 O O . CYS B 1 84 ? 4.66 62.188 25.75 1 94.44 84 CYS B O 1
ATOM 5648 N N . LYS B 1 85 ? 2.781 61.906 24.625 1 93.25 85 LYS B N 1
ATOM 5649 C CA . LYS B 1 85 ? 1.946 62.562 25.641 1 93.25 85 LYS B CA 1
ATOM 5650 C C . LYS B 1 85 ? 1.371 61.562 26.625 1 93.25 85 LYS B C 1
ATOM 5652 O O . LYS B 1 85 ? 1.04 61.906 27.75 1 93.25 85 LYS B O 1
ATOM 5657 N N . THR B 1 86 ? 1.267 60.344 26.156 1 91.38 86 THR B N 1
ATOM 5658 C CA . THR B 1 86 ? 0.721 59.281 27 1 91.38 86 THR B CA 1
ATOM 5659 C C . THR B 1 86 ? 1.8 58.25 27.344 1 91.38 86 THR B C 1
ATOM 5661 O O . THR B 1 86 ? 2.947 58.406 26.906 1 91.38 86 THR B O 1
ATOM 5664 N N . LYS B 1 87 ? 1.415 57.312 28.109 1 89.94 87 LYS B N 1
ATOM 5665 C CA . LYS B 1 87 ? 2.322 56.219 28.469 1 89.94 87 LYS B CA 1
ATOM 5666 C C . LYS B 1 87 ? 1.943 54.938 27.734 1 89.94 87 LYS B C 1
ATOM 5668 O O . LYS B 1 87 ? 2.391 53.844 28.109 1 89.94 87 LYS B O 1
ATOM 5673 N N . SER B 1 88 ? 1.131 55.156 26.734 1 90.5 88 SER B N 1
ATOM 5674 C CA . SER B 1 88 ? 0.598 54 26.016 1 90.5 88 SER B CA 1
ATOM 5675 C C . SER B 1 88 ? 1.491 53.625 24.844 1 90.5 88 SER B C 1
ATOM 5677 O O . SER B 1 88 ? 2.094 54.469 24.203 1 90.5 88 SER B O 1
ATOM 5679 N N . ASP B 1 89 ? 1.562 52.344 24.578 1 92.56 89 ASP B N 1
ATOM 5680 C CA . ASP B 1 89 ? 2.291 51.875 23.406 1 92.56 89 ASP B CA 1
ATOM 5681 C C . ASP B 1 89 ? 1.572 52.25 22.109 1 92.56 89 ASP B C 1
ATOM 5683 O O . ASP B 1 89 ? 2.189 52.312 21.047 1 92.56 89 ASP B O 1
ATOM 5687 N N . SER B 1 90 ? 0.302 52.594 22.172 1 94.75 90 SER B N 1
ATOM 5688 C CA . SER B 1 90 ? -0.485 52.969 21.016 1 94.75 90 SER B CA 1
ATOM 5689 C C . SER B 1 90 ? 0.053 54.281 20.391 1 94.75 90 SER B C 1
ATOM 5691 O O . SER B 1 90 ? 0.206 54.344 19.172 1 94.75 90 SER B O 1
ATOM 5693 N N . GLU B 1 91 ? 0.351 55.219 21.281 1 96.38 91 GLU B N 1
ATOM 5694 C CA . GLU B 1 91 ? 0.847 56.5 20.781 1 96.38 91 GLU B CA 1
ATOM 5695 C C . GLU B 1 91 ? 2.184 56.344 20.062 1 96.38 91 GLU B C 1
ATOM 5697 O O . GLU B 1 91 ? 2.486 57.062 19.109 1 96.38 91 GLU B O 1
ATOM 5702 N N . VAL B 1 92 ? 2.938 55.406 20.5 1 97.38 92 VAL B N 1
ATOM 5703 C CA . VAL B 1 92 ? 4.25 55.125 19.922 1 97.38 92 VAL B CA 1
ATOM 5704 C C . VAL B 1 92 ? 4.098 54.781 18.438 1 97.38 92 VAL B C 1
ATOM 5706 O O . VAL B 1 92 ? 4.918 55.188 17.609 1 97.38 92 VAL B O 1
ATOM 5709 N N . LEU B 1 93 ? 3.035 54.031 18.062 1 97.88 93 LEU B N 1
ATOM 5710 C CA . LEU B 1 93 ? 2.779 53.656 16.672 1 97.88 93 LEU B CA 1
ATOM 5711 C C . LEU B 1 93 ? 2.527 54.906 15.828 1 97.88 93 LEU B C 1
ATOM 5713 O O . LEU B 1 93 ? 3.021 55.031 14.703 1 97.88 93 LEU B O 1
ATOM 5717 N N . ILE B 1 94 ? 1.779 55.844 16.391 1 98 94 ILE B N 1
ATOM 5718 C CA . ILE B 1 94 ? 1.473 57.062 15.688 1 98 94 ILE B CA 1
ATOM 5719 C C . ILE B 1 94 ? 2.756 57.875 15.469 1 98 94 ILE B C 1
ATOM 5721 O O . ILE B 1 94 ? 3.01 58.344 14.359 1 98 94 ILE B O 1
ATOM 5725 N N . ARG B 1 95 ? 3.557 58 16.531 1 98.31 95 ARG B N 1
ATOM 5726 C CA . ARG B 1 95 ? 4.793 58.781 16.469 1 98.31 95 ARG B CA 1
ATOM 5727 C C . ARG B 1 95 ? 5.777 58.125 15.484 1 98.31 95 ARG B C 1
ATOM 5729 O O . ARG B 1 95 ? 6.457 58.844 14.742 1 98.31 95 ARG B O 1
ATOM 5736 N N . LEU B 1 96 ? 5.863 56.875 15.508 1 98.44 96 LEU B N 1
ATOM 5737 C CA . LEU B 1 96 ? 6.746 56.188 14.578 1 98.44 96 LEU B CA 1
ATOM 5738 C C . LEU B 1 96 ? 6.293 56.375 13.141 1 98.44 96 LEU B C 1
ATOM 5740 O O . LEU B 1 96 ? 7.117 56.531 12.234 1 98.44 96 LEU B O 1
ATOM 5744 N N . TYR B 1 97 ? 5 56.281 12.852 1 98.12 97 TYR B N 1
ATOM 5745 C CA . TYR B 1 97 ? 4.465 56.531 11.516 1 98.12 97 TYR B CA 1
ATOM 5746 C C . TYR B 1 97 ? 4.805 57.969 11.055 1 98.12 97 TYR B C 1
ATOM 5748 O O . TYR B 1 97 ? 5.18 58.156 9.898 1 98.12 97 TYR B O 1
ATOM 5756 N N . GLN B 1 98 ? 4.688 58.906 11.961 1 97.69 98 GLN B N 1
ATOM 5757 C CA . GLN B 1 98 ? 4.996 60.281 11.633 1 97.69 98 GLN B CA 1
ATOM 5758 C C . GLN B 1 98 ? 6.469 60.438 11.273 1 97.69 98 GLN B C 1
ATOM 5760 O O . GLN B 1 98 ? 6.816 61.25 10.391 1 97.69 98 GLN B O 1
ATOM 5765 N N . LYS B 1 99 ? 7.254 59.719 11.945 1 97.5 99 LYS B N 1
ATOM 5766 C CA . LYS B 1 99 ? 8.703 59.844 11.789 1 97.5 99 LYS B CA 1
ATOM 5767 C C . LYS B 1 99 ? 9.195 59.062 10.57 1 97.5 99 LYS B C 1
ATOM 5769 O O . LYS B 1 99 ? 10.062 59.531 9.836 1 97.5 99 LYS B O 1
ATOM 5774 N N . TYR B 1 100 ? 8.633 57.875 10.266 1 97.62 100 TYR B N 1
ATOM 5775 C CA . TYR B 1 100 ? 9.266 56.969 9.305 1 97.62 100 TYR B CA 1
ATOM 5776 C C . TYR B 1 100 ? 8.297 56.594 8.188 1 97.62 100 TYR B C 1
ATOM 5778 O O . TYR B 1 100 ? 8.68 55.938 7.223 1 97.62 100 TYR B O 1
ATOM 5786 N N . GLY B 1 101 ? 7.086 57.031 8.25 1 96.56 101 GLY B N 1
ATOM 5787 C CA . GLY B 1 101 ? 6.082 56.531 7.32 1 96.56 101 GLY B CA 1
ATOM 5788 C C . GLY B 1 101 ? 5.727 55.094 7.539 1 96.56 101 GLY B C 1
ATOM 5789 O O . GLY B 1 101 ? 5.328 54.688 8.641 1 96.56 101 GLY B O 1
ATOM 5790 N N . PHE B 1 102 ? 6.004 54.344 6.434 1 96.44 102 PHE B N 1
ATOM 5791 C CA . PHE B 1 102 ? 5.629 52.906 6.5 1 96.44 102 PHE B CA 1
ATOM 5792 C C . PHE B 1 102 ? 6.797 52.062 6.992 1 96.44 102 PHE B C 1
ATOM 5794 O O . PHE B 1 102 ? 6.629 50.875 7.293 1 96.44 102 PHE B O 1
ATOM 5801 N N . ASP B 1 103 ? 7.996 52.625 7.176 1 96.5 103 ASP B N 1
ATOM 5802 C CA . ASP B 1 103 ? 9.227 51.875 7.379 1 96.5 103 ASP B CA 1
ATOM 5803 C C . ASP B 1 103 ? 9.594 51.812 8.859 1 96.5 103 ASP B C 1
ATOM 5805 O O . ASP B 1 103 ? 10.688 52.219 9.258 1 96.5 103 ASP B O 1
ATOM 5809 N N . PHE B 1 104 ? 8.688 51.25 9.711 1 97.81 104 PHE B N 1
ATOM 5810 C CA . PHE B 1 104 ? 9.023 51.156 11.125 1 97.81 104 PHE B CA 1
ATOM 5811 C C . PHE B 1 104 ? 8.617 49.812 11.695 1 97.81 104 PHE B C 1
ATOM 5813 O O . PHE B 1 104 ? 8.906 49.5 12.859 1 97.81 104 PHE B O 1
ATOM 5820 N N . LEU B 1 105 ? 7.965 49.031 10.906 1 98.19 105 LEU B N 1
ATOM 5821 C CA . LEU B 1 105 ? 7.391 47.781 11.398 1 98.19 105 LEU B CA 1
ATOM 5822 C C . LEU B 1 105 ? 8.484 46.812 11.875 1 98.19 105 LEU B C 1
ATOM 5824 O O . LEU B 1 105 ? 8.281 46.062 12.812 1 98.19 105 LEU B O 1
ATOM 5828 N N . ASP B 1 106 ? 9.633 46.844 11.281 1 95.62 106 ASP B N 1
ATOM 5829 C CA . ASP B 1 106 ? 10.734 45.969 11.617 1 95.62 106 ASP B CA 1
ATOM 5830 C C . ASP B 1 106 ? 11.297 46.281 13 1 95.62 106 ASP B C 1
ATOM 5832 O O . ASP B 1 106 ? 12.023 45.5 13.594 1 95.62 106 ASP B O 1
ATOM 5836 N N . LYS B 1 107 ? 10.945 47.469 13.523 1 96.56 107 LYS B N 1
ATOM 5837 C CA . LYS B 1 107 ? 11.453 47.906 14.82 1 96.56 107 LYS B CA 1
ATOM 5838 C C . LYS B 1 107 ? 10.57 47.406 15.953 1 96.56 107 LYS B C 1
ATOM 5840 O O . LYS B 1 107 ? 10.984 47.375 17.109 1 96.56 107 LYS B O 1
ATOM 5845 N N . LEU B 1 108 ? 9.414 46.969 15.641 1 97.94 108 LEU B N 1
ATOM 5846 C CA . LEU B 1 108 ? 8.43 46.594 16.656 1 97.94 108 LEU B CA 1
ATOM 5847 C C . LEU B 1 108 ? 8.656 45.188 17.156 1 97.94 108 LEU B C 1
ATOM 5849 O O . LEU B 1 108 ? 8.797 44.25 16.359 1 97.94 108 LEU B O 1
ATOM 5853 N N . ASN B 1 109 ? 8.852 45 18.453 1 97.38 109 ASN B N 1
ATOM 5854 C CA . ASN B 1 109 ? 8.734 43.719 19.109 1 97.38 109 ASN B CA 1
ATOM 5855 C C . ASN B 1 109 ? 7.391 43.562 19.812 1 97.38 109 ASN B C 1
ATOM 5857 O O . ASN B 1 109 ? 7.137 44.25 20.812 1 97.38 109 ASN B O 1
ATOM 5861 N N . GLY B 1 110 ? 6.555 42.812 19.234 1 96.19 110 GLY B N 1
ATOM 5862 C CA . GLY B 1 110 ? 5.234 42.688 19.828 1 96.19 110 GLY B CA 1
ATOM 5863 C C . GLY B 1 110 ? 4.266 41.906 18.953 1 96.19 110 GLY B C 1
ATOM 5864 O O . GLY B 1 110 ? 4.676 41.281 17.969 1 96.19 110 GLY B O 1
ATOM 5865 N N . MET B 1 111 ? 3.094 41.781 19.328 1 97.12 111 MET B N 1
ATOM 5866 C CA . MET B 1 111 ? 1.955 41.312 18.562 1 97.12 111 MET B CA 1
ATOM 5867 C C . MET B 1 111 ? 1.008 42.438 18.188 1 97.12 111 MET B C 1
ATOM 5869 O O . MET B 1 111 ? 0.763 43.344 19 1 97.12 111 MET B O 1
ATOM 5873 N N . PHE B 1 112 ? 0.566 42.406 16.859 1 97.62 112 PHE B N 1
ATOM 5874 C CA . PHE B 1 112 ? -0.231 43.594 16.516 1 97.62 112 PHE B CA 1
ATOM 5875 C C . PHE B 1 112 ? -1.009 43.375 15.227 1 97.62 112 PHE B C 1
ATOM 5877 O O . PHE B 1 112 ? -0.574 42.625 14.359 1 97.62 112 PHE B O 1
ATOM 5884 N N . SER B 1 113 ? -2.088 43.938 15.102 1 98.19 113 SER B N 1
ATOM 5885 C CA . SER B 1 113 ? -2.877 44.312 13.938 1 98.19 113 SER B CA 1
ATOM 5886 C C . SER B 1 113 ? -3.443 45.719 14.102 1 98.19 113 SER B C 1
ATOM 5888 O O . SER B 1 113 ? -4.02 46.062 15.141 1 98.19 113 SER B O 1
ATOM 5890 N N . PHE B 1 114 ? -3.174 46.594 13.109 1 98.5 114 PHE B N 1
ATOM 5891 C CA . PHE B 1 114 ? -3.664 47.969 13.305 1 98.5 114 PHE B CA 1
ATOM 5892 C C . PHE B 1 114 ? -4.008 48.625 11.977 1 98.5 114 PHE B C 1
ATOM 5894 O O . PHE B 1 114 ? -3.691 48.062 10.914 1 98.5 114 PHE B O 1
ATOM 5901 N N . CYS B 1 115 ? -4.703 49.656 12.078 1 98.81 115 CYS B N 1
ATOM 5902 C CA . CYS B 1 115 ? -4.941 50.562 10.969 1 98.81 115 CYS B CA 1
ATOM 5903 C C . CYS B 1 115 ? -4.648 52 11.383 1 98.81 115 CYS B C 1
ATOM 5905 O O . CYS B 1 115 ? -5.199 52.5 12.375 1 98.81 115 CYS B O 1
ATOM 5907 N N . ILE B 1 116 ? -3.758 52.625 10.766 1 98.75 116 ILE B N 1
ATOM 5908 C CA . ILE B 1 116 ? -3.514 54.062 10.852 1 98.75 116 ILE B CA 1
ATOM 5909 C C . ILE B 1 116 ? -4.211 54.781 9.695 1 98.75 116 ILE B C 1
ATOM 5911 O O . ILE B 1 116 ? -4.016 54.406 8.531 1 98.75 116 ILE B O 1
ATOM 5915 N N . TYR B 1 117 ? -5.02 55.688 9.992 1 98.5 117 TYR B N 1
ATOM 5916 C CA . TYR B 1 117 ? -5.652 56.5 8.984 1 98.5 117 TYR B CA 1
ATOM 5917 C C . TYR B 1 117 ? -5.082 57.938 9.016 1 98.5 117 TYR B C 1
ATOM 5919 O O . TYR B 1 117 ? -5.266 58.656 9.992 1 98.5 117 TYR B O 1
ATOM 5927 N N . ASP B 1 118 ? -4.371 58.312 7.98 1 98.12 118 ASP B N 1
ATOM 5928 C CA . ASP B 1 118 ? -3.838 59.656 7.805 1 98.12 118 ASP B CA 1
ATOM 5929 C C . ASP B 1 118 ? -4.871 60.562 7.164 1 98.12 118 ASP B C 1
ATOM 5931 O O . ASP B 1 118 ? -5.062 60.562 5.945 1 98.12 118 ASP B O 1
ATOM 5935 N N . MET B 1 119 ? -5.438 61.469 8.016 1 96.81 119 MET B N 1
ATOM 5936 C CA . MET B 1 119 ? -6.57 62.281 7.594 1 96.81 119 MET B CA 1
ATOM 5937 C C . MET B 1 119 ? -6.152 63.281 6.516 1 96.81 119 MET B C 1
ATOM 5939 O O . MET B 1 119 ? -6.922 63.562 5.594 1 96.81 119 MET B O 1
ATOM 5943 N N . LYS B 1 120 ? -4.996 63.75 6.578 1 95.5 120 LYS B N 1
ATOM 5944 C CA . LYS B 1 120 ? -4.508 64.75 5.613 1 95.5 120 LYS B CA 1
ATOM 5945 C C . LYS B 1 120 ? -4.293 64.062 4.242 1 95.5 120 LYS B C 1
ATOM 5947 O O . LYS B 1 120 ? -4.574 64.688 3.215 1 95.5 120 LYS B O 1
ATOM 5952 N N . LYS B 1 121 ? -3.9 62.906 4.234 1 95.44 121 LYS B N 1
ATOM 5953 C CA . LYS B 1 121 ? -3.568 62.219 2.986 1 95.44 121 LYS B CA 1
ATOM 5954 C C . LYS B 1 121 ? -4.715 61.312 2.529 1 95.44 121 LYS B C 1
ATOM 5956 O O . LYS B 1 121 ? -4.707 60.812 1.404 1 95.44 121 LYS B O 1
ATOM 5961 N N . ASP B 1 122 ? -5.672 61.094 3.328 1 96.12 122 ASP B N 1
ATOM 5962 C CA . ASP B 1 122 ? -6.719 60.094 3.102 1 96.12 122 ASP B CA 1
ATOM 5963 C C . ASP B 1 122 ? -6.117 58.719 2.793 1 96.12 122 ASP B C 1
ATOM 5965 O O . ASP B 1 122 ? -6.418 58.125 1.758 1 96.12 122 ASP B O 1
ATOM 5969 N N . LEU B 1 123 ? -5.332 58.312 3.676 1 97.12 123 LEU B N 1
ATOM 5970 C CA . LEU B 1 123 ? -4.523 57.125 3.49 1 97.12 123 LEU B CA 1
ATOM 5971 C C . LEU B 1 123 ? -4.727 56.125 4.645 1 97.12 123 LEU B C 1
ATOM 5973 O O . LEU B 1 123 ? -4.691 56.531 5.812 1 97.12 123 LEU B O 1
ATOM 5977 N N . TYR B 1 124 ? -5.031 54.906 4.262 1 98.19 124 TYR B N 1
ATOM 5978 C CA . TYR B 1 124 ? -5.09 53.812 5.23 1 98.19 124 TYR B CA 1
ATOM 5979 C C . TYR B 1 124 ? -3.801 53 5.219 1 98.19 124 TYR B C 1
ATOM 5981 O O . TYR B 1 124 ? -3.383 52.5 4.172 1 98.19 124 TYR B O 1
ATOM 5989 N N . PHE B 1 125 ? -3.168 52.906 6.391 1 98.56 125 PHE B N 1
ATOM 5990 C CA . PHE B 1 125 ? -2.008 52.031 6.586 1 98.56 125 PHE B CA 1
ATOM 5991 C C . PHE B 1 125 ? -2.303 50.969 7.617 1 98.56 125 PHE B C 1
ATOM 5993 O O . PHE B 1 125 ? -2.428 51.25 8.812 1 98.56 125 PHE B O 1
ATOM 6000 N N . CYS B 1 126 ? -2.463 49.688 7.16 1 98.69 126 CYS B N 1
ATOM 6001 C CA . CYS B 1 126 ? -2.762 48.562 8.023 1 98.69 126 CYS B CA 1
ATOM 6002 C C . CYS B 1 126 ? -1.585 47.594 8.078 1 98.69 126 CYS B C 1
ATOM 6004 O O . CYS B 1 126 ? -0.833 47.469 7.109 1 98.69 126 CYS B O 1
ATOM 6006 N N . ALA B 1 127 ? -1.433 46.906 9.203 1 98.69 127 ALA B N 1
ATOM 6007 C CA . ALA B 1 127 ? -0.319 45.969 9.32 1 98.69 127 ALA B CA 1
ATOM 6008 C C . ALA B 1 127 ? -0.654 44.844 10.297 1 98.69 127 ALA B C 1
ATOM 6010 O O . ALA B 1 127 ? -1.487 45 11.188 1 98.69 127 ALA B O 1
ATOM 6011 N N . ARG B 1 128 ? -0.056 43.688 10.039 1 98.31 128 ARG B N 1
ATOM 6012 C CA . ARG B 1 128 ? -0.151 42.5 10.906 1 98.31 128 ARG B CA 1
ATOM 6013 C C . ARG B 1 128 ? 1.232 42.031 11.336 1 98.31 128 ARG B C 1
ATOM 6015 O O . ARG B 1 128 ? 2.197 42.156 10.578 1 98.31 128 ARG B O 1
ATOM 6022 N N . ASP B 1 129 ? 1.328 41.562 12.508 1 97.88 129 ASP B N 1
ATOM 6023 C CA . ASP B 1 129 ? 2.6 41.219 13.125 1 97.88 129 ASP B CA 1
ATOM 6024 C C . ASP B 1 129 ? 3.27 40.062 12.391 1 97.88 129 ASP B C 1
ATOM 6026 O O . ASP B 1 129 ? 2.697 39.5 11.461 1 97.88 129 ASP B O 1
ATOM 6030 N N . ARG B 1 130 ? 4.445 39.688 12.781 1 97.44 130 ARG B N 1
ATOM 6031 C CA . ARG B 1 130 ? 5.367 38.812 12.062 1 97.44 130 ARG B CA 1
ATOM 6032 C C . ARG B 1 130 ? 4.809 37.406 11.945 1 97.44 130 ARG B C 1
ATOM 6034 O O . ARG B 1 130 ? 5.043 36.719 10.945 1 97.44 130 ARG B O 1
ATOM 6041 N N . TYR B 1 131 ? 4.07 37 12.984 1 96.81 131 TYR B N 1
ATOM 6042 C CA . TYR B 1 131 ? 3.684 35.594 13.016 1 96.81 131 TYR B CA 1
ATOM 6043 C C . TYR B 1 131 ? 2.166 35.469 12.961 1 96.81 131 TYR B C 1
ATOM 6045 O O . TYR B 1 131 ? 1.641 34.344 13.062 1 96.81 131 TYR B O 1
ATOM 6053 N N . GLY B 1 132 ? 1.485 36.594 12.812 1 96.31 132 GLY B N 1
ATOM 6054 C CA . GLY B 1 132 ? 0.037 36.562 12.688 1 96.31 132 GLY B CA 1
ATOM 6055 C C . GLY B 1 132 ? -0.67 36.281 14 1 96.31 132 GLY B C 1
ATOM 6056 O O . GLY B 1 132 ? -1.671 35.562 14.023 1 96.31 132 GLY B O 1
ATOM 6057 N N . LYS B 1 133 ? -0.14 36.75 15.07 1 97.5 133 LYS B N 1
ATOM 6058 C CA . LYS B 1 133 ? -0.715 36.531 16.391 1 97.5 133 LYS B CA 1
ATOM 6059 C C . LYS B 1 133 ? -2.082 37.188 16.516 1 97.5 133 LYS B C 1
ATOM 6061 O O . LYS B 1 133 ? -2.969 36.688 17.203 1 97.5 133 LYS B O 1
ATOM 6066 N N . LYS B 1 134 ? -2.197 38.375 15.93 1 97.81 134 LYS B N 1
ATOM 6067 C CA . LYS B 1 134 ? -3.471 39.062 15.977 1 97.81 134 LYS B CA 1
ATOM 6068 C C . LYS B 1 134 ? -4.16 39.062 14.617 1 97.81 134 LYS B C 1
ATOM 6070 O O . LYS B 1 134 ? -3.516 39.25 13.578 1 97.81 134 LYS B O 1
ATOM 6075 N N . PRO B 1 135 ? -5.461 38.844 14.586 1 97.38 135 PRO B N 1
ATOM 6076 C CA . PRO B 1 135 ? -6.168 38.719 13.312 1 97.38 135 PRO B CA 1
ATOM 6077 C C . PRO B 1 135 ? -6.414 40.062 12.641 1 97.38 135 PRO B C 1
ATOM 6079 O O . PRO B 1 135 ? -6.527 41.094 13.312 1 97.38 135 PRO B O 1
ATOM 6082 N N . PHE B 1 136 ? -6.461 40.125 11.391 1 98.31 136 PHE B N 1
ATOM 6083 C CA . PHE B 1 136 ? -6.855 41.219 10.531 1 98.31 136 PHE B CA 1
ATOM 6084 C C . PHE B 1 136 ? -7.594 40.719 9.297 1 98.31 136 PHE B C 1
ATOM 6086 O O . PHE B 1 136 ? -6.965 40.312 8.312 1 98.31 136 PHE B O 1
ATOM 6093 N N . PHE B 1 137 ? -8.898 40.781 9.312 1 98.5 137 PHE B N 1
ATOM 6094 C CA . PHE B 1 137 ? -9.734 40.438 8.172 1 98.5 137 PHE B CA 1
ATOM 6095 C C . PHE B 1 137 ? -10.141 41.688 7.395 1 98.5 137 PHE B C 1
ATOM 6097 O O . PHE B 1 137 ? -10.242 42.781 7.969 1 98.5 137 PHE B O 1
ATOM 6104 N N . TYR B 1 138 ? -10.391 41.5 6.109 1 98.5 138 TYR B N 1
ATOM 6105 C CA . TYR B 1 138 ? -10.852 42.656 5.375 1 98.5 138 TYR B CA 1
ATOM 6106 C C . TYR B 1 138 ? -11.688 42.25 4.172 1 98.5 138 TYR B C 1
ATOM 6108 O O . TYR B 1 138 ? -11.641 41.094 3.729 1 98.5 138 TYR B O 1
ATOM 6116 N N . TYR B 1 139 ? -12.5 43.062 3.758 1 98.19 139 TYR B N 1
ATOM 6117 C CA . TYR B 1 139 ? -13.336 43.031 2.562 1 98.19 139 TYR B CA 1
ATOM 6118 C C . TYR B 1 139 ? -13.078 44.25 1.672 1 98.19 139 TYR B C 1
ATOM 6120 O O . TYR B 1 139 ? -12.984 45.375 2.158 1 98.19 139 TYR B O 1
ATOM 6128 N N . PHE B 1 140 ? -12.859 44 0.374 1 97.12 140 PHE B N 1
ATOM 6129 C CA . PHE B 1 140 ? -12.609 45.094 -0.567 1 97.12 140 PHE B CA 1
ATOM 6130 C C . PHE B 1 140 ? -13.266 44.812 -1.91 1 97.12 140 PHE B C 1
ATOM 6132 O O . PHE B 1 140 ? -12.797 43.969 -2.67 1 97.12 140 PHE B O 1
ATOM 6139 N N . LYS B 1 141 ? -14.211 45.406 -2.137 1 94 141 LYS B N 1
ATOM 6140 C CA . LYS B 1 141 ? -14.961 45.281 -3.387 1 94 141 LYS B CA 1
ATOM 6141 C C . LYS B 1 141 ? -15.688 46.594 -3.721 1 94 141 LYS B C 1
ATOM 6143 O O . LYS B 1 141 ? -16.297 47.188 -2.844 1 94 141 LYS B O 1
ATOM 6148 N N . ASP B 1 142 ? -15.703 47.094 -4.973 1 91.06 142 ASP B N 1
ATOM 6149 C CA . ASP B 1 142 ? -16.391 48.281 -5.453 1 91.06 142 ASP B CA 1
ATOM 6150 C C . ASP B 1 142 ? -16.031 49.5 -4.609 1 91.06 142 ASP B C 1
ATOM 6152 O O . ASP B 1 142 ? -16.906 50.25 -4.172 1 91.06 142 ASP B O 1
ATOM 6156 N N . ASN B 1 143 ? -14.812 49.625 -4.211 1 91.06 143 ASN B N 1
ATOM 6157 C CA . ASN B 1 143 ? -14.219 50.75 -3.467 1 91.06 143 ASN B CA 1
ATOM 6158 C C . ASN B 1 143 ? -14.711 50.781 -2.021 1 91.06 143 ASN B C 1
ATOM 6160 O O . ASN B 1 143 ? -14.5 51.75 -1.314 1 91.06 143 ASN B O 1
ATOM 6164 N N . LYS B 1 144 ? -15.391 49.781 -1.617 1 95.19 144 LYS B N 1
ATOM 6165 C CA . LYS B 1 144 ? -15.766 49.594 -0.216 1 95.19 144 LYS B CA 1
ATOM 6166 C C . LYS B 1 144 ? -14.719 48.781 0.54 1 95.19 144 LYS B C 1
ATOM 6168 O O . LYS B 1 144 ? -14.445 47.625 0.181 1 95.19 144 LYS B O 1
ATOM 6173 N N . PHE B 1 145 ? -14.195 49.469 1.52 1 97.62 145 PHE B N 1
ATOM 6174 C CA . PHE B 1 145 ? -13.156 48.844 2.33 1 97.62 145 PHE B CA 1
ATOM 6175 C C . PHE B 1 145 ? -13.625 48.656 3.768 1 97.62 145 PHE B C 1
ATOM 6177 O O . PHE B 1 145 ? -14.047 49.625 4.414 1 97.62 145 PHE B O 1
ATOM 6184 N N . ILE B 1 146 ? -13.688 47.438 4.242 1 98.56 146 ILE B N 1
ATOM 6185 C CA . ILE B 1 146 ? -13.992 47.094 5.621 1 98.56 146 ILE B CA 1
ATOM 6186 C C . ILE B 1 146 ? -12.836 46.281 6.215 1 98.56 146 ILE B C 1
ATOM 6188 O O . ILE B 1 146 ? -12.273 45.406 5.551 1 98.56 146 ILE B O 1
ATOM 6192 N N . PHE B 1 147 ? -12.391 46.562 7.402 1 98.62 147 PHE B N 1
ATOM 6193 C CA . PHE B 1 147 ? -11.445 45.688 8.117 1 98.62 147 PHE B CA 1
ATOM 6194 C C . PHE B 1 147 ? -11.914 45.438 9.539 1 98.62 147 PHE B C 1
ATOM 6196 O O . PHE B 1 147 ? -12.656 46.25 10.109 1 98.62 147 PHE B O 1
ATOM 6203 N N . SER B 1 148 ? -11.539 44.312 10.055 1 98.75 148 SER B N 1
ATOM 6204 C CA . SER B 1 148 ? -11.953 43.969 11.414 1 98.75 148 SER B CA 1
ATOM 6205 C C . SER B 1 148 ? -11.086 42.844 11.984 1 98.75 148 SER B C 1
ATOM 6207 O O . SER B 1 148 ? -10.398 42.125 11.242 1 98.75 148 SER B O 1
ATOM 6209 N N . SER B 1 149 ? -11.086 42.719 13.297 1 98.12 149 SER B N 1
ATOM 6210 C CA . SER B 1 149 ? -10.477 41.594 13.992 1 98.12 149 SER B CA 1
ATOM 6211 C C . SER B 1 149 ? -11.352 40.344 13.891 1 98.12 149 SER B C 1
ATOM 6213 O O . SER B 1 149 ? -10.906 39.25 14.227 1 98.12 149 SER B O 1
ATOM 6215 N N . SER B 1 150 ? -12.547 40.5 13.32 1 97.38 150 SER B N 1
ATOM 6216 C CA . SER B 1 150 ? -13.516 39.406 13.297 1 97.38 150 SER B CA 1
ATOM 6217 C C . SER B 1 150 ? -14.227 39.312 11.953 1 97.38 150 SER B C 1
ATOM 6219 O O . SER B 1 150 ? -14.617 40.344 11.391 1 97.38 150 SER B O 1
ATOM 6221 N N . VAL B 1 151 ? -14.344 38.094 11.477 1 97.31 151 VAL B N 1
ATOM 6222 C CA . VAL B 1 151 ? -15.078 37.875 10.234 1 97.31 151 VAL B CA 1
ATOM 6223 C C . VAL B 1 151 ? -16.562 38.188 10.445 1 97.31 151 VAL B C 1
ATOM 6225 O O . VAL B 1 151 ? -17.219 38.719 9.555 1 97.31 151 VAL B O 1
ATOM 6228 N N . LYS B 1 152 ? -17.078 37.875 11.625 1 96.69 152 LYS B N 1
ATOM 6229 C CA . LYS B 1 152 ? -18.484 38.094 11.945 1 96.69 152 LYS B CA 1
ATOM 6230 C C . LYS B 1 152 ? -18.844 39.562 11.867 1 96.69 152 LYS B C 1
ATOM 6232 O O . LYS B 1 152 ? -19.938 39.906 11.422 1 96.69 152 LYS B O 1
ATOM 6237 N N . SER B 1 153 ? -17.953 40.375 12.273 1 97.88 153 SER B N 1
ATOM 6238 C CA . SER B 1 153 ? -18.188 41.812 12.227 1 97.88 153 SER B CA 1
ATOM 6239 C C . SER B 1 153 ? -18.297 42.312 10.789 1 97.88 153 SER B C 1
ATOM 6241 O O . SER B 1 153 ? -19.094 43.188 10.484 1 97.88 153 SER B O 1
ATOM 6243 N N . ILE B 1 154 ? -17.5 41.781 9.961 1 98.44 154 ILE B N 1
ATOM 6244 C CA . ILE B 1 154 ? -17.531 42.156 8.547 1 98.44 154 ILE B CA 1
ATOM 6245 C C . ILE B 1 154 ? -18.828 41.625 7.918 1 98.44 154 ILE B C 1
ATOM 6247 O O . ILE B 1 154 ? -19.5 42.375 7.188 1 98.44 154 ILE B O 1
ATOM 6251 N N . LEU B 1 155 ? -19.156 40.406 8.211 1 97.88 155 LEU B N 1
ATOM 6252 C CA . LEU B 1 155 ? -20.375 39.812 7.664 1 97.88 155 LEU B CA 1
ATOM 6253 C C . LEU B 1 155 ? -21.609 40.656 8.023 1 97.88 155 LEU B C 1
ATOM 6255 O O . LEU B 1 155 ? -22.5 40.812 7.199 1 97.88 155 LEU B O 1
ATOM 6259 N N . ASN B 1 156 ? -21.625 41.156 9.25 1 97.75 156 ASN B N 1
ATOM 6260 C CA . ASN B 1 156 ? -22.75 41.938 9.727 1 97.75 156 ASN B CA 1
ATOM 6261 C C . ASN B 1 156 ? -22.875 43.281 8.961 1 97.75 156 ASN B C 1
ATOM 6263 O O . ASN B 1 156 ? -23.938 43.875 8.922 1 97.75 156 ASN B O 1
ATOM 6267 N N . LEU B 1 157 ? -21.828 43.719 8.32 1 98.12 157 LEU B N 1
ATOM 6268 C CA . LEU B 1 157 ? -21.812 45 7.613 1 98.12 157 LEU B CA 1
ATOM 6269 C C . LEU B 1 157 ? -22.188 44.812 6.145 1 98.12 157 LEU B C 1
ATOM 6271 O O . LEU B 1 157 ? -22.484 45.781 5.441 1 98.12 157 LEU B O 1
ATOM 6275 N N . LEU B 1 158 ? -22.156 43.562 5.734 1 97.19 158 LEU B N 1
ATOM 6276 C CA . LEU B 1 158 ? -22.453 43.281 4.336 1 97.19 158 LEU B CA 1
ATOM 6277 C C . LEU B 1 158 ? -23.953 43.125 4.129 1 97.19 158 LEU B C 1
ATOM 6279 O O . LEU B 1 158 ? -24.672 42.688 5.047 1 97.19 158 LEU B O 1
ATOM 6283 N N . ASP B 1 159 ? -24.453 43.375 2.941 1 93.69 159 ASP B N 1
ATOM 6284 C CA . ASP B 1 159 ? -25.859 43.25 2.605 1 93.69 159 ASP B CA 1
ATOM 6285 C C . ASP B 1 159 ? -26.203 41.844 2.115 1 93.69 159 ASP B C 1
ATOM 6287 O O . ASP B 1 159 ? -27.344 41.562 1.76 1 93.69 159 ASP B O 1
ATOM 6291 N N . TYR B 1 160 ? -25.172 41 2.072 1 94 160 TYR B N 1
ATOM 6292 C CA . TYR B 1 160 ? -25.344 39.625 1.628 1 94 160 TYR B CA 1
ATOM 6293 C C . TYR B 1 160 ? -24.391 38.688 2.371 1 94 160 TYR B C 1
ATOM 6295 O O . TYR B 1 160 ? -23.453 39.156 3.031 1 94 160 TYR B O 1
ATOM 6303 N N . LYS B 1 161 ? -24.641 37.438 2.275 1 93.5 161 LYS B N 1
ATOM 6304 C CA . LYS B 1 161 ? -23.719 36.406 2.795 1 93.5 161 LYS B CA 1
ATOM 6305 C C . LYS B 1 161 ? -22.844 35.844 1.681 1 93.5 161 LYS B C 1
ATOM 6307 O O . LYS B 1 161 ? -23.359 35.219 0.741 1 93.5 161 LYS B O 1
ATOM 6312 N N . PRO B 1 162 ? -21.594 36 1.725 1 97.69 162 PRO B N 1
ATOM 6313 C CA . PRO B 1 162 ? -20.734 35.469 0.67 1 97.69 162 PRO B CA 1
ATOM 6314 C C . PRO B 1 162 ? -20.797 33.938 0.564 1 97.69 162 PRO B C 1
ATOM 6316 O O . PRO B 1 162 ? -21.047 33.25 1.564 1 97.69 162 PRO B O 1
ATOM 6319 N N . ASN B 1 163 ? -20.531 33.438 -0.636 1 97.38 163 ASN B N 1
ATOM 6320 C CA . ASN B 1 163 ? -20.516 31.984 -0.868 1 97.38 163 ASN B CA 1
ATOM 6321 C C . ASN B 1 163 ? -19.328 31.328 -0.173 1 97.38 163 ASN B C 1
ATOM 6323 O O . ASN B 1 163 ? -18.359 32 0.205 1 97.38 163 ASN B O 1
ATOM 6327 N N . LEU B 1 164 ? -19.438 30.016 -0.034 1 97.88 164 LEU B N 1
ATOM 6328 C CA . LEU B 1 164 ? -18.344 29.219 0.522 1 97.88 164 LEU B CA 1
ATOM 6329 C C . LEU B 1 164 ? -17.109 29.297 -0.364 1 97.88 164 LEU B C 1
ATOM 6331 O O . LEU B 1 164 ? -17.203 29.156 -1.584 1 97.88 164 LEU B O 1
ATOM 6335 N N . ASN B 1 165 ? -15.992 29.578 0.162 1 98.38 165 ASN B N 1
ATOM 6336 C CA . ASN B 1 165 ? -14.703 29.484 -0.513 1 98.38 165 ASN B CA 1
ATOM 6337 C C . ASN B 1 165 ? -14.164 28.047 -0.508 1 98.38 165 ASN B C 1
ATOM 6339 O O . ASN B 1 165 ? -13.578 27.609 0.479 1 98.38 165 ASN B O 1
ATOM 6343 N N . LYS B 1 166 ? -14.234 27.375 -1.632 1 98.06 166 LYS B N 1
ATOM 6344 C CA . LYS B 1 166 ? -13.891 25.969 -1.728 1 98.06 166 LYS B CA 1
ATOM 6345 C C . LYS B 1 166 ? -12.383 25.75 -1.585 1 98.06 166 LYS B C 1
ATOM 6347 O O . LYS B 1 166 ? -11.938 24.703 -1.129 1 98.06 166 LYS B O 1
ATOM 6352 N N . VAL B 1 167 ? -11.609 26.734 -1.949 1 98.19 167 VAL B N 1
ATOM 6353 C CA . VAL B 1 167 ? -10.164 26.656 -1.794 1 98.19 167 VAL B CA 1
ATOM 6354 C C . VAL B 1 167 ? -9.805 26.641 -0.31 1 98.19 167 VAL B C 1
ATOM 6356 O O . VAL B 1 167 ? -8.953 25.859 0.128 1 98.19 167 VAL B O 1
ATOM 6359 N N . ALA B 1 168 ? -10.484 27.531 0.449 1 98.38 168 ALA B N 1
ATOM 6360 C CA . ALA B 1 168 ? -10.281 27.562 1.895 1 98.38 168 ALA B CA 1
ATOM 6361 C C . ALA B 1 168 ? -10.672 26.219 2.529 1 98.38 168 ALA B C 1
ATOM 6363 O O . ALA B 1 168 ? -9.992 25.734 3.432 1 98.38 168 ALA B O 1
ATOM 6364 N N . LEU B 1 169 ? -11.734 25.688 2.033 1 98.56 169 LEU B N 1
ATOM 6365 C CA . LEU B 1 169 ? -12.18 24.391 2.527 1 98.56 169 LEU B CA 1
ATOM 6366 C C . LEU B 1 169 ? -11.133 23.328 2.262 1 98.56 169 LEU B C 1
ATOM 6368 O O . LEU B 1 169 ? -10.852 22.5 3.133 1 98.56 169 LEU B O 1
ATOM 6372 N N . SER B 1 170 ? -10.602 23.344 1.065 1 98.44 170 SER B N 1
ATOM 6373 C CA . SER B 1 170 ? -9.578 22.375 0.684 1 98.44 170 SER B CA 1
ATOM 6374 C C . SER B 1 170 ? -8.344 22.5 1.573 1 98.44 170 SER B C 1
ATOM 6376 O O . SER B 1 170 ? -7.781 21.5 2.008 1 98.44 170 SER B O 1
ATOM 6378 N N . LYS B 1 171 ? -7.93 23.688 1.849 1 98.06 171 LYS B N 1
ATOM 6379 C CA . LYS B 1 171 ? -6.805 23.953 2.74 1 98.06 171 LYS B CA 1
ATOM 6380 C C . LYS B 1 171 ? -7.094 23.453 4.152 1 98.06 171 LYS B C 1
ATOM 6382 O O . LYS B 1 171 ? -6.254 22.797 4.766 1 98.06 171 LYS B O 1
ATOM 6387 N N . TYR B 1 172 ? -8.281 23.719 4.539 1 98 172 TYR B N 1
ATOM 6388 C CA . TYR B 1 172 ? -8.719 23.312 5.867 1 98 172 TYR B CA 1
ATOM 6389 C C . TYR B 1 172 ? -8.688 21.797 6.02 1 98 172 TYR B C 1
ATOM 6391 O O . TYR B 1 172 ? -8.227 21.266 7.035 1 98 172 TYR B O 1
ATOM 6399 N N . MET B 1 173 ? -9.172 21.156 5.031 1 98.31 173 MET B N 1
ATOM 6400 C CA . MET B 1 173 ? -9.203 19.703 5.113 1 98.31 173 MET B CA 1
ATOM 6401 C C . MET B 1 173 ? -7.793 19.125 5.184 1 98.31 173 MET B C 1
ATOM 6403 O O . MET B 1 173 ? -7.543 18.172 5.914 1 98.31 173 MET B O 1
ATOM 6407 N N . GLN B 1 174 ? -6.914 19.781 4.543 1 97.38 174 GLN B N 1
ATOM 6408 C CA . GLN B 1 174 ? -5.551 19.266 4.496 1 97.38 174 GLN B CA 1
ATOM 6409 C C . GLN B 1 174 ? -4.746 19.734 5.711 1 97.38 174 GLN B C 1
ATOM 6411 O O . GLN B 1 174 ? -3.867 19.016 6.191 1 97.38 174 GLN B O 1
ATOM 6416 N N . TYR B 1 175 ? -4.977 21 6.316 1 95.94 175 TYR B N 1
ATOM 6417 C CA . TYR B 1 175 ? -4.051 21.562 7.289 1 95.94 175 TYR B CA 1
ATOM 6418 C C . TYR B 1 175 ? -4.801 22.125 8.492 1 95.94 175 TYR B C 1
ATOM 6420 O O . TYR B 1 175 ? -4.367 23.109 9.102 1 95.94 175 TYR B O 1
ATOM 6428 N N . PHE B 1 176 ? -5.852 21.734 8.883 1 95.19 176 PHE B N 1
ATOM 6429 C CA . PHE B 1 176 ? -6.605 22.109 10.07 1 95.19 176 PHE B CA 1
ATOM 6430 C C . PHE B 1 176 ? -7.383 23.406 9.836 1 95.19 176 PHE B C 1
ATOM 6432 O O . PHE B 1 176 ? -8.445 23.609 10.43 1 95.19 176 PHE B O 1
ATOM 6439 N N . VAL B 1 177 ? -6.77 24.328 9.102 1 97.12 177 VAL B N 1
ATOM 6440 C CA . VAL B 1 177 ? -7.336 25.641 8.852 1 97.12 177 VAL B CA 1
ATOM 6441 C C . VAL B 1 177 ? -6.996 26.094 7.434 1 97.12 177 VAL B C 1
ATOM 6443 O O . VAL B 1 177 ? -6.176 25.469 6.758 1 97.12 177 VAL B O 1
ATOM 6446 N N . SER B 1 178 ? -7.715 27.109 7.016 1 96.81 178 SER B N 1
ATOM 6447 C CA . SER B 1 178 ? -7.254 27.797 5.816 1 96.81 178 SER B CA 1
ATOM 6448 C C . SER B 1 178 ? -6.027 28.656 6.109 1 96.81 178 SER B C 1
ATOM 6450 O O . SER B 1 178 ? -5.719 28.938 7.27 1 96.81 178 SER B O 1
ATOM 6452 N N . PHE B 1 179 ? -5.297 28.984 5.102 1 95.75 179 PHE B N 1
ATOM 6453 C CA . PHE B 1 179 ? -4.117 29.812 5.297 1 95.75 179 PHE B CA 1
ATOM 6454 C C . PHE B 1 179 ? -3.934 30.781 4.133 1 95.75 179 PHE B C 1
ATOM 6456 O O . PHE B 1 179 ? -4.691 30.734 3.16 1 95.75 179 PHE B O 1
ATOM 6463 N N . GLY B 1 180 ? -2.98 31.625 4.293 1 94.94 180 GLY B N 1
ATOM 6464 C CA . GLY B 1 180 ? -2.859 32.688 3.324 1 94.94 180 GLY B CA 1
ATOM 6465 C C . GLY B 1 180 ? -3.955 33.75 3.449 1 94.94 180 GLY B C 1
ATOM 6466 O O . GLY B 1 180 ? -4.332 34.125 4.559 1 94.94 180 GLY B O 1
ATOM 6467 N N . GLU B 1 181 ? -4.441 34.188 2.371 1 96.12 181 GLU B N 1
ATOM 6468 C CA . GLU B 1 181 ? -5.43 35.281 2.402 1 96.12 181 GLU B CA 1
ATOM 6469 C C . GLU B 1 181 ? -6.852 34.719 2.436 1 96.12 181 GLU B C 1
ATOM 6471 O O . GLU B 1 181 ? -7.809 35.469 2.674 1 96.12 181 GLU B O 1
ATOM 6476 N N . ASP B 1 182 ? -6.984 33.406 2.373 1 96.81 182 ASP B N 1
ATOM 6477 C CA . ASP B 1 182 ? -8.297 32.812 2.164 1 96.81 182 ASP B CA 1
ATOM 6478 C C . ASP B 1 182 ? -9.047 32.656 3.486 1 96.81 182 ASP B C 1
ATOM 6480 O O . ASP B 1 182 ? -8.516 32.062 4.434 1 96.81 182 ASP B O 1
ATOM 6484 N N . SER B 1 183 ? -10.234 33.188 3.576 1 97.88 183 SER B N 1
ATOM 6485 C CA . SER B 1 183 ? -11.211 32.812 4.59 1 97.88 183 SER B CA 1
ATOM 6486 C C . SER B 1 183 ? -12.281 31.891 4.012 1 97.88 183 SER B C 1
ATOM 6488 O O . SER B 1 183 ? -12.281 31.609 2.809 1 97.88 183 SER B O 1
ATOM 6490 N N . PHE B 1 184 ? -13.156 31.422 4.82 1 98.25 184 PHE B N 1
ATOM 6491 C CA . PHE B 1 184 ? -14.172 30.484 4.363 1 98.25 184 PHE B CA 1
ATOM 6492 C C . PHE B 1 184 ? -15.258 31.203 3.568 1 98.25 184 PHE B C 1
ATOM 6494 O O . PHE B 1 184 ? -16.078 30.562 2.914 1 98.25 184 PHE B O 1
ATOM 6501 N N . TYR B 1 185 ? -15.266 32.562 3.621 1 98.19 185 TYR B N 1
ATOM 6502 C CA . TYR B 1 185 ? -16.219 33.375 2.895 1 98.19 185 TYR B CA 1
ATOM 6503 C C . TYR B 1 185 ? -15.57 34.031 1.676 1 98.19 185 TYR B C 1
ATOM 6505 O O . TYR B 1 185 ? -14.57 34.719 1.8 1 98.19 185 TYR B O 1
ATOM 6513 N N . GLN B 1 186 ? -16.234 33.812 0.623 1 96.38 186 GLN B N 1
ATOM 6514 C CA . GLN B 1 186 ? -15.742 34.469 -0.584 1 96.38 186 GLN B CA 1
ATOM 6515 C C . GLN B 1 186 ? -15.688 35.969 -0.402 1 96.38 186 GLN B C 1
ATOM 6517 O O . GLN B 1 186 ? -16.562 36.562 0.245 1 96.38 186 GLN B O 1
ATOM 6522 N N . ASP B 1 187 ? -14.648 36.625 -0.792 1 94.62 187 ASP B N 1
ATOM 6523 C CA . ASP B 1 187 ? -14.492 38.062 -0.866 1 94.62 187 ASP B CA 1
ATOM 6524 C C . ASP B 1 187 ? -13.992 38.656 0.461 1 94.62 187 ASP B C 1
ATOM 6526 O O . ASP B 1 187 ? -13.703 39.844 0.563 1 94.62 187 ASP B O 1
ATOM 6530 N N . ILE B 1 188 ? -14.016 37.844 1.529 1 98.06 188 ILE B N 1
ATOM 6531 C CA . ILE B 1 188 ? -13.398 38.281 2.781 1 98.06 188 ILE B CA 1
ATOM 6532 C C . ILE B 1 188 ? -12.008 37.656 2.898 1 98.06 188 ILE B C 1
ATOM 6534 O O . ILE B 1 188 ? -11.852 36.438 2.791 1 98.06 188 ILE B O 1
ATOM 6538 N N . PHE B 1 189 ? -11.023 38.438 3.184 1 98.31 189 PHE B N 1
ATOM 6539 C CA . PHE B 1 189 ? -9.633 38 3.145 1 98.31 189 PHE B CA 1
ATOM 6540 C C . PHE B 1 189 ? -8.961 38.219 4.492 1 98.31 189 PHE B C 1
ATOM 6542 O O . PHE B 1 189 ? -9.461 38.969 5.328 1 98.31 189 PHE B O 1
ATOM 6549 N N . LYS B 1 190 ? -7.891 37.531 4.688 1 98 190 LYS B N 1
ATOM 6550 C CA . LYS B 1 190 ? -6.98 37.75 5.809 1 98 190 LYS B CA 1
ATOM 6551 C C . LYS B 1 190 ? -5.699 38.438 5.352 1 98 190 LYS B C 1
ATOM 6553 O O . LYS B 1 190 ? -5.145 38.094 4.305 1 98 190 LYS B O 1
ATOM 6558 N N . LEU B 1 191 ? -5.336 39.438 6.09 1 98.19 191 LEU B N 1
ATOM 6559 C CA . LEU B 1 191 ? -3.992 39.969 5.859 1 98.19 191 LEU B CA 1
ATOM 6560 C C . LEU B 1 191 ? -2.939 38.969 6.367 1 98.19 191 LEU B C 1
ATOM 6562 O O . LEU B 1 191 ? -2.977 38.562 7.527 1 98.19 191 LEU B O 1
ATOM 6566 N N . GLU B 1 192 ? -2.02 38.562 5.551 1 97.38 192 GLU B N 1
ATOM 6567 C CA . GLU B 1 192 ? -1.025 37.562 5.938 1 97.38 192 GLU B CA 1
ATOM 6568 C C . GLU B 1 192 ? -0.092 38.094 7.016 1 97.38 192 GLU B C 1
ATOM 6570 O O . GLU B 1 192 ? 0.078 39.312 7.145 1 97.38 192 GLU B O 1
ATOM 6575 N N . ALA B 1 193 ? 0.485 37.219 7.734 1 97.25 193 ALA B N 1
ATOM 6576 C CA . ALA B 1 193 ? 1.498 37.625 8.711 1 97.25 193 ALA B CA 1
ATOM 6577 C C . ALA B 1 193 ? 2.639 38.375 8.039 1 97.25 193 ALA B C 1
ATOM 6579 O O . ALA B 1 193 ? 2.926 38.156 6.859 1 97.25 193 ALA B O 1
ATOM 6580 N N . SER B 1 194 ? 3.197 39.312 8.773 1 97.44 194 SER B N 1
ATOM 6581 C CA . SER B 1 194 ? 4.367 40.062 8.344 1 97.44 194 SER B CA 1
ATOM 6582 C C . SER B 1 194 ? 4.055 40.938 7.137 1 97.44 194 SER B C 1
ATOM 6584 O O . SER B 1 194 ? 4.918 41.188 6.289 1 97.44 194 SER B O 1
ATOM 6586 N N . THR B 1 195 ? 2.834 41.312 6.98 1 98 195 THR B N 1
ATOM 6587 C CA . THR B 1 195 ? 2.414 42.062 5.801 1 98 195 THR B CA 1
ATOM 6588 C C . THR B 1 195 ? 1.728 43.375 6.195 1 98 195 THR B C 1
ATOM 6590 O O . THR B 1 195 ? 1.061 43.438 7.23 1 98 195 THR B O 1
ATOM 6593 N N . TYR B 1 196 ? 1.933 44.406 5.488 1 98.31 196 TYR B N 1
ATOM 6594 C CA . TYR B 1 196 ? 1.136 45.625 5.637 1 98.31 196 TYR B CA 1
ATOM 6595 C C . TYR B 1 196 ? 0.371 45.938 4.355 1 98.31 196 TYR B C 1
ATOM 6597 O O . TYR B 1 196 ? 0.688 45.406 3.289 1 98.31 196 TYR B O 1
ATOM 6605 N N . LEU B 1 197 ? -0.685 46.625 4.516 1 98.19 197 LEU B N 1
ATOM 6606 C CA . LEU B 1 197 ? -1.618 47 3.459 1 98.19 197 LEU B CA 1
ATOM 6607 C C . LEU B 1 197 ? -1.806 48.5 3.408 1 98.19 197 LEU B C 1
ATOM 6609 O O . LEU B 1 197 ? -1.958 49.156 4.445 1 98.19 197 LEU B O 1
ATOM 6613 N N . ILE B 1 198 ? -1.664 49.125 2.152 1 97.88 198 ILE B N 1
ATOM 6614 C CA . ILE B 1 198 ? -1.89 50.531 1.927 1 97.88 198 ILE B CA 1
ATOM 6615 C C . ILE B 1 198 ? -3.084 50.75 0.996 1 97.88 198 ILE B C 1
ATOM 6617 O O . ILE B 1 198 ? -3.166 50.094 -0.057 1 97.88 198 ILE B O 1
ATOM 6621 N N . TYR B 1 199 ? -3.969 51.531 1.434 1 97.44 199 TYR B N 1
ATOM 6622 C CA . TYR B 1 199 ? -5.113 51.875 0.604 1 97.44 199 TYR B CA 1
ATOM 6623 C C . TYR B 1 199 ? -5.273 53.406 0.524 1 97.44 199 TYR B C 1
ATOM 6625 O O . TYR B 1 199 ? -5.418 54.062 1.549 1 97.44 199 TYR B O 1
ATOM 6633 N N . GLU B 1 200 ? -5.148 53.906 -0.653 1 95.44 200 GLU B N 1
ATOM 6634 C CA . GLU B 1 200 ? -5.359 55.312 -0.959 1 95.44 200 GLU B CA 1
ATOM 6635 C C . GLU B 1 200 ? -6.496 55.5 -1.959 1 95.44 200 GLU B C 1
ATOM 6637 O O . GLU B 1 200 ? -6.262 55.594 -3.166 1 95.44 200 GLU B O 1
ATOM 6642 N N . PRO B 1 201 ? -7.656 55.781 -1.457 1 91.56 201 PRO B N 1
ATOM 6643 C CA . PRO B 1 201 ? -8.836 55.812 -2.326 1 91.56 201 PRO B CA 1
ATOM 6644 C C . PRO B 1 201 ? -8.711 56.812 -3.453 1 91.56 201 PRO B C 1
ATOM 6646 O O . PRO B 1 201 ? -9.281 56.625 -4.531 1 91.56 201 PRO B O 1
ATOM 6649 N N . ASN B 1 202 ? -8.047 57.812 -3.305 1 88.69 202 ASN B N 1
ATOM 6650 C CA . ASN B 1 202 ? -7.965 58.906 -4.293 1 88.69 202 ASN B CA 1
ATOM 6651 C C . ASN B 1 202 ? -6.852 58.656 -5.305 1 88.69 202 ASN B C 1
ATOM 6653 O O . ASN B 1 202 ? -6.793 59.312 -6.344 1 88.69 202 ASN B O 1
ATOM 6657 N N . LYS B 1 203 ? -6.016 57.781 -5.031 1 86.75 203 LYS B N 1
ATOM 6658 C CA . LYS B 1 203 ? -4.879 57.531 -5.918 1 86.75 203 LYS B CA 1
ATOM 6659 C C . LYS B 1 203 ? -5.035 56.219 -6.676 1 86.75 203 LYS B C 1
ATOM 6661 O O . LYS B 1 203 ? -4.68 56.125 -7.855 1 86.75 203 LYS B O 1
ATOM 6666 N N . SER B 1 204 ? -5.375 55.188 -5.906 1 75.5 204 SER B N 1
ATOM 6667 C CA . SER B 1 204 ? -5.477 53.875 -6.52 1 75.5 204 SER B CA 1
ATOM 6668 C C . SER B 1 204 ? -6.719 53.125 -6.039 1 75.5 204 SER B C 1
ATOM 6670 O O . SER B 1 204 ? -7.121 53.281 -4.879 1 75.5 204 SER B O 1
ATOM 6672 N N . ARG B 1 205 ? -7.191 52.406 -7.008 1 79.75 205 ARG B N 1
ATOM 6673 C CA . ARG B 1 205 ? -8.375 51.625 -6.688 1 79.75 205 ARG B CA 1
ATOM 6674 C C . ARG B 1 205 ? -7.98 50.25 -6.172 1 79.75 205 ARG B C 1
ATOM 6676 O O . ARG B 1 205 ? -8.844 49.438 -5.801 1 79.75 205 ARG B O 1
ATOM 6683 N N . GLU B 1 206 ? -6.691 50.219 -6.039 1 90.06 206 GLU B N 1
ATOM 6684 C CA . GLU B 1 206 ? -6.246 48.906 -5.645 1 90.06 206 GLU B CA 1
ATOM 6685 C C . GLU B 1 206 ? -5.535 48.938 -4.293 1 90.06 206 GLU B C 1
ATOM 6687 O O . GLU B 1 206 ? -4.969 49.969 -3.91 1 90.06 206 GLU B O 1
ATOM 6692 N N . LEU B 1 207 ? -5.656 47.844 -3.559 1 94.81 207 LEU B N 1
ATOM 6693 C CA . LEU B 1 207 ? -4.902 47.656 -2.322 1 94.81 207 LEU B CA 1
ATOM 6694 C C . LEU B 1 207 ? -3.463 47.25 -2.615 1 94.81 207 LEU B C 1
ATOM 6696 O O . LEU B 1 207 ? -3.215 46.375 -3.453 1 94.81 207 LEU B O 1
ATOM 6700 N N . GLN B 1 208 ? -2.547 47.906 -2.033 1 96.38 208 GLN B N 1
ATOM 6701 C CA . GLN B 1 208 ? -1.144 47.5 -2.137 1 96.38 208 GLN B CA 1
ATOM 6702 C C . GLN B 1 208 ? -0.695 46.719 -0.906 1 96.38 208 GLN B C 1
ATOM 6704 O O . GLN B 1 208 ? -0.868 47.188 0.225 1 96.38 208 GLN B O 1
ATOM 6709 N N . LYS B 1 209 ? -0.15 45.562 -1.092 1 97.44 209 LYS B N 1
ATOM 6710 C CA . LYS B 1 209 ? 0.328 44.719 -0.002 1 97.44 209 LYS B CA 1
ATOM 6711 C C . LYS B 1 209 ? 1.818 44.406 -0.147 1 97.44 209 LYS B C 1
ATOM 6713 O O . LYS B 1 209 ? 2.312 44.219 -1.258 1 97.44 209 LYS B O 1
ATOM 6718 N N . LYS B 1 210 ? 2.486 44.438 0.987 1 97.38 210 LYS B N 1
ATOM 6719 C CA . LYS B 1 210 ? 3.918 44.156 0.972 1 97.38 210 LYS B CA 1
ATOM 6720 C C . LYS B 1 210 ? 4.352 43.469 2.252 1 97.38 210 LYS B C 1
ATOM 6722 O O . LYS B 1 210 ? 3.881 43.781 3.342 1 97.38 210 LYS B O 1
ATOM 6727 N N . LYS B 1 211 ? 5.234 42.5 2.113 1 97.06 211 LYS B N 1
ATOM 6728 C CA . LYS B 1 211 ? 5.844 41.844 3.268 1 97.06 211 LYS B CA 1
ATOM 6729 C C . LYS B 1 211 ? 6.992 42.688 3.826 1 97.06 211 LYS B C 1
ATOM 6731 O O . LYS B 1 211 ? 7.801 43.219 3.066 1 97.06 211 LYS B O 1
ATOM 6736 N N . TYR B 1 212 ? 7.062 42.75 5.141 1 97.44 212 TYR B N 1
ATOM 6737 C CA . TYR B 1 212 ? 8.102 43.594 5.727 1 97.44 212 TYR B CA 1
ATOM 6738 C C . TYR B 1 212 ? 9.125 42.75 6.477 1 97.44 212 TYR B C 1
ATOM 6740 O O . TYR B 1 212 ? 10.148 43.25 6.941 1 97.44 212 TYR B O 1
ATOM 6748 N N . TYR B 1 213 ? 8.883 41.469 6.566 1 95.75 213 TYR B N 1
ATOM 6749 C CA . TYR B 1 213 ? 9.719 40.562 7.332 1 95.75 213 TYR B CA 1
ATOM 6750 C C . TYR B 1 213 ? 9.867 39.219 6.621 1 95.75 213 TYR B C 1
ATOM 6752 O O . TYR B 1 213 ? 8.898 38.719 6.062 1 95.75 213 TYR B O 1
ATOM 6760 N N . LYS B 1 214 ? 11.078 38.719 6.492 1 93.81 214 LYS B N 1
ATOM 6761 C CA . LYS B 1 214 ? 11.398 37.406 5.977 1 93.81 214 LYS B CA 1
ATOM 6762 C C . LYS B 1 214 ? 12.445 36.719 6.84 1 93.81 214 LYS B C 1
ATOM 6764 O O . LYS B 1 214 ? 13.383 37.344 7.312 1 93.81 214 LYS B O 1
ATOM 6769 N N . ILE B 1 215 ? 12.266 35.469 7.027 1 93.75 215 ILE B N 1
ATOM 6770 C CA . ILE B 1 215 ? 13.227 34.688 7.805 1 93.75 215 ILE B CA 1
ATOM 6771 C C . ILE B 1 215 ? 14.461 34.375 6.957 1 93.75 215 ILE B C 1
ATOM 6773 O O . ILE B 1 215 ? 14.344 33.875 5.836 1 93.75 215 ILE B O 1
ATOM 6777 N N . ASN B 1 216 ? 15.594 34.719 7.477 1 93.75 216 ASN B N 1
ATOM 6778 C CA . ASN B 1 216 ? 16.875 34.438 6.844 1 93.75 216 ASN B CA 1
ATOM 6779 C C . ASN B 1 216 ? 17.469 33.125 7.355 1 93.75 216 ASN B C 1
ATOM 6781 O O . ASN B 1 216 ? 17.516 32.875 8.562 1 93.75 216 ASN B O 1
ATOM 6785 N N . THR B 1 217 ? 17.953 32.219 6.445 1 94.25 217 THR B N 1
ATOM 6786 C CA . THR B 1 217 ? 18.406 30.906 6.852 1 94.25 217 THR B CA 1
ATOM 6787 C C . THR B 1 217 ? 19.922 30.797 6.754 1 94.25 217 THR B C 1
ATOM 6789 O O . THR B 1 217 ? 20.484 29.703 6.785 1 94.25 217 THR B O 1
ATOM 6792 N N . TYR B 1 218 ? 20.641 31.922 6.594 1 94.81 218 TYR B N 1
ATOM 6793 C CA . TYR B 1 218 ? 22.109 31.906 6.57 1 94.81 218 TYR B CA 1
ATOM 6794 C C . TYR B 1 218 ? 22.672 31.406 7.895 1 94.81 218 TYR B C 1
ATOM 6796 O O . TYR B 1 218 ? 22.266 31.859 8.961 1 94.81 218 TYR B O 1
ATOM 6804 N N . LYS B 1 219 ? 23.656 30.516 7.812 1 96.88 219 LYS B N 1
ATOM 6805 C CA . LYS B 1 219 ? 24.219 29.891 9 1 96.88 219 LYS B CA 1
ATOM 6806 C C . LYS B 1 219 ? 25.422 30.672 9.523 1 96.88 219 LYS B C 1
ATOM 6808 O O . LYS B 1 219 ? 26.547 30.469 9.078 1 96.88 219 LYS B O 1
ATOM 6813 N N . ALA B 1 220 ? 25.141 31.438 10.57 1 96.31 220 ALA B N 1
ATOM 6814 C CA . ALA B 1 220 ? 26.188 32.281 11.125 1 96.31 220 ALA B CA 1
ATOM 6815 C C . ALA B 1 220 ? 26.781 31.656 12.383 1 96.31 220 ALA B C 1
ATOM 6817 O O . ALA B 1 220 ? 27.938 31.922 12.734 1 96.31 220 ALA B O 1
ATOM 6818 N N . ILE B 1 221 ? 26.047 30.828 13.094 1 97.62 221 ILE B N 1
ATOM 6819 C CA . ILE B 1 221 ? 26.453 30.25 14.375 1 97.62 221 ILE B CA 1
ATOM 6820 C C . ILE B 1 221 ? 26.891 28.797 14.172 1 97.62 221 ILE B C 1
ATOM 6822 O O . ILE B 1 221 ? 26.062 27.938 13.852 1 97.62 221 ILE B O 1
ATOM 6826 N N . LYS B 1 222 ? 28.172 28.5 14.445 1 96.81 222 LYS B N 1
ATOM 6827 C CA . LYS B 1 222 ? 28.719 27.172 14.164 1 96.81 222 LYS B CA 1
ATOM 6828 C C . LYS B 1 222 ? 29.25 26.516 15.43 1 96.81 222 LYS B C 1
ATOM 6830 O O . LYS B 1 222 ? 29.781 25.406 15.391 1 96.81 222 LYS B O 1
ATOM 6835 N N . ASP B 1 223 ? 29.078 27.281 16.578 1 97.75 223 ASP B N 1
ATOM 6836 C CA . ASP B 1 223 ? 29.578 26.781 17.859 1 97.75 223 ASP B CA 1
ATOM 6837 C C . ASP B 1 223 ? 28.422 26.531 18.828 1 97.75 223 ASP B C 1
ATOM 6839 O O . ASP B 1 223 ? 27.641 27.438 19.109 1 97.75 223 ASP B O 1
ATOM 6843 N N . GLU B 1 224 ? 28.375 25.328 19.344 1 98.06 224 GLU B N 1
ATOM 6844 C CA . GLU B 1 224 ? 27.281 24.922 20.234 1 98.06 224 GLU B CA 1
ATOM 6845 C C . GLU B 1 224 ? 27.281 25.75 21.516 1 98.06 224 GLU B C 1
ATOM 6847 O O . GLU B 1 224 ? 26.234 26.156 22 1 98.06 224 GLU B O 1
ATOM 6852 N N . LYS B 1 225 ? 28.422 25.922 22.109 1 98.06 225 LYS B N 1
ATOM 6853 C CA . LYS B 1 225 ? 28.531 26.672 23.359 1 98.06 225 LYS B CA 1
ATOM 6854 C C . LYS B 1 225 ? 28.031 28.094 23.188 1 98.06 225 LYS B C 1
ATOM 6856 O O . LYS B 1 225 ? 27.328 28.625 24.047 1 98.06 225 LYS B O 1
ATOM 6861 N N . GLN B 1 226 ? 28.438 28.688 22.156 1 98.38 226 GLN B N 1
ATOM 6862 C CA . GLN B 1 226 ? 27.969 30.031 21.844 1 98.38 226 GLN B CA 1
ATOM 6863 C C . GLN B 1 226 ? 26.453 30.047 21.672 1 98.38 226 GLN B C 1
ATOM 6865 O O . GLN B 1 226 ? 25.781 30.953 22.188 1 98.38 226 GLN B O 1
ATOM 6870 N N . ALA B 1 227 ? 25.969 29.109 20.953 1 98.56 227 ALA B N 1
ATOM 6871 C CA . ALA B 1 227 ? 24.531 29.016 20.719 1 98.56 227 ALA B CA 1
ATOM 6872 C C . ALA B 1 227 ? 23.766 28.922 22.047 1 98.56 227 ALA B C 1
ATOM 6874 O O . ALA B 1 227 ? 22.766 29.594 22.234 1 98.56 227 ALA B O 1
ATOM 6875 N N . LEU B 1 228 ? 24.25 28.047 22.938 1 98.62 228 LEU B N 1
ATOM 6876 C CA . LEU B 1 228 ? 23.594 27.844 24.219 1 98.62 228 LEU B CA 1
ATOM 6877 C C . LEU B 1 228 ? 23.547 29.141 25.016 1 98.62 228 LEU B C 1
ATOM 6879 O O . LEU B 1 228 ? 22.5 29.5 25.578 1 98.62 228 LEU B O 1
ATOM 6883 N N . ASN B 1 229 ? 24.578 29.844 25.062 1 98.5 229 ASN B N 1
ATOM 6884 C CA . ASN B 1 229 ? 24.641 31.109 25.797 1 98.5 229 ASN B CA 1
ATOM 6885 C C . ASN B 1 229 ? 23.734 32.156 25.203 1 98.5 229 ASN B C 1
ATOM 6887 O O . ASN B 1 229 ? 22.984 32.844 25.922 1 98.5 229 ASN B O 1
ATOM 6891 N N . ASP B 1 230 ? 23.844 32.312 23.922 1 98.69 230 ASP B N 1
ATOM 6892 C CA . ASP B 1 230 ? 23.047 33.312 23.234 1 98.69 230 ASP B CA 1
ATOM 6893 C C . ASP B 1 230 ? 21.547 33.062 23.391 1 98.69 230 ASP B C 1
ATOM 6895 O O . ASP B 1 230 ? 20.766 33.969 23.641 1 98.69 230 ASP B O 1
ATOM 6899 N N . ILE B 1 231 ? 21.203 31.812 23.219 1 98.81 231 ILE B N 1
ATOM 6900 C CA . ILE B 1 231 ? 19.797 31.422 23.312 1 98.81 231 ILE B CA 1
ATOM 6901 C C . ILE B 1 231 ? 19.281 31.703 24.719 1 98.81 231 ILE B C 1
ATOM 6903 O O . ILE B 1 231 ? 18.172 32.219 24.891 1 98.81 231 ILE B O 1
ATOM 6907 N N . GLU B 1 232 ? 20.016 31.328 25.703 1 98.62 232 GLU B N 1
ATOM 6908 C CA . GLU B 1 232 ? 19.625 31.578 27.078 1 98.62 232 GLU B CA 1
ATOM 6909 C C . GLU B 1 232 ? 19.406 33.062 27.328 1 98.62 232 GLU B C 1
ATOM 6911 O O . GLU B 1 232 ? 18.406 33.438 27.953 1 98.62 232 GLU B O 1
ATOM 6916 N N . GLU B 1 233 ? 20.25 33.875 26.859 1 98.62 233 GLU B N 1
ATOM 6917 C CA . GLU B 1 233 ? 20.141 35.312 27.016 1 98.62 233 GLU B CA 1
ATOM 6918 C C . GLU B 1 233 ? 18.906 35.844 26.297 1 98.62 233 GLU B C 1
ATOM 6920 O O . GLU B 1 233 ? 18.172 36.688 26.844 1 98.62 233 GLU B O 1
ATOM 6925 N N . LEU B 1 234 ? 18.734 35.406 25.109 1 98.62 234 LEU B N 1
ATOM 6926 C CA . LEU B 1 234 ? 17.594 35.844 24.312 1 98.62 234 LEU B CA 1
ATOM 6927 C C . LEU B 1 234 ? 16.281 35.438 24.969 1 98.62 234 LEU B C 1
ATOM 6929 O O . LEU B 1 234 ? 15.289 36.156 24.922 1 98.62 234 LEU B O 1
ATOM 6933 N N . LEU B 1 235 ? 16.25 34.25 25.609 1 98.62 235 LEU B N 1
ATOM 6934 C CA . LEU B 1 235 ? 15.055 33.781 26.297 1 98.62 235 LEU B CA 1
ATOM 6935 C C . LEU B 1 235 ? 14.742 34.688 27.5 1 98.62 235 LEU B C 1
ATOM 6937 O O . LEU B 1 235 ? 13.586 35.031 27.719 1 98.62 235 LEU B O 1
ATOM 6941 N N . PHE B 1 236 ? 15.742 35 28.234 1 98.44 236 PHE B N 1
ATOM 6942 C CA . PHE B 1 236 ? 15.562 35.875 29.375 1 98.44 236 PHE B CA 1
ATOM 6943 C C . PHE B 1 236 ? 14.992 37.219 28.938 1 98.44 236 PHE B C 1
ATOM 6945 O O . PHE B 1 236 ? 14.023 37.719 29.516 1 98.44 236 PHE B O 1
ATOM 6952 N N . LYS B 1 237 ? 15.57 37.75 27.922 1 97.81 237 LYS B N 1
ATOM 6953 C CA . LYS B 1 237 ? 15.125 39.031 27.406 1 97.81 237 LYS B CA 1
ATOM 6954 C C . LYS B 1 237 ? 13.688 38.969 26.906 1 97.81 237 LYS B C 1
ATOM 6956 O O . LYS B 1 237 ? 12.898 39.906 27.109 1 97.81 237 LYS B O 1
ATOM 6961 N N . SER B 1 238 ? 13.43 37.938 26.219 1 98.19 238 SER B N 1
ATOM 6962 C CA . SER B 1 238 ? 12.086 37.75 25.672 1 98.19 238 SER B CA 1
ATOM 6963 C C . SER B 1 238 ? 11.047 37.688 26.797 1 98.19 238 SER B C 1
ATOM 6965 O O . SER B 1 238 ? 10 38.312 26.688 1 98.19 238 SER B O 1
ATOM 6967 N N . VAL B 1 239 ? 11.312 36.938 27.859 1 98.19 239 VAL B N 1
ATOM 6968 C CA . VAL B 1 239 ? 10.398 36.812 28.984 1 98.19 239 VAL B CA 1
ATOM 6969 C C . VAL B 1 239 ? 10.266 38.188 29.672 1 98.19 239 VAL B C 1
ATOM 6971 O O . VAL B 1 239 ? 9.156 38.625 30 1 98.19 239 VAL B O 1
ATOM 6974 N N . GLU B 1 240 ? 11.305 38.875 29.797 1 97 240 GLU B N 1
ATOM 6975 C CA . GLU B 1 240 ? 11.297 40.188 30.438 1 97 240 GLU B CA 1
ATOM 6976 C C . GLU B 1 240 ? 10.406 41.188 29.688 1 97 240 GLU B C 1
ATOM 6978 O O . GLU B 1 240 ? 9.602 41.875 30.297 1 97 240 GLU B O 1
ATOM 6983 N N . TYR B 1 241 ? 10.594 41.219 28.391 1 96.12 241 TYR B N 1
ATOM 6984 C CA . TYR B 1 241 ? 9.773 42.094 27.547 1 96.12 241 TYR B CA 1
ATOM 6985 C C . TYR B 1 241 ? 8.289 41.844 27.766 1 96.12 241 TYR B C 1
ATOM 6987 O O . TYR B 1 241 ? 7.484 42.75 27.797 1 96.12 241 TYR B O 1
ATOM 6995 N N . ARG B 1 242 ? 7.914 40.656 27.984 1 96.62 242 ARG B N 1
ATOM 6996 C CA . ARG B 1 242 ? 6.516 40.219 27.984 1 96.62 242 ARG B CA 1
ATOM 6997 C C . ARG B 1 242 ? 5.922 40.312 29.391 1 96.62 242 ARG B C 1
ATOM 6999 O O . ARG B 1 242 ? 4.734 40.031 29.578 1 96.62 242 ARG B O 1
ATOM 7006 N N . LEU B 1 243 ? 6.746 40.656 30.328 1 94.94 243 LEU B N 1
ATOM 7007 C CA . LEU B 1 243 ? 6.266 40.875 31.703 1 94.94 243 LEU B CA 1
ATOM 7008 C C . LEU B 1 243 ? 5.887 42.312 31.922 1 94.94 243 LEU B C 1
ATOM 7010 O O . LEU B 1 243 ? 5.293 42.656 32.938 1 94.94 243 LEU B O 1
ATOM 7014 N N . ASN B 1 244 ? 6.199 43.156 30.906 1 87.88 244 ASN B N 1
ATOM 7015 C CA . ASN B 1 244 ? 5.758 44.562 30.984 1 87.88 244 ASN B CA 1
ATOM 7016 C C . ASN B 1 244 ? 4.234 44.656 31.016 1 87.88 244 ASN B C 1
ATOM 7018 O O . ASN B 1 244 ? 3.564 44.312 30.031 1 87.88 244 ASN B O 1
ATOM 7022 N N . SER B 1 245 ? 3.684 45.031 32.125 1 87.31 245 SER B N 1
ATOM 7023 C CA . SER B 1 245 ? 2.238 45.062 32.312 1 87.31 245 SER B CA 1
ATOM 7024 C C . SER B 1 245 ? 1.868 45.844 33.562 1 87.31 245 SER B C 1
ATOM 7026 O O . SER B 1 245 ? 2.637 45.844 34.531 1 87.31 245 SER B O 1
ATOM 7028 N N . ASP B 1 246 ? 0.732 46.438 33.5 1 85.88 246 ASP B N 1
ATOM 7029 C CA . ASP B 1 246 ? 0.207 47.094 34.719 1 85.88 246 ASP B CA 1
ATOM 7030 C C . ASP B 1 246 ? -0.756 46.188 35.469 1 85.88 246 ASP B C 1
ATOM 7032 O O . ASP B 1 246 ? -1.332 46.594 36.469 1 85.88 246 ASP B O 1
ATOM 7036 N N . VAL B 1 247 ? -0.935 45 34.969 1 88.38 247 VAL B N 1
ATOM 7037 C CA . VAL B 1 247 ? -1.765 44 35.625 1 88.38 247 VAL B CA 1
ATOM 7038 C C . VAL B 1 247 ? -0.949 42.75 35.875 1 88.38 247 VAL B C 1
ATOM 7040 O O . VAL B 1 247 ? 0.158 42.594 35.344 1 88.38 247 VAL B O 1
ATOM 7043 N N . GLU B 1 248 ? -1.481 41.875 36.656 1 91.75 248 GLU B N 1
ATOM 7044 C CA . GLU B 1 248 ? -0.787 40.625 36.969 1 91.75 248 GLU B CA 1
ATOM 7045 C C . GLU B 1 248 ? -0.677 39.75 35.75 1 91.75 248 GLU B C 1
ATOM 7047 O O . GLU B 1 248 ? -1.631 39.594 34.969 1 91.75 248 GLU B O 1
ATOM 7052 N N . VAL B 1 249 ? 0.471 39.156 35.531 1 96.06 249 VAL B N 1
ATOM 7053 C CA . VAL B 1 249 ? 0.726 38.219 34.469 1 96.06 249 VAL B CA 1
ATOM 7054 C C . VAL B 1 249 ? 0.884 36.812 35.062 1 96.06 249 VAL B C 1
ATOM 7056 O O . VAL B 1 249 ? 1.663 36.594 36 1 96.06 249 VAL B O 1
ATOM 7059 N N . ALA B 1 250 ? 0.106 35.875 34.656 1 98 250 ALA B N 1
ATOM 7060 C CA . ALA B 1 250 ? 0.244 34.469 35.062 1 98 250 ALA B CA 1
ATOM 7061 C C . ALA B 1 250 ? 0.963 33.656 34 1 98 250 ALA B C 1
ATOM 7063 O O . ALA B 1 250 ? 1.479 34.219 33.031 1 98 250 ALA B O 1
ATOM 7064 N N . SER B 1 251 ? 1.099 32.344 34.25 1 98 251 SER B N 1
ATOM 7065 C CA . SER B 1 251 ? 1.776 31.484 33.312 1 98 251 SER B CA 1
ATOM 7066 C C . SER B 1 251 ? 1.017 30.172 33.094 1 98 251 SER B C 1
ATOM 7068 O O . SER B 1 251 ? 0.494 29.609 34.062 1 98 251 SER B O 1
ATOM 7070 N N . LEU B 1 252 ? 0.885 29.766 31.844 1 97.44 252 LEU B N 1
ATOM 7071 C CA . LEU B 1 252 ? 0.388 28.422 31.562 1 97.44 252 LEU B CA 1
ATOM 7072 C C . LEU B 1 252 ? 1.451 27.375 31.875 1 97.44 252 LEU B C 1
ATOM 7074 O O . LEU B 1 252 ? 2.635 27.594 31.594 1 97.44 252 LEU B O 1
ATOM 7078 N N . LEU B 1 253 ? 0.957 26.281 32.469 1 96.12 253 LEU B N 1
ATOM 7079 C CA . LEU B 1 253 ? 1.886 25.234 32.875 1 96.12 253 LEU B CA 1
ATOM 7080 C C . LEU B 1 253 ? 1.351 23.844 32.5 1 96.12 253 LEU B C 1
ATOM 7082 O O . LEU B 1 253 ? 0.345 23.391 33.062 1 96.12 253 LEU B O 1
ATOM 7086 N N . SER B 1 254 ? 1.806 23.016 31.5 1 87.5 254 SER B N 1
ATOM 7087 C CA . SER B 1 254 ? 1.306 21.75 31 1 87.5 254 SER B CA 1
ATOM 7088 C C . SER B 1 254 ? 2.127 20.578 31.547 1 87.5 254 SER B C 1
ATOM 7090 O O . SER B 1 254 ? 1.703 19.422 31.469 1 87.5 254 SER B O 1
ATOM 7092 N N . GLY B 1 255 ? 3.334 20.734 32.062 1 84.5 255 GLY B N 1
ATOM 7093 C CA . GLY B 1 255 ? 4.27 19.688 32.438 1 84.5 255 GLY B CA 1
ATOM 7094 C C . GLY B 1 255 ? 5.34 19.438 31.406 1 84.5 255 GLY B C 1
ATOM 7095 O O . GLY B 1 255 ? 6.227 18.594 31.609 1 84.5 255 GLY B O 1
ATOM 7096 N N . GLY B 1 256 ? 5.234 20.016 30.312 1 92.31 256 GLY B N 1
ATOM 7097 C CA . GLY B 1 256 ? 6.285 19.922 29.312 1 92.31 256 GLY B CA 1
ATOM 7098 C C . GLY B 1 256 ? 7.434 20.875 29.562 1 92.31 256 GLY B C 1
ATOM 7099 O O . GLY B 1 256 ? 7.363 21.719 30.453 1 92.31 256 GLY B O 1
ATOM 7100 N N . ILE B 1 257 ? 8.398 20.75 28.781 1 95.5 257 ILE B N 1
ATOM 7101 C CA . ILE B 1 257 ? 9.633 21.5 28.984 1 95.5 257 ILE B CA 1
ATOM 7102 C C . ILE B 1 257 ? 9.406 22.969 28.656 1 95.5 257 ILE B C 1
ATOM 7104 O O . ILE B 1 257 ? 9.961 23.859 29.312 1 95.5 257 ILE B O 1
ATOM 7108 N N . ASP B 1 258 ? 8.578 23.266 27.703 1 96.75 258 ASP B N 1
ATOM 7109 C CA . ASP B 1 258 ? 8.43 24.641 27.203 1 96.75 258 ASP B CA 1
ATOM 7110 C C . ASP B 1 258 ? 7.785 25.531 28.266 1 96.75 258 ASP B C 1
ATOM 7112 O O . ASP B 1 258 ? 8.367 26.547 28.672 1 96.75 258 ASP B O 1
ATOM 7116 N N . SER B 1 259 ? 6.566 25.156 28.672 1 96.12 259 SER B N 1
ATOM 7117 C CA . SER B 1 259 ? 5.852 25.953 29.672 1 96.12 259 SER B CA 1
ATOM 7118 C C . SER B 1 259 ? 6.586 25.953 31 1 96.12 259 SER B C 1
ATOM 7120 O O . SER B 1 259 ? 6.59 26.969 31.703 1 96.12 259 SER B O 1
ATOM 7122 N N . SER B 1 260 ? 7.211 24.875 31.328 1 97.12 260 SER B N 1
ATOM 7123 C CA . SER B 1 260 ? 7.969 24.781 32.594 1 97.12 260 SER B CA 1
ATOM 7124 C C . SER B 1 260 ? 9.148 25.734 32.562 1 97.12 260 SER B C 1
ATOM 7126 O O . SER B 1 260 ? 9.406 26.422 33.562 1 97.12 260 SER B O 1
ATOM 7128 N N . LEU B 1 261 ? 9.859 25.75 31.484 1 98.12 261 LEU B N 1
ATOM 7129 C CA . LEU B 1 261 ? 11.016 26.625 31.406 1 98.12 261 LEU B CA 1
ATOM 7130 C C . LEU B 1 261 ? 10.594 28.094 31.469 1 98.12 261 LEU B C 1
ATOM 7132 O O . LEU B 1 261 ? 11.203 28.891 32.188 1 98.12 261 LEU B O 1
ATOM 7136 N N . ILE B 1 262 ? 9.57 28.484 30.734 1 98.31 262 ILE B N 1
ATOM 7137 C CA . ILE B 1 262 ? 9.078 29.844 30.734 1 98.31 262 ILE B CA 1
ATOM 7138 C C . ILE B 1 262 ? 8.664 30.234 32.156 1 98.31 262 ILE B C 1
ATOM 7140 O O . ILE B 1 262 ? 9 31.328 32.625 1 98.31 262 ILE B O 1
ATOM 7144 N N . SER B 1 263 ? 7.953 29.391 32.844 1 98.25 263 SER B N 1
ATOM 7145 C CA . SER B 1 263 ? 7.504 29.672 34.219 1 98.25 263 SER B CA 1
ATOM 7146 C C . SER B 1 263 ? 8.688 29.812 35.188 1 98.25 263 SER B C 1
ATOM 7148 O O . SER B 1 263 ? 8.68 30.672 36.062 1 98.25 263 SER B O 1
ATOM 7150 N N . ALA B 1 264 ? 9.641 28.969 35 1 98.19 264 ALA B N 1
ATOM 7151 C CA . ALA B 1 264 ? 10.828 29.031 35.844 1 98.19 264 ALA B CA 1
ATOM 7152 C C . ALA B 1 264 ? 11.594 30.328 35.625 1 98.19 264 ALA B C 1
ATOM 7154 O O . ALA B 1 264 ? 12.031 30.969 36.594 1 98.19 264 ALA B O 1
ATOM 7155 N N . LEU B 1 265 ? 11.812 30.672 34.375 1 98.44 265 LEU B N 1
ATOM 7156 C CA . LEU B 1 265 ? 12.5 31.922 34.062 1 98.44 265 LEU B CA 1
ATOM 7157 C C . LEU B 1 265 ? 11.727 33.125 34.594 1 98.44 265 LEU B C 1
ATOM 7159 O O . LEU B 1 265 ? 12.312 34.062 35.156 1 98.44 265 LEU B O 1
ATOM 7163 N N . TYR B 1 266 ? 10.375 33.094 34.375 1 98.06 266 TYR B N 1
ATOM 7164 C CA . TYR B 1 266 ? 9.516 34.156 34.906 1 98.06 266 TYR B CA 1
ATOM 7165 C C . TYR B 1 266 ? 9.695 34.281 36.438 1 98.06 266 TYR B C 1
ATOM 7167 O O . TYR B 1 266 ? 9.859 35.406 36.938 1 98.06 266 TYR B O 1
ATOM 7175 N N . THR B 1 267 ? 9.656 33.219 37.125 1 97.69 267 THR B N 1
ATOM 7176 C CA . THR B 1 267 ? 9.82 33.219 38.562 1 97.69 267 THR B CA 1
ATOM 7177 C C . THR B 1 267 ? 11.164 33.812 38.969 1 97.69 267 THR B C 1
ATOM 7179 O O . THR B 1 267 ? 11.25 34.625 39.906 1 97.69 267 THR B O 1
ATOM 7182 N N . LYS B 1 268 ? 12.141 33.469 38.281 1 96.88 268 LYS B N 1
ATOM 7183 C CA . LYS B 1 268 ? 13.492 33.938 38.562 1 96.88 268 LYS B CA 1
ATOM 7184 C C . LYS B 1 268 ? 13.594 35.438 38.312 1 96.88 268 LYS B C 1
ATOM 7186 O O . LYS B 1 268 ? 14.219 36.188 39.094 1 96.88 268 LYS B O 1
ATOM 7191 N N . ILE B 1 269 ? 13.062 35.938 37.25 1 96.88 269 ILE B N 1
ATOM 7192 C CA . ILE B 1 269 ? 13.133 37.312 36.844 1 96.88 269 ILE B CA 1
ATOM 7193 C C . ILE B 1 269 ? 12.336 38.188 37.812 1 96.88 269 ILE B C 1
ATOM 7195 O O . ILE B 1 269 ? 12.805 39.25 38.25 1 96.88 269 ILE B O 1
ATOM 7199 N N . SER B 1 270 ? 11.156 37.75 38.156 1 95 270 SER B N 1
ATOM 7200 C CA . SER B 1 270 ? 10.258 38.562 39 1 95 270 SER B CA 1
ATOM 7201 C C . SER B 1 270 ? 10.656 38.5 40.469 1 95 270 SER B C 1
ATOM 7203 O O . SER B 1 270 ? 10.406 39.438 41.219 1 95 270 SER B O 1
ATOM 7205 N N . GLY B 1 271 ? 11.148 37.344 40.875 1 93.06 271 GLY B N 1
ATOM 7206 C CA . GLY B 1 271 ? 11.477 37.125 42.281 1 93.06 271 GLY B CA 1
ATOM 7207 C C . GLY B 1 271 ? 10.25 36.875 43.156 1 93.06 271 GLY B C 1
ATOM 7208 O O . GLY B 1 271 ? 10.359 36.781 44.375 1 93.06 271 GLY B O 1
ATOM 7209 N N . ASN B 1 272 ? 9.148 36.781 42.594 1 93 272 ASN B N 1
ATOM 7210 C CA . ASN B 1 272 ? 7.891 36.625 43.312 1 93 272 ASN B CA 1
ATOM 7211 C C . ASN B 1 272 ? 7.227 35.281 42.969 1 93 272 ASN B C 1
ATOM 7213 O O . ASN B 1 272 ? 7.605 34.625 42.031 1 93 272 ASN B O 1
ATOM 7217 N N . LYS B 1 273 ? 6.316 35 43.844 1 95.25 273 LYS B N 1
ATOM 7218 C CA . LYS B 1 273 ? 5.457 33.844 43.562 1 95.25 273 LYS B CA 1
ATOM 7219 C C . LYS B 1 273 ? 4.473 34.156 42.438 1 95.25 273 LYS B C 1
ATOM 7221 O O . LYS B 1 273 ? 3.768 35.156 42.5 1 95.25 273 LYS B O 1
ATOM 7226 N N . ILE B 1 274 ? 4.473 33.281 41.469 1 96.94 274 ILE B N 1
ATOM 7227 C CA . ILE B 1 274 ? 3.629 33.594 40.312 1 96.94 274 ILE B CA 1
ATOM 7228 C C . ILE B 1 274 ? 2.436 32.625 40.281 1 96.94 274 ILE B C 1
ATOM 7230 O O . ILE B 1 274 ? 2.48 31.562 40.906 1 96.94 274 ILE B O 1
ATOM 7234 N N . ASN B 1 275 ? 1.342 32.969 39.656 1 98 275 ASN B N 1
ATOM 7235 C CA . ASN B 1 275 ? 0.202 32.094 39.406 1 98 275 ASN B CA 1
ATOM 7236 C C . ASN B 1 275 ? 0.394 31.25 38.156 1 98 275 ASN B C 1
ATOM 7238 O O . ASN B 1 275 ? 0.791 31.766 37.094 1 98 275 ASN B O 1
ATOM 7242 N N . THR B 1 276 ? 0.233 29.938 38.281 1 98.19 276 THR B N 1
ATOM 7243 C CA . THR B 1 276 ? 0.315 29.031 37.125 1 98.19 276 THR B CA 1
ATOM 7244 C C . THR B 1 276 ? -0.987 28.25 36.969 1 98.19 276 THR B C 1
ATOM 7246 O O . THR B 1 276 ? -1.683 27.984 37.938 1 98.19 276 THR B O 1
ATOM 7249 N N . PHE B 1 277 ? -1.349 27.969 35.75 1 98.06 277 PHE B N 1
ATOM 7250 C CA . PHE B 1 277 ? -2.594 27.266 35.438 1 98.06 277 PHE B CA 1
ATOM 7251 C C . PHE B 1 277 ? -2.342 26.094 34.5 1 98.06 277 PHE B C 1
ATOM 7253 O O . PHE B 1 277 ? -1.519 26.172 33.594 1 98.06 277 PHE B O 1
ATOM 7260 N N . SER B 1 278 ? -2.961 24.953 34.781 1 96.19 278 SER B N 1
ATOM 7261 C CA . SER B 1 278 ? -2.885 23.75 33.969 1 96.19 278 SER B CA 1
ATOM 7262 C C . SER B 1 278 ? -4.262 23.125 33.781 1 96.19 278 SER B C 1
ATOM 7264 O O . SER B 1 278 ? -5.18 23.375 34.562 1 96.19 278 SER B O 1
ATOM 7266 N N . ILE B 1 279 ? -4.379 22.375 32.719 1 95.56 279 ILE B N 1
ATOM 7267 C CA . ILE B 1 279 ? -5.648 21.703 32.469 1 95.56 279 ILE B CA 1
ATOM 7268 C C . ILE B 1 279 ? -5.41 20.203 32.312 1 95.56 279 ILE B C 1
ATOM 7270 O O . ILE B 1 279 ? -4.379 19.781 31.797 1 95.56 279 ILE B O 1
ATOM 7274 N N . GLY B 1 280 ? -6.289 19.359 32.875 1 94.81 280 GLY B N 1
ATOM 7275 C CA . GLY B 1 280 ? -6.285 17.906 32.781 1 94.81 280 GLY B CA 1
ATOM 7276 C C . GLY B 1 280 ? -7.676 17.297 32.75 1 94.81 280 GLY B C 1
ATOM 7277 O O . GLY B 1 280 ? -8.664 18.016 32.562 1 94.81 280 GLY B O 1
ATOM 7278 N N . TYR B 1 281 ? -7.707 16 32.781 1 94.44 281 TYR B N 1
ATOM 7279 C CA . TYR B 1 281 ? -8.961 15.289 32.562 1 94.44 281 TYR B CA 1
ATOM 7280 C C . TYR B 1 281 ? -9.211 14.266 33.656 1 94.44 281 TYR B C 1
ATOM 7282 O O . TYR B 1 281 ? -8.273 13.656 34.156 1 94.44 281 TYR B O 1
ATOM 7290 N N . ASP B 1 282 ? -10.422 14.078 34 1 93.5 282 ASP B N 1
ATOM 7291 C CA . ASP B 1 282 ? -10.758 13.172 35.094 1 93.5 282 ASP B CA 1
ATOM 7292 C C . ASP B 1 282 ? -10.781 11.727 34.625 1 93.5 282 ASP B C 1
ATOM 7294 O O . ASP B 1 282 ? -10.727 10.797 35.438 1 93.5 282 ASP B O 1
ATOM 7298 N N . GLU B 1 283 ? -10.953 11.609 33.312 1 92.38 283 GLU B N 1
ATOM 7299 C CA . GLU B 1 283 ? -10.859 10.297 32.688 1 92.38 283 GLU B CA 1
ATOM 7300 C C . GLU B 1 283 ? -9.773 10.266 31.625 1 92.38 283 GLU B C 1
ATOM 7302 O O . GLU B 1 283 ? -9.211 11.305 31.266 1 92.38 283 GLU B O 1
ATOM 7307 N N . TYR B 1 284 ? -9.391 8.906 31.188 1 89.94 284 TYR B N 1
ATOM 7308 C CA . TYR B 1 284 ? -8.367 8.727 30.156 1 89.94 284 TYR B CA 1
ATOM 7309 C C . TYR B 1 284 ? -7.062 9.398 30.562 1 89.94 284 TYR B C 1
ATOM 7311 O O . TYR B 1 284 ? -6.539 10.242 29.828 1 89.94 284 TYR B O 1
ATOM 7319 N N . LYS B 1 285 ? -6.504 9.008 31.562 1 88.56 285 LYS B N 1
ATOM 7320 C CA . LYS B 1 285 ? -5.391 9.656 32.25 1 88.56 285 LYS B CA 1
ATOM 7321 C C . LYS B 1 285 ? -4.137 9.672 31.391 1 88.56 285 LYS B C 1
ATOM 7323 O O . LYS B 1 285 ? -3.201 10.43 31.656 1 88.56 285 LYS B O 1
ATOM 7328 N N . ASN B 1 286 ? -4.172 8.922 30.344 1 86.94 286 ASN B N 1
ATOM 7329 C CA . ASN B 1 286 ? -3.055 8.961 29.406 1 86.94 286 ASN B CA 1
ATOM 7330 C C . ASN B 1 286 ? -2.953 10.312 28.719 1 86.94 286 ASN B C 1
ATOM 7332 O O . ASN B 1 286 ? -1.889 10.68 28.219 1 86.94 286 ASN B O 1
ATOM 7336 N N . TYR B 1 287 ? -4.047 11.039 28.781 1 87.12 287 TYR B N 1
ATOM 7337 C CA . TYR B 1 287 ? -4.059 12.359 28.156 1 87.12 287 TYR B CA 1
ATOM 7338 C C . TYR B 1 287 ? -3.746 13.438 29.188 1 87.12 287 TYR B C 1
ATOM 7340 O O . TYR B 1 287 ? -3.518 14.602 28.828 1 87.12 287 TYR B O 1
ATOM 7348 N N . CYS B 1 288 ? -3.674 13.133 30.438 1 88.44 288 CYS B N 1
ATOM 7349 C CA . CYS B 1 288 ? -3.602 14.102 31.531 1 88.44 288 CYS B CA 1
ATOM 7350 C C . CYS B 1 288 ? -2.156 14.359 31.938 1 88.44 288 CYS B C 1
ATOM 7352 O O . CYS B 1 288 ? -1.407 13.422 32.219 1 88.44 288 CYS B O 1
ATOM 7354 N N . GLU B 1 289 ? -1.839 15.742 31.984 1 88.75 289 GLU B N 1
ATOM 7355 C CA . GLU B 1 289 ? -0.464 16.109 32.312 1 88.75 289 GLU B CA 1
ATOM 7356 C C . GLU B 1 289 ? -0.395 16.828 33.656 1 88.75 289 GLU B C 1
ATOM 7358 O O . GLU B 1 289 ? 0.626 17.438 34 1 88.75 289 GLU B O 1
ATOM 7363 N N . LEU B 1 290 ? -1.344 16.719 34.469 1 93.31 290 LEU B N 1
ATOM 7364 C CA . LEU B 1 290 ? -1.444 17.484 35.719 1 93.31 290 LEU B CA 1
ATOM 7365 C C . LEU B 1 290 ? -0.36 17.078 36.688 1 93.31 290 LEU B C 1
ATOM 7367 O O . LEU B 1 290 ? 0.175 17.906 37.438 1 93.31 290 LEU B O 1
ATOM 7371 N N . ASP B 1 291 ? -0.029 15.789 36.656 1 92.88 291 ASP B N 1
ATOM 7372 C CA . ASP B 1 291 ? 0.989 15.297 37.594 1 92.88 291 ASP B CA 1
ATOM 7373 C C . ASP B 1 291 ? 2.348 15.93 37.281 1 92.88 291 ASP B C 1
ATOM 7375 O O . ASP B 1 291 ? 3.07 16.312 38.219 1 92.88 291 ASP B O 1
ATOM 7379 N N . TYR B 1 292 ? 2.648 16.016 36.125 1 93.19 292 TYR B N 1
ATOM 7380 C CA . TYR B 1 292 ? 3.922 16.609 35.75 1 93.19 292 TYR B CA 1
ATOM 7381 C C . TYR B 1 292 ? 3.914 18.125 36 1 93.19 292 TYR B C 1
ATOM 7383 O O . TYR B 1 292 ? 4.926 18.688 36.406 1 93.19 292 TYR B O 1
ATOM 7391 N N . ALA B 1 293 ? 2.803 18.797 35.688 1 95.44 293 ALA B N 1
ATOM 7392 C CA . ALA B 1 293 ? 2.674 20.219 36 1 95.44 293 ALA B CA 1
ATOM 7393 C C . ALA B 1 293 ? 2.906 20.516 37.469 1 95.44 293 ALA B C 1
ATOM 7395 O O . ALA B 1 293 ? 3.533 21.516 37.812 1 95.44 293 ALA B O 1
ATOM 7396 N N . GLN B 1 294 ? 2.453 19.609 38.25 1 96.44 294 GLN B N 1
ATOM 7397 C CA . GLN B 1 294 ? 2.592 19.766 39.688 1 96.44 294 GLN B CA 1
ATOM 7398 C C . GLN B 1 294 ? 4.055 19.703 40.125 1 96.44 294 GLN B C 1
ATOM 7400 O O . GLN B 1 294 ? 4.477 20.406 41.031 1 96.44 294 GLN B O 1
ATOM 7405 N N . ILE B 1 295 ? 4.766 18.859 39.5 1 96.62 295 ILE B N 1
ATOM 7406 C CA . ILE B 1 295 ? 6.188 18.734 39.812 1 96.62 295 ILE B CA 1
ATOM 7407 C C . ILE B 1 295 ? 6.883 20.062 39.562 1 96.62 295 ILE B C 1
ATOM 7409 O O . ILE B 1 295 ? 7.637 20.547 40.438 1 96.62 295 ILE B O 1
ATOM 7413 N N . THR B 1 296 ? 6.617 20.688 38.5 1 96.75 296 THR B N 1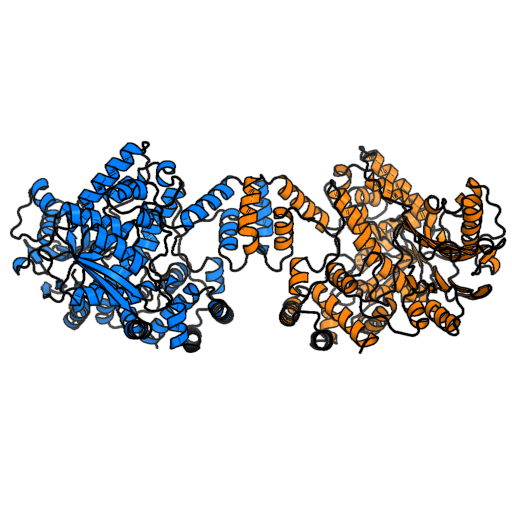
ATOM 7414 C CA . THR B 1 296 ? 7.223 21.969 38.188 1 96.75 296 THR B CA 1
ATOM 7415 C C . THR B 1 296 ? 6.703 23.062 39.125 1 96.75 296 THR B C 1
ATOM 7417 O O . THR B 1 296 ? 7.473 23.906 39.594 1 96.75 296 THR B O 1
ATOM 7420 N N . ALA B 1 297 ? 5.422 23.078 39.344 1 97.88 297 ALA B N 1
ATOM 7421 C CA . ALA B 1 297 ? 4.812 24.062 40.219 1 97.88 297 ALA B CA 1
ATOM 7422 C C . ALA B 1 297 ? 5.469 24.062 41.594 1 97.88 297 ALA B C 1
ATOM 7424 O O . ALA B 1 297 ? 5.758 25.125 42.156 1 97.88 297 ALA B O 1
ATOM 7425 N N . LYS B 1 298 ? 5.68 22.875 42.125 1 97.5 298 LYS B N 1
ATOM 7426 C CA . LYS B 1 298 ? 6.336 22.734 43.406 1 97.5 298 LYS B CA 1
ATOM 7427 C C . LYS B 1 298 ? 7.781 23.219 43.344 1 97.5 298 LYS B C 1
ATOM 7429 O O . LYS B 1 298 ? 8.258 23.875 44.281 1 97.5 298 LYS B O 1
ATOM 7434 N N . HIS B 1 299 ? 8.414 22.891 42.312 1 97.12 299 HIS B N 1
ATOM 7435 C CA . HIS B 1 299 ? 9.812 23.25 42.125 1 97.12 299 HIS B CA 1
ATOM 7436 C C . HIS B 1 299 ? 10 24.766 42.125 1 97.12 299 HIS B C 1
ATOM 7438 O O . HIS B 1 299 ? 10.953 25.281 42.719 1 97.12 299 HIS B O 1
ATOM 7444 N N . ILE B 1 300 ? 9.109 25.5 41.5 1 97.31 300 ILE B N 1
ATOM 7445 C CA . ILE B 1 300 ? 9.281 26.953 41.406 1 97.31 300 ILE B CA 1
ATOM 7446 C C . ILE B 1 300 ? 8.438 27.656 42.469 1 97.31 300 ILE B C 1
ATOM 7448 O O . ILE B 1 300 ? 8.383 28.875 42.5 1 97.31 300 ILE B O 1
ATOM 7452 N N . ASN B 1 301 ? 7.773 26.922 43.219 1 97.12 301 ASN B N 1
ATOM 7453 C CA . ASN B 1 301 ? 6.938 27.406 44.312 1 97.12 301 ASN B CA 1
ATOM 7454 C C . ASN B 1 301 ? 5.871 28.375 43.781 1 97.12 301 ASN B C 1
ATOM 7456 O O . ASN B 1 301 ? 5.75 29.5 44.281 1 97.12 301 ASN B O 1
ATOM 7460 N N . SER B 1 302 ? 5.109 27.938 42.844 1 97.19 302 SER B N 1
ATOM 7461 C CA . SER B 1 302 ? 4.055 28.766 42.281 1 97.19 302 SER B CA 1
ATOM 7462 C C . SER B 1 302 ? 2.723 28.531 43 1 97.19 302 SER B C 1
ATOM 7464 O O . SER B 1 302 ? 2.562 27.547 43.688 1 97.19 302 SER B O 1
ATOM 7466 N N . ASN B 1 303 ? 1.825 29.547 42.938 1 97.81 303 ASN B N 1
ATOM 7467 C CA . ASN B 1 303 ? 0.412 29.328 43.219 1 97.81 303 ASN B CA 1
ATOM 7468 C C . ASN B 1 303 ? -0.286 28.625 42.031 1 97.81 303 ASN B C 1
ATOM 7470 O O . ASN B 1 303 ? -0.863 29.266 41.188 1 97.81 303 ASN B O 1
ATOM 7474 N N . HIS B 1 304 ? -0.288 27.281 42.188 1 97.69 304 HIS B N 1
ATOM 7475 C CA . HIS B 1 304 ? -0.718 26.484 41.031 1 97.69 304 HIS B CA 1
ATOM 7476 C C . HIS B 1 304 ? -2.221 26.234 41.062 1 97.69 304 HIS B C 1
ATOM 7478 O O . HIS B 1 304 ? -2.777 25.938 42.125 1 97.69 304 HIS B O 1
ATOM 7484 N N . HIS B 1 305 ? -2.875 26.422 39.969 1 97.94 305 HIS B N 1
ATOM 7485 C CA . HIS B 1 305 ? -4.312 26.234 39.812 1 97.94 305 HIS B CA 1
ATOM 7486 C C . HIS B 1 305 ? -4.617 25.188 38.75 1 97.94 305 HIS B C 1
ATOM 7488 O O . HIS B 1 305 ? -4.855 25.516 37.594 1 97.94 305 HIS B O 1
ATOM 7494 N N . PRO B 1 306 ? -4.672 23.891 39.125 1 96.62 306 PRO B N 1
ATOM 7495 C CA . PRO B 1 306 ? -5.047 22.844 38.188 1 96.62 306 PRO B CA 1
ATOM 7496 C C . PRO B 1 306 ? -6.539 22.859 37.844 1 96.62 306 PRO B C 1
ATOM 7498 O O . PRO B 1 306 ? -7.371 22.984 38.75 1 96.62 306 PRO B O 1
ATOM 7501 N N . VAL B 1 307 ? -6.871 22.797 36.594 1 96.06 307 VAL B N 1
ATOM 7502 C CA . VAL B 1 307 ? -8.25 22.703 36.125 1 96.06 307 VAL B CA 1
ATOM 7503 C C . VAL B 1 307 ? -8.516 21.297 35.594 1 96.06 307 VAL B C 1
ATOM 7505 O O . VAL B 1 307 ? -7.91 20.891 34.594 1 96.06 307 VAL B O 1
ATOM 7508 N N . GLU B 1 308 ? -9.328 20.547 36.188 1 95.94 308 GLU B N 1
ATOM 7509 C CA . GLU B 1 308 ? -9.695 19.219 35.75 1 95.94 308 GLU B CA 1
ATOM 7510 C C . GLU B 1 308 ? -11.094 19.203 35.125 1 95.94 308 GLU B C 1
ATOM 7512 O O . GLU B 1 308 ? -12.062 19.625 35.781 1 95.94 308 GLU B O 1
ATOM 7517 N N . ILE B 1 309 ? -11.18 18.734 33.938 1 95.69 309 ILE B N 1
ATOM 7518 C CA . ILE B 1 309 ? -12.484 18.766 33.281 1 95.69 309 ILE B CA 1
ATOM 7519 C C . ILE B 1 309 ? -12.938 17.359 32.938 1 95.69 309 ILE B C 1
ATOM 7521 O O . ILE B 1 309 ? -12.109 16.438 32.844 1 95.69 309 ILE B O 1
ATOM 7525 N N . ASN B 1 310 ? -14.273 17.156 32.781 1 96.31 310 ASN B N 1
ATOM 7526 C CA . ASN B 1 310 ? -14.875 15.891 32.375 1 96.31 310 ASN B CA 1
ATOM 7527 C C . ASN B 1 310 ? -15.609 16.016 31.047 1 96.31 310 ASN B C 1
ATOM 7529 O O . ASN B 1 310 ? -15.555 17.062 30.391 1 96.31 310 ASN B O 1
ATOM 7533 N N . GLN B 1 311 ? -16.188 14.906 30.641 1 96.25 311 GLN B N 1
ATOM 7534 C CA . GLN B 1 311 ? -16.859 14.859 29.359 1 96.25 311 GLN B CA 1
ATOM 7535 C C . GLN B 1 311 ? -17.969 15.914 29.281 1 96.25 311 GLN B C 1
ATOM 7537 O O . GLN B 1 311 ? -18.141 16.578 28.266 1 96.25 311 GLN B O 1
ATOM 7542 N N . LYS B 1 312 ? -18.734 16.031 30.328 1 97.12 312 LYS B N 1
ATOM 7543 C CA . LYS B 1 312 ? -19.859 16.953 30.359 1 97.12 312 LYS B CA 1
ATOM 7544 C C . LYS B 1 312 ? -19.406 18.391 30.125 1 97.12 312 LYS B C 1
ATOM 7546 O O . LYS B 1 312 ? -20.016 19.125 29.344 1 97.12 312 LYS B O 1
ATOM 7551 N N . GLU B 1 313 ? -18.391 18.812 30.797 1 96.81 313 GLU B N 1
ATOM 7552 C CA . GLU B 1 313 ? -17.844 20.156 30.609 1 96.81 313 GLU B CA 1
ATOM 7553 C C . GLU B 1 313 ? -17.328 20.375 29.188 1 96.81 313 GLU B C 1
ATOM 7555 O O . GLU B 1 313 ? -17.547 21.422 28.594 1 96.81 313 GLU B O 1
ATOM 7560 N N . TYR B 1 314 ? -16.703 19.344 28.75 1 97 314 TYR B N 1
ATOM 7561 C CA . TYR B 1 314 ? -16.188 19.391 27.391 1 97 314 TYR B CA 1
ATOM 7562 C C . TYR B 1 314 ? -17.312 19.609 26.391 1 97 314 TYR B C 1
ATOM 7564 O O . TYR B 1 314 ? -17.234 20.5 25.547 1 97 314 TYR B O 1
ATOM 7572 N N . ILE B 1 315 ? -18.375 18.812 26.5 1 97.5 315 ILE B N 1
ATOM 7573 C CA . ILE B 1 315 ? -19.5 18.844 25.562 1 97.5 315 ILE B CA 1
ATOM 7574 C C . ILE B 1 315 ? -20.25 20.156 25.719 1 97.5 315 ILE B C 1
ATOM 7576 O O . ILE B 1 315 ? -20.688 20.75 24.719 1 97.5 315 ILE B O 1
ATOM 7580 N N . ASN B 1 316 ? -20.359 20.656 26.922 1 97.5 316 ASN B N 1
ATOM 7581 C CA . ASN B 1 316 ? -21.094 21.891 27.188 1 97.5 316 ASN B CA 1
ATOM 7582 C C . ASN B 1 316 ? -20.422 23.094 26.531 1 97.5 316 ASN B C 1
ATOM 7584 O O . ASN B 1 316 ? -21.078 24.094 26.234 1 97.5 316 ASN B O 1
ATOM 7588 N N . HIS B 1 317 ? -19.156 23 26.312 1 97.81 317 HIS B N 1
ATOM 7589 C CA . HIS B 1 317 ? -18.422 24.141 25.75 1 97.81 317 HIS B CA 1
ATOM 7590 C C . HIS B 1 317 ? -18.141 23.938 24.266 1 97.81 317 HIS B C 1
ATOM 7592 O O . HIS B 1 317 ? -17.547 24.797 23.625 1 97.81 317 HIS B O 1
ATOM 7598 N N . PHE B 1 318 ? -18.562 22.812 23.719 1 97.44 318 PHE B N 1
ATOM 7599 C CA . PHE B 1 318 ? -18.188 22.422 22.359 1 97.44 318 PHE B CA 1
ATOM 7600 C C . PHE B 1 318 ? -18.719 23.406 21.344 1 97.44 318 PHE B C 1
ATOM 7602 O O . PHE B 1 318 ? -17.953 24.016 20.594 1 97.44 318 PHE B O 1
ATOM 7609 N N . GLU B 1 319 ? -19.969 23.641 21.328 1 96.06 319 GLU B N 1
ATOM 7610 C CA . GLU B 1 319 ? -20.609 24.516 20.344 1 96.06 319 GLU B CA 1
ATOM 7611 C C . GLU B 1 319 ? -20.141 25.969 20.516 1 96.06 319 GLU B C 1
ATOM 7613 O O . GLU B 1 319 ? -19.906 26.656 19.531 1 96.06 319 GLU B O 1
ATOM 7618 N N . GLN B 1 320 ? -20.094 26.391 21.734 1 97 320 GLN B N 1
ATOM 7619 C CA . GLN B 1 320 ? -19.641 27.734 22.016 1 97 320 GLN B CA 1
ATOM 7620 C C . GLN B 1 320 ? -18.219 27.953 21.469 1 97 320 GLN B C 1
ATOM 7622 O O . GLN B 1 320 ? -17.922 29.031 20.953 1 97 320 GLN B O 1
ATOM 7627 N N . THR B 1 321 ? -17.391 26.984 21.719 1 98.06 321 THR B N 1
ATOM 7628 C CA . THR B 1 321 ? -16.016 27.078 21.234 1 98.06 321 THR B CA 1
ATOM 7629 C C . THR B 1 321 ? -15.977 27.203 19.719 1 98.06 321 THR B C 1
ATOM 7631 O O . THR B 1 321 ? -15.211 28 19.172 1 98.06 321 THR B O 1
ATOM 7634 N N . LEU B 1 322 ? -16.797 26.422 19.062 1 97.25 322 LEU B N 1
ATOM 7635 C CA . LEU B 1 322 ? -16.844 26.484 17.609 1 97.25 322 LEU B CA 1
ATOM 7636 C C . LEU B 1 322 ? -17.297 27.875 17.141 1 97.25 322 LEU B C 1
ATOM 7638 O O . LEU B 1 322 ? -16.797 28.375 16.141 1 97.25 322 LEU B O 1
ATOM 7642 N N . ASP B 1 323 ? -18.172 28.469 17.875 1 96.12 323 ASP B N 1
ATOM 7643 C CA . ASP B 1 323 ? -18.656 29.797 17.547 1 96.12 323 ASP B CA 1
ATOM 7644 C C . ASP B 1 323 ? -17.562 30.844 17.719 1 96.12 323 ASP B C 1
ATOM 7646 O O . ASP B 1 323 ? -17.453 31.797 16.938 1 96.12 323 ASP B O 1
ATOM 7650 N N . MET B 1 324 ? -16.781 30.641 18.734 1 96.75 324 MET B N 1
ATOM 7651 C CA . MET B 1 324 ? -15.688 31.562 19.031 1 96.75 324 MET B CA 1
ATOM 7652 C C . MET B 1 324 ? -14.648 31.547 17.922 1 96.75 324 MET B C 1
ATOM 7654 O O . MET B 1 324 ? -14.016 32.562 17.641 1 96.75 324 MET B O 1
ATOM 7658 N N . LEU B 1 325 ? -14.547 30.469 17.25 1 97.56 325 LEU B N 1
ATOM 7659 C CA . LEU B 1 325 ? -13.531 30.312 16.203 1 97.56 325 LEU B CA 1
ATOM 7660 C C . LEU B 1 325 ? -13.984 30.953 14.906 1 97.56 325 LEU B C 1
ATOM 7662 O O . LEU B 1 325 ? -13.156 31.234 14.023 1 97.56 325 LEU B O 1
ATOM 7666 N N . GLU B 1 326 ? -15.234 31.203 14.719 1 95.94 326 GLU B N 1
ATOM 7667 C CA . GLU B 1 326 ? -15.883 31.938 13.641 1 95.94 326 GLU B CA 1
ATOM 7668 C C . GLU B 1 326 ? -15.805 31.188 12.32 1 95.94 326 GLU B C 1
ATOM 7670 O O . GLU B 1 326 ? -16.594 31.438 11.406 1 95.94 326 GLU B O 1
ATOM 7675 N N . GLU B 1 327 ? -14.766 30.359 12.047 1 97.5 327 GLU B N 1
ATOM 7676 C CA . GLU B 1 327 ? -14.578 29.469 10.906 1 97.5 327 GLU B CA 1
ATOM 7677 C C . GLU B 1 327 ? -14.195 28.062 11.367 1 97.5 327 GLU B C 1
ATOM 7679 O O . GLU B 1 327 ? -13.758 27.875 12.5 1 97.5 327 GLU B O 1
ATOM 7684 N N . PRO B 1 328 ? -14.391 27.062 10.445 1 98 328 PRO B N 1
ATOM 7685 C CA . PRO B 1 328 ? -13.961 25.719 10.828 1 98 328 PRO B CA 1
ATOM 7686 C C . PRO B 1 328 ? -12.484 25.656 11.211 1 98 328 PRO B C 1
ATOM 7688 O O . PRO B 1 328 ? -11.641 26.203 10.516 1 98 328 PRO B O 1
ATOM 7691 N N . HIS B 1 329 ? -12.219 25.094 12.297 1 98 329 HIS B N 1
ATOM 7692 C CA . HIS B 1 329 ? -10.883 24.922 12.852 1 98 329 HIS B CA 1
ATOM 7693 C C . HIS B 1 329 ? -10.68 23.5 13.359 1 98 329 HIS B C 1
ATOM 7695 O O . HIS B 1 329 ? -11.391 23.047 14.25 1 98 329 HIS B O 1
ATOM 7701 N N . GLY B 1 330 ? -9.695 22.844 12.875 1 96.81 330 GLY B N 1
ATOM 7702 C CA . GLY B 1 330 ? -9.57 21.406 13.078 1 96.81 330 GLY B CA 1
ATOM 7703 C C . GLY B 1 330 ? -8.812 21.047 14.344 1 96.81 330 GLY B C 1
ATOM 7704 O O . GLY B 1 330 ? -8.633 19.875 14.656 1 96.81 330 GLY B O 1
ATOM 7705 N N . ASP B 1 331 ? -8.328 22 15.117 1 96.56 331 ASP B N 1
ATOM 7706 C CA . ASP B 1 331 ? -7.551 21.719 16.312 1 96.56 331 ASP B CA 1
ATOM 7707 C C . ASP B 1 331 ? -8.461 21.406 17.5 1 96.56 331 ASP B C 1
ATOM 7709 O O . ASP B 1 331 ? -9.102 22.312 18.047 1 96.56 331 ASP B O 1
ATOM 7713 N N . THR B 1 332 ? -8.445 20.219 17.969 1 95.44 332 THR B N 1
ATOM 7714 C CA . THR B 1 332 ? -9.336 19.734 19.016 1 95.44 332 THR B CA 1
ATOM 7715 C C . THR B 1 332 ? -8.961 20.359 20.359 1 95.44 332 THR B C 1
ATOM 7717 O O . THR B 1 332 ? -9.766 20.344 21.297 1 95.44 332 THR B O 1
ATOM 7720 N N . ALA B 1 333 ? -7.781 20.953 20.453 1 95.56 333 ALA B N 1
ATOM 7721 C CA . ALA B 1 333 ? -7.312 21.547 21.703 1 95.56 333 ALA B CA 1
ATOM 7722 C C . ALA B 1 333 ? -8.062 22.844 22 1 95.56 333 ALA B C 1
ATOM 7724 O O . ALA B 1 333 ? -7.973 23.375 23.109 1 95.56 333 ALA B O 1
ATOM 7725 N N . ALA B 1 334 ? -8.867 23.312 21.062 1 97.56 334 ALA B N 1
ATOM 7726 C CA . ALA B 1 334 ? -9.594 24.562 21.219 1 97.56 334 ALA B CA 1
ATOM 7727 C C . ALA B 1 334 ? -10.57 24.484 22.391 1 97.56 334 ALA B C 1
ATOM 7729 O O . ALA B 1 334 ? -10.766 25.469 23.109 1 97.56 334 ALA B O 1
ATOM 7730 N N . ILE B 1 335 ? -11.164 23.281 22.594 1 97.81 335 ILE B N 1
ATOM 7731 C CA . ILE B 1 335 ? -12.219 23.156 23.594 1 97.81 335 ILE B CA 1
ATOM 7732 C C . ILE B 1 335 ? -11.609 23.188 25 1 97.81 335 ILE B C 1
ATOM 7734 O O . ILE B 1 335 ? -12.016 24 25.844 1 97.81 335 ILE B O 1
ATOM 7738 N N . PRO B 1 336 ? -10.633 22.375 25.25 1 97.19 336 PRO B N 1
ATOM 7739 C CA . PRO B 1 336 ? -10.016 22.5 26.562 1 97.19 336 PRO B CA 1
ATOM 7740 C C . PRO B 1 336 ? -9.383 23.875 26.797 1 97.19 336 PRO B C 1
ATOM 7742 O O . PRO B 1 336 ? -9.383 24.375 27.922 1 97.19 336 PRO B O 1
ATOM 7745 N N . LEU B 1 337 ? -8.836 24.484 25.781 1 97.5 337 LEU B N 1
ATOM 7746 C CA . LEU B 1 337 ? -8.273 25.828 25.922 1 97.5 337 LEU B CA 1
ATOM 7747 C C . LEU B 1 337 ? -9.344 26.828 26.328 1 97.5 337 LEU B C 1
ATOM 7749 O O . LEU B 1 337 ? -9.086 27.719 27.141 1 97.5 337 LEU B O 1
ATOM 7753 N N . ASN B 1 338 ? -10.516 26.719 25.734 1 98.38 338 ASN B N 1
ATOM 7754 C CA . ASN B 1 338 ? -11.633 27.594 26.078 1 98.38 338 ASN B CA 1
ATOM 7755 C C . ASN B 1 338 ? -11.984 27.484 27.562 1 98.38 338 ASN B C 1
ATOM 7757 O O . ASN B 1 338 ? -12.102 28.5 28.25 1 98.38 338 ASN B O 1
ATOM 7761 N N . ILE B 1 339 ? -12.055 26.312 28.031 1 98.06 339 ILE B N 1
ATOM 7762 C CA . ILE B 1 339 ? -12.406 26.078 29.422 1 98.06 339 ILE B CA 1
ATOM 7763 C C . ILE B 1 339 ? -11.312 26.625 30.328 1 98.06 339 ILE B C 1
ATOM 7765 O O . ILE B 1 339 ? -11.602 27.297 31.328 1 98.06 339 ILE B O 1
ATOM 7769 N N . LEU B 1 340 ? -10.102 26.391 29.969 1 97.69 340 LEU B N 1
ATOM 7770 C CA . LEU B 1 340 ? -8.961 26.828 30.766 1 97.69 340 LEU B CA 1
ATOM 7771 C C . LEU B 1 340 ? -8.906 28.359 30.828 1 97.69 340 LEU B C 1
ATOM 7773 O O . LEU B 1 340 ? -8.758 28.922 31.906 1 97.69 340 LEU B O 1
ATOM 7777 N N . THR B 1 341 ? -8.992 29.031 29.703 1 97.88 341 THR B N 1
ATOM 7778 C CA . THR B 1 341 ? -8.867 30.484 29.656 1 97.88 341 THR B CA 1
ATOM 7779 C C . THR B 1 341 ? -10.039 31.141 30.391 1 97.88 341 THR B C 1
ATOM 7781 O O . THR B 1 341 ? -9.883 32.188 31 1 97.88 341 THR B O 1
ATOM 7784 N N . LYS B 1 342 ? -11.18 30.516 30.266 1 97.88 342 LYS B N 1
ATOM 7785 C CA . LYS B 1 342 ? -12.336 31.016 31.016 1 97.88 342 LYS B CA 1
ATOM 7786 C C . LYS B 1 342 ? -12.062 30.984 32.531 1 97.88 342 LYS B C 1
ATOM 7788 O O . LYS B 1 342 ? -12.375 31.938 33.219 1 97.88 342 LYS B O 1
ATOM 7793 N N . GLN B 1 343 ? -11.508 29.906 32.938 1 97.62 343 GLN B N 1
ATOM 7794 C CA . GLN B 1 343 ? -11.203 29.766 34.344 1 97.62 343 GLN B CA 1
ATOM 7795 C C . GLN B 1 343 ? -10.133 30.766 34.781 1 97.62 343 GLN B C 1
ATOM 7797 O O . GLN B 1 343 ? -10.195 31.297 35.906 1 97.62 343 GLN B O 1
ATOM 7802 N N . ILE B 1 344 ? -9.156 31 34 1 97.94 344 ILE B N 1
ATOM 7803 C CA . ILE B 1 344 ? -8.094 31.969 34.312 1 97.94 344 ILE B CA 1
ATOM 7804 C C . ILE B 1 344 ? -8.688 33.375 34.438 1 97.94 344 ILE B C 1
ATOM 7806 O O . ILE B 1 344 ? -8.352 34.094 35.375 1 97.94 344 ILE B O 1
ATOM 7810 N N . HIS B 1 345 ? -9.539 33.688 33.531 1 96.75 345 HIS B N 1
ATOM 7811 C CA . HIS B 1 345 ? -10.203 34.969 33.594 1 96.75 345 HIS B CA 1
ATOM 7812 C C . HIS B 1 345 ? -11.016 35.125 34.875 1 96.75 345 HIS B C 1
ATOM 7814 O O . HIS B 1 345 ? -10.984 36.156 35.531 1 96.75 345 HIS B O 1
ATOM 7820 N N . LYS B 1 346 ? -11.734 34.094 35.25 1 96.81 346 LYS B N 1
ATOM 7821 C CA . LYS B 1 346 ? -12.547 34.125 36.438 1 96.81 346 LYS B CA 1
ATOM 7822 C C . LYS B 1 346 ? -11.688 34.312 37.688 1 96.81 346 LYS B C 1
ATOM 7824 O O . LYS B 1 346 ? -12.164 34.844 38.688 1 96.81 346 LYS B O 1
ATOM 7829 N N . ALA B 1 347 ? -10.438 33.969 37.562 1 96.81 347 ALA B N 1
ATOM 7830 C CA . ALA B 1 347 ? -9.516 34.094 38.688 1 96.81 347 ALA B CA 1
ATOM 7831 C C . ALA B 1 347 ? -8.953 35.5 38.75 1 96.81 347 ALA B C 1
ATOM 7833 O O . ALA B 1 347 ? -8.117 35.812 39.625 1 96.81 347 ALA B O 1
ATOM 7834 N N . GLY B 1 348 ? -9.289 36.312 37.875 1 94.75 348 GLY B N 1
ATOM 7835 C CA . GLY B 1 348 ? -8.898 37.719 37.906 1 94.75 348 GLY B CA 1
ATOM 7836 C C . GLY B 1 348 ? -7.641 38.031 37.094 1 94.75 348 GLY B C 1
ATOM 7837 O O . GLY B 1 348 ? -7.059 39.094 37.25 1 94.75 348 GLY B O 1
ATOM 7838 N N . ILE B 1 349 ? -7.23 37.094 36.344 1 95.94 349 ILE B N 1
ATOM 7839 C CA . ILE B 1 349 ? -6.016 37.25 35.562 1 95.94 349 ILE B CA 1
ATOM 7840 C C . ILE B 1 349 ? -6.371 37.719 34.125 1 95.94 349 ILE B C 1
ATOM 7842 O O . ILE B 1 349 ? -7.316 37.219 33.531 1 95.94 349 ILE B O 1
ATOM 7846 N N . LYS B 1 350 ? -5.602 38.656 33.531 1 94.69 350 LYS B N 1
ATOM 7847 C CA . LYS B 1 350 ? -5.914 39.188 32.219 1 94.69 350 LYS B CA 1
ATOM 7848 C C . LYS B 1 350 ? -4.832 38.812 31.203 1 94.69 350 LYS B C 1
ATOM 7850 O O . LYS B 1 350 ? -5.039 38.969 29.984 1 94.69 350 LYS B O 1
ATOM 7855 N N . THR B 1 351 ? -3.707 38.406 31.75 1 96.12 351 THR B N 1
ATOM 7856 C CA . THR B 1 351 ? -2.594 38.094 30.844 1 96.12 351 THR B CA 1
ATOM 7857 C C . THR B 1 351 ? -1.835 36.875 31.328 1 96.12 351 THR B C 1
ATOM 7859 O O . THR B 1 351 ? -1.644 36.656 32.531 1 96.12 351 THR B O 1
ATOM 7862 N N . VAL B 1 352 ? -1.431 36.031 30.359 1 97.62 352 VAL B N 1
ATOM 7863 C CA . VAL B 1 352 ? -0.677 34.812 30.719 1 97.62 352 VAL B CA 1
ATOM 7864 C C . VAL B 1 352 ? 0.443 34.594 29.703 1 97.62 352 VAL B C 1
ATOM 7866 O O . VAL B 1 352 ? 0.336 35 28.547 1 97.62 352 VAL B O 1
ATOM 7869 N N . LEU B 1 353 ? 1.497 33.938 30.156 1 98 353 LEU B N 1
ATOM 7870 C CA . LEU B 1 353 ? 2.564 33.5 29.281 1 98 353 LEU B CA 1
ATOM 7871 C C . LEU B 1 353 ? 2.328 32.062 28.812 1 98 353 LEU B C 1
ATOM 7873 O O . LEU B 1 353 ? 1.823 31.25 29.578 1 98 353 LEU B O 1
ATOM 7877 N N . SER B 1 354 ? 2.66 31.781 27.609 1 97.12 354 SER B N 1
ATOM 7878 C CA . SER B 1 354 ? 2.525 30.453 27.031 1 97.12 354 SER B CA 1
ATOM 7879 C C . SER B 1 354 ? 3.842 29.969 26.438 1 97.12 354 SER B C 1
ATOM 7881 O O . SER B 1 354 ? 4.723 30.781 26.125 1 97.12 354 SER B O 1
ATOM 7883 N N . GLY B 1 355 ? 3.975 28.672 26.297 1 95.81 355 GLY B N 1
ATOM 7884 C CA . GLY B 1 355 ? 5.176 28.078 25.719 1 95.81 355 GLY B CA 1
ATOM 7885 C C . GLY B 1 355 ? 5.082 27.844 24.234 1 95.81 355 GLY B C 1
ATOM 7886 O O . GLY B 1 355 ? 5.926 27.156 23.641 1 95.81 355 GLY B O 1
ATOM 7887 N N . GLU B 1 356 ? 4.105 28.422 23.531 1 94.94 356 GLU B N 1
ATOM 7888 C CA . GLU B 1 356 ? 3.92 28.25 22.094 1 94.94 356 GLU B CA 1
ATOM 7889 C C . GLU B 1 356 ? 5.133 28.75 21.312 1 94.94 356 GLU B C 1
ATOM 7891 O O . GLU B 1 356 ? 5.723 29.766 21.656 1 94.94 356 GLU B O 1
ATOM 7896 N N . GLY B 1 357 ? 5.473 28.047 20.281 1 96.94 357 GLY B N 1
ATOM 7897 C CA . GLY B 1 357 ? 6.562 28.453 19.406 1 96.94 357 GLY B CA 1
ATOM 7898 C C . GLY B 1 357 ? 7.832 27.656 19.625 1 96.94 357 GLY B C 1
ATOM 7899 O O . GLY B 1 357 ? 8.688 27.594 18.734 1 96.94 357 GLY B O 1
ATOM 7900 N N . SER B 1 358 ? 7.957 26.938 20.719 1 97.19 358 SER B N 1
ATOM 7901 C CA . SER B 1 358 ? 9.164 26.219 21.094 1 97.19 358 SER B CA 1
ATOM 7902 C C . SER B 1 358 ? 9.398 25.016 20.188 1 97.19 358 SER B C 1
ATOM 7904 O O . SER B 1 358 ? 10.516 24.797 19.719 1 97.19 358 SER B O 1
ATOM 7906 N N . ASP B 1 359 ? 8.367 24.266 19.922 1 96.56 359 ASP B N 1
ATOM 7907 C CA . ASP B 1 359 ? 8.5 23.031 19.141 1 96.56 359 ASP B CA 1
ATOM 7908 C C . ASP B 1 359 ? 9.016 23.312 17.734 1 96.56 359 ASP B C 1
ATOM 7910 O O . ASP B 1 359 ? 9.859 22.578 17.219 1 96.56 359 ASP B O 1
ATOM 7914 N N . GLU B 1 360 ? 8.555 24.359 17.094 1 97.5 360 GLU B N 1
ATOM 7915 C CA . GLU B 1 360 ? 8.891 24.672 15.703 1 97.5 360 GLU B CA 1
ATOM 7916 C C . GLU B 1 360 ? 10.336 25.141 15.586 1 97.5 360 GLU B C 1
ATOM 7918 O O . GLU B 1 360 ? 11.031 24.812 14.625 1 97.5 360 GLU B O 1
ATOM 7923 N N . ILE B 1 361 ? 10.844 25.875 16.578 1 97.38 361 ILE B N 1
ATOM 7924 C CA . ILE B 1 361 ? 12.156 26.469 16.391 1 97.38 361 ILE B CA 1
ATOM 7925 C C . ILE B 1 361 ? 13.227 25.594 17.031 1 97.38 361 ILE B C 1
ATOM 7927 O O . ILE B 1 361 ? 14.406 25.719 16.719 1 97.38 361 ILE B O 1
ATOM 7931 N N . PHE B 1 362 ? 12.844 24.656 17.938 1 97.81 362 PHE B N 1
ATOM 7932 C CA . PHE B 1 362 ? 13.812 23.797 18.594 1 97.81 362 PHE B CA 1
ATOM 7933 C C . PHE B 1 362 ? 13.609 22.344 18.172 1 97.81 362 PHE B C 1
ATOM 7935 O O . PHE B 1 362 ? 14.18 21.438 18.797 1 97.81 362 PHE B O 1
ATOM 7942 N N . LEU B 1 363 ? 12.82 22.109 17.188 1 96.88 363 LEU B N 1
ATOM 7943 C CA . LEU B 1 363 ? 12.578 20.766 16.641 1 96.88 363 LEU B CA 1
ATOM 7944 C C . LEU B 1 363 ? 11.992 19.859 17.719 1 96.88 363 LEU B C 1
ATOM 7946 O O . LEU B 1 363 ? 12.539 18.781 17.984 1 96.88 363 LEU B O 1
ATOM 7950 N N . GLY B 1 364 ? 10.812 20.266 18.156 1 95.31 364 GLY B N 1
ATOM 7951 C CA . GLY B 1 364 ? 10.234 19.578 19.297 1 95.31 364 GLY B CA 1
ATOM 7952 C C . GLY B 1 364 ? 9.297 18.453 18.906 1 95.31 364 GLY B C 1
ATOM 7953 O O . GLY B 1 364 ? 8.992 17.578 19.734 1 95.31 364 GLY B O 1
ATOM 7954 N N . TYR B 1 365 ? 8.828 18.375 17.672 1 93.25 365 TYR B N 1
ATOM 7955 C CA . TYR B 1 365 ? 7.898 17.344 17.25 1 93.25 365 TYR B CA 1
ATOM 7956 C C . TYR B 1 365 ? 8.641 16.062 16.891 1 93.25 365 TYR B C 1
ATOM 7958 O O . TYR B 1 365 ? 9.656 16.109 16.188 1 93.25 365 TYR B O 1
ATOM 7966 N N . ASP B 1 366 ? 8.102 14.938 17.297 1 88.81 366 ASP B N 1
ATOM 7967 C CA . ASP B 1 366 ? 8.703 13.641 17.016 1 88.81 366 ASP B CA 1
ATOM 7968 C C . ASP B 1 366 ? 8.789 13.391 15.508 1 88.81 366 ASP B C 1
ATOM 7970 O O . ASP B 1 366 ? 9.711 12.719 15.039 1 88.81 366 ASP B O 1
ATOM 7974 N N . ASN B 1 367 ? 7.953 13.906 14.828 1 92.12 367 ASN B N 1
ATOM 7975 C CA . ASN B 1 367 ? 7.871 13.719 13.391 1 92.12 367 ASN B CA 1
ATOM 7976 C C . ASN B 1 367 ? 9.109 14.266 12.68 1 92.12 367 ASN B C 1
ATOM 7978 O O . ASN B 1 367 ? 9.453 13.812 11.586 1 92.12 367 ASN B O 1
ATOM 7982 N N . TYR B 1 368 ? 9.75 15.227 13.305 1 96.19 368 TYR B N 1
ATOM 7983 C CA . TYR B 1 368 ? 10.906 15.82 12.648 1 96.19 368 TYR B CA 1
ATOM 7984 C C . TYR B 1 368 ? 12.016 14.797 12.453 1 96.19 368 TYR B C 1
ATOM 7986 O O . TYR B 1 368 ? 12.602 14.703 11.375 1 96.19 368 TYR B O 1
ATOM 7994 N N . ALA B 1 369 ? 12.281 14.07 13.531 1 94.94 369 ALA B N 1
ATOM 7995 C CA . ALA B 1 369 ? 13.297 13.031 13.422 1 94.94 369 ALA B CA 1
ATOM 7996 C C . ALA B 1 369 ? 12.922 11.992 12.367 1 94.94 369 ALA B C 1
ATOM 7998 O O . ALA B 1 369 ? 13.781 11.508 11.625 1 94.94 369 ALA B O 1
ATOM 7999 N N . LYS B 1 370 ? 11.695 11.648 12.352 1 95.5 370 LYS B N 1
ATOM 8000 C CA . LYS B 1 370 ? 11.18 10.711 11.359 1 95.5 370 LYS B CA 1
ATOM 8001 C C . LYS B 1 370 ? 11.422 11.211 9.938 1 95.5 370 LYS B C 1
ATOM 8003 O O . LYS B 1 370 ? 11.891 10.469 9.078 1 95.5 370 LYS B O 1
ATOM 8008 N N . PHE B 1 371 ? 11.148 12.461 9.672 1 97.75 371 PHE B N 1
ATOM 8009 C CA . PHE B 1 371 ? 11.266 13 8.32 1 97.75 371 PHE B CA 1
ATOM 8010 C C . PHE B 1 371 ? 12.727 13.164 7.926 1 97.75 371 PHE B C 1
ATOM 8012 O O . PHE B 1 371 ? 13.062 13.086 6.742 1 97.75 371 PHE B O 1
ATOM 8019 N N . LEU B 1 372 ? 13.578 13.438 8.914 1 97.62 372 LEU B N 1
ATOM 8020 C CA . LEU B 1 372 ? 14.992 13.492 8.586 1 97.62 372 LEU B CA 1
ATOM 8021 C C . LEU B 1 372 ? 15.477 12.156 8.023 1 97.62 372 LEU B C 1
ATOM 8023 O O . LEU B 1 372 ? 16.328 12.125 7.129 1 97.62 372 LEU B O 1
ATOM 8027 N N . LYS B 1 373 ? 14.906 11.07 8.523 1 97.62 373 LYS B N 1
ATOM 8028 C CA . LYS B 1 373 ? 15.234 9.75 7.98 1 97.62 373 LYS B CA 1
ATOM 8029 C C . LYS B 1 373 ? 14.727 9.617 6.547 1 97.62 373 LYS B C 1
ATOM 8031 O O . LYS B 1 373 ? 15.398 9.016 5.703 1 97.62 373 LYS B O 1
ATOM 8036 N N . TYR B 1 374 ? 13.562 10.094 6.289 1 98.38 374 TYR B N 1
ATOM 8037 C CA . TYR B 1 374 ? 13.031 10.07 4.934 1 98.38 374 TYR B CA 1
ATOM 8038 C C . TYR B 1 374 ? 13.922 10.867 3.986 1 98.38 374 TYR B C 1
ATOM 8040 O O . TYR B 1 374 ? 14.172 10.445 2.855 1 98.38 374 TYR B O 1
ATOM 8048 N N . TYR B 1 375 ? 14.344 12.031 4.441 1 98.12 375 TYR B N 1
ATOM 8049 C CA . TYR B 1 375 ? 15.219 12.867 3.621 1 98.12 375 TYR B CA 1
ATOM 8050 C C . TYR B 1 375 ? 16.531 12.156 3.346 1 98.12 375 TYR B C 1
ATOM 8052 O O . TYR B 1 375 ? 17.062 12.227 2.234 1 98.12 375 TYR B O 1
ATOM 8060 N N . ASP B 1 376 ? 17.094 11.516 4.355 1 97.81 376 ASP B N 1
ATOM 8061 C CA . ASP B 1 376 ? 18.312 10.75 4.18 1 97.81 376 ASP B CA 1
ATOM 8062 C C . ASP B 1 376 ? 18.141 9.641 3.15 1 97.81 376 ASP B C 1
ATOM 8064 O O . ASP B 1 376 ? 19.016 9.406 2.316 1 97.81 376 ASP B O 1
ATOM 8068 N N . PHE B 1 377 ? 17.047 8.984 3.217 1 98.5 377 PHE B N 1
ATOM 8069 C CA . PHE B 1 377 ? 16.734 7.93 2.256 1 98.5 377 PHE B CA 1
ATOM 8070 C C . PHE B 1 377 ? 16.656 8.5 0.843 1 98.5 377 PHE B C 1
ATOM 8072 O O . PHE B 1 377 ? 17.234 7.938 -0.091 1 98.5 377 PHE B O 1
ATOM 8079 N N . GLU B 1 378 ? 15.891 9.539 0.721 1 98 378 GLU B N 1
ATOM 8080 C CA . GLU B 1 378 ? 15.758 10.195 -0.575 1 98 378 GLU B CA 1
ATOM 8081 C C . GLU B 1 378 ? 17.125 10.523 -1.17 1 98 378 GLU B C 1
ATOM 8083 O O . GLU B 1 378 ? 17.391 10.242 -2.344 1 98 378 GLU B O 1
ATOM 8088 N N . LYS B 1 379 ? 17.984 11.07 -0.373 1 97.38 379 LYS B N 1
ATOM 8089 C CA . LYS B 1 379 ? 19.312 11.492 -0.822 1 97.38 379 LYS B CA 1
ATOM 8090 C C . LYS B 1 379 ? 20.172 10.281 -1.195 1 97.38 379 LYS B C 1
ATOM 8092 O O . LYS B 1 379 ? 21.031 10.375 -2.072 1 97.38 379 LYS B O 1
ATOM 8097 N N . SER B 1 380 ? 19.953 9.203 -0.538 1 98.25 380 SER B N 1
ATOM 8098 C CA . SER B 1 380 ? 20.781 8.016 -0.708 1 98.25 380 SER B CA 1
ATOM 8099 C C . SER B 1 380 ? 20.406 7.258 -1.979 1 98.25 380 SER B C 1
ATOM 8101 O O . SER B 1 380 ? 21.172 6.402 -2.438 1 98.25 380 SER B O 1
ATOM 8103 N N . LEU B 1 381 ? 19.281 7.473 -2.555 1 98.12 381 LEU B N 1
ATOM 8104 C CA . LEU B 1 381 ? 18.797 6.715 -3.703 1 98.12 381 LEU B CA 1
ATOM 8105 C C . LEU B 1 381 ? 19.578 7.07 -4.961 1 98.12 381 LEU B C 1
ATOM 8107 O O . LEU B 1 381 ? 19.766 8.25 -5.266 1 98.12 381 LEU B O 1
ATOM 8111 N N . SER B 1 382 ? 20.062 6.051 -5.715 1 98.12 382 SER B N 1
ATOM 8112 C CA . SER B 1 382 ? 20.594 6.273 -7.059 1 98.12 382 SER B CA 1
ATOM 8113 C C . SER B 1 382 ? 19.469 6.559 -8.055 1 98.12 382 SER B C 1
ATOM 8115 O O . SER B 1 382 ? 18.297 6.352 -7.746 1 98.12 382 SER B O 1
ATOM 8117 N N . ASN B 1 383 ? 19.797 7.055 -9.156 1 97.62 383 ASN B N 1
ATOM 8118 C CA . ASN B 1 383 ? 18.812 7.305 -10.203 1 97.62 383 ASN B CA 1
ATOM 8119 C C . ASN B 1 383 ? 18.094 6.02 -10.617 1 97.62 383 ASN B C 1
ATOM 8121 O O . ASN B 1 383 ? 16.891 6.027 -10.852 1 97.62 383 ASN B O 1
ATOM 8125 N N . GLU B 1 384 ? 18.797 4.895 -10.711 1 97.75 384 GLU B N 1
ATOM 8126 C CA . GLU B 1 384 ? 18.234 3.609 -11.117 1 97.75 384 GLU B CA 1
ATOM 8127 C C . GLU B 1 384 ? 17.25 3.094 -10.078 1 97.75 384 GLU B C 1
ATOM 8129 O O . GLU B 1 384 ? 16.188 2.566 -10.43 1 97.75 384 GLU B O 1
ATOM 8134 N N . GLN B 1 385 ? 17.656 3.266 -8.852 1 98.25 385 GLN B N 1
ATOM 8135 C CA . GLN B 1 385 ? 16.766 2.842 -7.777 1 98.25 385 GLN B CA 1
ATOM 8136 C C . GLN B 1 385 ? 15.469 3.65 -7.785 1 98.25 385 GLN B C 1
ATOM 8138 O O . GLN B 1 385 ? 14.383 3.092 -7.621 1 98.25 385 GLN B O 1
ATOM 8143 N N . ASN B 1 386 ? 15.617 4.961 -7.953 1 98.19 386 ASN B N 1
ATOM 8144 C CA . ASN B 1 386 ? 14.43 5.816 -8 1 98.19 386 ASN B CA 1
ATOM 8145 C C . ASN B 1 386 ? 13.539 5.469 -9.188 1 98.19 386 ASN B C 1
ATOM 8147 O O . ASN B 1 386 ? 12.312 5.5 -9.078 1 98.19 386 ASN B O 1
ATOM 8151 N N . LEU B 1 387 ? 14.141 5.262 -10.32 1 97.94 387 LEU B N 1
ATOM 8152 C CA . LEU B 1 387 ? 13.375 4.891 -11.508 1 97.94 387 LEU B CA 1
ATOM 8153 C C . LEU B 1 387 ? 12.602 3.6 -11.273 1 97.94 387 LEU B C 1
ATOM 8155 O O . LEU B 1 387 ? 11.445 3.484 -11.68 1 97.94 387 LEU B O 1
ATOM 8159 N N . PHE B 1 388 ? 13.25 2.637 -10.664 1 98.19 388 PHE B N 1
ATOM 8160 C CA . PHE B 1 388 ? 12.578 1.382 -10.352 1 98.19 388 PHE B CA 1
ATOM 8161 C C . PHE B 1 388 ? 11.391 1.622 -9.422 1 98.19 388 PHE B C 1
ATOM 8163 O O . PHE B 1 388 ? 10.297 1.125 -9.672 1 98.19 388 PHE B O 1
ATOM 8170 N N . LEU B 1 389 ? 11.633 2.348 -8.336 1 98.31 389 LEU B N 1
ATOM 8171 C CA . LEU B 1 389 ? 10.562 2.639 -7.387 1 98.31 389 LEU B CA 1
ATOM 8172 C C . LEU B 1 389 ? 9.422 3.396 -8.07 1 98.31 389 LEU B C 1
ATOM 8174 O O . LEU B 1 389 ? 8.258 3.197 -7.734 1 98.31 389 LEU B O 1
ATOM 8178 N N . ASN B 1 390 ? 9.812 4.336 -8.922 1 98.06 390 ASN B N 1
ATOM 8179 C CA . ASN B 1 390 ? 8.805 5.086 -9.664 1 98.06 390 ASN B CA 1
ATOM 8180 C C . ASN B 1 390 ? 7.906 4.164 -10.484 1 98.06 390 ASN B C 1
ATOM 8182 O O . ASN B 1 390 ? 6.719 4.445 -10.664 1 98.06 390 ASN B O 1
ATOM 8186 N N . ASP B 1 391 ? 8.43 3.08 -10.969 1 97.25 391 ASP B N 1
ATOM 8187 C CA . ASP B 1 391 ? 7.676 2.125 -11.781 1 97.25 391 ASP B CA 1
ATOM 8188 C C . ASP B 1 391 ? 6.621 1.407 -10.938 1 97.25 391 ASP B C 1
ATOM 8190 O O . ASP B 1 391 ? 5.582 0.992 -11.461 1 97.25 391 ASP B O 1
ATOM 8194 N N . ILE B 1 392 ? 6.898 1.267 -9.648 1 97.38 392 ILE B N 1
ATOM 8195 C CA . ILE B 1 392 ? 5.992 0.42 -8.883 1 97.38 392 ILE B CA 1
ATOM 8196 C C . ILE B 1 392 ? 5.238 1.266 -7.855 1 97.38 392 ILE B C 1
ATOM 8198 O O . ILE B 1 392 ? 4.359 0.764 -7.152 1 97.38 392 ILE B O 1
ATOM 8202 N N . ILE B 1 393 ? 5.512 2.533 -7.723 1 97.38 393 ILE B N 1
ATOM 8203 C CA . ILE B 1 393 ? 5.02 3.379 -6.641 1 97.38 393 ILE B CA 1
ATOM 8204 C C . ILE B 1 393 ? 3.492 3.434 -6.684 1 97.38 393 ILE B C 1
ATOM 8206 O O . ILE B 1 393 ? 2.838 3.484 -5.641 1 97.38 393 ILE B O 1
ATOM 8210 N N . GLY B 1 394 ? 2.926 3.529 -7.883 1 95.75 394 GLY B N 1
ATOM 8211 C CA . GLY B 1 394 ? 1.477 3.523 -7.996 1 95.75 394 GLY B CA 1
ATOM 8212 C C . GLY B 1 394 ? 0.827 2.332 -7.324 1 95.75 394 GLY B C 1
ATOM 8213 O O . GLY B 1 394 ? -0.225 2.463 -6.695 1 95.75 394 GLY B O 1
ATOM 8214 N N . ALA B 1 395 ? 1.437 1.202 -7.387 1 95.5 395 ALA B N 1
ATOM 8215 C CA . ALA B 1 395 ? 0.895 -0.035 -6.832 1 95.5 395 ALA B CA 1
ATOM 8216 C C . ALA B 1 395 ? 1.095 -0.091 -5.32 1 95.5 395 ALA B C 1
ATOM 8218 O O . ALA B 1 395 ? 0.447 -0.882 -4.633 1 95.5 395 ALA B O 1
ATOM 8219 N N . LEU B 1 396 ? 2.014 0.69 -4.828 1 96.19 396 LEU B N 1
ATOM 8220 C CA . LEU B 1 396 ? 2.305 0.691 -3.398 1 96.19 396 LEU B CA 1
ATOM 8221 C C . LEU B 1 396 ? 1.406 1.68 -2.662 1 96.19 396 LEU B C 1
ATOM 8223 O O . LEU B 1 396 ? 1.334 1.661 -1.432 1 96.19 396 LEU B O 1
ATOM 8227 N N . GLN B 1 397 ? 0.772 2.557 -3.414 1 94.5 397 GLN B N 1
ATOM 8228 C CA . GLN B 1 397 ? -0.013 3.639 -2.826 1 94.5 397 GLN B CA 1
ATOM 8229 C C . GLN B 1 397 ? -1.251 3.096 -2.115 1 94.5 397 GLN B C 1
ATOM 8231 O O . GLN B 1 397 ? -1.949 2.23 -2.648 1 94.5 397 GLN B O 1
ATOM 8236 N N . ASN B 1 398 ? -1.443 3.518 -0.886 1 92.25 398 ASN B N 1
ATOM 8237 C CA . ASN B 1 398 ? -2.643 3.23 -0.106 1 92.25 398 ASN B CA 1
ATOM 8238 C C . ASN B 1 398 ? -3.035 4.414 0.772 1 92.25 398 ASN B C 1
ATOM 8240 O O . ASN B 1 398 ? -2.859 5.57 0.38 1 92.25 398 ASN B O 1
ATOM 8244 N N . ASN B 1 399 ? -3.676 4.191 1.935 1 89.06 399 ASN B N 1
ATOM 8245 C CA . ASN B 1 399 ? -4.211 5.293 2.73 1 89.06 399 ASN B CA 1
ATOM 8246 C C . ASN B 1 399 ? -3.252 5.695 3.848 1 89.06 399 ASN B C 1
ATOM 8248 O O . ASN B 1 399 ? -3.545 6.605 4.625 1 89.06 399 ASN B O 1
ATOM 8252 N N . THR B 1 400 ? -2.104 5.102 3.83 1 93.69 400 THR B N 1
ATOM 8253 C CA . THR B 1 400 ? -1.174 5.395 4.914 1 93.69 400 THR B CA 1
ATOM 8254 C C . THR B 1 400 ? -0.335 6.629 4.59 1 93.69 400 THR B C 1
ATOM 8256 O O . THR B 1 400 ? -0.141 6.961 3.418 1 93.69 400 THR B O 1
ATOM 8259 N N . LYS B 1 401 ? 0.135 7.312 5.566 1 95.44 401 LYS B N 1
ATOM 8260 C CA . LYS B 1 401 ? 1.024 8.453 5.383 1 95.44 401 LYS B CA 1
ATOM 8261 C C . LYS B 1 401 ? 2.369 8.016 4.809 1 95.44 401 LYS B C 1
ATOM 8263 O O . LYS B 1 401 ? 2.986 8.75 4.035 1 95.44 401 LYS B O 1
ATOM 8268 N N . GLU B 1 402 ? 2.824 6.824 5.207 1 97 402 GLU B N 1
ATOM 8269 C CA . GLU B 1 402 ? 4.102 6.305 4.73 1 97 402 GLU B CA 1
ATOM 8270 C C . GLU B 1 402 ? 4.098 6.133 3.215 1 97 402 GLU B C 1
ATOM 8272 O O . GLU B 1 402 ? 5.086 6.438 2.545 1 97 402 GLU B O 1
ATOM 8277 N N . SER B 1 403 ? 2.957 5.598 2.695 1 97.12 403 SER B N 1
ATOM 8278 C CA . SER B 1 403 ? 2.869 5.43 1.248 1 97.12 403 SER B CA 1
ATOM 8279 C C . SER B 1 403 ? 2.916 6.773 0.531 1 97.12 403 SER B C 1
ATOM 8281 O O . SER B 1 403 ? 3.504 6.891 -0.547 1 97.12 403 SER B O 1
ATOM 8283 N N . GLU B 1 404 ? 2.307 7.789 1.133 1 97.56 404 GLU B N 1
ATOM 8284 C CA . GLU B 1 404 ? 2.354 9.141 0.58 1 97.56 404 GLU B CA 1
ATOM 8285 C C . GLU B 1 404 ? 3.773 9.695 0.616 1 97.56 404 GLU B C 1
ATOM 8287 O O . GLU B 1 404 ? 4.234 10.297 -0.358 1 97.56 404 GLU B O 1
ATOM 8292 N N . TYR B 1 405 ? 4.441 9.539 1.711 1 98.25 405 TYR B N 1
ATOM 8293 C CA . TYR B 1 405 ? 5.785 10.078 1.859 1 98.25 405 TYR B CA 1
ATOM 8294 C C . TYR B 1 405 ? 6.746 9.438 0.866 1 98.25 405 TYR B C 1
ATOM 8296 O O . TYR B 1 405 ? 7.578 10.117 0.264 1 98.25 405 TYR B O 1
ATOM 8304 N N . LEU B 1 406 ? 6.613 8.109 0.729 1 98.31 406 LEU B N 1
ATOM 8305 C CA . LEU B 1 406 ? 7.465 7.438 -0.249 1 98.31 406 LEU B CA 1
ATOM 8306 C C . LEU B 1 406 ? 7.168 7.938 -1.658 1 98.31 406 LEU B C 1
ATOM 8308 O O . LEU B 1 406 ? 8.086 8.125 -2.461 1 98.31 406 LEU B O 1
ATOM 8312 N N . ARG B 1 407 ? 5.922 8.055 -1.997 1 98 407 ARG B N 1
ATOM 8313 C CA . ARG B 1 407 ? 5.535 8.578 -3.305 1 98 407 ARG B CA 1
ATOM 8314 C C . ARG B 1 407 ? 6.156 9.945 -3.555 1 98 407 ARG B C 1
ATOM 8316 O O . ARG B 1 407 ? 6.668 10.211 -4.645 1 98 407 ARG B O 1
ATOM 8323 N N . ARG B 1 408 ? 6.09 10.828 -2.525 1 97.88 408 ARG B N 1
ATOM 8324 C CA . ARG B 1 408 ? 6.652 12.164 -2.662 1 97.88 408 ARG B CA 1
ATOM 8325 C C . ARG B 1 408 ? 8.148 12.109 -2.939 1 97.88 408 ARG B C 1
ATOM 8327 O O . ARG B 1 408 ? 8.672 12.906 -3.717 1 97.88 408 ARG B O 1
ATOM 8334 N N . ILE B 1 409 ? 8.812 11.195 -2.275 1 98 409 ILE B N 1
ATOM 8335 C CA . ILE B 1 409 ? 10.234 11.008 -2.504 1 98 409 ILE B CA 1
ATOM 8336 C C . ILE B 1 409 ? 10.484 10.633 -3.965 1 98 409 ILE B C 1
ATOM 8338 O O . ILE B 1 409 ? 11.297 11.266 -4.645 1 98 409 ILE B O 1
ATOM 8342 N N . VAL B 1 410 ? 9.727 9.633 -4.375 1 97.75 410 VAL B N 1
ATOM 8343 C CA . VAL B 1 410 ? 9.93 9.039 -5.695 1 97.75 410 VAL B CA 1
ATOM 8344 C C . VAL B 1 410 ? 9.57 10.062 -6.773 1 97.75 410 VAL B C 1
ATOM 8346 O O . VAL B 1 410 ? 10.242 10.148 -7.805 1 97.75 410 VAL B O 1
ATOM 8349 N N . LYS B 1 411 ? 8.578 10.844 -6.539 1 97.25 411 LYS B N 1
ATOM 8350 C CA . LYS B 1 411 ? 8.086 11.805 -7.523 1 97.25 411 LYS B CA 1
ATOM 8351 C C . LYS B 1 411 ? 8.789 13.148 -7.379 1 97.25 411 LYS B C 1
ATOM 8353 O O . LYS B 1 411 ? 8.484 14.094 -8.109 1 97.25 411 LYS B O 1
ATOM 8358 N N . LYS B 1 412 ? 9.68 13.297 -6.438 1 95.75 412 LYS B N 1
ATOM 8359 C CA . LYS B 1 412 ? 10.453 14.516 -6.203 1 95.75 412 LYS B CA 1
ATOM 8360 C C . LYS B 1 412 ? 9.547 15.688 -5.855 1 95.75 412 LYS B C 1
ATOM 8362 O O . LYS B 1 412 ? 9.672 16.766 -6.434 1 95.75 412 LYS B O 1
ATOM 8367 N N . GLN B 1 413 ? 8.594 15.398 -5 1 95.88 413 GLN B N 1
ATOM 8368 C CA . GLN B 1 413 ? 7.707 16.422 -4.449 1 95.88 413 GLN B CA 1
ATOM 8369 C C . GLN B 1 413 ? 8.125 16.797 -3.031 1 95.88 413 GLN B C 1
ATOM 8371 O O . GLN B 1 413 ? 9 16.156 -2.443 1 95.88 413 GLN B O 1
ATOM 8376 N N . ASN B 1 414 ? 7.527 17.922 -2.51 1 96.06 414 ASN B N 1
ATOM 8377 C CA . ASN B 1 414 ? 7.812 18.312 -1.132 1 96.06 414 ASN B CA 1
ATOM 8378 C C . ASN B 1 414 ? 7.488 17.172 -0.159 1 96.06 414 ASN B C 1
ATOM 8380 O O . ASN B 1 414 ? 6.336 16.75 -0.064 1 96.06 414 ASN B O 1
ATOM 8384 N N . LEU B 1 415 ? 8.531 16.781 0.472 1 97.19 415 LEU B N 1
ATOM 8385 C CA . LEU B 1 415 ? 8.375 15.641 1.367 1 97.19 415 LEU B CA 1
ATOM 8386 C C . LEU B 1 415 ? 7.598 16.031 2.619 1 97.19 415 LEU B C 1
ATOM 8388 O O . LEU B 1 415 ? 6.629 15.375 2.986 1 97.19 415 LEU B O 1
ATOM 8392 N N . TYR B 1 416 ? 8 17.125 3.236 1 97.38 416 TYR B N 1
ATOM 8393 C CA . TYR B 1 416 ? 7.371 17.625 4.453 1 97.38 416 TYR B CA 1
ATOM 8394 C C . TYR B 1 416 ? 6.535 18.859 4.164 1 97.38 416 TYR B C 1
ATOM 8396 O O . TYR B 1 416 ? 7.059 19.875 3.705 1 97.38 416 TYR B O 1
ATOM 8404 N N . ASN B 1 417 ? 5.223 18.812 4.469 1 95.56 417 ASN B N 1
ATOM 8405 C CA . ASN B 1 417 ? 4.352 19.938 4.156 1 95.56 417 ASN B CA 1
ATOM 8406 C C . ASN B 1 417 ? 3.881 20.656 5.422 1 95.56 417 ASN B C 1
ATOM 8408 O O . ASN B 1 417 ? 3.252 21.719 5.348 1 95.56 417 ASN B O 1
ATOM 8412 N N . SER B 1 418 ? 4.082 20.062 6.551 1 95.5 418 SER B N 1
ATOM 8413 C CA . SER B 1 418 ? 3.717 20.656 7.828 1 95.5 418 SER B CA 1
ATOM 8414 C C . SER B 1 418 ? 3.289 19.609 8.836 1 95.5 418 SER B C 1
ATOM 8416 O O . SER B 1 418 ? 2.738 18.562 8.461 1 95.5 418 SER B O 1
ATOM 8418 N N . PHE B 1 419 ? 3.512 19.922 9.984 1 93.81 419 PHE B N 1
ATOM 8419 C CA . PHE B 1 419 ? 3.029 19.062 11.062 1 93.81 419 PHE B CA 1
ATOM 8420 C C . PHE B 1 419 ? 1.51 18.953 11.031 1 93.81 419 PHE B C 1
ATOM 8422 O O . PHE B 1 419 ? 0.952 17.906 11.391 1 93.81 419 PHE B O 1
ATOM 8429 N N . GLY B 1 420 ? 0.918 19.953 10.5 1 93.62 420 GLY B N 1
ATOM 8430 C CA . GLY B 1 420 ? -0.533 20.047 10.531 1 93.62 420 GLY B CA 1
ATOM 8431 C C . GLY B 1 420 ? -1.193 19.359 9.352 1 93.62 420 GLY B C 1
ATOM 8432 O O . GLY B 1 420 ? -2.389 19.531 9.109 1 93.62 420 GLY B O 1
ATOM 8433 N N . GLU B 1 421 ? -0.462 18.656 8.578 1 95.94 421 GLU B N 1
ATOM 8434 C CA . GLU B 1 421 ? -1.07 17.984 7.434 1 95.94 421 GLU B CA 1
ATOM 8435 C C . GLU B 1 421 ? -1.934 16.812 7.871 1 95.94 421 GLU B C 1
ATOM 8437 O O . GLU B 1 421 ? -1.413 15.766 8.258 1 95.94 421 GLU B O 1
ATOM 8442 N N . ILE B 1 422 ? -3.225 16.969 7.734 1 96.69 422 ILE B N 1
ATOM 8443 C CA . ILE B 1 422 ? -4.172 15.93 8.133 1 96.69 422 ILE B CA 1
ATOM 8444 C C . ILE B 1 422 ? -4.402 14.969 6.977 1 96.69 422 ILE B C 1
ATOM 8446 O O . ILE B 1 422 ? -3.943 13.82 7.016 1 96.69 422 ILE B O 1
ATOM 8450 N N . TYR B 1 423 ? -5.031 15.516 5.93 1 97.44 423 TYR B N 1
ATOM 8451 C CA . TYR B 1 423 ? -5.203 14.742 4.707 1 97.44 423 TYR B CA 1
ATOM 8452 C C . TYR B 1 423 ? -3.98 14.867 3.807 1 97.44 423 TYR B C 1
ATOM 8454 O O . TYR B 1 423 ? -3.523 15.977 3.52 1 97.44 423 TYR B O 1
ATOM 8462 N N . THR B 1 424 ? -3.439 13.773 3.4 1 96.19 424 THR B N 1
ATOM 8463 C CA . THR B 1 424 ? -2.42 13.82 2.359 1 96.19 424 THR B CA 1
ATOM 8464 C C . THR B 1 424 ? -3.029 14.227 1.022 1 96.19 424 THR B C 1
ATOM 8466 O O . THR B 1 424 ? -4.25 14.383 0.91 1 96.19 424 THR B O 1
ATOM 8469 N N . ASP B 1 425 ? -2.174 14.469 0.048 1 94.94 425 ASP B N 1
ATOM 8470 C CA . ASP B 1 425 ? -2.654 14.836 -1.279 1 94.94 425 ASP B CA 1
ATOM 8471 C C . ASP B 1 425 ? -3.582 13.766 -1.844 1 94.94 425 ASP B C 1
ATOM 8473 O O . ASP B 1 425 ? -4.645 14.078 -2.389 1 94.94 425 ASP B O 1
ATOM 8477 N N . ILE B 1 426 ? -3.195 12.547 -1.671 1 94 426 ILE B N 1
ATOM 8478 C CA . ILE B 1 426 ? -3.967 11.438 -2.227 1 94 426 ILE B CA 1
ATOM 8479 C C . ILE B 1 426 ? -5.289 11.305 -1.474 1 94 426 ILE B C 1
ATOM 8481 O O . ILE B 1 426 ? -6.332 11.055 -2.08 1 94 426 ILE B O 1
ATOM 8485 N N . GLN B 1 427 ? -5.27 11.414 -0.22 1 96.56 427 GLN B N 1
ATOM 8486 C CA . GLN B 1 427 ? -6.48 11.344 0.588 1 96.56 427 GLN B CA 1
ATOM 8487 C C . GLN B 1 427 ? -7.441 12.477 0.242 1 96.56 427 GLN B C 1
ATOM 8489 O O . GLN B 1 427 ? -8.656 12.273 0.181 1 96.56 427 GLN B O 1
ATOM 8494 N N . ARG B 1 428 ? -6.906 13.68 0.064 1 97.06 428 ARG B N 1
ATOM 8495 C CA . ARG B 1 428 ? -7.719 14.828 -0.323 1 97.06 428 ARG B CA 1
ATOM 8496 C C . ARG B 1 428 ? -8.391 14.586 -1.671 1 97.06 428 ARG B C 1
ATOM 8498 O O . ARG B 1 428 ? -9.57 14.922 -1.85 1 97.06 428 ARG B O 1
ATOM 8505 N N . LYS B 1 429 ? -7.645 14.078 -2.617 1 96 429 LYS B N 1
ATOM 8506 C CA . LYS B 1 429 ? -8.188 13.75 -3.932 1 96 429 LYS B CA 1
ATOM 8507 C C . LYS B 1 429 ? -9.297 12.703 -3.826 1 96 429 LYS B C 1
ATOM 8509 O O . LYS B 1 429 ? -10.258 12.734 -4.598 1 96 429 LYS B O 1
ATOM 8514 N N . ARG B 1 430 ? -9.125 11.75 -2.938 1 95.56 430 ARG B N 1
ATOM 8515 C CA . ARG B 1 430 ? -10.133 10.719 -2.725 1 95.56 430 ARG B CA 1
ATOM 8516 C C . ARG B 1 430 ? -11.375 11.297 -2.051 1 95.56 430 ARG B C 1
ATOM 8518 O O . ARG B 1 430 ? -12.492 10.82 -2.281 1 95.56 430 ARG B O 1
ATOM 8525 N N . LEU B 1 431 ? -11.18 12.273 -1.231 1 97.88 431 LEU B N 1
ATOM 8526 C CA . LEU B 1 431 ? -12.266 12.852 -0.453 1 97.88 431 LEU B CA 1
ATOM 8527 C C . LEU B 1 431 ? -13.164 13.711 -1.334 1 97.88 431 LEU B C 1
ATOM 8529 O O . LEU B 1 431 ? -14.391 13.539 -1.338 1 97.88 431 LEU B O 1
ATOM 8533 N N . PHE B 1 432 ? -12.57 14.633 -2.086 1 98.5 432 PHE B N 1
ATOM 8534 C CA . PHE B 1 432 ? -13.328 15.602 -2.861 1 98.5 432 PHE B CA 1
ATOM 8535 C C . PHE B 1 432 ? -13.781 15 -4.188 1 98.5 432 PHE B C 1
ATOM 8537 O O . PHE B 1 432 ? -13.031 14.258 -4.824 1 98.5 432 PHE B O 1
ATOM 8544 N N . LYS B 1 433 ? -14.953 15.234 -4.605 1 97.5 433 LYS B N 1
ATOM 8545 C CA . LYS B 1 433 ? -15.391 14.867 -5.949 1 97.5 433 LYS B CA 1
ATOM 8546 C C . LYS B 1 433 ? -14.602 15.633 -7.008 1 97.5 433 LYS B C 1
ATOM 8548 O O . LYS B 1 433 ? -14.148 15.047 -7.992 1 97.5 433 LYS B O 1
ATOM 8553 N N . LYS B 1 434 ? -14.477 16.922 -6.812 1 97 434 LYS B N 1
ATOM 8554 C CA . LYS B 1 434 ? -13.594 17.828 -7.555 1 97 434 LYS B CA 1
ATOM 8555 C C . LYS B 1 434 ? -12.695 18.625 -6.613 1 97 434 LYS B C 1
ATOM 8557 O O . LYS B 1 434 ? -13.156 19.562 -5.949 1 97 434 LYS B O 1
ATOM 8562 N N . VAL B 1 435 ? -11.422 18.375 -6.613 1 96.19 435 VAL B N 1
ATOM 8563 C CA . VAL B 1 435 ? -10.508 18.922 -5.613 1 96.19 435 VAL B CA 1
ATOM 8564 C C . VAL B 1 435 ? -10.156 20.359 -5.957 1 96.19 435 VAL B C 1
ATOM 8566 O O . VAL B 1 435 ? -9.555 20.625 -7 1 96.19 435 VAL B O 1
ATOM 8569 N N . PRO B 1 436 ? -10.516 21.266 -5.109 1 96.88 436 PRO B N 1
ATOM 8570 C CA . PRO B 1 436 ? -9.969 22.625 -5.297 1 96.88 436 PRO B CA 1
ATOM 8571 C C . PRO B 1 436 ? -8.469 22.688 -5.043 1 96.88 436 PRO B C 1
ATOM 8573 O O . PRO B 1 436 ? -7.996 22.266 -3.982 1 96.88 436 PRO B O 1
ATOM 8576 N N . THR B 1 437 ? -7.738 23.203 -5.93 1 94.75 437 THR B N 1
ATOM 8577 C CA . THR B 1 437 ? -6.281 23.172 -5.836 1 94.75 437 THR B CA 1
ATOM 8578 C C . THR B 1 437 ? -5.742 24.531 -5.383 1 94.75 437 THR B C 1
ATOM 8580 O O . THR B 1 437 ? -6.414 25.547 -5.527 1 94.75 437 THR B O 1
ATOM 8583 N N . PHE B 1 438 ? -4.645 24.531 -4.805 1 94.88 438 PHE B N 1
ATOM 8584 C CA . PHE B 1 438 ? -3.896 25.719 -4.395 1 94.88 438 PHE B CA 1
ATOM 8585 C C . PHE B 1 438 ? -2.396 25.469 -4.496 1 94.88 438 PHE B C 1
ATOM 8587 O O . PHE B 1 438 ? -1.953 24.312 -4.562 1 94.88 438 PHE B O 1
ATOM 8594 N N . LYS B 1 439 ? -1.632 26.484 -4.535 1 91.19 439 LYS B N 1
ATOM 8595 C CA . LYS B 1 439 ? -0.184 26.359 -4.691 1 91.19 439 LYS B CA 1
ATOM 8596 C C . LYS B 1 439 ? 0.492 26.078 -3.355 1 91.19 439 LYS B C 1
ATOM 8598 O O . LYS B 1 439 ? 0.166 26.703 -2.342 1 91.19 439 LYS B O 1
ATOM 8603 N N . SER B 1 440 ? 1.408 25.188 -3.381 1 87.94 440 SER B N 1
ATOM 8604 C CA . SER B 1 440 ? 2.191 24.859 -2.189 1 87.94 440 SER B CA 1
ATOM 8605 C C . SER B 1 440 ? 3.453 25.719 -2.113 1 87.94 440 SER B C 1
ATOM 8607 O O . SER B 1 440 ? 3.926 26.219 -3.133 1 87.94 440 SER B O 1
ATOM 8609 N N . GLU B 1 441 ? 3.951 25.859 -0.894 1 89.81 441 GLU B N 1
ATOM 8610 C CA . GLU B 1 441 ? 5.199 26.578 -0.679 1 89.81 441 GLU B CA 1
ATOM 8611 C C . GLU B 1 441 ? 6.387 25.828 -1.269 1 89.81 441 GLU B C 1
ATOM 8613 O O . GLU B 1 441 ? 6.398 24.594 -1.281 1 89.81 441 GLU B O 1
ATOM 8618 N N . THR B 1 442 ? 7.336 26.562 -1.785 1 92.81 442 THR B N 1
ATOM 8619 C CA . THR B 1 442 ? 8.562 25.938 -2.26 1 92.81 442 THR B CA 1
ATOM 8620 C C . THR B 1 442 ? 9.484 25.594 -1.09 1 92.81 442 THR B C 1
ATOM 8622 O O . THR B 1 442 ? 9.805 26.453 -0.271 1 92.81 442 THR B O 1
ATOM 8625 N N . ALA B 1 443 ? 9.953 24.453 -1.096 1 94.06 443 ALA B N 1
ATOM 8626 C CA . ALA B 1 443 ? 10.75 23.969 0.028 1 94.06 443 ALA B CA 1
ATOM 8627 C C . ALA B 1 443 ? 12.141 24.594 0.03 1 94.06 443 ALA B C 1
ATOM 8629 O O . ALA B 1 443 ? 12.719 24.844 -1.031 1 94.06 443 ALA B O 1
ATOM 8630 N N . LYS B 1 444 ? 12.617 24.797 1.204 1 93.62 444 LYS B N 1
ATOM 8631 C CA . LYS B 1 444 ? 14.016 25.172 1.367 1 93.62 444 LYS B CA 1
ATOM 8632 C C . LYS B 1 444 ? 14.938 23.969 1.125 1 93.62 444 LYS B C 1
ATOM 8634 O O . LYS B 1 444 ? 14.516 22.812 1.253 1 93.62 444 LYS B O 1
ATOM 8639 N N . GLN B 1 445 ? 16.188 24.281 0.855 1 93.19 445 GLN B N 1
ATOM 8640 C CA . GLN B 1 445 ? 17.141 23.234 0.534 1 93.19 445 GLN B CA 1
ATOM 8641 C C . GLN B 1 445 ? 17.469 22.391 1.765 1 93.19 445 GLN B C 1
ATOM 8643 O O . GLN B 1 445 ? 17.562 21.156 1.678 1 93.19 445 GLN B O 1
ATOM 8648 N N . ASP B 1 446 ? 17.688 23.109 2.906 1 96.69 446 ASP B N 1
ATOM 8649 C CA . ASP B 1 446 ? 17.969 22.406 4.156 1 96.69 446 ASP B CA 1
ATOM 8650 C C . ASP B 1 446 ? 16.672 21.906 4.805 1 96.69 446 ASP B C 1
ATOM 8652 O O . ASP B 1 446 ? 15.82 22.703 5.191 1 96.69 446 ASP B O 1
ATOM 8656 N N . PRO B 1 447 ? 16.578 20.594 4.961 1 97.5 447 PRO B N 1
ATOM 8657 C CA . PRO B 1 447 ? 15.344 20.031 5.512 1 97.5 447 PRO B CA 1
ATOM 8658 C C . PRO B 1 447 ? 15.039 20.547 6.914 1 97.5 447 PRO B C 1
ATOM 8660 O O . PRO B 1 447 ? 13.867 20.703 7.273 1 97.5 447 PRO B O 1
ATOM 8663 N N . VAL B 1 448 ? 16.047 20.797 7.715 1 97.88 448 VAL B N 1
ATOM 8664 C CA . VAL B 1 448 ? 15.852 21.281 9.078 1 97.88 448 VAL B CA 1
ATOM 8665 C C . VAL B 1 448 ? 15.227 22.688 9.047 1 97.88 448 VAL B C 1
ATOM 8667 O O . VAL B 1 448 ? 14.25 22.953 9.758 1 97.88 448 VAL B O 1
ATOM 8670 N N . ASP B 1 449 ? 15.727 23.531 8.219 1 97.62 449 ASP B N 1
ATOM 8671 C CA . ASP B 1 449 ? 15.172 24.875 8.047 1 97.62 449 ASP B CA 1
ATOM 8672 C C . ASP B 1 449 ? 13.758 24.812 7.484 1 97.62 449 ASP B C 1
ATOM 8674 O O . ASP B 1 449 ? 12.883 25.578 7.918 1 97.62 449 ASP B O 1
ATOM 8678 N N . TRP B 1 450 ? 13.625 23.906 6.555 1 97.69 450 TRP B N 1
ATOM 8679 C CA . TRP B 1 450 ? 12.328 23.828 5.891 1 97.69 450 TRP B CA 1
ATOM 8680 C C . TRP B 1 450 ? 11.242 23.406 6.879 1 97.69 450 TRP B C 1
ATOM 8682 O O . TRP B 1 450 ? 10.18 24.047 6.941 1 97.69 450 TRP B O 1
ATOM 8692 N N . MET B 1 451 ? 11.492 22.391 7.59 1 98.12 451 MET B N 1
ATOM 8693 C CA . MET B 1 451 ? 10.484 21.891 8.523 1 98.12 451 MET B CA 1
ATOM 8694 C C . MET B 1 451 ? 10.117 22.969 9.547 1 98.12 451 MET B C 1
ATOM 8696 O O . MET B 1 451 ? 8.93 23.219 9.789 1 98.12 451 MET B O 1
ATOM 8700 N N . SER B 1 452 ? 11.078 23.656 10.086 1 97.88 452 SER B N 1
ATOM 8701 C CA . SER B 1 452 ? 10.82 24.734 11.031 1 97.88 452 SER B CA 1
ATOM 8702 C C . SER B 1 452 ? 10.062 25.875 10.367 1 97.88 452 SER B C 1
ATOM 8704 O O . SER B 1 452 ? 9.094 26.391 10.93 1 97.88 452 SER B O 1
ATOM 8706 N N . TYR B 1 453 ? 10.492 26.219 9.227 1 97.44 453 TYR B N 1
ATOM 8707 C CA . TYR B 1 453 ? 9.93 27.359 8.508 1 97.44 453 TYR B CA 1
ATOM 8708 C C . TYR B 1 453 ? 8.461 27.141 8.18 1 97.44 453 TYR B C 1
ATOM 8710 O O . TYR B 1 453 ? 7.617 27.984 8.469 1 97.44 453 TYR B O 1
ATOM 8718 N N . ILE B 1 454 ? 8.188 26.016 7.578 1 97.06 454 ILE B N 1
ATOM 8719 C CA . ILE B 1 454 ? 6.828 25.766 7.094 1 97.06 454 ILE B CA 1
ATOM 8720 C C . ILE B 1 454 ? 5.883 25.594 8.281 1 97.06 454 ILE B C 1
ATOM 8722 O O . ILE B 1 454 ? 4.711 25.969 8.211 1 97.06 454 ILE B O 1
ATOM 8726 N N . ASP B 1 455 ? 6.375 25.031 9.336 1 97.69 455 ASP B N 1
ATOM 8727 C CA . ASP B 1 455 ? 5.535 24.875 10.516 1 97.69 455 ASP B CA 1
ATOM 8728 C C . ASP B 1 455 ? 5.297 26.234 11.195 1 97.69 455 ASP B C 1
ATOM 8730 O O . ASP B 1 455 ? 4.215 26.484 11.734 1 97.69 455 ASP B O 1
ATOM 8734 N N . LEU B 1 456 ? 6.234 27.109 11.211 1 96.88 456 LEU B N 1
ATOM 8735 C CA . LEU B 1 456 ? 6.027 28.453 11.719 1 96.88 456 LEU B CA 1
ATOM 8736 C C . LEU B 1 456 ? 4.969 29.188 10.898 1 96.88 456 LEU B C 1
ATOM 8738 O O . LEU B 1 456 ? 4.16 29.938 11.445 1 96.88 456 LEU B O 1
ATOM 8742 N N . LYS B 1 457 ? 5.012 28.906 9.695 1 95.56 457 LYS B N 1
ATOM 8743 C CA . LYS B 1 457 ? 4.148 29.656 8.781 1 95.56 457 LYS B CA 1
ATOM 8744 C C . LYS B 1 457 ? 2.727 29.094 8.797 1 95.56 457 LYS B C 1
ATOM 8746 O O . LYS B 1 457 ? 1.76 29.859 8.82 1 95.56 457 LYS B O 1
ATOM 8751 N N . ILE B 1 458 ? 2.635 27.766 8.773 1 95.56 458 ILE B N 1
ATOM 8752 C CA . ILE B 1 458 ? 1.315 27.172 8.562 1 95.56 458 ILE B CA 1
ATOM 8753 C C . ILE B 1 458 ? 0.775 26.625 9.875 1 95.56 458 ILE B C 1
ATOM 8755 O O . ILE B 1 458 ? -0.257 27.078 10.375 1 95.56 458 ILE B O 1
ATOM 8759 N N . TRP B 1 459 ? 1.51 25.719 10.5 1 96.31 459 TRP B N 1
ATOM 8760 C CA . TRP B 1 459 ? 1.025 25.047 11.703 1 96.31 459 TRP B CA 1
ATOM 8761 C C . TRP B 1 459 ? 0.908 26.031 12.867 1 96.31 459 TRP B C 1
ATOM 8763 O O . TRP B 1 459 ? -0.183 26.25 13.398 1 96.31 459 TRP B O 1
ATOM 8773 N N . LEU B 1 460 ? 1.964 26.672 13.172 1 96.69 460 LEU B N 1
ATOM 8774 C CA . LEU B 1 460 ? 1.961 27.609 14.281 1 96.69 460 LEU B CA 1
ATOM 8775 C C . LEU B 1 460 ? 1.245 28.906 13.898 1 96.69 460 LEU B C 1
ATOM 8777 O O . LEU B 1 460 ? 0.355 29.359 14.617 1 96.69 460 LEU B O 1
ATOM 8781 N N . GLY B 1 461 ? 1.54 29.469 12.773 1 95.19 461 GLY B N 1
ATOM 8782 C CA . GLY B 1 461 ? 1.075 30.781 12.367 1 95.19 461 GLY B CA 1
ATOM 8783 C C . GLY B 1 461 ? -0.412 30.828 12.07 1 95.19 461 GLY B C 1
ATOM 8784 O O . GLY B 1 461 ? -1.072 31.844 12.328 1 95.19 461 GLY B O 1
ATOM 8785 N N . GLU B 1 462 ? -0.908 29.734 11.555 1 95.94 462 GLU B N 1
ATOM 8786 C CA . GLU B 1 46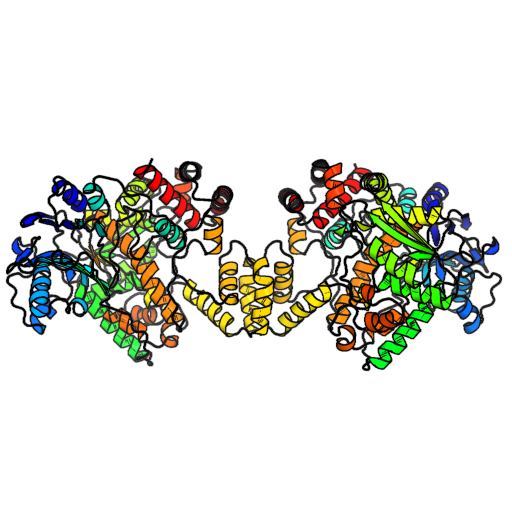2 ? -2.301 29.75 11.117 1 95.94 462 GLU B CA 1
ATOM 8787 C C . GLU B 1 462 ? -3.176 28.891 12.031 1 95.94 462 GLU B C 1
ATOM 8789 O O . GLU B 1 462 ? -4.246 29.328 12.461 1 95.94 462 GLU B O 1
ATOM 8794 N N . SER B 1 463 ? -2.691 27.75 12.406 1 96.44 463 SER B N 1
ATOM 8795 C CA . SER B 1 463 ? -3.527 26.859 13.203 1 96.44 463 SER B CA 1
ATOM 8796 C C . SER B 1 463 ? -3.43 27.188 14.688 1 96.44 463 SER B C 1
ATOM 8798 O O . SER B 1 463 ? -4.426 27.562 15.312 1 96.44 463 SER B O 1
ATOM 8800 N N . LEU B 1 464 ? -2.27 27.203 15.219 1 97 464 LEU B N 1
ATOM 8801 C CA . LEU B 1 464 ? -2.102 27.344 16.672 1 97 464 LEU B CA 1
ATOM 8802 C C . LEU B 1 464 ? -2.396 28.781 17.109 1 97 464 LEU B C 1
ATOM 8804 O O . LEU B 1 464 ? -3.207 28.984 18.016 1 97 464 LEU B O 1
ATOM 8808 N N . LEU B 1 465 ? -1.842 29.734 16.438 1 97.56 465 LEU B N 1
ATOM 8809 C CA . LEU B 1 465 ? -1.956 31.125 16.906 1 97.56 465 LEU B CA 1
ATOM 8810 C C . LEU B 1 465 ? -3.365 31.656 16.672 1 97.56 465 LEU B C 1
ATOM 8812 O O . LEU B 1 465 ? -3.861 32.469 17.469 1 97.56 465 LEU B O 1
ATOM 8816 N N . SER B 1 466 ? -4.027 31.266 15.609 1 97 466 SER B N 1
ATOM 8817 C CA . SER B 1 466 ? -5.41 31.688 15.422 1 97 466 SER B CA 1
ATOM 8818 C C . SER B 1 466 ? -6.324 31.109 16.5 1 97 466 SER B C 1
ATOM 8820 O O . SER B 1 466 ? -7.188 31.812 17.016 1 97 466 SER B O 1
ATOM 8822 N N . LYS B 1 467 ? -6.082 29.859 16.812 1 97.06 467 LYS B N 1
ATOM 8823 C CA . LYS B 1 467 ? -6.832 29.219 17.891 1 97.06 467 LYS B CA 1
ATOM 8824 C C . LYS B 1 467 ? -6.602 29.938 19.219 1 97.06 467 LYS B C 1
ATOM 8826 O O . LYS B 1 467 ? -7.555 30.25 19.938 1 97.06 467 LYS B O 1
ATOM 8831 N N . VAL B 1 468 ? -5.359 30.203 19.516 1 97.5 468 VAL B N 1
ATOM 8832 C CA . VAL B 1 468 ? -4.996 30.844 20.766 1 97.5 468 VAL B CA 1
ATOM 8833 C C . VAL B 1 468 ? -5.656 32.219 20.859 1 97.5 468 VAL B C 1
ATOM 8835 O O . VAL B 1 468 ? -6.262 32.562 21.891 1 97.5 468 VAL B O 1
ATOM 8838 N N . ASP B 1 469 ? -5.574 32.969 19.812 1 97.31 469 ASP B N 1
ATOM 8839 C CA . ASP B 1 469 ? -6.129 34.344 19.844 1 97.31 469 ASP B CA 1
ATOM 8840 C C . ASP B 1 469 ? -7.648 34.312 19.969 1 97.31 469 ASP B C 1
ATOM 8842 O O . ASP B 1 469 ? -8.227 34.969 20.828 1 97.31 469 ASP B O 1
ATOM 8846 N N . ARG B 1 470 ? -8.32 33.531 19.141 1 97.19 470 ARG B N 1
ATOM 8847 C CA . ARG B 1 470 ? -9.781 33.531 19.109 1 97.19 470 ARG B CA 1
ATOM 8848 C C . ARG B 1 470 ? -10.352 33.031 20.422 1 97.19 470 ARG B C 1
ATOM 8850 O O . ARG B 1 470 ? -11.305 33.594 20.953 1 97.19 470 ARG B O 1
ATOM 8857 N N . ILE B 1 471 ? -9.742 32 20.922 1 97.69 471 ILE B N 1
ATOM 8858 C CA . ILE B 1 471 ? -10.297 31.375 22.125 1 97.69 471 ILE B CA 1
ATOM 8859 C C . ILE B 1 471 ? -9.977 32.219 23.344 1 97.69 471 ILE B C 1
ATOM 8861 O O . ILE B 1 471 ? -10.859 32.5 24.156 1 97.69 471 ILE B O 1
ATOM 8865 N N . SER B 1 472 ? -8.711 32.656 23.5 1 97.5 472 SER B N 1
ATOM 8866 C CA . SER B 1 472 ? -8.336 33.406 24.688 1 97.5 472 SER B CA 1
ATOM 8867 C C . SER B 1 472 ? -9.039 34.781 24.719 1 97.5 472 SER B C 1
ATOM 8869 O O . SER B 1 472 ? -9.547 35.188 25.75 1 97.5 472 SER B O 1
ATOM 8871 N N . MET B 1 473 ? -9.117 35.438 23.547 1 96.38 473 MET B N 1
ATOM 8872 C CA . MET B 1 473 ? -9.758 36.75 23.484 1 96.38 473 MET B CA 1
ATOM 8873 C C . MET B 1 473 ? -11.266 36.625 23.641 1 96.38 473 MET B C 1
ATOM 8875 O O . MET B 1 473 ? -11.93 37.562 24.062 1 96.38 473 MET B O 1
ATOM 8879 N N . GLY B 1 474 ? -11.797 35.438 23.297 1 96.25 474 GLY B N 1
ATOM 8880 C CA . GLY B 1 474 ? -13.195 35.156 23.594 1 96.25 474 GLY B CA 1
ATOM 8881 C C . GLY B 1 474 ? -13.5 35.156 25.078 1 96.25 474 GLY B C 1
ATOM 8882 O O . GLY B 1 474 ? -14.648 35.344 25.484 1 96.25 474 GLY B O 1
ATOM 8883 N N . ASN B 1 475 ? -12.484 34.969 25.859 1 96.69 475 ASN B N 1
ATOM 8884 C CA . ASN B 1 475 ? -12.609 34.969 27.312 1 96.69 475 ASN B CA 1
ATOM 8885 C C . ASN B 1 475 ? -11.852 36.156 27.922 1 96.69 475 ASN B C 1
ATOM 8887 O O . ASN B 1 475 ? -11.523 36.125 29.109 1 96.69 475 ASN B O 1
ATOM 8891 N N . SER B 1 476 ? -11.484 37.125 27.078 1 95.12 476 SER B N 1
ATOM 8892 C CA . SER B 1 476 ? -10.844 38.375 27.5 1 95.12 476 SER B CA 1
ATOM 8893 C C . SER B 1 476 ? -9.523 38.094 28.219 1 95.12 476 SER B C 1
ATOM 8895 O O . SER B 1 476 ? -9.289 38.656 29.297 1 95.12 476 SER B O 1
ATOM 8897 N N . LEU B 1 477 ? -8.781 37.281 27.656 1 96.31 477 LEU B N 1
ATOM 8898 C CA . LEU B 1 477 ? -7.469 36.938 28.172 1 96.31 477 LEU B CA 1
ATOM 8899 C C . LEU B 1 477 ? -6.391 37.094 27.109 1 96.31 477 LEU B C 1
ATOM 8901 O O . LEU B 1 477 ? -6.527 36.562 26 1 96.31 477 LEU B O 1
ATOM 8905 N N . GLU B 1 478 ? -5.332 37.812 27.406 1 96.25 478 GLU B N 1
ATOM 8906 C CA . GLU B 1 478 ? -4.203 37.969 26.5 1 96.25 478 GLU B CA 1
ATOM 8907 C C . GLU B 1 478 ? -3.135 36.906 26.75 1 96.25 478 GLU B C 1
ATOM 8909 O O . GLU B 1 478 ? -2.693 36.719 27.875 1 96.25 478 GLU B O 1
ATOM 8914 N N . VAL B 1 479 ? -2.768 36.25 25.719 1 97.12 479 VAL B N 1
ATOM 8915 C CA . VAL B 1 479 ? -1.723 35.219 25.812 1 97.12 479 VAL B CA 1
ATOM 8916 C C . VAL B 1 479 ? -0.454 35.719 25.125 1 97.12 479 VAL B C 1
ATOM 8918 O O . VAL B 1 479 ? -0.49 36.125 23.953 1 97.12 479 VAL B O 1
ATOM 8921 N N . ARG B 1 480 ? 0.621 35.75 25.812 1 97.56 480 ARG B N 1
ATOM 8922 C CA . ARG B 1 480 ? 1.916 36.188 25.297 1 97.56 480 ARG B CA 1
ATOM 8923 C C . ARG B 1 480 ? 2.846 34.969 25.109 1 97.56 480 ARG B C 1
ATOM 8925 O O . ARG B 1 480 ? 2.836 34.062 25.922 1 97.56 480 ARG B O 1
ATOM 8932 N N . THR B 1 481 ? 3.648 34.969 24.078 1 97.94 481 THR B N 1
ATOM 8933 C CA . THR B 1 481 ? 4.441 33.812 23.688 1 97.94 481 THR B CA 1
ATOM 8934 C C . THR B 1 481 ? 5.922 34.156 23.609 1 97.94 481 THR B C 1
ATOM 8936 O O . THR B 1 481 ? 6.43 34.5 22.531 1 97.94 481 THR B O 1
ATOM 8939 N N . PRO B 1 482 ? 6.645 33.938 24.641 1 98.31 482 PRO B N 1
ATOM 8940 C CA . PRO B 1 482 ? 8.055 34.344 24.688 1 98.31 482 PRO B CA 1
ATOM 8941 C C . PRO B 1 482 ? 8.906 33.656 23.625 1 98.31 482 PRO B C 1
ATOM 8943 O O . PRO B 1 482 ? 9.828 34.281 23.078 1 98.31 482 PRO B O 1
ATOM 8946 N N . PHE B 1 483 ? 8.617 32.469 23.234 1 98.5 483 PHE B N 1
ATOM 8947 C CA . PHE B 1 483 ? 9.438 31.75 22.281 1 98.5 483 PHE B CA 1
ATOM 8948 C C . PHE B 1 483 ? 9.32 32.375 20.891 1 98.5 483 PHE B C 1
ATOM 8950 O O . PHE B 1 483 ? 10.117 32.062 20 1 98.5 483 PHE B O 1
ATOM 8957 N N . LEU B 1 484 ? 8.344 33.219 20.703 1 98.19 484 LEU B N 1
ATOM 8958 C CA . LEU B 1 484 ? 8.141 33.844 19.391 1 98.19 484 LEU B CA 1
ATOM 8959 C C . LEU B 1 484 ? 8.672 35.25 19.359 1 98.19 484 LEU B C 1
ATOM 8961 O O . LEU B 1 484 ? 8.117 36.125 18.672 1 98.19 484 LEU B O 1
ATOM 8965 N N . ASP B 1 485 ? 9.602 35.5 20.188 1 98.19 485 ASP B N 1
ATOM 8966 C CA . ASP B 1 485 ? 10.406 36.688 19.984 1 98.19 485 ASP B CA 1
ATOM 8967 C C . ASP B 1 485 ? 11.203 36.625 18.672 1 98.19 485 ASP B C 1
ATOM 8969 O O . ASP B 1 485 ? 11.945 35.656 18.469 1 98.19 485 ASP B O 1
ATOM 8973 N N . PHE B 1 486 ? 11.031 37.594 17.797 1 97.56 486 PHE B N 1
ATOM 8974 C CA . PHE B 1 486 ? 11.594 37.5 16.469 1 97.56 486 PHE B CA 1
ATOM 8975 C C . PHE B 1 486 ? 13.117 37.406 16.516 1 97.56 486 PHE B C 1
ATOM 8977 O O . PHE B 1 486 ? 13.742 36.781 15.648 1 97.56 486 PHE B O 1
ATOM 8984 N N . ASN B 1 487 ? 13.742 37.969 17.578 1 97.69 487 ASN B N 1
ATOM 8985 C CA . ASN B 1 487 ? 15.195 37.844 17.734 1 97.69 487 ASN B CA 1
ATOM 8986 C C . ASN B 1 487 ? 15.602 36.406 18 1 97.69 487 ASN B C 1
ATOM 8988 O O . ASN B 1 487 ? 16.609 35.938 17.469 1 97.69 487 ASN B O 1
ATOM 8992 N N . LEU B 1 488 ? 14.852 35.75 18.812 1 98.38 488 LEU B N 1
ATOM 8993 C CA . LEU B 1 488 ? 15.117 34.344 19.109 1 98.38 488 LEU B CA 1
ATOM 8994 C C . LEU B 1 488 ? 14.898 33.469 17.891 1 98.38 488 LEU B C 1
ATOM 8996 O O . LEU B 1 488 ? 15.711 32.594 17.578 1 98.38 488 LEU B O 1
ATOM 9000 N N . VAL B 1 489 ? 13.82 33.688 17.141 1 98.31 489 VAL B N 1
ATOM 9001 C CA . VAL B 1 489 ? 13.492 32.938 15.945 1 98.31 489 VAL B CA 1
ATOM 9002 C C . VAL B 1 489 ? 14.586 33.094 14.898 1 98.31 489 VAL B C 1
ATOM 9004 O O . VAL B 1 489 ? 15.086 32.125 14.344 1 98.31 489 VAL B O 1
ATOM 9007 N N . ASN B 1 490 ? 14.938 34.375 14.648 1 98.12 490 ASN B N 1
ATOM 9008 C CA . ASN B 1 490 ? 15.992 34.656 13.688 1 98.12 490 ASN B CA 1
ATOM 9009 C C . ASN B 1 490 ? 17.297 33.969 14.086 1 98.12 490 ASN B C 1
ATOM 9011 O O . ASN B 1 490 ? 18.016 33.438 13.227 1 98.12 490 ASN B O 1
ATOM 9015 N N . TYR B 1 491 ? 17.625 34.062 15.344 1 98.25 491 TYR B N 1
ATOM 9016 C CA . TYR B 1 491 ? 18.844 33.438 15.828 1 98.25 491 TYR B CA 1
ATOM 9017 C C . TYR B 1 491 ? 18.828 31.922 15.562 1 98.25 491 TYR B C 1
ATOM 9019 O O . TYR B 1 491 ? 19.828 31.359 15.094 1 98.25 491 TYR B O 1
ATOM 9027 N N . MET B 1 492 ? 17.797 31.266 15.867 1 98.38 492 MET B N 1
ATOM 9028 C CA . MET B 1 492 ? 17.703 29.812 15.727 1 98.38 492 MET B CA 1
ATOM 9029 C C . MET B 1 492 ? 17.906 29.406 14.273 1 98.38 492 MET B C 1
ATOM 9031 O O . MET B 1 492 ? 18.469 28.344 14 1 98.38 492 MET B O 1
ATOM 9035 N N . PHE B 1 493 ? 17.406 30.219 13.328 1 98.12 493 PHE B N 1
ATOM 9036 C CA . PHE B 1 493 ? 17.562 29.906 11.914 1 98.12 493 PHE B CA 1
ATOM 9037 C C . PHE B 1 493 ? 19 30.156 11.469 1 98.12 493 PHE B C 1
ATOM 9039 O O . PHE B 1 493 ? 19.422 29.703 10.398 1 98.12 493 PHE B O 1
ATOM 9046 N N . SER B 1 494 ? 19.766 30.891 12.305 1 98 494 SER B N 1
ATOM 9047 C CA . SER B 1 494 ? 21.156 31.156 11.977 1 98 494 SER B CA 1
ATOM 9048 C C . SER B 1 494 ? 22.078 30.094 12.539 1 98 494 SER B C 1
ATOM 9050 O O . SER B 1 494 ? 23.266 30.047 12.195 1 98 494 SER B O 1
ATOM 9052 N N . VAL B 1 495 ? 21.578 29.172 13.352 1 98.31 495 VAL B N 1
ATOM 9053 C CA . VAL B 1 495 ? 22.359 28.109 13.969 1 98.31 495 VAL B CA 1
ATOM 9054 C C . VAL B 1 495 ? 22.531 26.969 12.977 1 98.31 495 VAL B C 1
ATOM 9056 O O . VAL B 1 495 ? 21.594 26.609 12.258 1 98.31 495 VAL B O 1
ATOM 9059 N N . GLU B 1 496 ? 23.672 26.422 12.945 1 98 496 GLU B N 1
ATOM 9060 C CA . GLU B 1 496 ? 23.938 25.281 12.086 1 98 496 GLU B CA 1
ATOM 9061 C C . GLU B 1 496 ? 22.984 24.125 12.383 1 98 496 GLU B C 1
ATOM 9063 O O . GLU B 1 496 ? 22.719 23.828 13.547 1 98 496 GLU B O 1
ATOM 9068 N N . SER B 1 497 ? 22.531 23.469 11.312 1 97.5 497 SER B N 1
ATOM 9069 C CA . SER B 1 497 ? 21.453 22.469 11.422 1 97.5 497 SER B CA 1
ATOM 9070 C C . SER B 1 497 ? 21.875 21.312 12.312 1 97.5 497 SER B C 1
ATOM 9072 O O . SER B 1 497 ? 21.078 20.812 13.109 1 97.5 497 SER B O 1
ATOM 9074 N N . HIS B 1 498 ? 23.094 20.812 12.164 1 96.56 498 HIS B N 1
ATOM 9075 C CA . HIS B 1 498 ? 23.516 19.656 12.938 1 96.56 498 HIS B CA 1
ATOM 9076 C C . HIS B 1 498 ? 23.547 19.969 14.43 1 96.56 498 HIS B C 1
ATOM 9078 O O . HIS B 1 498 ? 23.297 19.078 15.258 1 96.56 498 HIS B O 1
ATOM 9084 N N . ILE B 1 4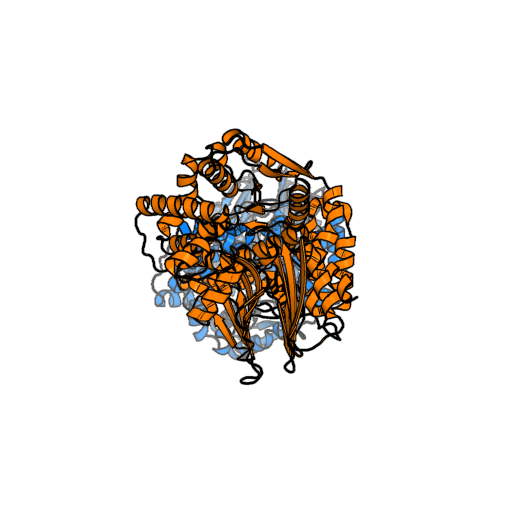99 ? 23.828 21.219 14.797 1 97.5 499 ILE B N 1
ATOM 9085 C CA . ILE B 1 499 ? 23.828 21.656 16.188 1 97.5 499 ILE B CA 1
ATOM 9086 C C . ILE B 1 499 ? 22.391 21.703 16.719 1 97.5 499 ILE B C 1
ATOM 9088 O O . ILE B 1 499 ? 22.141 21.328 17.875 1 97.5 499 ILE B O 1
ATOM 9092 N N . LYS B 1 500 ? 21.422 22.062 15.906 1 97.25 500 LYS B N 1
ATOM 9093 C CA . LYS B 1 500 ? 20.016 22.156 16.281 1 97.25 500 LYS B CA 1
ATOM 9094 C C . LYS B 1 500 ? 19.422 20.766 16.5 1 97.25 500 LYS B C 1
ATOM 9096 O O . LYS B 1 500 ? 18.672 20.547 17.453 1 97.25 500 LYS B O 1
ATOM 9101 N N . VAL B 1 501 ? 19.719 19.891 15.562 1 97.25 501 VAL B N 1
ATOM 9102 C CA . VAL B 1 501 ? 19.125 18.547 15.578 1 97.25 501 VAL B CA 1
ATOM 9103 C C . VAL B 1 501 ? 19.625 17.781 16.797 1 97.25 501 VAL B C 1
ATOM 9105 O O . VAL B 1 501 ? 18.828 17.172 17.516 1 97.25 501 VAL B O 1
ATOM 9108 N N . GLY B 1 502 ? 20.953 17.828 17 1 95.81 502 GLY B N 1
ATOM 9109 C CA . GLY B 1 502 ? 21.531 17.078 18.109 1 95.81 502 GLY B CA 1
ATOM 9110 C C . GLY B 1 502 ? 21.156 15.609 18.094 1 95.81 502 GLY B C 1
ATOM 9111 O O . GLY B 1 502 ? 21.094 14.977 17.047 1 95.81 502 GLY B O 1
ATOM 9112 N N . ASP B 1 503 ? 20.938 15.039 19.312 1 94.38 503 ASP B N 1
ATOM 9113 C CA . ASP B 1 503 ? 20.672 13.602 19.406 1 94.38 503 ASP B CA 1
ATOM 9114 C C . ASP B 1 503 ? 19.312 13.336 20.047 1 94.38 503 ASP B C 1
ATOM 9116 O O . ASP B 1 503 ? 18.984 12.188 20.344 1 94.38 503 ASP B O 1
ATOM 9120 N N . THR B 1 504 ? 18.609 14.414 20.344 1 93.75 504 THR B N 1
ATOM 9121 C CA . THR B 1 504 ? 17.266 14.32 20.906 1 93.75 504 THR B CA 1
ATOM 9122 C C . THR B 1 504 ? 16.406 15.5 20.469 1 93.75 504 THR B C 1
ATOM 9124 O O . THR B 1 504 ? 16.938 16.5 19.953 1 93.75 504 THR B O 1
ATOM 9127 N N . ASN B 1 505 ? 15.156 15.312 20.609 1 93.75 505 ASN B N 1
ATOM 9128 C CA . ASN B 1 505 ? 14.312 16.469 20.328 1 93.75 505 ASN B CA 1
ATOM 9129 C C . ASN B 1 505 ? 14.609 17.625 21.266 1 93.75 505 ASN B C 1
ATOM 9131 O O . ASN B 1 505 ? 14.969 17.406 22.422 1 93.75 505 ASN B O 1
ATOM 9135 N N . LYS B 1 506 ? 14.531 18.797 20.766 1 96.62 506 LYS B N 1
ATOM 9136 C CA . LYS B 1 506 ? 14.781 20.031 21.5 1 96.62 506 LYS B CA 1
ATOM 9137 C C . LYS B 1 506 ? 16.141 19.984 22.188 1 96.62 506 LYS B C 1
ATOM 9139 O O . LYS B 1 506 ? 16.266 20.359 23.359 1 96.62 506 LYS B O 1
ATOM 9144 N N . TYR B 1 507 ? 17.094 19.594 21.484 1 97.06 507 TYR B N 1
ATOM 9145 C CA . TYR B 1 507 ? 18.438 19.312 22 1 97.06 507 TYR B CA 1
ATOM 9146 C C . TYR B 1 507 ? 18.984 20.516 22.734 1 97.06 507 TYR B C 1
ATOM 9148 O O . TYR B 1 507 ? 19.344 20.422 23.922 1 97.06 507 TYR B O 1
ATOM 9156 N N . LEU B 1 508 ? 19.047 21.703 22.156 1 98.19 508 LEU B N 1
ATOM 9157 C CA . LEU B 1 508 ? 19.625 22.906 22.75 1 98.19 508 LEU B CA 1
ATOM 9158 C C . LEU B 1 508 ? 18.766 23.406 23.906 1 98.19 508 LEU B C 1
ATOM 9160 O O . LEU B 1 508 ? 19.281 23.828 24.938 1 98.19 508 LEU B O 1
ATOM 9164 N N . LEU B 1 509 ? 17.438 23.312 23.766 1 98.12 509 LEU B N 1
ATOM 9165 C CA . LEU B 1 509 ? 16.531 23.812 24.797 1 98.12 509 LEU B CA 1
ATOM 9166 C C . LEU B 1 509 ? 16.641 22.953 26.062 1 98.12 509 LEU B C 1
ATOM 9168 O O . LEU B 1 509 ? 16.594 23.484 27.172 1 98.12 509 LEU B O 1
ATOM 9172 N N . LYS B 1 510 ? 16.734 21.656 25.844 1 97.75 510 LYS B N 1
ATOM 9173 C CA . LYS B 1 510 ? 16.859 20.75 26.984 1 97.75 510 LYS B CA 1
ATOM 9174 C C . LYS B 1 510 ? 18.141 21.031 27.766 1 97.75 510 LYS B C 1
ATOM 9176 O O . LYS B 1 510 ? 18.125 21 29 1 97.75 510 LYS B O 1
ATOM 9181 N N . LYS B 1 511 ? 19.172 21.281 27.078 1 97.88 511 LYS B N 1
ATOM 9182 C CA . LYS B 1 511 ? 20.438 21.609 27.75 1 97.88 511 LYS B CA 1
ATOM 9183 C C . LYS B 1 511 ? 20.297 22.875 28.578 1 97.88 511 LYS B C 1
ATOM 9185 O O . LYS B 1 511 ? 20.812 22.953 29.703 1 97.88 511 LYS B O 1
ATOM 9190 N N . ILE B 1 512 ? 19.641 23.859 28.094 1 98.38 512 ILE B N 1
ATOM 9191 C CA . ILE B 1 512 ? 19.453 25.109 28.797 1 98.38 512 ILE B CA 1
ATOM 9192 C C . ILE B 1 512 ? 18.484 24.906 29.969 1 98.38 512 ILE B C 1
ATOM 9194 O O . ILE B 1 512 ? 18.75 25.344 31.094 1 98.38 512 ILE B O 1
ATOM 9198 N N . ALA B 1 513 ? 17.391 24.219 29.734 1 98.06 513 ALA B N 1
ATOM 9199 C CA . ALA B 1 513 ? 16.312 24.031 30.703 1 98.06 513 ALA B CA 1
ATOM 9200 C C . ALA B 1 513 ? 16.812 23.219 31.906 1 98.06 513 ALA B C 1
ATOM 9202 O O . ALA B 1 513 ? 16.281 23.359 33.031 1 98.06 513 ALA B O 1
ATOM 9203 N N . SER B 1 514 ? 17.781 22.422 31.688 1 97.44 514 SER B N 1
ATOM 9204 C CA . SER B 1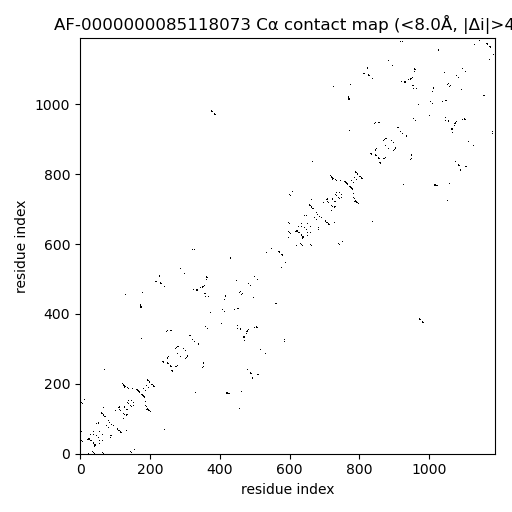 514 ? 18.297 21.578 32.75 1 97.44 514 SER B CA 1
ATOM 9205 C C . SER B 1 514 ? 18.844 22.406 33.906 1 97.44 514 SER B C 1
ATOM 9207 O O . SER B 1 514 ? 18.938 21.938 35.031 1 97.44 514 SER B O 1
ATOM 9209 N N . LYS B 1 515 ? 19.125 23.625 33.656 1 97.38 515 LYS B N 1
ATOM 9210 C CA . LYS B 1 515 ? 19.609 24.531 34.688 1 97.38 515 LYS B CA 1
ATOM 9211 C C . LYS B 1 515 ? 18.484 25.062 35.531 1 97.38 515 LYS B C 1
ATOM 9213 O O . LYS B 1 515 ? 18.703 25.562 36.656 1 97.38 515 LYS B O 1
ATOM 9218 N N . TYR B 1 516 ? 17.25 24.922 35.125 1 97.56 516 TYR B N 1
ATOM 9219 C CA . TYR B 1 516 ? 16.188 25.688 35.75 1 97.56 516 TYR B CA 1
ATOM 9220 C C . TYR B 1 516 ? 15.047 24.781 36.188 1 97.56 516 TYR B C 1
ATOM 9222 O O . TYR B 1 516 ? 14.258 25.141 37.062 1 97.56 516 TYR B O 1
ATOM 9230 N N . ILE B 1 517 ? 14.867 23.641 35.594 1 96.62 517 ILE B N 1
ATOM 9231 C CA . ILE B 1 517 ? 13.734 22.781 35.938 1 96.62 517 ILE B CA 1
ATOM 9232 C C . ILE B 1 517 ? 14.227 21.359 36.188 1 96.62 517 ILE B C 1
ATOM 9234 O O . ILE B 1 517 ? 15.32 20.984 35.75 1 96.62 517 ILE B O 1
ATOM 9238 N N . PRO B 1 518 ? 13.43 20.469 36.812 1 96.5 518 PRO B N 1
ATOM 9239 C CA . PRO B 1 518 ? 13.844 19.109 37.219 1 96.5 518 PRO B CA 1
ATOM 9240 C C . PRO B 1 518 ? 14.086 18.203 36.031 1 96.5 518 PRO B C 1
ATOM 9242 O O . PRO B 1 518 ? 13.391 18.297 35 1 96.5 518 PRO B O 1
ATOM 9245 N N . GLU B 1 519 ? 14.93 17.234 36.25 1 95.88 519 GLU B N 1
ATOM 9246 C CA . GLU B 1 519 ? 15.305 16.266 35.219 1 95.88 519 GLU B CA 1
ATOM 9247 C C . GLU B 1 519 ? 14.102 15.422 34.781 1 95.88 519 GLU B C 1
ATOM 9249 O O . GLU B 1 519 ? 13.992 15.039 33.625 1 95.88 519 GLU B O 1
ATOM 9254 N N . THR B 1 520 ? 13.25 15.219 35.688 1 94.88 520 THR B N 1
ATOM 9255 C CA . THR B 1 520 ? 12.062 14.43 35.406 1 94.88 520 THR B CA 1
ATOM 9256 C C . THR B 1 520 ? 11.227 15.078 34.312 1 94.88 520 THR B C 1
ATOM 9258 O O . THR B 1 520 ? 10.586 14.391 33.531 1 94.88 520 THR B O 1
ATOM 9261 N N . ILE B 1 521 ? 11.242 16.375 34.312 1 94.75 521 ILE B N 1
ATOM 9262 C CA . ILE B 1 521 ? 10.484 17.125 33.312 1 94.75 521 ILE B CA 1
ATOM 9263 C C . ILE B 1 521 ? 11.25 17.156 31.984 1 94.75 521 ILE B C 1
ATOM 9265 O O . ILE B 1 521 ? 10.648 17.016 30.922 1 94.75 521 ILE B O 1
ATOM 9269 N N . ILE B 1 522 ? 12.5 17.188 32.031 1 94.5 522 ILE B N 1
ATOM 9270 C CA . ILE B 1 522 ? 13.359 17.281 30.859 1 94.5 522 ILE B CA 1
ATOM 9271 C C . ILE B 1 522 ? 13.289 15.984 30.062 1 94.5 522 ILE B C 1
ATOM 9273 O O . ILE B 1 522 ? 13.242 16 28.828 1 94.5 522 ILE B O 1
ATOM 9277 N N . ASN B 1 523 ? 13.219 14.875 30.703 1 90.38 523 ASN B N 1
ATOM 9278 C CA . ASN B 1 523 ? 13.359 13.57 30.062 1 90.38 523 ASN B CA 1
ATOM 9279 C C . ASN B 1 523 ? 12 12.945 29.766 1 90.38 523 ASN B C 1
ATOM 9281 O O . ASN B 1 523 ? 11.922 11.859 29.188 1 90.38 523 ASN B O 1
ATOM 9285 N N . ARG B 1 524 ? 11.031 13.625 30.062 1 86.19 524 ARG B N 1
ATOM 9286 C CA . ARG B 1 524 ? 9.711 13.062 29.828 1 86.19 524 ARG B CA 1
ATOM 9287 C C . ARG B 1 524 ? 9.383 13.023 28.344 1 86.19 524 ARG B C 1
ATOM 9289 O O . ARG B 1 524 ? 9.859 13.867 27.578 1 86.19 524 ARG B O 1
ATOM 9296 N N . THR B 1 525 ? 8.586 12.031 27.938 1 79.25 525 THR B N 1
ATOM 9297 C CA . THR B 1 525 ? 8.133 11.945 26.562 1 79.25 525 THR B CA 1
ATOM 9298 C C . THR B 1 525 ? 7.047 12.984 26.281 1 79.25 525 THR B C 1
ATOM 9300 O O . THR B 1 525 ? 6.156 13.195 27.109 1 79.25 525 THR B O 1
ATOM 9303 N N . LYS B 1 526 ? 7.18 13.5 25.109 1 76.75 526 LYS B N 1
ATOM 9304 C CA . LYS B 1 526 ? 6.215 14.531 24.75 1 76.75 526 LYS B CA 1
ATOM 9305 C C . LYS B 1 526 ? 4.824 13.938 24.547 1 76.75 526 LYS B C 1
ATOM 9307 O O . LYS B 1 526 ? 4.672 12.898 23.906 1 76.75 526 LYS B O 1
ATOM 9312 N N . LYS B 1 527 ? 3.709 14.492 25.047 1 69.62 527 LYS B N 1
ATOM 9313 C CA . LYS B 1 527 ? 2.336 14.016 24.891 1 69.62 527 LYS B CA 1
ATOM 9314 C C . LYS B 1 527 ? 1.486 15.016 24.125 1 69.62 527 LYS B C 1
ATOM 9316 O O . LYS B 1 527 ? 0.461 14.656 23.547 1 69.62 527 LYS B O 1
ATOM 9321 N N . GLY B 1 528 ? 1.867 16.094 23.906 1 71.19 528 GLY B N 1
ATOM 9322 C CA . GLY B 1 528 ? 1.097 17.125 23.219 1 71.19 528 GLY B CA 1
ATOM 9323 C C . GLY B 1 528 ? -0.15 17.547 23.969 1 71.19 528 GLY B C 1
ATOM 9324 O O . GLY B 1 528 ? -0.529 16.906 24.953 1 71.19 528 GLY B O 1
ATOM 9325 N N . PHE B 1 529 ? -0.82 18.641 23.562 1 77.25 529 PHE B N 1
ATOM 9326 C CA . PHE B 1 529 ? -2.062 19.125 24.156 1 77.25 529 PHE B CA 1
ATOM 9327 C C . PHE B 1 529 ? -3.258 18.344 23.609 1 77.25 529 PHE B C 1
ATOM 9329 O O . PHE B 1 529 ? -4.113 18.922 22.922 1 77.25 529 PHE B O 1
ATOM 9336 N N . ASN B 1 530 ? -3.377 17.062 24 1 84.31 530 ASN B N 1
ATOM 9337 C CA . ASN B 1 530 ? -4.41 16.156 23.5 1 84.31 530 ASN B CA 1
ATOM 9338 C C . ASN B 1 530 ? -5.5 15.914 24.531 1 84.31 530 ASN B C 1
ATOM 9340 O O . ASN B 1 530 ? -5.246 15.992 25.734 1 84.31 530 ASN B O 1
ATOM 9344 N N . SER B 1 531 ? -6.656 15.812 24.109 1 90.62 531 SER B N 1
ATOM 9345 C CA . SER B 1 531 ? -7.812 15.461 24.922 1 90.62 531 SER B CA 1
ATOM 9346 C C . SER B 1 531 ? -8.5 14.211 24.391 1 90.62 531 SER B C 1
ATOM 9348 O O . SER B 1 531 ? -8.25 13.789 23.266 1 90.62 531 SER B O 1
ATOM 9350 N N . PRO B 1 532 ? -9.289 13.578 25.234 1 93.12 532 PRO B N 1
ATOM 9351 C CA . PRO B 1 532 ? -10.07 12.453 24.719 1 93.12 532 PRO B CA 1
ATOM 9352 C C . PRO B 1 532 ? -11.266 12.898 23.891 1 93.12 532 PRO B C 1
ATOM 9354 O O . PRO B 1 532 ? -12.383 12.406 24.094 1 93.12 532 PRO B O 1
ATOM 9357 N N . PHE B 1 533 ? -10.953 13.727 22.922 1 93.38 533 PHE B N 1
ATOM 9358 C CA . PHE B 1 533 ? -12.031 14.336 22.141 1 93.38 533 PHE B CA 1
ATOM 9359 C C . PHE B 1 533 ? -12.805 13.273 21.375 1 93.38 533 PHE B C 1
ATOM 9361 O O . PHE B 1 533 ? -14.031 13.336 21.281 1 93.38 533 PHE B O 1
ATOM 9368 N N . ASN B 1 534 ? -12.039 12.297 20.734 1 90.88 534 ASN B N 1
ATOM 9369 C CA . ASN B 1 534 ? -12.711 11.266 19.953 1 90.88 534 ASN B CA 1
ATOM 9370 C C . ASN B 1 534 ? -13.641 10.422 20.812 1 90.88 534 ASN B C 1
ATOM 9372 O O . ASN B 1 534 ? -14.781 10.164 20.438 1 90.88 534 ASN B O 1
ATOM 9376 N N . GLU B 1 535 ? -13.156 10.031 22 1 91.56 535 GLU B N 1
ATOM 9377 C CA . GLU B 1 535 ? -13.938 9.219 22.922 1 91.56 535 GLU B CA 1
ATOM 9378 C C . GLU B 1 535 ? -15.164 9.977 23.422 1 91.56 535 GLU B C 1
ATOM 9380 O O . GLU B 1 535 ? -16.281 9.445 23.406 1 91.56 535 GLU B O 1
ATOM 9385 N N . TRP B 1 536 ? -14.969 11.195 23.812 1 94.25 536 TRP B N 1
ATOM 9386 C CA . TRP B 1 536 ? -16.047 11.992 24.391 1 94.25 536 TRP B CA 1
ATOM 9387 C C . TRP B 1 536 ? -17.078 12.352 23.328 1 94.25 536 TRP B C 1
ATOM 9389 O O . TRP B 1 536 ? -18.281 12.297 23.594 1 94.25 536 TRP B O 1
ATOM 9399 N N . LEU B 1 537 ? -16.688 12.703 22.125 1 94.12 537 LEU B N 1
ATOM 9400 C CA . LEU B 1 537 ? -17.625 13.094 21.078 1 94.12 537 LEU B CA 1
ATOM 9401 C C . LEU B 1 537 ? -18.406 11.883 20.578 1 94.12 537 LEU B C 1
ATOM 9403 O O . LEU B 1 537 ? -19.609 11.992 20.297 1 94.12 537 LEU B O 1
ATOM 9407 N N . ASN B 1 538 ? -17.703 10.789 20.391 1 92.12 538 ASN B N 1
ATOM 9408 C CA . ASN B 1 538 ? -18.406 9.586 19.938 1 92.12 538 ASN B CA 1
ATOM 9409 C C . ASN B 1 538 ? -19.422 9.109 20.969 1 92.12 538 ASN B C 1
ATOM 9411 O O . ASN B 1 538 ? -20.484 8.578 20.609 1 92.12 538 ASN B O 1
ATOM 9415 N N . LYS B 1 539 ? -19.047 9.195 22.219 1 93.12 539 LYS B N 1
ATOM 9416 C CA . LYS B 1 539 ? -19.969 8.812 23.281 1 93.12 539 LYS B CA 1
ATOM 9417 C C . LYS B 1 539 ? -21.203 9.719 23.297 1 93.12 539 LYS B C 1
ATOM 9419 O O . LYS B 1 539 ? -22.312 9.258 23.516 1 93.12 539 LYS B O 1
ATOM 9424 N N . GLU B 1 540 ? -21 11 23.062 1 95.5 540 GLU B N 1
ATOM 9425 C CA . GLU B 1 540 ? -22.078 11.984 23.125 1 95.5 540 GLU B CA 1
ATOM 9426 C C . GLU B 1 540 ? -22.938 11.953 21.859 1 95.5 540 GLU B C 1
ATOM 9428 O O . GLU B 1 540 ? -24.156 11.914 21.922 1 95.5 540 GLU B O 1
ATOM 9433 N N . TYR B 1 541 ? -22.312 11.953 20.688 1 94.81 541 TYR B N 1
ATOM 9434 C CA . TYR B 1 541 ? -23.016 12.195 19.438 1 94.81 541 TYR B CA 1
ATOM 9435 C C . TYR B 1 541 ? -23.297 10.891 18.703 1 94.81 541 TYR B C 1
ATOM 9437 O O . TYR B 1 541 ? -24.266 10.797 17.938 1 94.81 541 TYR B O 1
ATOM 9445 N N . LYS B 1 542 ? -22.484 9.867 18.812 1 93.56 542 LYS B N 1
ATOM 9446 C CA . LYS B 1 542 ? -22.641 8.562 18.188 1 93.56 542 LYS B CA 1
ATOM 9447 C C . LYS B 1 542 ? -22.859 8.711 16.688 1 93.56 542 LYS B C 1
ATOM 9449 O O . LYS B 1 542 ? -22.062 9.352 15.992 1 93.56 542 LYS B O 1
ATOM 9454 N N . ASN B 1 543 ? -23.953 8.25 16.156 1 93.5 543 ASN B N 1
ATOM 9455 C CA . ASN B 1 543 ? -24.219 8.242 14.727 1 93.5 543 ASN B CA 1
ATOM 9456 C C . ASN B 1 543 ? -24.562 9.641 14.211 1 93.5 543 ASN B C 1
ATOM 9458 O O . ASN B 1 543 ? -24.547 9.883 13.008 1 93.5 543 ASN B O 1
ATOM 9462 N N . LYS B 1 544 ? -24.812 10.508 15.109 1 96 544 LYS B N 1
ATOM 9463 C CA . LYS B 1 544 ? -25.156 11.867 14.703 1 96 544 LYS B CA 1
ATOM 9464 C C . LYS B 1 544 ? -23.969 12.539 14.008 1 96 544 LYS B C 1
ATOM 9466 O O . LYS B 1 544 ? -24.172 13.453 13.203 1 96 544 LYS B O 1
ATOM 9471 N N . ILE B 1 545 ? -22.797 12.086 14.352 1 96.94 545 ILE B N 1
ATOM 9472 C CA . ILE B 1 545 ? -21.609 12.617 13.695 1 96.94 545 ILE B CA 1
ATOM 9473 C C . ILE B 1 545 ? -21.688 12.367 12.188 1 96.94 545 ILE B C 1
ATOM 9475 O O . ILE B 1 545 ? -21.562 13.305 11.391 1 96.94 545 ILE B O 1
ATOM 9479 N N . LEU B 1 546 ? -21.906 11.086 11.867 1 97.5 546 LEU B N 1
ATOM 9480 C CA . LEU B 1 546 ? -22.016 10.727 10.461 1 97.5 546 LEU B CA 1
ATOM 9481 C C . LEU B 1 546 ? -23.25 11.359 9.828 1 97.5 546 LEU B C 1
ATOM 9483 O O . LEU B 1 546 ? -23.203 11.797 8.68 1 97.5 546 LEU B O 1
ATOM 9487 N N . ASP B 1 547 ? -24.359 11.438 10.57 1 98 547 ASP B N 1
ATOM 9488 C CA . ASP B 1 547 ? -25.609 11.977 10.055 1 98 547 ASP B CA 1
ATOM 9489 C C . ASP B 1 547 ? -25.453 13.422 9.594 1 98 547 ASP B C 1
ATOM 9491 O O . ASP B 1 547 ? -25.922 13.797 8.523 1 98 547 ASP B O 1
ATOM 9495 N N . VAL B 1 548 ? -24.797 14.242 10.391 1 98.06 548 VAL B N 1
ATOM 9496 C CA . VAL B 1 548 ? -24.625 15.656 10.078 1 98.06 548 VAL B CA 1
ATOM 9497 C C . VAL B 1 548 ? -23.703 15.797 8.859 1 98.06 548 VAL B C 1
ATOM 9499 O O . VAL B 1 548 ? -23.953 16.625 7.984 1 98.06 548 VAL B O 1
ATOM 9502 N N . ILE B 1 549 ? -22.625 14.953 8.781 1 98.5 549 ILE B N 1
ATOM 9503 C CA . ILE B 1 549 ? -21.688 15 7.676 1 98.5 549 ILE B CA 1
ATOM 9504 C C . ILE B 1 549 ? -22.406 14.648 6.371 1 98.5 549 ILE B C 1
ATOM 9506 O O . ILE B 1 549 ? -22.25 15.344 5.367 1 98.5 549 ILE B O 1
ATOM 9510 N N . VAL B 1 550 ? -23.188 13.617 6.438 1 98.19 550 VAL B N 1
ATOM 9511 C CA . VAL B 1 550 ? -23.891 13.141 5.254 1 98.19 550 VAL B CA 1
ATOM 9512 C C . VAL B 1 550 ? -24.953 14.156 4.836 1 98.19 550 VAL B C 1
ATOM 9514 O O . VAL B 1 550 ? -25.156 14.398 3.645 1 98.19 550 VAL B O 1
ATOM 9517 N N . GLU B 1 551 ? -25.672 14.703 5.789 1 98.12 551 GLU B N 1
ATOM 9518 C CA . GLU B 1 551 ? -26.672 15.727 5.5 1 98.12 551 GLU B CA 1
ATOM 9519 C C . GLU B 1 551 ? -26.062 16.891 4.723 1 98.12 551 GLU B C 1
ATOM 9521 O O . GLU B 1 551 ? -26.594 17.312 3.691 1 98.12 551 GLU B O 1
ATOM 9526 N N . VAL B 1 552 ? -24.984 17.391 5.203 1 98.38 552 VAL B N 1
ATOM 9527 C CA . VAL B 1 552 ? -24.312 18.531 4.57 1 98.38 552 VAL B CA 1
ATOM 9528 C C . VAL B 1 552 ? -23.766 18.125 3.209 1 98.38 552 VAL B C 1
ATOM 9530 O O . VAL B 1 552 ? -23.859 18.875 2.24 1 98.38 552 VAL B O 1
ATOM 9533 N N . ASN B 1 553 ? -23.156 16.906 3.15 1 98.38 553 ASN B N 1
ATOM 9534 C CA . ASN B 1 553 ? -22.609 16.438 1.88 1 98.38 553 ASN B CA 1
ATOM 9535 C C . ASN B 1 553 ? -23.703 16.266 0.831 1 98.38 553 ASN B C 1
ATOM 9537 O O . ASN B 1 553 ? -23.469 16.484 -0.358 1 98.38 553 ASN B O 1
ATOM 9541 N N . ASN B 1 554 ? -24.875 15.82 1.247 1 97.81 554 ASN B N 1
ATOM 9542 C CA . ASN B 1 554 ? -26 15.688 0.33 1 97.81 554 ASN B CA 1
ATOM 9543 C C . ASN B 1 554 ? -26.422 17.031 -0.25 1 97.81 554 ASN B C 1
ATOM 9545 O O . ASN B 1 554 ? -26.891 17.109 -1.387 1 97.81 554 ASN B O 1
ATOM 9549 N N . GLN B 1 555 ? -26.281 18.109 0.529 1 97.12 555 GLN B N 1
ATOM 9550 C CA . GLN B 1 555 ? -26.672 19.453 0.102 1 97.12 555 GLN B CA 1
ATOM 9551 C C . GLN B 1 555 ? -25.578 20.094 -0.747 1 97.12 555 GLN B C 1
ATOM 9553 O O . GLN B 1 555 ? -25.859 20.859 -1.664 1 97.12 555 GLN B O 1
ATOM 9558 N N . THR B 1 556 ? -24.344 19.797 -0.482 1 97.25 556 THR B N 1
ATOM 9559 C CA . THR B 1 556 ? -23.25 20.531 -1.102 1 97.25 556 THR B CA 1
ATOM 9560 C C . THR B 1 556 ? -22.641 19.719 -2.248 1 97.25 556 THR B C 1
ATOM 9562 O O . THR B 1 556 ? -22.062 20.281 -3.18 1 97.25 556 THR B O 1
ATOM 9565 N N . ASN B 1 557 ? -22.656 18.328 -2.121 1 97.69 557 ASN B N 1
ATOM 9566 C CA . ASN B 1 557 ? -22.078 17.406 -3.092 1 97.69 557 ASN B CA 1
ATOM 9567 C C . ASN B 1 557 ? -20.578 17.625 -3.27 1 97.69 557 ASN B C 1
ATOM 9569 O O . ASN B 1 557 ? -20.062 17.531 -4.383 1 97.69 557 ASN B O 1
ATOM 9573 N N . LEU B 1 558 ? -19.922 17.922 -2.223 1 98.25 558 LEU B N 1
ATOM 9574 C CA . LEU B 1 558 ? -18.516 18.297 -2.273 1 98.25 558 LEU B CA 1
ATOM 9575 C C . LEU B 1 558 ? -17.641 17.047 -2.195 1 98.25 558 LEU B C 1
ATOM 9577 O O . LEU B 1 558 ? -16.547 17.016 -2.773 1 98.25 558 LEU B O 1
ATOM 9581 N N . PHE B 1 559 ? -18.062 15.984 -1.429 1 98.62 559 PHE B N 1
ATOM 9582 C CA . PHE B 1 559 ? -17.188 14.875 -1.052 1 98.62 559 PHE B CA 1
ATOM 9583 C C . PHE B 1 559 ? -17.719 13.555 -1.593 1 98.62 559 PHE B C 1
ATOM 9585 O O . PHE B 1 559 ? -18.922 13.414 -1.823 1 98.62 559 PHE B O 1
ATOM 9592 N N . ASN B 1 560 ? -16.828 12.672 -1.84 1 98.06 560 ASN B N 1
ATOM 9593 C CA . ASN B 1 560 ? -17.203 11.312 -2.203 1 98.06 560 ASN B CA 1
ATOM 9594 C C . ASN B 1 560 ? -17.797 10.562 -1.014 1 98.06 560 ASN B C 1
ATOM 9596 O O . ASN B 1 560 ? -17.109 10.305 -0.029 1 98.06 560 ASN B O 1
ATOM 9600 N N . HIS B 1 561 ? -19.031 10.148 -1.198 1 97.81 561 HIS B N 1
ATOM 9601 C CA . HIS B 1 561 ? -19.797 9.531 -0.12 1 97.81 561 HIS B CA 1
ATOM 9602 C C . HIS B 1 561 ? -19.109 8.273 0.4 1 97.81 561 HIS B C 1
ATOM 9604 O O . HIS B 1 561 ? -19.047 8.055 1.611 1 97.81 561 HIS B O 1
ATOM 9610 N N . GLU B 1 562 ? -18.578 7.465 -0.453 1 94.69 562 GLU B N 1
ATOM 9611 C CA . GLU B 1 562 ? -17.938 6.211 -0.069 1 94.69 562 GLU B CA 1
ATOM 9612 C C . GLU B 1 562 ? -16.703 6.457 0.791 1 94.69 562 GLU B C 1
ATOM 9614 O O . GLU B 1 562 ? -16.406 5.688 1.706 1 94.69 562 GLU B O 1
ATOM 9619 N N . TYR B 1 563 ? -15.992 7.461 0.441 1 96.25 563 TYR B N 1
ATOM 9620 C CA . TYR B 1 563 ? -14.789 7.746 1.212 1 96.25 563 TYR B CA 1
ATOM 9621 C C . TYR B 1 563 ? -15.141 8.281 2.594 1 96.25 563 TYR B C 1
ATOM 9623 O O . TYR B 1 563 ? -14.438 8.016 3.57 1 96.25 563 TYR B O 1
ATOM 9631 N N . ILE B 1 564 ? -16.266 9.07 2.732 1 98.06 564 ILE B N 1
ATOM 9632 C CA . ILE B 1 564 ? -16.766 9.516 4.027 1 98.06 564 ILE B CA 1
ATOM 9633 C C . ILE B 1 564 ? -17.047 8.305 4.914 1 98.06 564 ILE B C 1
ATOM 9635 O O . ILE B 1 564 ? -16.625 8.266 6.078 1 98.06 564 ILE B O 1
ATOM 9639 N N . LEU B 1 565 ? -17.688 7.348 4.312 1 96.5 565 LEU B N 1
ATOM 9640 C CA . LEU B 1 565 ? -18.016 6.145 5.066 1 96.5 565 LEU B CA 1
ATOM 9641 C C . LEU B 1 565 ? -16.75 5.406 5.492 1 96.5 565 LEU B C 1
ATOM 9643 O O . LEU B 1 565 ? -16.688 4.879 6.605 1 96.5 565 LEU B O 1
ATOM 9647 N N . HIS B 1 566 ? -15.844 5.398 4.574 1 94.12 566 HIS B N 1
ATOM 9648 C CA . HIS B 1 566 ? -14.57 4.75 4.863 1 94.12 566 HIS B CA 1
ATOM 9649 C C . HIS B 1 566 ? -13.883 5.402 6.059 1 94.12 566 HIS B C 1
ATOM 9651 O O . HIS B 1 566 ? -13.406 4.707 6.961 1 94.12 566 HIS B O 1
ATOM 9657 N N . ILE B 1 567 ? -13.82 6.691 6.109 1 96.25 567 ILE B N 1
ATOM 9658 C CA . ILE B 1 567 ? -13.195 7.445 7.191 1 96.25 567 ILE B CA 1
ATOM 9659 C C . ILE B 1 567 ? -13.93 7.176 8.5 1 96.25 567 ILE B C 1
ATOM 9661 O O . ILE B 1 567 ? -13.305 6.961 9.539 1 96.25 567 ILE B O 1
ATOM 9665 N N . TYR B 1 568 ? -15.227 7.156 8.414 1 96 568 TYR B N 1
ATOM 9666 C CA . TYR B 1 568 ? -16.062 6.918 9.594 1 96 568 TYR B CA 1
ATOM 9667 C C . TYR B 1 568 ? -15.773 5.543 10.188 1 96 568 TYR B C 1
ATOM 9669 O O . TYR B 1 568 ? -15.625 5.402 11.406 1 96 568 TYR B O 1
ATOM 9677 N N . GLU B 1 569 ? -15.656 4.566 9.367 1 92.25 569 GLU B N 1
ATOM 9678 C CA . GLU B 1 569 ? -15.391 3.207 9.828 1 92.25 569 GLU B CA 1
ATOM 9679 C C . GLU B 1 569 ? -14.016 3.1 10.477 1 92.25 569 GLU B C 1
ATOM 9681 O O . GLU B 1 569 ? -13.836 2.385 11.461 1 92.25 569 GLU B O 1
ATOM 9686 N N . LEU B 1 570 ? -13.047 3.701 9.844 1 91.62 570 LEU B N 1
ATOM 9687 C CA . LEU B 1 570 ? -11.695 3.684 10.383 1 91.62 570 LEU B CA 1
ATOM 9688 C C . LEU B 1 570 ? -11.641 4.371 11.742 1 91.62 570 LEU B C 1
ATOM 9690 O O . LEU B 1 570 ? -10.875 3.965 12.625 1 91.62 570 LEU B O 1
ATOM 9694 N N . SER B 1 571 ? -12.406 5.402 11.914 1 92 571 SER B N 1
ATOM 9695 C CA . SER B 1 571 ? -12.398 6.164 13.164 1 92 571 SER B CA 1
ATOM 9696 C C . SER B 1 571 ? -12.891 5.316 14.328 1 92 571 SER B C 1
ATOM 9698 O O . SER B 1 571 ? -12.508 5.559 15.477 1 92 571 SER B O 1
ATOM 9700 N N . LYS B 1 572 ? -13.695 4.305 14.086 1 89.06 572 LYS B N 1
ATOM 9701 C CA . LYS B 1 572 ? -14.195 3.412 15.125 1 89.06 572 LYS B CA 1
ATOM 9702 C C . LYS B 1 572 ? -13.062 2.596 15.734 1 89.06 572 LYS B C 1
ATOM 9704 O O . LYS B 1 572 ? -13.148 2.176 16.891 1 89.06 572 LYS B O 1
ATOM 9709 N N . SER B 1 573 ? -12.055 2.406 14.93 1 88.56 573 SER B N 1
ATOM 9710 C CA . SER B 1 573 ? -10.883 1.689 15.422 1 88.56 573 SER B CA 1
ATOM 9711 C C . SER B 1 573 ? -9.742 2.65 15.75 1 88.56 573 SER B C 1
ATOM 9713 O O . SER B 1 573 ? -8.57 2.305 15.602 1 88.56 573 SER B O 1
ATOM 9715 N N . ASN B 1 574 ? -10.094 3.918 16.047 1 87.88 574 ASN B N 1
ATOM 9716 C CA . ASN B 1 574 ? -9.18 4.965 16.5 1 87.88 574 ASN B CA 1
ATOM 9717 C C . ASN B 1 574 ? -8.172 5.336 15.422 1 87.88 574 ASN B C 1
ATOM 9719 O O . ASN B 1 574 ? -7.035 5.699 15.727 1 87.88 574 ASN B O 1
ATOM 9723 N N . LYS B 1 575 ? -8.586 5.027 14.188 1 90.88 575 LYS B N 1
ATOM 9724 C CA . LYS B 1 575 ? -7.828 5.512 13.039 1 90.88 575 LYS B CA 1
ATOM 9725 C C . LYS B 1 575 ? -8.562 6.652 12.336 1 90.88 575 LYS B C 1
ATOM 9727 O O . LYS B 1 575 ? -9.789 6.719 12.375 1 90.88 575 LYS B O 1
ATOM 9732 N N . PHE B 1 576 ? -7.852 7.656 11.828 1 95.06 576 PHE B N 1
ATOM 9733 C CA . PHE B 1 576 ? -8.406 8.766 11.07 1 95.06 576 PHE B CA 1
ATOM 9734 C C . PHE B 1 576 ? -9.336 9.617 11.93 1 95.06 576 PHE B C 1
ATOM 9736 O O . PHE B 1 576 ? -10.359 10.102 11.461 1 95.06 576 PHE B O 1
ATOM 9743 N N . LYS B 1 577 ? -9.062 9.734 13.195 1 95.56 577 LYS B N 1
ATOM 9744 C CA . LYS B 1 577 ? -9.891 10.5 14.125 1 95.56 577 LYS B CA 1
ATOM 9745 C C . LYS B 1 577 ? -9.891 11.984 13.766 1 95.56 577 LYS B C 1
ATOM 9747 O O . LYS B 1 577 ? -10.945 12.617 13.75 1 95.56 577 LYS B O 1
ATOM 9752 N N . GLN B 1 578 ? -8.695 12.484 13.445 1 96.31 578 GLN B N 1
ATOM 9753 C CA . GLN B 1 578 ? -8.562 13.898 13.086 1 96.31 578 GLN B CA 1
ATOM 9754 C C . GLN B 1 578 ? -9.258 14.195 11.758 1 96.31 578 GLN B C 1
ATOM 9756 O O . GLN B 1 578 ? -9.836 15.266 11.578 1 96.31 578 GLN B O 1
ATOM 9761 N N . HIS B 1 579 ? -9.195 13.203 10.797 1 97.75 579 HIS B N 1
ATOM 9762 C CA . HIS B 1 579 ? -9.875 13.344 9.516 1 97.75 579 HIS B CA 1
ATOM 9763 C C . HIS B 1 579 ? -11.383 13.484 9.703 1 97.75 579 HIS B C 1
ATOM 9765 O O . HIS B 1 579 ? -12.008 14.383 9.133 1 97.75 579 HIS B O 1
ATOM 9771 N N . LEU B 1 580 ? -11.914 12.633 10.539 1 97.56 580 LEU B N 1
ATOM 9772 C CA . LEU B 1 580 ? -13.352 12.656 10.805 1 97.56 580 LEU B CA 1
ATOM 9773 C C . LEU B 1 580 ? -13.75 13.938 11.523 1 97.56 580 LEU B C 1
ATOM 9775 O O . LEU B 1 580 ? -14.789 14.531 11.211 1 97.56 580 LEU B O 1
ATOM 9779 N N . TYR B 1 581 ? -12.945 14.328 12.453 1 97.69 581 TYR B N 1
ATOM 9780 C CA . TYR B 1 581 ? -13.219 15.539 13.211 1 97.69 581 TYR B CA 1
ATOM 9781 C C . TYR B 1 581 ? -13.32 16.75 12.289 1 97.69 581 TYR B C 1
ATOM 9783 O O . TYR B 1 581 ? -14.219 17.578 12.438 1 97.69 581 TYR B O 1
ATOM 9791 N N . SER B 1 582 ? -12.391 16.875 11.344 1 98.25 582 SER B N 1
ATOM 9792 C CA . SER B 1 582 ? -12.398 18 10.406 1 98.25 582 SER B CA 1
ATOM 9793 C C . SER B 1 582 ? -13.688 18.047 9.594 1 98.25 582 SER B C 1
ATOM 9795 O O . SER B 1 582 ? -14.266 19.109 9.391 1 98.25 582 SER B O 1
ATOM 9797 N N . LEU B 1 583 ? -14.133 16.891 9.164 1 98.56 583 LEU B N 1
ATOM 9798 C CA . LEU B 1 583 ? -15.375 16.797 8.414 1 98.56 583 LEU B CA 1
ATOM 9799 C C . LEU B 1 583 ? -16.562 17.203 9.281 1 98.56 583 LEU B C 1
ATOM 9801 O O . LEU B 1 583 ? -17.453 17.938 8.82 1 98.56 583 LEU B O 1
ATOM 9805 N N . PHE B 1 584 ? -16.562 16.734 10.477 1 98.31 584 PHE B N 1
ATOM 9806 C CA . PHE B 1 584 ? -17.656 16.984 11.414 1 98.31 584 PHE B CA 1
ATOM 9807 C C . PHE B 1 584 ? -17.781 18.469 11.703 1 98.31 584 PHE B C 1
ATOM 9809 O O . PHE B 1 584 ? -18.875 19.031 11.578 1 98.31 584 PHE B O 1
ATOM 9816 N N . VAL B 1 585 ? -16.703 19.141 12.016 1 98.38 585 VAL B N 1
ATOM 9817 C CA . VAL B 1 585 ? -16.688 20.547 12.383 1 98.38 585 VAL B CA 1
ATOM 9818 C C . VAL B 1 585 ? -17.109 21.406 11.188 1 98.38 585 VAL B C 1
ATOM 9820 O O . VAL B 1 585 ? -17.891 22.344 11.336 1 98.38 585 VAL B O 1
ATOM 9823 N N . PHE B 1 586 ? -16.578 21.031 10 1 98.5 586 PHE B N 1
ATOM 9824 C CA . PHE B 1 586 ? -17 21.734 8.805 1 98.5 586 PHE B CA 1
ATOM 9825 C C . PHE B 1 586 ? -18.516 21.625 8.625 1 98.5 586 PHE B C 1
ATOM 9827 O O . PHE B 1 586 ? -19.188 22.609 8.336 1 98.5 586 PHE B O 1
ATOM 9834 N N . SER B 1 587 ? -19.031 20.453 8.766 1 98.69 587 SER B N 1
ATOM 9835 C CA . SER B 1 587 ? -20.438 20.203 8.531 1 98.69 587 SER B CA 1
ATOM 9836 C C . SER B 1 587 ? -21.312 20.953 9.523 1 98.69 587 SER B C 1
ATOM 9838 O O . SER B 1 587 ? -22.344 21.516 9.156 1 98.69 587 SER B O 1
ATOM 9840 N N . LEU B 1 588 ? -20.906 20.969 10.789 1 98.19 588 LEU B N 1
ATOM 9841 C CA . LEU B 1 588 ? -21.641 21.734 11.789 1 98.19 588 LEU B CA 1
ATOM 9842 C C . LEU B 1 588 ? -21.672 23.203 11.43 1 98.19 588 LEU B C 1
ATOM 9844 O O . LEU B 1 588 ? -22.719 23.859 11.531 1 98.19 588 LEU B O 1
ATOM 9848 N N . TRP B 1 589 ? -20.531 23.719 11.023 1 98.31 589 TRP B N 1
ATOM 9849 C CA . TRP B 1 589 ? -20.422 25.125 10.656 1 98.31 589 TRP B CA 1
ATOM 9850 C C . TRP B 1 589 ? -21.281 25.438 9.438 1 98.31 589 TRP B C 1
ATOM 9852 O O . TRP B 1 589 ? -22.016 26.438 9.422 1 98.31 589 TRP B O 1
ATOM 9862 N N . TYR B 1 590 ? -21.156 24.594 8.43 1 98.44 590 TYR B N 1
ATOM 9863 C CA . TYR B 1 590 ? -21.891 24.828 7.195 1 98.44 590 TYR B CA 1
ATOM 9864 C C . TYR B 1 590 ? -23.391 24.797 7.453 1 98.44 590 TYR B C 1
ATOM 9866 O O . TYR B 1 590 ? -24.141 25.609 6.906 1 98.44 590 TYR B O 1
ATOM 9874 N N . LYS B 1 591 ? -23.812 23.812 8.203 1 97.44 591 LYS B N 1
ATOM 9875 C CA . LYS B 1 591 ? -25.219 23.703 8.539 1 97.44 591 LYS B CA 1
ATOM 9876 C C . LYS B 1 591 ? -25.719 24.969 9.234 1 97.44 591 LYS B C 1
ATOM 9878 O O . LYS B 1 591 ? -26.797 25.484 8.914 1 97.44 591 LYS B O 1
ATOM 9883 N N . LYS B 1 592 ? -25 25.484 10.148 1 96.56 592 LYS B N 1
ATOM 9884 C CA . LYS B 1 592 ? -25.375 26.672 10.922 1 96.56 592 LYS B CA 1
ATOM 9885 C C . LYS B 1 592 ? -25.391 27.922 10.039 1 96.56 592 LYS B C 1
ATOM 9887 O O . LYS B 1 592 ? -26.281 28.75 10.141 1 96.56 592 LYS B O 1
ATOM 9892 N N . GLU B 1 593 ? -24.438 28.047 9.148 1 96.19 593 GLU B N 1
ATOM 9893 C CA . GLU B 1 593 ? -24.234 29.281 8.398 1 96.19 593 GLU B CA 1
ATOM 9894 C C . GLU B 1 593 ? -25.062 29.297 7.121 1 96.19 593 GLU B C 1
ATOM 9896 O O . GLU B 1 593 ? -25.469 30.375 6.656 1 96.19 593 GLU B O 1
ATOM 9901 N N . TYR B 1 594 ? -25.297 28.094 6.578 1 96.38 594 TYR B N 1
ATOM 9902 C CA . TYR B 1 594 ? -25.844 28.125 5.227 1 96.38 594 TYR B CA 1
ATOM 9903 C C . TYR B 1 594 ? -27.156 27.328 5.156 1 96.38 594 TYR B C 1
ATOM 9905 O O . TYR B 1 594 ? -27.859 27.375 4.148 1 96.38 594 TYR B O 1
ATOM 9913 N N . LEU B 1 595 ? -27.438 26.562 6.086 1 93.12 595 LEU B N 1
ATOM 9914 C CA . LEU B 1 595 ? -28.656 25.781 6.051 1 93.12 595 LEU B CA 1
ATOM 9915 C C . LEU B 1 595 ? -29.625 26.234 7.148 1 93.12 595 LEU B C 1
ATOM 9917 O O . LEU B 1 595 ? -29.188 26.688 8.211 1 93.12 595 LEU B O 1
#

pLDDT: mean 95.73, std 3.88, range [69.31, 98.81]

Sequence (1190 aa):
MCGILGTNFLNERFDKSLELLHHRGPDFQNSIKIGNKQFGHTRLAIIDLDEEANQPMVFDDILLVFNGEIYNYKELIHVEHLECKTKSDSEVLIRLYQKYGFDFLDKLNGMFSFCIYDMKKDLYFCARDRYGKKPFFYYFKDNKFIFSSSVKSILNLLDYKPNLNKVALSKYMQYFVSFGEDSFYQDIFKLEASTYLIYEPNKSRELQKKKYYKINTYKAIKDEKQALNDIEELLFKSVEYRLNSDVEVASLLSGGIDSSLISALYTKISGNKINTFSIGYDEYKNYCELDYAQITAKHINSNHHPVEINQKEYINHFEQTLDMLEEPHGDTAAIPLNILTKQIHKAGIKTVLSGEGSDEIFLGYDNYAKFLKYYDFEKSLSNEQNLFLNDIIGALQNNTKESEYLRRIVKKQNLYNSFGEIYTDIQRKRLFKKVPTFKSETAKQDPVDWMSYIDLKIWLGESLLSKVDRISMGNSLEVRTPFLDFNLVNYMFSVESHIKVGDTNKYLLKKIASKYIPETIINRTKKGFNSPFNEWLNKEYKNKILDVIVEVNNQTNLFNHEYILHIYELSKSNKFKQHLYSLFVFSLWYKKEYLMCGILGTNFLNERFDKSLELLHHRGPDFQNSIKIGNKQFGHTRLAIIDLDEEANQPMVFDDILLVFNGEIYNYKELIHVEHLECKTKSDSEVLIRLYQKYGFDFLDKLNGMFSFCIYDMKKDLYFCARDRYGKKPFFYYFKDNKFIFSSSVKSILNLLDYKPNLNKVALSKYMQYFVSFGEDSFYQDIFKLEASTYLIYEPNKSRELQKKKYYKINTYKAIKDEKQALNDIEELLFKSVEYRLNSDVEVASLLSGGIDSSLISALYTKISGNKINTFSIGYDEYKNYCELDYAQITAKHINSNHHPVEINQKEYINHFEQTLDMLEEPHGDTAAIPLNILTKQIHKAGIKTVLSGEGSDEIFLGYDNYAKFLKYYDFEKSLSNEQNLFLNDIIGALQNNTKESEYLRRIVKKQNLYNSFGEIYTDIQRKRLFKKVPTFKSETAKQDPVDWMSYIDLKIWLGESLLSKVDRISMGNSLEVRTPFLDFNLVNYMFSVESHIKVGDTNKYLLKKIASKYIPETIINRTKKGFNSPFNEWLNKEYKNKILDVIVEVNNQTNLFNHEYILHIYELSKSNKFKQHLYSLFVFSLWYKKEYL

Solvent-accessible surface area (backbone atoms only — not comparable to full-atom values): 62724 Å² total; per-residue (Å²): 64,32,22,36,36,38,31,69,46,79,59,92,45,49,65,62,26,52,56,73,31,31,48,22,6,76,74,40,74,38,71,49,74,59,88,49,23,34,38,27,22,17,33,33,75,46,62,51,85,50,73,88,57,47,44,58,31,75,57,96,61,30,36,37,32,69,23,59,46,51,51,47,40,70,56,47,35,62,79,67,66,56,88,71,94,65,84,32,50,68,59,50,55,54,54,43,35,73,73,47,51,85,73,47,67,83,74,62,47,57,42,26,18,36,39,37,37,35,63,88,73,51,31,39,45,31,41,28,19,71,56,25,54,30,59,41,29,36,34,72,57,96,88,42,42,38,39,19,52,39,68,66,35,51,50,60,67,43,97,60,80,59,53,78,23,58,50,21,49,42,36,21,58,25,38,33,24,39,59,69,43,46,36,60,36,47,75,38,32,35,63,42,47,15,24,35,40,41,38,34,75,89,80,38,96,53,79,45,75,48,72,74,64,80,90,58,70,62,68,77,42,86,48,64,67,60,49,50,53,51,50,52,53,44,50,53,50,31,47,54,38,70,63,70,55,76,53,67,65,33,28,41,30,58,31,46,55,49,20,43,41,53,45,37,52,50,33,62,72,68,71,48,75,41,44,32,38,31,63,33,42,79,58,70,58,88,52,36,31,52,72,46,24,46,54,51,30,61,72,65,53,38,55,66,46,78,41,74,44,49,61,67,60,49,60,71,38,41,65,58,44,51,57,50,54,75,52,64,64,48,60,76,45,48,43,61,48,37,55,48,38,42,53,43,31,73,70,72,40,48,31,30,37,40,41,54,52,40,42,45,69,36,49,47,52,73,61,55,64,55,47,52,51,52,52,51,47,53,69,67,51,50,72,68,52,37,53,54,47,50,74,45,40,76,58,28,53,65,92,38,66,60,23,50,42,51,44,20,49,54,68,69,44,79,66,80,84,36,87,40,53,65,38,49,74,67,53,42,52,56,35,24,69,72,64,56,76,78,86,75,84,81,78,52,90,51,63,66,58,27,56,27,49,42,20,45,57,44,33,42,20,39,39,49,28,43,49,51,39,32,40,25,25,61,38,45,28,31,79,42,44,45,52,61,31,66,69,50,48,46,48,52,39,16,36,35,60,71,64,48,50,56,93,41,68,22,32,60,58,48,63,58,37,58,77,69,48,61,66,72,42,63,71,50,79,88,75,71,83,50,69,67,54,69,62,47,46,45,71,71,47,48,67,52,49,58,51,47,34,50,54,43,35,70,73,66,62,50,50,31,66,68,47,53,51,50,39,54,58,39,31,75,72,74,32,54,52,69,58,45,49,38,47,38,47,39,26,55,48,47,43,68,74,73,93,63,32,23,34,36,38,31,69,45,80,57,94,45,49,66,62,26,51,54,73,32,32,50,23,5,75,74,41,75,38,69,48,74,59,89,50,24,34,40,28,21,18,33,34,75,45,61,50,84,51,73,87,58,48,45,59,33,75,56,95,62,30,36,37,32,71,22,56,48,51,50,47,40,70,57,46,36,61,80,66,66,56,88,71,92,65,83,33,51,67,57,51,55,55,54,44,35,73,74,48,54,84,73,48,65,84,73,62,48,57,41,26,20,36,39,36,37,34,63,87,72,51,32,38,45,30,40,28,19,71,55,24,51,30,59,40,29,32,34,72,56,97,88,43,43,37,38,21,53,39,66,66,35,51,51,61,66,43,96,61,80,60,55,78,24,57,51,21,49,41,35,20,57,25,36,34,22,39,59,68,44,45,34,61,35,45,75,37,32,33,64,41,48,16,23,35,38,41,39,33,74,88,80,37,95,53,78,45,73,49,70,74,64,79,89,57,69,63,69,76,42,84,48,65,68,58,49,51,53,52,51,53,51,45,49,52,51,31,46,54,40,70,63,69,56,75,53,67,65,34,27,40,30,58,32,46,56,50,19,42,41,53,46,38,51,50,34,63,73,69,71,48,76,42,44,30,36,32,63,32,42,78,59,70,58,89,51,38,33,52,70,48,22,46,54,49,30,60,73,65,51,38,55,65,46,77,42,74,44,48,62,65,59,49,59,71,39,41,66,59,42,53,57,50,54,76,52,64,63,48,61,76,46,49,44,61,48,36,56,49,37,43,51,43,30,73,72,72,37,48,31,30,37,41,39,54,52,40,41,44,69,37,50,46,53,72,62,54,64,56,48,52,52,52,51,52,46,54,69,67,52,50,71,68,54,37,53,53,47,52,73,46,39,75,58,28,53,64,94,38,67,60,22,50,42,52,45,22,51,55,68,70,44,79,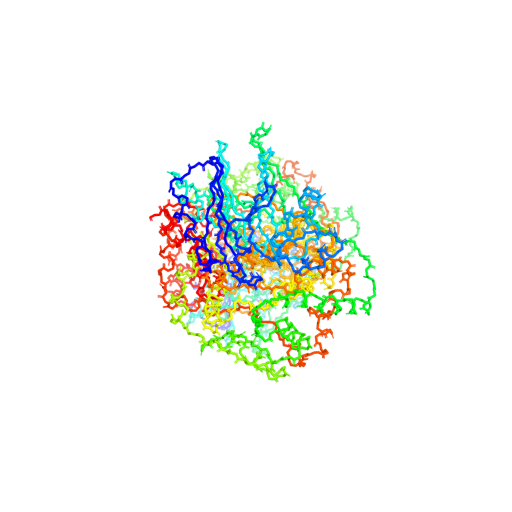65,80,84,36,85,40,52,65,40,50,73,67,53,42,52,56,34,26,70,72,65,54,74,78,87,75,84,81,77,54,89,52,65,67,59,27,55,26,49,44,18,44,56,45,33,41,20,38,40,49,28,43,47,50,39,35,39,27,23,60,38,46,28,35,78,42,44,43,50,61,31,66,68,50,49,47,48,52,39,15,36,34,60,72,64,49,49,56,92,41,69,22,31,60,58,49,64,58,37,58,78,68,48,61,65,72,42,64,70,49,79,87,74,72,83,50,68,67,53,69,62,45,47,44,70,72,46,47,68,51,48,59,49,47,34,50,53,44,35,71,74,66,61,50,51,32,65,69,46,53,53,48,40,53,58,38,31,76,72,74,32,54,51,70,60,44,47,38,48,36,46,41,25,54,49,46,43,69,75,73,93

Organism: Aliarcobacter butzleri (strain RM4018) (NCBI:txid367737)

Nearest PDB structures (foldseek):
  7ylz-assembly2_B  TM=7.876E-01  e=5.686E-34  Streptomyces sp. RM72
  7ylz-assembly1_A  TM=7.914E-01  e=7.587E-34  Streptomyces sp. RM72
  1ct9-assembly1_A  TM=7.935E-01  e=2.442E-30  Escherichia coli
  1ct9-assembly1_D  TM=7.962E-01  e=3.259E-30  Escherichia coli
  1ct9-assembly2_C  TM=7.923E-01  e=1.194E-29  Escherichia coli